Protein AF-0000000080280761 (afdb_homodimer)

Secondary structure (DSSP, 8-state):
-HHHHHHT-HHHHHHHHHHHTT--HHHHHHHHHHHHHHHHHHHHHHHHHHHHHHHHTTT-THHHHHHHHHHT--HHHHHHHHHHHHHHHHT-HHHHHHHHTTSS-HHHHHHHHHHTTTS-HHHHHHHHHHHTTT-TT--HHHHHHHHHHHHHHH-GGGHHHHHHHHHHT-EEEEEE-STTEEEEEEEEEEHHHHHHHHHHHHHHHHHHHTSSS---HHHHHHHHHHHHHHTSTTS--------EE--HHHHTTS----EEETTTEEE-HHHHHHHHTSTTPPP---EE-TTT--EEE---SS--HHHHHHHHHHHHH-B-SSTT---BGGGSEEEESS-GGGT--SSTTTEEEE-HHHHHHHTSTT-EEEE-TTS-EEEE-TTS-EEEE-PPPSSPPP---------/-HHHHHHT-HHHHHHHHHHHTT--HHHHHHHHHHHHHHHHHHHHHHHHHHHHHHHHTTT-THHHHHHHHHHT--HHHHHHHHHHHHHHHHT-HHHHHHHHTTSS-HHHHHHHHHHTTTS-HHHHHHHHHHHTTT-TT--HHHHHHHHHHHHHHH-GGGHHHHHHHHHHT-EEEEEE-STTEEEEEEEEEEHHHHHHHHHHHHHHHHHHHTSSS---HHHHHHHHHHHHHHTSTTS--------EE--HHHHTTS----EEETTTEEE-HHHHHHHHTSTTPPP---EE-TTT--EEE---SS--HHHHHHHHHHHHH-B-SSTT---BGGGSEEEESS-GGGT--SSTTTEEEE-HHHHHHHTSTT-EEEE-TTS-EEEE-TTS-EEEE-PPPSSPPP---------

pLDDT: mean 88.29, std 13.13, range [28.64, 98.75]

InterPro domains:
  IPR002711 HNH endonuclease [PF01844] (320-362)
  IPR003615 HNH nuclease [SM00507] (308-360)
  IPR003615 HNH nuclease [cd00085] (313-362)
  IPR003870 Domain of unknown function DUF222 [PF02720] (33-192)

Foldseek 3Di:
DVVVCVVVPPVVCVVVVVVQVPDDPVVNVVVVLVVLLVQLQVLLVVLQVLQVVCVVVVNDLCSLVVQCVVVVHDSVVSVLSSQLSNCCVQQQVLLSVLSNRSQDHPLLSSLLSLLCVPPDSVLSNQLNVVCNPPPGNHDNVSSNVSSNVSSCVSCVVCNVVSLVVLQVPWDWDWAADPAPDIDIDTPSHDPVVVVVLQVVLLVVLVVVVPDDDDPDSVVSSVVSVVCVVQPHPDHDPPPDDWDKFDDPCLLVVNDFDWIATQLHGTHTSVVSNVVCPDPPHDDWDFDADLQFLATDARPDPDDDPLVRLLVSQQVQQQAAQDPPGRHGLVQFDWDFLDDVVRPTDSGSQGIHTHHPVVVVSCVDPQWHWDGDSQGKIWIAHNVGDIDIGGGDRSDHRDPDPDDPPDD/DVVVCVVVPPVVCVVVVVVQVPDDPVVNVVVVLVVLLVQLQVLLVVLQVLQVVCVVVVNDLCSLVVQCVVVVHDSVVSVLSSQLSNCCVQQQVLLSVLSNRSQDHPLLSSLLSLLCVPPDSVLSNQLNVVCNPPPGNHDNVSSNVSSNVSSCVSCVVCNVVSLVVLQVPWDWDWAADPAPDIDIDTPSHDPVVVVVLQVVLLVVLVVVVPDDDDPDSVVSSVVSVVCVVQPHPDHDPPPPDWDKFDDPCLLVVNDFDWIATQLHGTHTSVVSNVVCPDPPHDDWDFDADLQFLATDARPDDDDDPLVRLLVSQQVQQQAAQPPPGRHGLVQFDWDFLDDVVRPTDSGSQGIHTHHPVVVVSCVDPQWHWDGDSQGKIWIAHNVGDIDIGGGDRSDHRDPDPDDDPDD

Structure (mmCIF, N/CA/C/O backbone):
data_AF-0000000080280761-model_v1
#
loop_
_entity.id
_entity.type
_entity.pdbx_description
1 polymer 'HNH nuclease domain-containing protein'
#
loop_
_atom_site.group_PDB
_atom_site.id
_atom_site.type_symbol
_atom_site.label_atom_id
_atom_site.label_alt_id
_atom_site.label_comp_id
_atom_site.label_asym_id
_atom_site.label_entity_id
_atom_site.label_seq_id
_atom_site.pdbx_PDB_ins_code
_atom_site.Cartn_x
_atom_site.Cartn_y
_atom_site.Cartn_z
_atom_site.occupancy
_atom_site.B_iso_or_equiv
_atom_site.auth_seq_id
_atom_site.auth_comp_id
_atom_site.auth_asym_id
_atom_site.auth_atom_id
_atom_site.pdbx_PDB_model_num
ATOM 1 N N . MET A 1 1 ? 27.875 2.197 12.203 1 70.69 1 MET A N 1
ATOM 2 C CA . MET A 1 1 ? 27.156 3.34 11.648 1 70.69 1 MET A CA 1
ATOM 3 C C . MET A 1 1 ? 27.984 4.035 10.578 1 70.69 1 MET A C 1
ATOM 5 O O . MET A 1 1 ? 27.516 4.211 9.445 1 70.69 1 MET A O 1
ATOM 9 N N . ALA A 1 2 ? 29.219 4.332 10.898 1 70.06 2 ALA A N 1
ATOM 10 C CA . ALA A 1 2 ? 30.094 5.035 9.961 1 70.06 2 ALA A CA 1
ATOM 11 C C . ALA A 1 2 ? 30.297 4.223 8.688 1 70.06 2 ALA A C 1
ATOM 13 O O . ALA A 1 2 ? 30.328 4.777 7.586 1 70.06 2 ALA A O 1
ATOM 14 N N . LEU A 1 3 ? 30.297 2.924 8.875 1 72.88 3 LEU A N 1
ATOM 15 C CA . LEU A 1 3 ? 30.516 2.064 7.719 1 72.88 3 LEU A CA 1
ATOM 16 C C . LEU A 1 3 ? 29.328 2.119 6.766 1 72.88 3 LEU A C 1
ATOM 18 O O . LEU A 1 3 ? 29.516 2.293 5.559 1 72.88 3 LEU A O 1
ATOM 22 N N . LEU A 1 4 ? 28.188 2.096 7.316 1 78.38 4 LEU A N 1
ATOM 23 C CA . LEU A 1 4 ? 26.984 2.094 6.48 1 78.38 4 LEU A CA 1
ATOM 24 C C . LEU A 1 4 ? 26.812 3.438 5.785 1 78.38 4 LEU A C 1
ATOM 26 O O . LEU A 1 4 ? 26.453 3.488 4.605 1 78.38 4 LEU A O 1
ATOM 30 N N . GLU A 1 5 ? 27.109 4.508 6.465 1 78.12 5 GLU A N 1
ATOM 31 C CA . GLU A 1 5 ? 27 5.844 5.891 1 78.12 5 GLU A CA 1
ATOM 32 C C . GLU A 1 5 ? 28.016 6.047 4.77 1 78.12 5 GLU A C 1
ATOM 34 O O . GLU A 1 5 ? 27.719 6.742 3.789 1 78.12 5 GLU A O 1
ATOM 39 N N . GLY A 1 6 ? 29.078 5.363 4.906 1 78.94 6 GLY A N 1
ATOM 40 C CA . GLY A 1 6 ? 30.125 5.465 3.896 1 78.94 6 GLY A CA 1
ATOM 41 C C . GLY A 1 6 ? 29.797 4.703 2.625 1 78.94 6 GLY A C 1
ATOM 42 O O . GLY A 1 6 ? 30.203 5.105 1.532 1 78.94 6 GLY A O 1
ATOM 43 N N . LEU A 1 7 ? 29.016 3.684 2.807 1 78.88 7 LEU A N 1
ATOM 44 C CA . LEU A 1 7 ? 28.688 2.822 1.678 1 78.88 7 LEU A CA 1
ATOM 45 C C . LEU A 1 7 ? 27.75 3.533 0.706 1 78.88 7 LEU A C 1
ATOM 47 O O . LEU A 1 7 ? 27.844 3.336 -0.508 1 78.88 7 LEU A O 1
ATOM 51 N N . THR A 1 8 ? 26.938 4.398 1.27 1 84.06 8 THR A N 1
ATOM 52 C CA . TH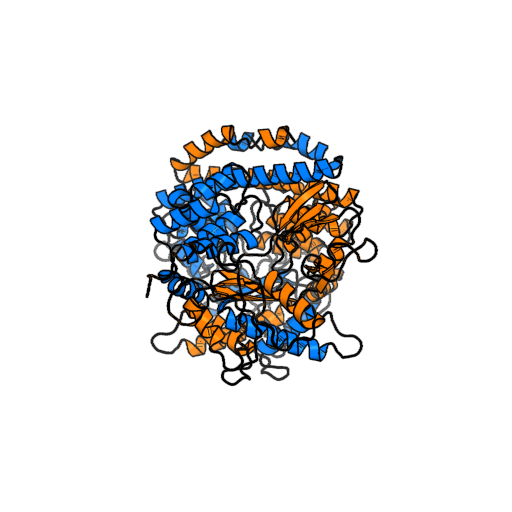R A 1 8 ? 26 5.109 0.398 1 84.06 8 THR A CA 1
ATOM 53 C C . THR A 1 8 ? 26.266 6.613 0.442 1 84.06 8 THR A C 1
ATOM 55 O O . THR A 1 8 ? 25.328 7.41 0.405 1 84.06 8 THR A O 1
ATOM 58 N N . ASP A 1 9 ? 27.484 6.898 0.502 1 85.44 9 ASP A N 1
ATOM 59 C CA . ASP A 1 9 ? 27.906 8.297 0.508 1 85.44 9 ASP A CA 1
ATOM 60 C C . ASP A 1 9 ? 27.453 9.008 -0.767 1 85.44 9 ASP A C 1
ATOM 62 O O . ASP A 1 9 ? 27.703 8.531 -1.873 1 85.44 9 ASP A O 1
ATOM 66 N N . PRO A 1 10 ? 26.812 10.156 -0.6 1 87.12 10 PRO A N 1
ATOM 67 C CA . PRO A 1 10 ? 26.328 10.891 -1.768 1 87.12 10 PRO A CA 1
ATOM 68 C C . PRO A 1 10 ? 27.438 11.227 -2.76 1 87.12 10 PRO A C 1
ATOM 70 O O . PRO A 1 10 ? 27.203 11.258 -3.969 1 87.12 10 PRO A O 1
ATOM 73 N N . GLU A 1 11 ? 28.609 11.414 -2.305 1 86.25 11 GLU A N 1
ATOM 74 C CA . GLU A 1 11 ? 29.719 11.734 -3.195 1 86.25 11 GLU A CA 1
ATOM 75 C C . GLU A 1 11 ? 30.094 10.547 -4.074 1 86.25 11 GLU A C 1
ATOM 77 O O . GLU A 1 11 ? 30.422 10.711 -5.25 1 86.25 11 GLU A O 1
ATOM 82 N N . VAL A 1 12 ? 30 9.398 -3.48 1 85.19 12 VAL A N 1
ATOM 83 C CA . VAL A 1 12 ? 30.312 8.188 -4.23 1 85.19 12 VAL A CA 1
ATOM 84 C C . VAL A 1 12 ? 29.203 7.91 -5.246 1 85.19 12 VAL A C 1
ATOM 86 O O . VAL A 1 12 ? 29.469 7.555 -6.395 1 85.19 12 VAL A O 1
ATOM 89 N N . LEU A 1 13 ? 27.984 8.195 -4.855 1 92.12 13 LEU A N 1
ATOM 90 C CA . LEU A 1 13 ? 26.844 7.887 -5.707 1 92.12 13 LEU A CA 1
ATOM 91 C C . LEU A 1 13 ? 26.672 8.938 -6.805 1 92.12 13 LEU A C 1
ATOM 93 O O . LEU A 1 13 ? 25.969 8.711 -7.789 1 92.12 13 LEU A O 1
ATOM 97 N N . ALA A 1 14 ? 27.359 10.039 -6.613 1 91.5 14 ALA A N 1
ATOM 98 C CA . ALA A 1 14 ? 27.281 11.102 -7.617 1 91.5 14 ALA A CA 1
ATOM 99 C C . ALA A 1 14 ? 27.766 10.602 -8.977 1 91.5 14 ALA A C 1
ATOM 101 O O . ALA A 1 14 ? 27.172 10.945 -10.008 1 91.5 14 ALA A O 1
ATOM 102 N N . ALA A 1 15 ? 28.797 9.789 -8.977 1 90.44 15 ALA A N 1
ATOM 103 C CA . ALA A 1 15 ? 29.328 9.234 -10.219 1 90.44 15 ALA A CA 1
ATOM 104 C C . ALA A 1 15 ? 28.328 8.297 -10.875 1 90.44 15 ALA A C 1
ATOM 106 O O . ALA A 1 15 ? 28.188 8.289 -12.102 1 90.44 15 ALA A O 1
ATOM 107 N N . VAL A 1 16 ? 27.672 7.555 -10.102 1 92.38 16 VAL A N 1
ATOM 108 C CA . VAL A 1 16 ? 26.641 6.641 -10.594 1 92.38 16 VAL A CA 1
ATOM 109 C C . VAL A 1 16 ? 25.469 7.441 -11.172 1 92.38 16 VAL A C 1
ATOM 111 O O . VAL A 1 16 ? 24.969 7.121 -12.25 1 92.38 16 VAL A O 1
ATOM 114 N N . ASN A 1 17 ? 25.094 8.484 -10.461 1 93.88 17 ASN A N 1
ATOM 115 C CA . ASN A 1 17 ? 24 9.352 -10.906 1 93.88 17 ASN A CA 1
ATOM 116 C C . ASN A 1 17 ? 24.297 9.977 -12.266 1 93.88 17 ASN A C 1
ATOM 118 O O . ASN A 1 17 ? 23.422 10.031 -13.133 1 93.88 17 ASN A O 1
ATOM 122 N N . ASP A 1 18 ? 25.516 10.375 -12.453 1 92.81 18 ASP A N 1
ATOM 123 C CA . ASP A 1 18 ? 25.938 10.992 -13.711 1 92.81 18 ASP A CA 1
ATOM 124 C C . ASP A 1 18 ? 25.922 9.977 -14.852 1 92.81 18 ASP A C 1
ATOM 126 O O . ASP A 1 18 ? 25.562 10.305 -15.984 1 92.81 18 ASP A O 1
ATOM 130 N N . ALA A 1 19 ? 26.266 8.797 -14.594 1 92.12 19 ALA A N 1
ATOM 131 C CA . ALA A 1 19 ? 26.328 7.742 -15.609 1 92.12 19 ALA A CA 1
ATOM 132 C C . ALA A 1 19 ? 24.938 7.25 -15.977 1 92.12 19 ALA A C 1
ATOM 134 O O . ALA A 1 19 ? 24.703 6.828 -17.109 1 92.12 19 ALA A O 1
ATOM 135 N N . ALA A 1 20 ? 24.047 7.34 -15.039 1 92.81 20 ALA A N 1
ATOM 136 C CA . ALA A 1 20 ? 22.719 6.766 -15.18 1 92.81 20 ALA A CA 1
ATOM 137 C C . ALA A 1 20 ? 21.953 7.414 -16.344 1 92.81 20 ALA A C 1
ATOM 139 O O . ALA A 1 20 ? 21.156 6.758 -17.016 1 92.81 20 ALA A O 1
ATOM 140 N N . ILE A 1 21 ? 22.25 8.594 -16.672 1 89.94 21 ILE A N 1
ATOM 141 C CA . ILE A 1 21 ? 21.406 9.352 -17.578 1 89.94 21 ILE A CA 1
ATOM 142 C C . ILE A 1 21 ? 21.875 9.156 -19.031 1 89.94 21 ILE A C 1
ATOM 144 O O . ILE A 1 21 ? 21.281 9.695 -19.953 1 89.94 21 ILE A O 1
ATOM 148 N N . VAL A 1 22 ? 22.953 8.359 -19.266 1 93.25 22 VAL A N 1
ATOM 149 C CA . VAL A 1 22 ? 23.422 8.18 -20.641 1 93.25 22 VAL A CA 1
ATOM 150 C C . VAL A 1 22 ? 23.484 6.688 -20.969 1 93.25 22 VAL A C 1
ATOM 152 O O . VAL A 1 22 ? 24.094 6.293 -21.969 1 93.25 22 VAL A O 1
ATOM 155 N N . LEU A 1 23 ? 22.891 5.875 -20.188 1 95.19 23 LEU A N 1
ATOM 156 C CA . LEU A 1 23 ? 22.969 4.43 -20.375 1 95.19 23 LEU A CA 1
ATOM 157 C C . LEU A 1 23 ? 22.016 3.973 -21.484 1 95.19 23 LEU A C 1
ATOM 159 O O . LEU A 1 23 ? 21 4.613 -21.734 1 95.19 23 LEU A O 1
ATOM 163 N N . ASP A 1 24 ? 22.422 2.912 -22.125 1 96.62 24 ASP A N 1
ATOM 164 C CA . ASP A 1 24 ? 21.484 2.268 -23.047 1 96.62 24 ASP A CA 1
ATOM 165 C C . ASP A 1 24 ? 20.469 1.416 -22.297 1 96.62 24 ASP A C 1
ATOM 167 O O . ASP A 1 24 ? 20.484 1.37 -21.062 1 96.62 24 ASP A O 1
ATOM 171 N N . ASP A 1 25 ? 19.578 0.811 -23 1 97 25 ASP A N 1
ATOM 172 C CA . ASP A 1 25 ? 18.453 0.118 -22.359 1 97 25 ASP A CA 1
ATOM 173 C C . ASP A 1 25 ? 18.938 -1.041 -21.5 1 97 25 ASP A C 1
ATOM 175 O O . ASP A 1 25 ? 18.516 -1.183 -20.344 1 97 25 ASP A O 1
ATOM 179 N N . LYS A 1 26 ? 19.828 -1.896 -22.016 1 96.38 26 LYS A N 1
ATOM 180 C CA . LYS A 1 26 ? 20.328 -3.07 -21.312 1 96.38 26 LYS A CA 1
ATOM 181 C C . LYS A 1 26 ? 21.031 -2.67 -20.016 1 96.38 26 LYS A C 1
ATOM 183 O O . LYS A 1 26 ? 20.781 -3.248 -18.953 1 96.38 26 LYS A O 1
ATOM 188 N N . ASP A 1 27 ? 21.859 -1.631 -20.141 1 96.25 27 ASP A N 1
ATOM 189 C CA . ASP A 1 27 ? 22.609 -1.166 -18.969 1 96.25 27 ASP A CA 1
ATOM 190 C C . ASP A 1 27 ? 21.688 -0.471 -17.969 1 96.25 27 ASP A C 1
ATOM 192 O O . ASP A 1 27 ? 21.906 -0.537 -16.766 1 96.25 27 ASP A O 1
ATOM 196 N N . SER A 1 28 ? 20.656 0.176 -18.438 1 97 28 SER A N 1
ATOM 197 C CA . SER A 1 28 ? 19.672 0.803 -17.562 1 97 28 SER A CA 1
ATOM 198 C C . SER A 1 28 ? 18.938 -0.236 -16.719 1 97 28 SER A C 1
ATOM 200 O O . SER A 1 28 ? 18.812 -0.075 -15.5 1 97 28 SER A O 1
ATOM 202 N N . VAL A 1 29 ? 18.531 -1.315 -17.344 1 97 29 VAL A N 1
ATOM 203 C CA . VAL A 1 29 ? 17.828 -2.377 -16.641 1 97 29 VAL A CA 1
ATOM 204 C C . VAL A 1 29 ? 18.766 -3.029 -15.625 1 97 29 VAL A C 1
ATOM 206 O O . VAL A 1 29 ? 18.375 -3.268 -14.477 1 97 29 VAL A O 1
ATOM 209 N N . ALA A 1 30 ? 20 -3.252 -15.992 1 96.06 30 ALA A N 1
ATOM 210 C CA . ALA A 1 30 ? 20.984 -3.877 -15.109 1 96.06 30 ALA A CA 1
ATOM 211 C C . ALA A 1 30 ? 21.25 -3.006 -13.883 1 96.06 30 ALA A C 1
ATOM 213 O O . ALA A 1 30 ? 21.344 -3.512 -12.766 1 96.06 30 ALA A O 1
ATOM 214 N N . LEU A 1 31 ? 21.375 -1.698 -14.102 1 96.31 31 LEU A N 1
ATOM 215 C CA . LEU A 1 31 ? 21.641 -0.79 -12.992 1 96.31 31 LEU A CA 1
ATOM 216 C C . LEU A 1 31 ? 20.438 -0.703 -12.062 1 96.31 31 LEU A C 1
ATOM 218 O O . LEU A 1 31 ? 20.594 -0.618 -10.844 1 96.31 31 LEU A O 1
ATOM 222 N N . ALA A 1 32 ? 19.219 -0.712 -12.625 1 97.25 32 ALA A N 1
ATOM 223 C CA . ALA A 1 32 ? 18.016 -0.726 -11.805 1 97.25 32 ALA A CA 1
ATOM 224 C C . ALA A 1 32 ? 17.969 -1.965 -10.914 1 97.25 32 ALA A C 1
ATOM 226 O O . ALA A 1 32 ? 17.625 -1.876 -9.734 1 97.25 32 ALA A O 1
ATOM 227 N N . GLN A 1 33 ? 18.344 -3.096 -11.445 1 96.69 33 GLN A N 1
ATOM 228 C CA . GLN A 1 33 ? 18.375 -4.344 -10.688 1 96.69 33 GLN A CA 1
ATOM 229 C C . GLN A 1 33 ? 19.438 -4.297 -9.594 1 96.69 33 GLN A C 1
ATOM 231 O O . GLN A 1 33 ? 19.203 -4.762 -8.477 1 96.69 33 GLN A O 1
ATOM 236 N N . ALA A 1 34 ? 20.578 -3.725 -9.945 1 95.81 34 ALA A N 1
ATOM 237 C CA . ALA A 1 34 ? 21.641 -3.596 -8.961 1 95.81 34 ALA A CA 1
ATOM 238 C C . ALA A 1 34 ? 21.219 -2.699 -7.805 1 95.81 34 ALA A C 1
ATOM 240 O O . ALA A 1 34 ? 21.5 -3.006 -6.641 1 95.81 34 ALA A O 1
ATOM 241 N N . ALA A 1 35 ? 20.594 -1.6 -8.133 1 96.44 35 ALA A N 1
ATOM 242 C CA . ALA A 1 35 ? 20.062 -0.712 -7.098 1 96.44 35 ALA A CA 1
ATOM 243 C C . ALA A 1 35 ? 19.062 -1.435 -6.215 1 96.44 35 ALA A C 1
ATOM 245 O O . ALA A 1 35 ? 19.094 -1.311 -4.988 1 96.44 35 ALA A O 1
ATOM 246 N N . SER A 1 36 ? 18.172 -2.236 -6.824 1 97.31 36 SER A N 1
ATOM 247 C CA . SER A 1 36 ? 17.172 -2.982 -6.074 1 97.31 36 SER A CA 1
ATOM 248 C C . SER A 1 36 ? 17.812 -4.012 -5.152 1 97.31 36 SER A C 1
ATOM 250 O O . SER A 1 36 ? 17.359 -4.215 -4.027 1 97.31 36 SER A O 1
ATOM 252 N N . ALA A 1 37 ? 18.828 -4.641 -5.641 1 96.56 37 ALA A N 1
ATOM 253 C CA . ALA A 1 37 ? 19.547 -5.598 -4.805 1 96.56 37 ALA A CA 1
ATOM 254 C C . ALA A 1 37 ? 20.188 -4.906 -3.602 1 96.56 37 ALA A C 1
ATOM 256 O O . ALA A 1 37 ? 20.141 -5.426 -2.482 1 96.56 37 ALA A O 1
ATOM 257 N N . GLY A 1 38 ? 20.797 -3.738 -3.84 1 95.69 38 GLY A N 1
ATOM 258 C CA . GLY A 1 38 ? 21.359 -2.961 -2.744 1 95.69 38 GLY A CA 1
ATOM 259 C C . GLY A 1 38 ? 20.328 -2.527 -1.729 1 95.69 38 GLY A C 1
ATOM 260 O O . GLY A 1 38 ? 20.578 -2.574 -0.522 1 95.69 38 GLY A O 1
ATOM 261 N N . ILE A 1 39 ? 19.156 -2.146 -2.211 1 97.38 39 ILE A N 1
ATOM 262 C CA . ILE A 1 39 ? 18.047 -1.754 -1.344 1 97.38 39 ILE A CA 1
ATOM 263 C C . ILE A 1 39 ? 17.641 -2.934 -0.467 1 97.38 39 ILE A C 1
ATOM 265 O O . ILE A 1 39 ? 17.453 -2.783 0.744 1 97.38 39 ILE A O 1
ATOM 269 N N . ALA A 1 40 ? 17.531 -4.094 -1.076 1 97.81 40 ALA A N 1
ATOM 270 C CA . ALA A 1 40 ? 17.156 -5.289 -0.33 1 97.81 40 ALA A CA 1
ATOM 271 C C . ALA A 1 40 ? 18.156 -5.582 0.782 1 97.81 40 ALA A C 1
ATOM 273 O O . ALA A 1 40 ? 17.766 -5.93 1.9 1 97.81 40 ALA A O 1
ATOM 274 N N . ARG A 1 41 ? 19.422 -5.457 0.516 1 97.19 41 ARG A N 1
ATOM 275 C CA . ARG A 1 41 ? 20.469 -5.715 1.5 1 97.19 41 ARG A CA 1
ATOM 276 C C . ARG A 1 41 ? 20.391 -4.727 2.66 1 97.19 41 ARG A C 1
ATOM 278 O O . ARG A 1 41 ? 20.531 -5.109 3.82 1 97.19 41 ARG A O 1
ATOM 285 N N . LEU A 1 42 ? 20.156 -3.469 2.34 1 96.88 42 LEU A N 1
ATOM 286 C CA . LEU A 1 42 ? 20.031 -2.459 3.387 1 96.88 42 LEU A CA 1
ATOM 287 C C . LEU A 1 42 ? 18.766 -2.65 4.195 1 96.88 42 LEU A C 1
ATOM 289 O O . LEU A 1 42 ? 18.734 -2.385 5.398 1 96.88 42 LEU A O 1
ATOM 293 N N . GLU A 1 43 ? 17.703 -3.117 3.523 1 98.25 43 GLU A N 1
ATOM 294 C CA . GLU A 1 43 ? 16.484 -3.461 4.254 1 98.25 43 GLU A CA 1
ATOM 295 C C . GLU A 1 43 ? 16.734 -4.594 5.246 1 98.25 43 GLU A C 1
ATOM 297 O O . GLU A 1 43 ? 16.188 -4.598 6.344 1 98.25 43 GLU A O 1
ATOM 302 N N . ALA A 1 44 ? 17.547 -5.547 4.836 1 98.06 44 ALA A N 1
ATOM 303 C CA . ALA A 1 44 ? 17.906 -6.633 5.746 1 98.06 44 ALA A CA 1
ATOM 304 C C . ALA A 1 44 ? 18.594 -6.098 6.988 1 98.06 44 ALA A C 1
ATOM 306 O O . ALA A 1 44 ? 18.297 -6.52 8.109 1 98.06 44 ALA A O 1
ATOM 307 N N . VAL A 1 45 ? 19.516 -5.148 6.824 1 97 45 VAL A N 1
ATOM 308 C CA . VAL A 1 45 ? 20.188 -4.496 7.949 1 97 45 VAL A CA 1
ATOM 309 C C . VAL A 1 45 ? 19.141 -3.834 8.852 1 97 45 VAL A C 1
ATOM 311 O O . VAL A 1 45 ? 19.172 -4.004 10.07 1 97 45 VAL A O 1
ATOM 314 N N . ARG A 1 46 ? 18.266 -3.137 8.234 1 97.81 46 ARG A N 1
ATOM 315 C CA . ARG A 1 46 ? 17.234 -2.414 8.977 1 97.81 46 ARG A CA 1
ATOM 316 C C . ARG A 1 46 ? 16.359 -3.375 9.773 1 97.81 46 ARG A C 1
ATOM 318 O O . ARG A 1 46 ? 16.047 -3.117 10.938 1 97.81 46 ARG A O 1
ATOM 325 N N . PHE A 1 47 ? 15.977 -4.527 9.172 1 98.56 47 PHE A N 1
ATOM 326 C CA . PHE A 1 47 ? 15.172 -5.508 9.891 1 98.56 47 PHE A CA 1
ATOM 327 C C . PHE A 1 47 ? 15.938 -6.062 11.086 1 98.56 47 PHE A C 1
ATOM 329 O O . PHE A 1 47 ? 15.367 -6.238 12.164 1 98.56 47 PHE A O 1
ATOM 336 N N . ARG A 1 48 ? 17.25 -6.355 10.992 1 98.31 48 ARG A N 1
ATOM 337 C CA . ARG A 1 48 ? 18.047 -6.887 12.086 1 98.31 48 ARG A CA 1
ATOM 338 C C . ARG A 1 48 ? 18.094 -5.906 13.258 1 98.31 48 ARG A C 1
ATOM 340 O O . ARG A 1 48 ? 17.922 -6.305 14.414 1 98.31 48 ARG A O 1
ATOM 347 N N . VAL A 1 49 ? 18.266 -4.68 12.906 1 97.81 49 VAL A N 1
ATOM 348 C CA . VAL A 1 49 ? 18.438 -3.697 13.977 1 97.81 49 VAL A CA 1
ATOM 349 C C . VAL A 1 49 ? 17.078 -3.426 14.633 1 97.81 49 VAL A C 1
ATOM 351 O O . VAL A 1 49 ? 17.016 -3.195 15.844 1 97.81 49 VAL A O 1
ATOM 354 N N . LEU A 1 50 ? 15.992 -3.432 13.891 1 98.38 50 LEU A N 1
ATOM 355 C CA . LEU A 1 50 ? 14.664 -3.281 14.469 1 98.38 50 LEU A CA 1
ATOM 356 C C . LEU A 1 50 ? 14.344 -4.441 15.406 1 98.38 50 LEU A C 1
ATOM 358 O O . LEU A 1 50 ? 13.742 -4.246 16.469 1 98.38 50 LEU A O 1
ATOM 362 N N . ALA A 1 51 ? 14.703 -5.648 14.969 1 98.44 51 ALA A N 1
ATOM 363 C CA . ALA A 1 51 ? 14.523 -6.809 15.828 1 98.44 51 ALA A CA 1
ATOM 364 C C . ALA A 1 51 ? 15.305 -6.652 17.125 1 98.44 51 ALA A C 1
ATOM 366 O O . ALA A 1 51 ? 14.797 -6.977 18.203 1 98.44 51 ALA A O 1
ATOM 367 N N . GLN A 1 52 ? 16.516 -6.168 17.062 1 98.12 52 GLN A N 1
ATOM 368 C CA . GLN A 1 52 ? 17.344 -5.934 18.234 1 98.12 52 GLN A CA 1
ATOM 369 C C . GLN A 1 52 ? 16.703 -4.914 19.172 1 98.12 52 GLN A C 1
ATOM 371 O O . GLN A 1 52 ? 16.641 -5.125 20.375 1 98.12 52 GLN A O 1
ATOM 376 N N . LEU A 1 53 ? 16.203 -3.83 18.594 1 98.06 53 LEU A N 1
ATOM 377 C CA . LEU A 1 53 ? 15.531 -2.805 19.375 1 98.06 53 LEU A CA 1
ATOM 378 C C . LEU A 1 53 ? 14.32 -3.387 20.109 1 98.06 53 LEU A C 1
ATOM 380 O O . LEU A 1 53 ? 14.133 -3.152 21.297 1 98.06 53 LEU A O 1
ATOM 384 N N . ASN A 1 54 ? 13.523 -4.141 19.359 1 98 54 ASN A N 1
ATOM 385 C CA . ASN A 1 54 ? 12.312 -4.73 19.922 1 98 54 ASN A CA 1
ATOM 386 C C . ASN A 1 54 ? 12.633 -5.73 21.031 1 98 54 ASN A C 1
ATOM 388 O O . ASN A 1 54 ? 11.969 -5.758 22.062 1 98 54 ASN A O 1
ATOM 392 N N . ARG A 1 55 ? 13.641 -6.551 20.844 1 96.69 55 ARG A N 1
ATOM 393 C CA . ARG A 1 55 ? 14.055 -7.531 21.844 1 96.69 55 ARG A CA 1
ATOM 394 C C . ARG A 1 55 ? 14.555 -6.848 23.109 1 96.69 55 ARG A C 1
ATOM 396 O O . ARG A 1 55 ? 14.164 -7.23 24.219 1 96.69 55 ARG A O 1
ATOM 403 N N . HIS A 1 56 ? 15.367 -5.898 22.938 1 96.31 56 HIS A N 1
ATOM 404 C CA . HIS A 1 56 ? 15.922 -5.176 24.078 1 96.31 56 HIS A CA 1
ATOM 405 C C . HIS A 1 56 ? 14.82 -4.5 24.891 1 96.31 56 HIS A C 1
ATOM 407 O O . HIS A 1 56 ? 14.938 -4.371 26.109 1 96.31 56 HIS A O 1
ATOM 413 N N . ARG A 1 57 ? 13.773 -4.121 24.234 1 96.44 57 ARG A N 1
ATOM 414 C CA . ARG A 1 57 ? 12.656 -3.436 24.875 1 96.44 57 ARG A CA 1
ATOM 415 C C . ARG A 1 57 ? 11.57 -4.426 25.281 1 96.44 57 ARG A C 1
ATOM 417 O O . ARG A 1 57 ? 10.445 -4.027 25.578 1 96.44 57 ARG A O 1
ATOM 424 N N . GLU A 1 58 ? 11.836 -5.668 25.203 1 94.94 58 GLU A N 1
ATOM 425 C CA . GLU A 1 58 ? 10.969 -6.762 25.641 1 94.94 58 GLU A CA 1
ATOM 426 C C . GLU A 1 58 ? 9.617 -6.715 24.938 1 94.94 58 GLU A C 1
ATOM 428 O O . GLU A 1 58 ? 8.586 -7.02 25.531 1 94.94 58 GLU A O 1
ATOM 433 N N . GLY A 1 59 ? 9.617 -6.156 23.766 1 93.25 59 GLY A N 1
ATOM 434 C CA . GLY A 1 59 ? 8.445 -6.223 22.906 1 93.25 59 GLY A CA 1
ATOM 435 C C . GLY A 1 59 ? 7.355 -5.238 23.297 1 93.25 59 GLY A C 1
ATOM 436 O O . GLY A 1 59 ? 6.18 -5.453 22.984 1 93.25 59 GLY A O 1
ATOM 437 N N . VAL A 1 60 ? 7.75 -4.223 23.969 1 92.62 60 VAL A N 1
ATOM 438 C CA . VAL A 1 60 ? 6.758 -3.227 24.359 1 92.62 60 VAL A CA 1
ATOM 439 C C . VAL A 1 60 ? 6.16 -2.574 23.109 1 92.62 60 VAL A C 1
ATOM 441 O O . VAL A 1 60 ? 6.863 -2.348 22.125 1 92.62 60 VAL A O 1
ATOM 444 N N . ARG A 1 61 ? 4.902 -2.172 23.125 1 91.25 61 ARG A N 1
ATOM 445 C CA . ARG A 1 61 ? 4.145 -1.691 21.969 1 91.25 61 ARG A CA 1
ATOM 446 C C . ARG A 1 61 ? 4.672 -0.345 21.484 1 91.25 61 ARG A C 1
ATOM 448 O O . ARG A 1 61 ? 4.629 -0.048 20.297 1 91.25 61 ARG A O 1
ATOM 455 N N . SER A 1 62 ? 5.211 0.46 22.359 1 95.75 62 SER A N 1
ATOM 456 C CA . SER A 1 62 ? 5.613 1.822 22.031 1 95.75 62 SER A CA 1
ATOM 457 C C . SER A 1 62 ? 6.828 1.829 21.109 1 95.75 62 SER A C 1
ATOM 459 O O . SER A 1 62 ? 7.164 2.861 20.516 1 95.75 62 SER A O 1
ATOM 461 N N . VAL A 1 63 ? 7.5 0.633 20.906 1 97.56 63 VAL A N 1
ATOM 462 C CA . VAL A 1 63 ? 8.609 0.513 19.969 1 97.56 63 VAL A CA 1
ATOM 463 C C . VAL A 1 63 ? 8.141 0.858 18.562 1 97.56 63 VAL A C 1
ATOM 465 O O . VAL A 1 63 ? 8.852 1.526 17.812 1 97.56 63 VAL A O 1
ATOM 468 N N . VAL A 1 64 ? 6.91 0.476 18.25 1 97.5 64 VAL A N 1
ATOM 469 C CA . VAL A 1 64 ? 6.328 0.706 16.938 1 97.5 64 VAL A CA 1
ATOM 470 C C . VAL A 1 64 ? 6.246 2.205 16.656 1 97.5 64 VAL A C 1
ATOM 472 O O . VAL A 1 64 ? 6.625 2.668 15.586 1 97.5 64 VAL A O 1
ATOM 475 N N . GLN A 1 65 ? 5.789 2.965 17.625 1 97.06 65 GLN A N 1
ATOM 476 C CA . GLN A 1 65 ? 5.656 4.41 17.453 1 97.06 65 GLN A CA 1
ATOM 477 C C . GLN A 1 65 ? 7.023 5.074 17.344 1 97.06 65 GLN A C 1
ATOM 479 O O . GLN A 1 65 ? 7.191 6.031 16.578 1 97.06 65 GLN A O 1
ATOM 484 N N . GLU A 1 66 ? 7.969 4.602 18.109 1 97.81 66 GLU A N 1
ATOM 485 C CA . GLU A 1 66 ? 9.312 5.164 18.016 1 97.81 66 GLU A CA 1
ATOM 486 C C . GLU A 1 66 ? 9.945 4.875 16.656 1 97.81 66 GLU A C 1
ATOM 488 O O . GLU A 1 66 ? 10.602 5.742 16.078 1 97.81 66 GLU A O 1
ATOM 493 N N . VAL A 1 67 ? 9.734 3.658 16.141 1 98.19 67 VAL A N 1
ATOM 494 C CA . VAL A 1 67 ? 10.219 3.285 14.812 1 98.19 67 VAL A CA 1
ATOM 495 C C . VAL A 1 67 ? 9.531 4.141 13.75 1 98.19 67 VAL A C 1
ATOM 497 O O . VAL A 1 67 ? 10.172 4.598 12.805 1 98.19 67 VAL A O 1
ATOM 500 N N . ALA A 1 68 ? 8.227 4.383 13.898 1 97.81 68 ALA A N 1
ATOM 501 C CA . ALA A 1 68 ? 7.488 5.23 12.969 1 97.81 68 ALA A CA 1
ATOM 502 C C . ALA A 1 68 ? 8.102 6.621 12.883 1 97.81 68 ALA A C 1
ATOM 504 O O . ALA A 1 68 ? 8.305 7.152 11.789 1 97.81 68 ALA A O 1
ATOM 505 N N . PHE A 1 69 ? 8.461 7.18 14.016 1 97.06 69 PHE A N 1
ATOM 506 C CA . PHE A 1 69 ? 9.125 8.477 14.07 1 97.06 69 PHE A CA 1
ATOM 507 C C . PHE A 1 69 ? 10.492 8.422 13.391 1 97.06 69 PHE A C 1
ATOM 509 O O . PHE A 1 69 ? 10.773 9.203 12.484 1 97.06 69 PHE A O 1
ATOM 516 N N . ALA A 1 70 ? 11.25 7.418 13.742 1 97.62 70 ALA A N 1
ATOM 517 C CA . ALA A 1 70 ? 12.656 7.34 13.336 1 97.62 70 ALA A CA 1
ATOM 518 C C . ALA A 1 70 ? 12.773 7.156 11.82 1 97.62 70 ALA A C 1
ATOM 520 O O . ALA A 1 70 ? 13.688 7.695 11.195 1 97.62 70 ALA A O 1
ATOM 521 N N . LEU A 1 71 ? 11.828 6.422 11.281 1 98 71 LEU A N 1
ATOM 522 C CA . LEU A 1 71 ? 11.945 6.078 9.867 1 98 71 LEU A CA 1
ATOM 523 C C . LEU A 1 71 ? 10.977 6.902 9.023 1 98 71 LEU A C 1
ATOM 525 O O . LEU A 1 71 ? 10.891 6.723 7.809 1 98 71 LEU A O 1
ATOM 529 N N . SER A 1 72 ? 10.234 7.809 9.586 1 97.19 72 SER A N 1
ATOM 530 C CA . SER A 1 72 ? 9.258 8.648 8.891 1 97.19 72 SER A CA 1
ATOM 531 C C . SER A 1 72 ? 8.273 7.809 8.086 1 97.19 72 SER A C 1
ATOM 533 O O . SER A 1 72 ? 8.055 8.062 6.902 1 97.19 72 SER A O 1
ATOM 535 N N . VAL A 1 73 ? 7.707 6.82 8.773 1 97.12 73 VAL A N 1
ATOM 536 C CA . VAL A 1 73 ? 6.676 5.98 8.18 1 97.12 73 VAL A CA 1
ATOM 537 C C . VAL A 1 73 ? 5.43 5.992 9.062 1 97.12 73 VAL A C 1
ATOM 539 O O . VAL A 1 73 ? 5.441 6.551 10.164 1 97.12 73 VAL A O 1
ATOM 542 N N . THR A 1 74 ? 4.344 5.484 8.57 1 94.88 74 THR A N 1
ATOM 543 C CA . THR A 1 74 ? 3.113 5.41 9.352 1 94.88 74 THR A CA 1
ATOM 544 C C . THR A 1 74 ? 3.225 4.344 10.438 1 94.88 74 THR A C 1
ATOM 546 O O . THR A 1 74 ? 4.031 3.42 10.32 1 94.88 74 THR A O 1
ATOM 549 N N . ASP A 1 75 ? 2.4 4.418 11.453 1 95.06 75 ASP A N 1
ATOM 550 C CA . ASP A 1 75 ? 2.395 3.455 12.555 1 95.06 75 ASP A CA 1
ATOM 551 C C . ASP A 1 75 ? 2.102 2.045 12.047 1 95.06 75 ASP A C 1
ATOM 553 O O . ASP A 1 75 ? 2.723 1.078 12.5 1 95.06 75 ASP A O 1
ATOM 557 N N . ASN A 1 76 ? 1.168 1.992 11.133 1 92.88 76 ASN A N 1
ATOM 558 C CA . ASN A 1 76 ? 0.805 0.688 10.586 1 92.88 76 ASN A CA 1
ATOM 559 C C . ASN A 1 76 ? 1.987 0.026 9.883 1 92.88 76 ASN A C 1
ATOM 561 O O . ASN A 1 76 ? 2.248 -1.162 10.086 1 92.88 76 ASN A O 1
ATOM 565 N N . HIS A 1 77 ? 2.68 0.785 9.117 1 96.38 77 HIS A N 1
ATOM 566 C CA . HIS A 1 77 ? 3.834 0.24 8.406 1 96.38 77 HIS A CA 1
ATOM 567 C C . HIS A 1 77 ? 4.957 -0.117 9.375 1 96.38 77 HIS A C 1
ATOM 569 O O . HIS A 1 77 ? 5.59 -1.164 9.242 1 96.38 77 HIS A O 1
ATOM 575 N N . ALA A 1 78 ? 5.199 0.728 10.375 1 97.88 78 ALA A N 1
ATOM 576 C CA . ALA A 1 78 ? 6.207 0.45 11.391 1 97.88 78 ALA A CA 1
ATOM 577 C C . ALA A 1 78 ? 5.891 -0.84 12.141 1 97.88 78 ALA A C 1
ATOM 579 O O . ALA A 1 78 ? 6.781 -1.651 12.398 1 97.88 78 ALA A O 1
ATOM 580 N N . GLY A 1 79 ? 4.621 -0.978 12.484 1 97.5 79 GLY A N 1
ATOM 581 C CA . GLY A 1 79 ? 4.211 -2.201 13.148 1 97.5 79 GLY A CA 1
ATOM 582 C C . GLY A 1 79 ? 4.484 -3.449 12.336 1 97.5 79 GLY A C 1
ATOM 583 O O . GLY A 1 79 ? 4.996 -4.441 12.859 1 97.5 79 GLY A O 1
ATOM 584 N N . ALA A 1 80 ? 4.188 -3.379 11.07 1 97 80 ALA A N 1
ATOM 585 C CA . ALA A 1 80 ? 4.449 -4.5 10.172 1 97 80 ALA A CA 1
ATOM 586 C C . ALA A 1 80 ? 5.945 -4.777 10.055 1 97 80 ALA A C 1
ATOM 588 O O . ALA A 1 80 ? 6.367 -5.938 10.023 1 97 80 ALA A O 1
ATOM 589 N N . MET A 1 81 ? 6.746 -3.744 10.031 1 98.44 81 MET A N 1
ATOM 590 C CA . MET A 1 81 ? 8.195 -3.887 9.93 1 98.44 81 MET A CA 1
ATOM 591 C C . MET A 1 81 ? 8.766 -4.559 11.172 1 98.44 81 MET A C 1
ATOM 593 O O . MET A 1 81 ? 9.602 -5.461 11.07 1 98.44 81 MET A O 1
ATOM 597 N N . VAL A 1 82 ? 8.281 -4.137 12.328 1 98.56 82 VAL A N 1
ATOM 598 C CA . VAL A 1 82 ? 8.789 -4.688 13.578 1 98.56 82 VAL A CA 1
ATOM 599 C C . VAL A 1 82 ? 8.414 -6.164 13.688 1 98.56 82 VAL A C 1
ATOM 601 O O . VAL A 1 82 ? 9.242 -7 14.047 1 98.56 82 VAL A O 1
ATOM 604 N N . ALA A 1 83 ? 7.172 -6.469 13.312 1 97.81 83 ALA A N 1
ATOM 605 C CA . ALA A 1 83 ? 6.727 -7.859 13.344 1 97.81 83 ALA A CA 1
ATOM 606 C C . ALA A 1 83 ? 7.539 -8.719 12.375 1 97.81 83 ALA A C 1
ATOM 608 O O . ALA A 1 83 ? 7.969 -9.82 12.727 1 97.81 83 ALA A O 1
ATOM 609 N N . ALA A 1 84 ? 7.785 -8.227 11.227 1 98.44 84 ALA A N 1
ATOM 610 C CA . ALA A 1 84 ? 8.57 -8.945 10.227 1 98.44 84 ALA A CA 1
ATOM 611 C C . ALA A 1 84 ? 10.016 -9.109 10.688 1 98.44 84 ALA A C 1
ATOM 613 O O . ALA A 1 84 ? 10.617 -10.172 10.5 1 98.44 84 ALA A O 1
ATOM 614 N N . ALA A 1 85 ? 10.531 -8.031 11.25 1 98.62 85 ALA A N 1
ATOM 615 C CA . ALA A 1 85 ? 11.898 -8.07 11.766 1 98.62 85 ALA A CA 1
ATOM 616 C C . ALA A 1 85 ? 12.086 -9.219 12.758 1 98.62 85 ALA A C 1
ATOM 618 O O . ALA A 1 85 ? 13.047 -9.977 12.656 1 98.62 85 ALA A O 1
ATOM 619 N N . ASP A 1 86 ? 11.164 -9.352 13.641 1 97.88 86 ASP A N 1
ATOM 620 C CA . ASP A 1 86 ? 11.219 -10.406 14.641 1 97.88 86 ASP A CA 1
ATOM 621 C C . ASP A 1 86 ? 11.156 -11.789 13.992 1 97.88 86 ASP A C 1
ATOM 623 O O . ASP A 1 86 ? 11.977 -12.656 14.297 1 97.88 86 ASP A O 1
ATOM 627 N N . ALA A 1 87 ? 10.234 -11.961 13.07 1 98.31 87 ALA A N 1
ATOM 628 C CA . ALA A 1 87 ? 10.07 -13.242 12.391 1 98.31 87 ALA A CA 1
ATOM 629 C C . ALA A 1 87 ? 11.312 -13.602 11.578 1 98.31 87 ALA A C 1
ATOM 631 O O . ALA A 1 87 ? 11.805 -14.727 11.641 1 98.31 87 ALA A O 1
ATOM 632 N N . LEU A 1 88 ? 11.891 -12.664 10.859 1 98.56 88 LEU A N 1
ATOM 633 C CA . LEU A 1 88 ? 13.023 -12.875 9.961 1 98.56 88 LEU A CA 1
ATOM 634 C C . LEU A 1 88 ? 14.273 -13.273 10.742 1 98.56 88 LEU A C 1
ATOM 636 O O . LEU A 1 88 ? 15.062 -14.094 10.281 1 98.56 88 LEU A O 1
ATOM 640 N N . THR A 1 89 ? 14.414 -12.75 11.945 1 97.75 89 THR A N 1
ATOM 641 C CA . THR A 1 89 ? 15.656 -12.961 12.68 1 97.75 89 THR A CA 1
ATOM 642 C C . THR A 1 89 ? 15.531 -14.164 13.609 1 97.75 89 THR A C 1
ATOM 644 O O . THR A 1 89 ? 16.516 -14.609 14.195 1 97.75 89 THR A O 1
ATOM 647 N N . THR A 1 90 ? 14.352 -14.75 13.719 1 96.75 90 THR A N 1
ATOM 648 C CA . THR A 1 90 ? 14.188 -15.875 14.633 1 96.75 90 THR A CA 1
ATOM 649 C C . THR A 1 90 ? 13.812 -17.141 13.859 1 96.75 90 THR A C 1
ATOM 651 O O . THR A 1 90 ? 14.523 -18.156 13.938 1 96.75 90 THR A O 1
ATOM 654 N N . CYS A 1 91 ? 12.797 -17.016 12.953 1 97.62 91 CYS A N 1
ATOM 655 C CA . CYS A 1 91 ? 12.227 -18.25 12.398 1 97.62 91 CYS A CA 1
ATOM 656 C C . CYS A 1 91 ? 12.438 -18.312 10.891 1 97.62 91 CYS A C 1
ATOM 658 O O . CYS A 1 91 ? 12.234 -19.359 10.273 1 97.62 91 CYS A O 1
ATOM 660 N N . LEU A 1 92 ? 12.898 -17.203 10.312 1 98.69 92 LEU A N 1
ATOM 661 C CA . LEU A 1 92 ? 12.945 -17.172 8.852 1 98.69 92 LEU A CA 1
ATOM 662 C C . LEU A 1 92 ? 14.336 -16.766 8.367 1 98.69 92 LEU A C 1
ATOM 664 O O . LEU A 1 92 ? 14.461 -15.859 7.535 1 98.69 92 LEU A O 1
ATOM 668 N N . PRO A 1 93 ? 15.422 -17.438 8.797 1 98.25 93 PRO A N 1
ATOM 669 C CA . PRO A 1 93 ? 16.781 -17.016 8.438 1 98.25 93 PRO A CA 1
ATOM 670 C C . PRO A 1 93 ? 17.078 -17.172 6.949 1 98.25 93 PRO A C 1
ATOM 672 O O . PRO A 1 93 ? 17.859 -16.406 6.387 1 98.25 93 PRO A O 1
ATOM 675 N N . ARG A 1 94 ? 16.5 -18.109 6.305 1 98.69 94 ARG A N 1
ATOM 676 C CA . ARG A 1 94 ? 16.766 -18.328 4.887 1 98.69 94 ARG A CA 1
ATOM 677 C C . ARG A 1 94 ? 16.141 -17.219 4.043 1 98.69 94 ARG A C 1
ATOM 679 O O . ARG A 1 94 ? 16.719 -16.781 3.045 1 98.69 94 ARG A O 1
ATOM 686 N N . THR A 1 95 ? 14.922 -16.797 4.461 1 98.75 95 THR A N 1
ATOM 687 C CA . THR A 1 95 ? 14.312 -15.633 3.824 1 98.75 95 THR A CA 1
ATOM 688 C C . THR A 1 95 ? 15.195 -14.398 4 1 98.75 95 THR A C 1
ATOM 690 O O . THR A 1 95 ? 15.43 -13.656 3.047 1 98.75 95 THR A O 1
ATOM 693 N N . LEU A 1 96 ? 15.688 -14.195 5.195 1 98.5 96 LEU A N 1
ATOM 694 C CA . LEU A 1 96 ? 16.562 -13.07 5.488 1 98.5 96 LEU A CA 1
ATOM 695 C C . LEU A 1 96 ? 17.844 -13.156 4.664 1 98.5 96 LEU A C 1
ATOM 697 O O . LEU A 1 96 ? 18.344 -12.141 4.164 1 98.5 96 LEU A O 1
ATOM 701 N N . ASN A 1 97 ? 18.375 -14.359 4.465 1 97.88 97 ASN A N 1
ATOM 702 C CA . ASN A 1 97 ? 19.562 -14.578 3.656 1 97.88 97 ASN A CA 1
ATOM 703 C C . ASN A 1 97 ? 19.328 -14.203 2.195 1 97.88 97 ASN A C 1
ATOM 705 O O . ASN A 1 97 ? 20.234 -13.68 1.531 1 97.88 97 ASN A O 1
ATOM 709 N N . LEU A 1 98 ? 18.156 -14.516 1.7 1 98.31 98 LEU A N 1
ATOM 710 C CA . LEU A 1 98 ? 17.812 -14.109 0.34 1 98.31 98 LEU A CA 1
ATOM 711 C C . LEU A 1 98 ? 17.875 -12.594 0.195 1 98.31 98 LEU A C 1
ATOM 713 O O . LEU A 1 98 ? 18.281 -12.086 -0.855 1 98.31 98 LEU A O 1
ATOM 717 N N . MET A 1 99 ? 17.5 -11.836 1.248 1 98.06 99 MET A N 1
ATOM 718 C CA . MET A 1 99 ? 17.609 -10.383 1.234 1 98.06 99 MET A CA 1
ATOM 719 C C . MET A 1 99 ? 19.078 -9.945 1.245 1 98.06 99 MET A C 1
ATOM 721 O O . MET A 1 99 ? 19.469 -9.039 0.507 1 98.06 99 MET A O 1
ATOM 725 N N . ASP A 1 100 ? 19.859 -10.656 2.045 1 97.06 100 ASP A N 1
ATOM 726 C CA . ASP A 1 100 ? 21.297 -10.367 2.098 1 97.06 100 ASP A CA 1
ATOM 727 C C . ASP A 1 100 ? 21.938 -10.539 0.727 1 97.06 100 ASP A C 1
ATOM 729 O O . ASP A 1 100 ? 22.891 -9.828 0.391 1 97.06 100 ASP A O 1
ATOM 733 N N . GLU A 1 101 ? 21.391 -11.438 -0.019 1 96.06 101 GLU A N 1
ATOM 734 C CA . GLU A 1 101 ? 21.922 -11.719 -1.35 1 96.06 101 GLU A CA 1
ATOM 735 C C . GLU A 1 101 ? 21.328 -10.773 -2.393 1 96.06 101 GLU A C 1
ATOM 737 O O . GLU A 1 101 ? 21.719 -10.805 -3.561 1 96.06 101 GLU A O 1
ATOM 742 N N . GLY A 1 102 ? 20.406 -9.945 -1.97 1 96.38 102 GLY A N 1
ATOM 743 C CA . GLY A 1 102 ? 19.781 -8.992 -2.869 1 96.38 102 GLY A CA 1
ATOM 744 C C . GLY A 1 102 ? 18.734 -9.625 -3.771 1 96.38 102 GLY A C 1
ATOM 745 O O . GLY A 1 102 ? 18.391 -9.062 -4.816 1 96.38 102 GLY A O 1
ATOM 746 N N . LYS A 1 103 ? 18.219 -10.781 -3.416 1 97.44 103 LYS A N 1
ATOM 747 C CA . LYS A 1 103 ? 17.359 -11.555 -4.305 1 97.44 103 LYS A CA 1
ATOM 748 C C . LYS A 1 103 ? 15.891 -11.438 -3.889 1 97.44 103 LYS A C 1
ATOM 750 O O . LYS A 1 103 ? 15 -11.938 -4.582 1 97.44 103 LYS A O 1
ATOM 755 N N . LEU A 1 104 ? 15.641 -10.781 -2.699 1 98.31 104 LEU A N 1
ATOM 756 C CA . LEU A 1 104 ? 14.281 -10.633 -2.18 1 98.31 104 LEU A CA 1
ATOM 757 C C . LEU A 1 104 ? 14.117 -9.289 -1.478 1 98.31 104 LEU A C 1
ATOM 759 O O . LEU A 1 104 ? 14.891 -8.953 -0.571 1 98.31 104 LEU A O 1
ATOM 763 N N . ALA A 1 105 ? 13.133 -8.539 -1.896 1 98.12 105 ALA A N 1
ATOM 764 C CA . ALA A 1 105 ? 12.867 -7.223 -1.317 1 98.12 105 ALA A CA 1
ATOM 765 C C . ALA A 1 105 ? 12.172 -7.352 0.038 1 98.12 105 ALA A C 1
ATOM 767 O O . ALA A 1 105 ? 11.562 -8.383 0.336 1 98.12 105 ALA A O 1
ATOM 768 N N . GLY A 1 106 ? 12.32 -6.277 0.839 1 98.19 106 GLY A N 1
ATOM 769 C CA . GLY A 1 106 ? 11.742 -6.258 2.176 1 98.19 106 GLY A CA 1
ATOM 770 C C . GLY A 1 106 ? 10.242 -6.469 2.186 1 98.19 106 GLY A C 1
ATOM 771 O O . GLY A 1 106 ? 9.711 -7.176 3.045 1 98.19 106 GLY A O 1
ATOM 772 N N . PHE A 1 107 ? 9.562 -5.844 1.224 1 97.94 107 PHE A N 1
ATOM 773 C CA . PHE A 1 107 ? 8.117 -5.965 1.166 1 97.94 107 PHE A CA 1
ATOM 774 C C . PHE A 1 107 ? 7.699 -7.41 0.929 1 97.94 107 PHE A C 1
ATOM 776 O O . PHE A 1 107 ? 6.73 -7.891 1.521 1 97.94 107 PHE A O 1
ATOM 783 N N . SER A 1 108 ? 8.391 -8.141 0.076 1 98.38 108 SER A N 1
ATOM 784 C CA . SER A 1 108 ? 8.141 -9.555 -0.169 1 98.38 108 SER A CA 1
ATOM 785 C C . SER A 1 108 ? 8.469 -10.398 1.06 1 98.38 108 SER A C 1
ATOM 787 O O . SER A 1 108 ? 7.738 -11.336 1.388 1 98.38 108 SER A O 1
ATOM 789 N N . ALA A 1 109 ? 9.562 -10.062 1.757 1 98.75 109 ALA A N 1
ATOM 790 C CA . ALA A 1 109 ? 9.922 -10.766 2.986 1 98.75 109 ALA A CA 1
ATOM 791 C C . ALA A 1 109 ? 8.828 -10.617 4.043 1 98.75 109 ALA A C 1
ATOM 793 O O . ALA A 1 109 ? 8.562 -11.555 4.797 1 98.75 109 ALA A O 1
ATOM 794 N N . MET A 1 110 ? 8.195 -9.484 4.078 1 98.5 1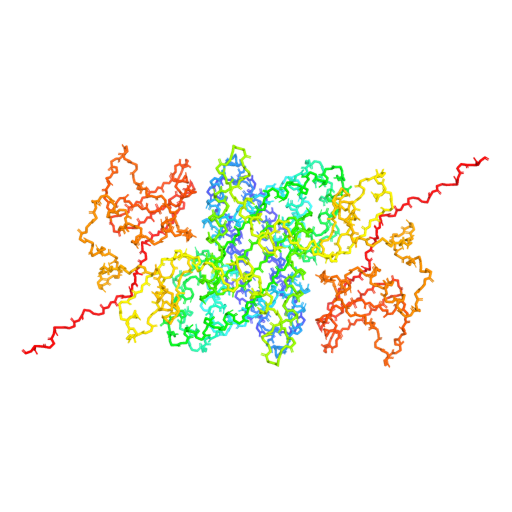10 MET A N 1
ATOM 795 C CA . MET A 1 110 ? 7.102 -9.242 5.016 1 98.5 110 MET A CA 1
ATOM 796 C C . MET A 1 110 ? 5.918 -10.164 4.715 1 98.5 110 MET A C 1
ATOM 798 O O . MET A 1 110 ? 5.199 -10.57 5.629 1 98.5 110 MET A O 1
ATOM 802 N N . LYS A 1 111 ? 5.73 -10.508 3.418 1 97.81 111 LYS A N 1
ATOM 803 C CA . LYS A 1 111 ? 4.672 -11.453 3.07 1 97.81 111 LYS A CA 1
ATOM 804 C C . LYS A 1 111 ? 4.953 -12.828 3.652 1 97.81 111 LYS A C 1
ATOM 806 O O . LYS A 1 111 ? 4.035 -13.516 4.113 1 97.81 111 LYS A O 1
ATOM 811 N N . VAL A 1 112 ? 6.203 -13.234 3.643 1 98.56 112 VAL A N 1
ATOM 812 C CA . VAL A 1 112 ? 6.578 -14.523 4.223 1 98.56 112 VAL A CA 1
ATOM 813 C C . VAL A 1 112 ? 6.32 -14.508 5.727 1 98.56 112 VAL A C 1
ATOM 815 O O . VAL A 1 112 ? 5.758 -15.461 6.277 1 98.56 112 VAL A O 1
ATOM 818 N N . ALA A 1 113 ? 6.707 -13.398 6.348 1 98.5 113 ALA A N 1
ATOM 819 C CA . ALA A 1 113 ? 6.496 -13.25 7.785 1 98.5 113 ALA A CA 1
ATOM 820 C C . ALA A 1 113 ? 5.016 -13.344 8.133 1 98.5 113 ALA A C 1
ATOM 822 O O . ALA A 1 113 ? 4.641 -14.023 9.094 1 98.5 113 ALA A O 1
ATOM 823 N N . THR A 1 114 ? 4.172 -12.727 7.387 1 96.56 114 THR A N 1
ATOM 824 C CA . THR A 1 114 ? 2.738 -12.727 7.645 1 96.56 114 THR A CA 1
ATOM 825 C C . THR A 1 114 ? 2.15 -14.125 7.457 1 96.56 114 THR A C 1
ATOM 827 O O . THR A 1 114 ? 1.358 -14.586 8.281 1 96.56 114 THR A O 1
ATOM 830 N N . ALA A 1 115 ? 2.586 -14.859 6.449 1 96.38 115 ALA A N 1
ATOM 831 C CA . ALA A 1 115 ? 2.059 -16.188 6.133 1 96.38 115 ALA A CA 1
ATOM 832 C C . ALA A 1 115 ? 2.432 -17.188 7.215 1 96.38 115 ALA A C 1
ATOM 834 O O . ALA A 1 115 ? 1.745 -18.203 7.395 1 96.38 115 ALA A O 1
ATOM 835 N N . THR A 1 116 ? 3.504 -16.906 7.977 1 97.12 116 THR A N 1
ATOM 836 C CA . THR A 1 116 ? 4.004 -17.875 8.945 1 97.12 116 THR A CA 1
ATOM 837 C C . THR A 1 116 ? 3.682 -17.438 10.367 1 97.12 116 THR A C 1
ATOM 839 O O . THR A 1 116 ? 4.086 -18.094 11.336 1 97.12 116 THR A O 1
ATOM 842 N N . ALA A 1 117 ? 3.025 -16.312 10.555 1 94.31 117 ALA A N 1
ATOM 843 C CA . ALA A 1 117 ? 2.846 -15.648 11.844 1 94.31 117 ALA A CA 1
ATOM 844 C C . ALA A 1 117 ? 2.129 -16.562 12.836 1 94.31 117 ALA A C 1
ATOM 846 O O . ALA A 1 117 ? 2.338 -16.453 14.047 1 94.31 117 ALA A O 1
ATOM 847 N N . TRP A 1 118 ? 1.368 -17.531 12.422 1 92.62 118 TRP A N 1
ATOM 848 C CA . TRP A 1 118 ? 0.555 -18.328 13.336 1 92.62 118 TRP A CA 1
ATOM 849 C C . TRP A 1 118 ? 1.011 -19.781 13.344 1 92.62 118 TRP A C 1
ATOM 851 O O . TRP A 1 118 ? 0.293 -20.672 13.82 1 92.62 118 TRP A O 1
ATOM 861 N N . LEU A 1 119 ? 2.188 -20 12.812 1 96.56 119 LEU A N 1
ATOM 862 C CA . LEU A 1 119 ? 2.785 -21.344 12.836 1 96.56 119 LEU A CA 1
ATOM 863 C C . LEU A 1 119 ? 3.674 -21.516 14.07 1 96.56 119 LEU A C 1
ATOM 865 O O . LEU A 1 119 ? 4.121 -20.531 14.656 1 96.56 119 LEU A O 1
ATOM 869 N N . SER A 1 120 ? 3.82 -22.812 14.484 1 96.69 120 SER A N 1
ATOM 870 C CA . SER A 1 120 ? 4.883 -23.078 15.453 1 96.69 120 SER A CA 1
ATOM 871 C C . SER A 1 120 ? 6.246 -22.688 14.898 1 96.69 120 SER A C 1
ATOM 873 O O . SER A 1 120 ? 6.426 -22.594 13.68 1 96.69 120 SER A O 1
ATOM 875 N N . ASP A 1 121 ? 7.227 -22.438 15.758 1 97 121 ASP A N 1
ATOM 876 C CA . ASP A 1 121 ? 8.57 -22.078 15.32 1 97 121 ASP A CA 1
ATOM 877 C C . ASP A 1 121 ? 9.141 -23.141 14.383 1 97 121 ASP A C 1
ATOM 879 O O . ASP A 1 121 ? 9.766 -22.828 13.367 1 97 121 ASP A O 1
ATOM 883 N N . GLY A 1 122 ? 8.898 -24.344 14.766 1 97.69 122 GLY A N 1
ATOM 884 C CA . GLY A 1 122 ? 9.367 -25.438 13.938 1 97.69 122 GLY A CA 1
ATOM 885 C C . GLY A 1 122 ? 8.742 -25.453 12.555 1 97.69 122 GLY A C 1
ATOM 886 O O . GLY A 1 122 ? 9.438 -25.625 11.555 1 97.69 122 GLY A O 1
ATOM 887 N N . ASP A 1 123 ? 7.422 -25.25 12.477 1 97.88 123 ASP A N 1
ATOM 888 C CA . ASP A 1 123 ? 6.719 -25.219 11.203 1 97.88 123 ASP A CA 1
ATOM 889 C C . ASP A 1 123 ? 7.152 -24.016 10.367 1 97.88 123 ASP A C 1
ATOM 891 O O . ASP A 1 123 ? 7.277 -24.109 9.141 1 97.88 123 ASP A O 1
ATOM 895 N N . ALA A 1 124 ? 7.383 -22.906 11.023 1 98.38 124 ALA A N 1
ATOM 896 C CA . ALA A 1 124 ? 7.848 -21.719 10.312 1 98.38 124 ALA A CA 1
ATOM 897 C C . ALA A 1 124 ? 9.219 -21.953 9.68 1 98.38 124 ALA A C 1
ATOM 899 O O . ALA A 1 124 ? 9.461 -21.562 8.539 1 98.38 124 ALA A O 1
ATOM 900 N N . ARG A 1 125 ? 10.078 -22.625 10.383 1 98.31 125 ARG A N 1
ATOM 901 C CA . ARG A 1 125 ? 11.398 -22.953 9.852 1 98.31 125 ARG A CA 1
ATOM 902 C C . ARG A 1 125 ? 11.289 -23.922 8.672 1 98.31 125 ARG A C 1
ATOM 904 O O . ARG A 1 125 ? 12.07 -23.828 7.723 1 98.31 125 ARG A O 1
ATOM 911 N N . ALA A 1 126 ? 10.328 -24.797 8.773 1 98.31 126 ALA A N 1
ATOM 912 C CA . ALA A 1 126 ? 10.102 -25.719 7.672 1 98.31 126 ALA A CA 1
ATOM 913 C C . ALA A 1 126 ? 9.617 -24.984 6.426 1 98.31 126 ALA A C 1
ATOM 915 O O . ALA A 1 126 ? 10.078 -25.266 5.312 1 98.31 126 ALA A O 1
ATOM 916 N N . VAL A 1 127 ? 8.727 -24.062 6.621 1 98.25 127 VAL A N 1
ATOM 917 C CA . VAL A 1 127 ? 8.25 -23.234 5.516 1 98.25 127 VAL A CA 1
ATOM 918 C C . VAL A 1 127 ? 9.414 -22.438 4.93 1 98.25 127 VAL A C 1
ATOM 920 O O . VAL A 1 127 ? 9.57 -22.359 3.707 1 98.25 127 VAL A O 1
ATOM 923 N N . ASP A 1 128 ? 10.219 -21.828 5.809 1 98.69 128 ASP A N 1
ATOM 924 C CA . ASP A 1 128 ? 11.391 -21.062 5.406 1 98.69 128 ASP A CA 1
ATOM 925 C C . ASP A 1 128 ? 12.305 -21.875 4.496 1 98.69 128 ASP A C 1
ATOM 927 O O . ASP A 1 128 ? 12.758 -21.391 3.461 1 98.69 128 ASP A O 1
ATOM 931 N N . ALA A 1 129 ? 12.508 -23.094 4.82 1 98.25 129 ALA A N 1
ATOM 932 C CA . ALA A 1 129 ? 13.367 -24 4.059 1 98.25 129 ALA A CA 1
ATOM 933 C C . ALA A 1 129 ? 12.773 -24.297 2.689 1 98.25 129 ALA A C 1
ATOM 935 O O . ALA A 1 129 ? 13.477 -24.297 1.68 1 98.25 129 ALA A O 1
ATOM 936 N N . LEU A 1 130 ? 11.5 -24.469 2.658 1 96.69 130 LEU A N 1
ATOM 937 C CA . LEU A 1 130 ? 10.82 -24.797 1.409 1 96.69 130 LEU A CA 1
ATOM 938 C C . LEU A 1 130 ? 10.867 -23.609 0.447 1 96.69 130 LEU A C 1
ATOM 940 O O . LEU A 1 130 ? 10.969 -23.797 -0.768 1 96.69 130 LEU A O 1
ATOM 944 N N . LEU A 1 131 ? 10.82 -22.406 0.954 1 98 131 LEU A N 1
ATOM 945 C CA . LEU A 1 131 ? 10.68 -21.188 0.147 1 98 131 LEU A CA 1
ATOM 946 C C . LEU A 1 131 ? 12.031 -20.75 -0.404 1 98 131 LEU A C 1
ATOM 948 O O . LEU A 1 131 ? 12.086 -19.953 -1.347 1 98 131 LEU A O 1
ATOM 952 N N . GLU A 1 132 ? 13.086 -21.203 0.177 1 97.12 132 GLU A N 1
ATOM 953 C CA . GLU A 1 132 ? 14.43 -20.703 -0.126 1 97.12 132 GLU A CA 1
ATOM 954 C C . GLU A 1 132 ? 14.703 -20.75 -1.627 1 97.12 132 GLU A C 1
ATOM 956 O O . GLU A 1 132 ? 15.258 -19.797 -2.186 1 97.12 132 GLU A O 1
ATOM 961 N N . GLU A 1 133 ? 14.219 -21.766 -2.309 1 94.62 133 GLU A N 1
ATOM 962 C CA . GLU A 1 133 ? 14.516 -21.922 -3.73 1 94.62 133 GLU A CA 1
ATOM 963 C C . GLU A 1 133 ? 13.32 -21.516 -4.59 1 94.62 133 GLU A C 1
ATOM 965 O O . GLU A 1 133 ? 13.328 -21.703 -5.809 1 94.62 133 GLU A O 1
ATOM 970 N N . ARG A 1 134 ? 12.359 -20.922 -3.943 1 94.88 134 ARG A N 1
ATOM 971 C CA . ARG A 1 134 ? 11.117 -20.75 -4.684 1 94.88 134 ARG A CA 1
ATOM 972 C C . ARG A 1 134 ? 10.75 -19.281 -4.824 1 94.88 134 ARG A C 1
ATOM 974 O O . ARG A 1 134 ? 9.938 -18.906 -5.672 1 94.88 134 ARG A O 1
ATOM 981 N N . ILE A 1 135 ? 11.398 -18.422 -4.027 1 96.75 135 ILE A N 1
ATOM 982 C CA . ILE A 1 135 ? 10.789 -17.109 -3.977 1 96.75 135 ILE A CA 1
ATOM 983 C C . ILE A 1 135 ? 11.797 -16.047 -4.418 1 96.75 135 ILE A C 1
ATOM 985 O O . ILE A 1 135 ? 11.469 -14.867 -4.492 1 96.75 135 ILE A O 1
ATOM 989 N N . ALA A 1 136 ? 13.016 -16.484 -4.836 1 95 136 ALA A N 1
ATOM 990 C CA . ALA A 1 136 ? 13.977 -15.523 -5.363 1 95 136 ALA A CA 1
ATOM 991 C C . ALA A 1 136 ? 13.453 -14.852 -6.629 1 95 136 ALA A C 1
ATOM 993 O O . ALA A 1 136 ? 12.914 -15.523 -7.516 1 95 136 ALA A O 1
ATOM 994 N N . GLU A 1 137 ? 13.492 -13.523 -6.707 1 90.81 137 GLU A N 1
ATOM 995 C CA . GLU A 1 137 ? 13.156 -12.711 -7.875 1 90.81 137 GLU A CA 1
ATOM 996 C C . GLU A 1 137 ? 11.672 -12.82 -8.219 1 90.81 137 GLU A C 1
ATOM 998 O O . GLU A 1 137 ? 11.297 -12.734 -9.391 1 90.81 137 GLU A O 1
ATOM 1003 N N . LYS A 1 138 ? 10.883 -13.18 -7.25 1 95.25 138 LYS A N 1
ATOM 1004 C CA . LYS A 1 138 ? 9.43 -13.18 -7.414 1 95.25 138 LYS A CA 1
ATOM 1005 C C . LYS A 1 138 ? 8.812 -11.906 -6.855 1 95.25 138 LYS A C 1
ATOM 1007 O O . LYS A 1 138 ? 9.367 -11.281 -5.945 1 95.25 138 LYS A O 1
ATOM 1012 N N . ASN A 1 139 ? 7.742 -11.461 -7.48 1 95.06 139 ASN A N 1
ATOM 1013 C CA . ASN A 1 139 ? 7.051 -10.281 -6.961 1 95.06 139 ASN A CA 1
ATOM 1014 C C . ASN A 1 139 ? 6.254 -10.609 -5.703 1 95.06 139 ASN A C 1
ATOM 1016 O O . ASN A 1 139 ? 6.09 -11.781 -5.355 1 95.06 139 ASN A O 1
ATOM 1020 N N . PRO A 1 140 ? 5.754 -9.625 -4.996 1 96.44 140 PRO A N 1
ATOM 1021 C CA . PRO A 1 140 ? 5.133 -9.844 -3.688 1 96.44 140 PRO A CA 1
ATOM 1022 C C . PRO A 1 140 ? 3.908 -10.758 -3.76 1 96.44 140 PRO A C 1
ATOM 1024 O O . PRO A 1 140 ? 3.666 -11.547 -2.844 1 96.44 140 PRO A O 1
ATOM 1027 N N . ASP A 1 141 ? 3.145 -10.688 -4.793 1 94.75 141 ASP A N 1
ATOM 1028 C CA . ASP A 1 141 ? 1.96 -11.531 -4.922 1 94.75 141 ASP A CA 1
ATOM 1029 C C . ASP A 1 141 ? 2.348 -12.992 -5.098 1 94.75 141 ASP A C 1
ATOM 1031 O O . ASP A 1 141 ? 1.73 -13.883 -4.504 1 94.75 141 ASP A O 1
ATOM 1035 N N . GLN A 1 142 ? 3.369 -13.25 -5.914 1 95.56 142 GLN A N 1
ATOM 1036 C CA . GLN A 1 142 ? 3.891 -14.602 -6.094 1 95.56 142 GLN A CA 1
ATOM 1037 C C . GLN A 1 142 ? 4.449 -15.156 -4.785 1 95.56 142 GLN A C 1
ATOM 1039 O O . GLN A 1 142 ? 4.238 -16.328 -4.457 1 95.56 142 GLN A O 1
ATOM 1044 N N . VAL A 1 143 ? 5.148 -14.273 -4.078 1 97.75 143 VAL A N 1
ATOM 1045 C CA . VAL A 1 143 ? 5.734 -14.68 -2.803 1 97.75 143 VAL A CA 1
ATOM 1046 C C . VAL A 1 143 ? 4.629 -15.016 -1.807 1 97.75 143 VAL A C 1
ATOM 1048 O O . VAL A 1 143 ? 4.699 -16.031 -1.11 1 97.75 143 VAL A O 1
ATOM 1051 N N . ARG A 1 144 ? 3.621 -14.188 -1.709 1 96.88 144 ARG A N 1
ATOM 1052 C CA . ARG A 1 144 ? 2.482 -14.438 -0.829 1 96.88 144 ARG A CA 1
ATOM 1053 C C . ARG A 1 144 ? 1.845 -15.789 -1.128 1 96.88 144 ARG A C 1
ATOM 1055 O O . ARG A 1 144 ? 1.588 -16.578 -0.215 1 96.88 144 ARG A O 1
ATOM 1062 N N . LYS A 1 145 ? 1.598 -16.078 -2.402 1 95.38 145 LYS A N 1
ATOM 1063 C CA . LYS A 1 145 ? 0.973 -17.344 -2.803 1 95.38 145 LYS A CA 1
ATOM 1064 C C . LYS A 1 145 ? 1.845 -18.531 -2.424 1 95.38 145 LYS A C 1
ATOM 1066 O O . LYS A 1 145 ? 1.353 -19.516 -1.869 1 95.38 145 LYS A O 1
ATOM 1071 N N . ALA A 1 146 ? 3.129 -18.422 -2.727 1 96 146 ALA A N 1
ATOM 1072 C CA . ALA A 1 146 ? 4.062 -19.5 -2.412 1 96 146 ALA A CA 1
ATOM 1073 C C . ALA A 1 146 ? 4.137 -19.734 -0.906 1 96 146 ALA A C 1
ATOM 1075 O O . ALA A 1 146 ? 4.137 -20.891 -0.453 1 96 146 ALA A O 1
ATOM 1076 N N . ALA A 1 147 ? 4.199 -18.641 -0.16 1 97.94 147 ALA A N 1
ATOM 1077 C CA . ALA A 1 147 ? 4.301 -18.75 1.293 1 97.94 147 ALA A CA 1
ATOM 1078 C C . ALA A 1 147 ? 3.039 -19.359 1.89 1 97.94 147 ALA A C 1
ATOM 1080 O O . ALA A 1 147 ? 3.117 -20.234 2.764 1 97.94 147 ALA A O 1
ATOM 1081 N N . ASN A 1 148 ? 1.891 -18.953 1.452 1 96.19 148 ASN A N 1
ATOM 1082 C CA . ASN A 1 148 ? 0.634 -19.516 1.931 1 96.19 148 ASN A CA 1
ATOM 1083 C C . ASN A 1 148 ? 0.509 -20.984 1.562 1 96.19 148 ASN A C 1
ATOM 1085 O O . ASN A 1 148 ? 0.041 -21.797 2.365 1 96.19 148 ASN A O 1
ATOM 1089 N N . HIS A 1 149 ? 0.922 -21.312 0.332 1 94.19 149 HIS A N 1
ATOM 1090 C CA . HIS A 1 149 ? 0.915 -22.703 -0.086 1 94.19 149 HIS A CA 1
ATOM 1091 C C . HIS A 1 149 ? 1.801 -23.562 0.818 1 94.19 149 HIS A C 1
ATOM 1093 O O . HIS A 1 149 ? 1.379 -24.625 1.29 1 94.19 149 HIS A O 1
ATOM 1099 N N . ALA A 1 150 ? 2.992 -23.094 1.053 1 96.12 150 ALA A N 1
ATOM 1100 C CA . ALA A 1 150 ? 3.93 -23.812 1.913 1 96.12 150 ALA A CA 1
ATOM 1101 C C . ALA A 1 150 ? 3.371 -23.969 3.324 1 96.12 150 ALA A C 1
ATOM 1103 O O . ALA A 1 150 ? 3.439 -25.047 3.91 1 96.12 150 ALA A O 1
ATOM 1104 N N . ALA A 1 151 ? 2.811 -22.906 3.875 1 96.56 151 ALA A N 1
ATOM 1105 C CA . ALA A 1 151 ? 2.244 -22.938 5.219 1 96.56 151 ALA A CA 1
ATOM 1106 C C . ALA A 1 151 ? 1.111 -23.953 5.312 1 96.56 151 ALA A C 1
ATOM 1108 O O . ALA A 1 151 ? 1.042 -24.734 6.266 1 96.56 151 ALA A O 1
ATOM 1109 N N . ASN A 1 152 ? 0.28 -24.016 4.328 1 92.25 152 ASN A N 1
ATOM 1110 C CA . ASN A 1 152 ? -0.852 -24.922 4.32 1 92.25 152 ASN A CA 1
ATOM 1111 C C . ASN A 1 152 ? -0.398 -26.375 4.125 1 92.25 152 ASN A C 1
ATOM 1113 O 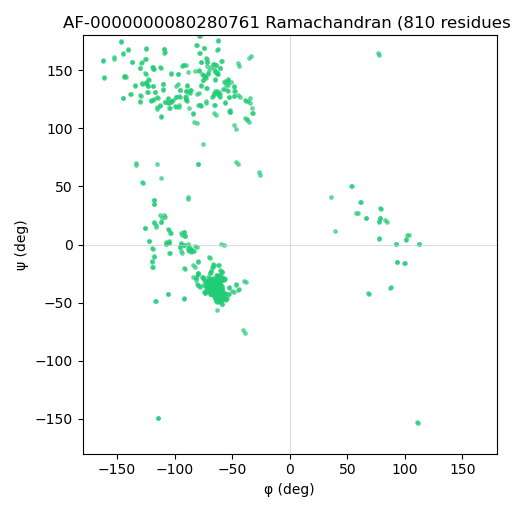O . ASN A 1 152 ? -1.018 -27.297 4.652 1 92.25 152 ASN A O 1
ATOM 1117 N N . THR A 1 153 ? 0.652 -26.531 3.365 1 89.88 153 THR A N 1
ATOM 1118 C CA . THR A 1 153 ? 1.19 -27.875 3.102 1 89.88 153 THR A CA 1
ATOM 1119 C C . THR A 1 153 ? 1.874 -28.438 4.344 1 89.88 153 THR A C 1
ATOM 1121 O O . THR A 1 153 ? 1.748 -29.625 4.645 1 89.88 153 THR A O 1
ATOM 1124 N N . ILE A 1 154 ? 2.527 -27.609 5.094 1 94.62 154 ILE A N 1
ATOM 1125 C CA . ILE A 1 154 ? 3.291 -28.031 6.266 1 94.62 154 ILE A CA 1
ATOM 1126 C C . ILE A 1 154 ? 2.344 -28.281 7.438 1 94.62 154 ILE A C 1
ATOM 1128 O O . ILE A 1 154 ? 2.57 -29.188 8.242 1 94.62 154 ILE A O 1
ATOM 1132 N N . ASP A 1 155 ? 1.326 -27.484 7.512 1 94.69 155 ASP A N 1
ATOM 1133 C CA . ASP A 1 155 ? 0.372 -27.594 8.609 1 94.69 155 ASP A CA 1
ATOM 1134 C C . ASP A 1 155 ? -1.065 -27.547 8.094 1 94.69 155 ASP A C 1
ATOM 1136 O O . ASP A 1 155 ? -1.81 -26.625 8.406 1 94.69 155 ASP A O 1
ATOM 1140 N N . PRO A 1 156 ? -1.455 -28.609 7.406 1 90.88 156 PRO A N 1
ATOM 1141 C CA . PRO A 1 156 ? -2.807 -28.625 6.84 1 90.88 156 PRO A CA 1
ATOM 1142 C C . PRO A 1 156 ? -3.895 -28.594 7.914 1 90.88 156 PRO A C 1
ATOM 1144 O O . PRO A 1 156 ? -4.961 -28.016 7.699 1 90.88 156 PRO A O 1
ATOM 1147 N N . ASP A 1 157 ? -3.621 -29.125 9.055 1 90 157 ASP A N 1
ATOM 1148 C CA . ASP A 1 157 ? -4.621 -29.203 10.117 1 90 157 ASP A CA 1
ATOM 1149 C C . ASP A 1 157 ? -4.852 -27.828 10.75 1 90 157 ASP A C 1
ATOM 1151 O O . ASP A 1 157 ? -5.957 -27.531 11.219 1 90 157 ASP A O 1
ATOM 1155 N N . GLY A 1 158 ? -3.766 -27.047 10.75 1 93.5 158 GLY A N 1
ATOM 1156 C CA . GLY A 1 158 ? -3.881 -25.703 11.328 1 93.5 158 GLY A CA 1
ATOM 1157 C C . GLY A 1 158 ? -4.344 -24.672 10.328 1 93.5 158 GLY A C 1
ATOM 1158 O O . GLY A 1 158 ? -4.574 -23.516 10.688 1 93.5 158 GLY A O 1
ATOM 1159 N N . ALA A 1 159 ? -4.566 -25.078 9.094 1 93.12 159 ALA A N 1
ATOM 1160 C CA . ALA A 1 159 ? -4.859 -24.125 8.016 1 93.12 159 ALA A CA 1
ATOM 1161 C C . ALA A 1 159 ? -6.191 -23.422 8.242 1 93.12 159 ALA A C 1
ATOM 1163 O O . ALA A 1 159 ? -6.316 -22.219 8 1 93.12 159 ALA A O 1
ATOM 1164 N N . GLY A 1 160 ? -7.109 -24.141 8.68 1 92.31 160 GLY A N 1
ATOM 1165 C CA . GLY A 1 160 ? -8.406 -23.547 8.977 1 92.31 160 GLY A CA 1
ATOM 1166 C C . GLY A 1 160 ? -8.352 -22.5 10.062 1 92.31 160 GLY A C 1
ATOM 1167 O O . GLY A 1 160 ? -8.93 -21.422 9.914 1 92.31 160 GLY A O 1
ATOM 1168 N N . LYS A 1 161 ? -7.652 -22.828 11.117 1 93.5 161 LYS A N 1
ATOM 1169 C CA . LYS A 1 161 ? -7.504 -21.891 12.219 1 93.5 161 LYS A CA 1
ATOM 1170 C C . LYS A 1 161 ? -6.758 -20.625 11.781 1 93.5 161 LYS A C 1
ATOM 1172 O O . LYS A 1 161 ? -7.094 -19.516 12.195 1 93.5 161 LYS A O 1
ATOM 1177 N N . ARG A 1 162 ? -5.797 -20.812 10.969 1 93.69 162 ARG A N 1
ATOM 1178 C CA . ARG A 1 162 ? -5.047 -19.672 10.453 1 93.69 162 ARG A CA 1
ATOM 1179 C C . ARG A 1 162 ? -5.941 -18.766 9.602 1 93.69 162 ARG A C 1
ATOM 1181 O O . ARG A 1 162 ? -5.871 -17.547 9.711 1 93.69 162 ARG A O 1
ATOM 1188 N N . ALA A 1 163 ? -6.762 -19.359 8.766 1 93.44 163 ALA A N 1
ATOM 1189 C CA . ALA A 1 163 ? -7.711 -18.578 7.969 1 93.44 163 ALA A CA 1
ATOM 1190 C C . ALA A 1 163 ? -8.664 -17.797 8.859 1 93.44 163 ALA A C 1
ATOM 1192 O O . ALA A 1 163 ? -8.953 -16.625 8.586 1 93.44 163 ALA A O 1
ATOM 1193 N N . GLU A 1 164 ? -9.109 -18.422 9.922 1 93.62 164 GLU A N 1
ATOM 1194 C CA . GLU A 1 164 ? -10.008 -17.75 10.867 1 93.62 164 GLU A CA 1
ATOM 1195 C C . GLU A 1 164 ? -9.305 -16.578 11.555 1 93.62 164 GLU A C 1
ATOM 1197 O O . GLU A 1 164 ? -9.914 -15.531 11.773 1 93.62 164 GLU A O 1
ATOM 1202 N N . ARG A 1 165 ? -8.102 -16.797 11.914 1 93.25 165 ARG A N 1
ATOM 1203 C CA . ARG A 1 165 ? -7.328 -15.734 12.547 1 93.25 165 ARG A CA 1
ATOM 1204 C C . ARG A 1 165 ? -7.195 -14.531 11.617 1 93.25 165 ARG A C 1
ATOM 1206 O O . ARG A 1 165 ? -7.309 -13.391 12.055 1 93.25 165 ARG A O 1
ATOM 1213 N N . HIS A 1 166 ? -6.93 -14.789 10.344 1 93.31 166 HIS A N 1
ATOM 1214 C CA . HIS A 1 166 ? -6.848 -13.703 9.383 1 93.31 166 HIS A CA 1
ATOM 1215 C C . HIS A 1 166 ? -8.18 -12.977 9.25 1 93.31 166 HIS A C 1
ATOM 1217 O O . HIS A 1 166 ? -8.219 -11.75 9.156 1 93.31 166 HIS A O 1
ATOM 1223 N N . ARG A 1 167 ? -9.25 -13.695 9.359 1 93.31 167 ARG A N 1
ATOM 1224 C CA . ARG A 1 167 ? -10.586 -13.125 9.25 1 93.31 167 ARG A CA 1
ATOM 1225 C C . ARG A 1 167 ? -10.914 -12.266 10.461 1 93.31 167 ARG A C 1
ATOM 1227 O O . ARG A 1 167 ? -11.703 -11.32 10.367 1 93.31 167 ARG A O 1
ATOM 1234 N N . GLU A 1 168 ? -10.32 -12.609 11.539 1 94.06 168 GLU A N 1
ATOM 1235 C CA . GLU A 1 168 ? -10.539 -11.836 12.758 1 94.06 168 GLU A CA 1
ATOM 1236 C C . GLU A 1 168 ? -9.953 -10.438 12.633 1 94.06 168 GLU A C 1
ATOM 1238 O O . GLU A 1 168 ? -10.336 -9.531 13.375 1 94.06 168 GLU A O 1
ATOM 1243 N N . GLY A 1 169 ? -9.062 -10.281 11.719 1 93.31 169 GLY A N 1
ATOM 1244 C CA . GLY A 1 169 ? -8.422 -8.984 11.523 1 93.31 169 GLY A CA 1
ATOM 1245 C C . GLY A 1 169 ? -9.148 -8.109 10.523 1 93.31 169 GLY A C 1
ATOM 1246 O O . GLY A 1 169 ? -8.672 -7.023 10.18 1 93.31 169 GLY A O 1
ATOM 1247 N N . ARG A 1 170 ? -10.344 -8.547 10.07 1 96.75 170 ARG A N 1
ATOM 1248 C CA . ARG A 1 170 ? -11.055 -7.758 9.07 1 96.75 170 ARG A CA 1
ATOM 1249 C C . ARG A 1 170 ? -11.438 -6.391 9.633 1 96.75 170 ARG A C 1
ATOM 1251 O O . ARG A 1 170 ? -11.789 -6.27 10.812 1 96.75 170 ARG A O 1
ATOM 1258 N N . ARG A 1 171 ? -11.445 -5.363 8.797 1 97.25 171 ARG A N 1
ATOM 1259 C CA . ARG A 1 171 ? -11.734 -4 9.242 1 97.25 171 ARG A CA 1
ATOM 1260 C C . ARG A 1 171 ? -12.109 -3.113 8.055 1 97.25 171 ARG A C 1
ATOM 1262 O O . ARG A 1 171 ? -11.867 -3.473 6.902 1 97.25 171 ARG A O 1
ATOM 1269 N N . LEU A 1 172 ? -12.789 -2.043 8.359 1 97.38 172 LEU A N 1
ATOM 1270 C CA . LEU A 1 172 ? -13.07 -0.975 7.406 1 97.38 172 LEU A CA 1
ATOM 1271 C C . LEU A 1 172 ? -12.055 0.154 7.539 1 97.38 172 LEU A C 1
ATOM 1273 O O . LEU A 1 172 ? -11.805 0.641 8.641 1 97.38 172 LEU A O 1
ATOM 1277 N N . THR A 1 173 ? -11.469 0.502 6.438 1 96.56 173 THR A N 1
ATOM 1278 C CA . THR A 1 173 ? -10.477 1.569 6.496 1 96.56 173 THR A CA 1
ATOM 1279 C C . THR A 1 173 ? -10.828 2.691 5.523 1 96.56 173 THR A C 1
ATOM 1281 O O . THR A 1 173 ? -11.305 2.434 4.418 1 96.56 173 THR A O 1
ATOM 1284 N N . LEU A 1 174 ? -10.656 3.904 5.988 1 94.94 174 LEU A N 1
ATOM 1285 C CA . LEU A 1 174 ? -10.734 5.113 5.172 1 94.94 174 LEU A CA 1
ATOM 1286 C C . LEU A 1 174 ? -9.352 5.73 4.98 1 94.94 174 LEU A C 1
ATOM 1288 O O . LEU A 1 174 ? -8.641 5.984 5.953 1 94.94 174 LEU A O 1
ATOM 1292 N N . ARG A 1 175 ? -8.922 5.898 3.752 1 95.81 175 ARG A N 1
ATOM 1293 C CA . ARG A 1 175 ? -7.633 6.512 3.441 1 95.81 175 ARG A CA 1
ATOM 1294 C C . ARG A 1 175 ? -7.812 7.754 2.574 1 95.81 175 ARG A C 1
ATOM 1296 O O . ARG A 1 175 ? -8.367 7.676 1.476 1 95.81 175 ARG A O 1
ATOM 1303 N N . HIS A 1 176 ? -7.293 8.82 3.1 1 94.38 176 HIS A N 1
ATOM 1304 C CA . HIS A 1 176 ? -7.336 10.047 2.312 1 94.38 176 HIS A CA 1
ATOM 1305 C C . HIS A 1 176 ? -6.281 10.039 1.212 1 94.38 176 HIS A C 1
ATOM 1307 O O . HIS A 1 176 ? -5.16 9.562 1.427 1 94.38 176 HIS A O 1
ATOM 1313 N N . GLY A 1 177 ? -6.676 10.477 0.024 1 94.38 177 GLY A N 1
ATOM 1314 C CA . GLY A 1 177 ? -5.793 10.531 -1.131 1 94.38 177 GLY A CA 1
ATOM 1315 C C . GLY A 1 177 ? -5.512 11.945 -1.602 1 94.38 177 GLY A C 1
ATOM 1316 O O . GLY A 1 177 ? -5.391 12.859 -0.787 1 94.38 177 GLY A O 1
ATOM 1317 N N . GLU A 1 178 ? -5.301 12.07 -2.883 1 94.12 178 GLU A N 1
ATOM 1318 C CA . GLU A 1 178 ? -5.035 13.375 -3.48 1 94.12 178 GLU A CA 1
ATOM 1319 C C . GLU A 1 178 ? -6.219 14.32 -3.289 1 94.12 178 GLU A C 1
ATOM 1321 O O . GLU A 1 178 ? -7.242 13.93 -2.715 1 94.12 178 GLU A O 1
ATOM 1326 N N . THR A 1 179 ? -6.055 15.531 -3.705 1 91.31 179 THR A N 1
ATOM 1327 C CA . THR A 1 179 ? -7.039 16.578 -3.479 1 91.31 179 THR A CA 1
ATOM 1328 C C . THR A 1 179 ? -8.422 16.141 -3.938 1 91.31 179 THR A C 1
ATOM 1330 O O . THR A 1 179 ? -8.625 15.836 -5.117 1 91.31 179 THR A O 1
ATOM 1333 N N . GLY A 1 180 ? -9.266 16.016 -2.969 1 92.75 180 GLY A N 1
ATOM 1334 C CA . GLY A 1 180 ? -10.672 15.844 -3.27 1 92.75 180 GLY A CA 1
ATOM 1335 C C . GLY A 1 180 ? -11.094 14.383 -3.371 1 92.75 180 GLY A C 1
ATOM 1336 O O . GLY A 1 180 ? -12.258 14.086 -3.648 1 92.75 180 GLY A O 1
ATOM 1337 N N . VAL A 1 181 ? -10.109 13.477 -3.156 1 96.31 181 VAL A N 1
ATOM 1338 C CA . VAL A 1 181 ? -10.5 12.078 -3.295 1 96.31 181 VAL A CA 1
ATOM 1339 C C . VAL A 1 181 ? -10.039 11.289 -2.072 1 96.31 181 VAL A C 1
ATOM 1341 O O . VAL A 1 181 ? -9.102 11.695 -1.378 1 96.31 181 VAL A O 1
ATOM 1344 N N . ALA A 1 182 ? -10.711 10.273 -1.75 1 96.62 182 ALA A N 1
ATOM 1345 C CA . ALA A 1 182 ? -10.391 9.328 -0.682 1 96.62 182 ALA A CA 1
ATOM 1346 C C . ALA A 1 182 ? -10.805 7.91 -1.062 1 96.62 182 ALA A C 1
ATOM 1348 O O . ALA A 1 182 ? -11.5 7.703 -2.055 1 96.62 182 ALA A O 1
ATOM 1349 N N . SER A 1 183 ? -10.32 6.926 -0.377 1 98.19 183 SER A N 1
ATOM 1350 C CA . SER A 1 183 ? -10.594 5.516 -0.636 1 98.19 183 SER A CA 1
ATOM 1351 C C . SER A 1 183 ? -11.195 4.832 0.589 1 98.19 183 SER A C 1
ATOM 1353 O O . SER A 1 183 ? -10.836 5.156 1.724 1 98.19 183 SER A O 1
ATOM 1355 N N . ILE A 1 184 ? -12.133 3.943 0.391 1 97.81 184 ILE A N 1
ATOM 1356 C CA . ILE A 1 184 ? -12.75 3.145 1.446 1 97.81 184 ILE A CA 1
ATOM 1357 C C . ILE A 1 184 ? -12.578 1.659 1.13 1 97.81 184 ILE A C 1
ATOM 1359 O O . ILE A 1 184 ? -12.773 1.235 -0.012 1 97.81 184 ILE A O 1
ATOM 1363 N N . GLU A 1 185 ? -12.125 0.884 2.113 1 98.44 185 GLU A N 1
ATOM 1364 C CA . GLU A 1 185 ? -11.727 -0.499 1.863 1 98.44 185 GLU A CA 1
ATOM 1365 C C . GLU A 1 185 ? -12.211 -1.42 2.98 1 98.44 185 GLU A C 1
ATOM 1367 O O . GLU A 1 185 ? -12.055 -1.108 4.16 1 98.44 185 GLU A O 1
ATOM 1372 N N . VAL A 1 186 ? -12.875 -2.521 2.635 1 98.25 186 VAL A N 1
ATOM 1373 C CA . VAL A 1 186 ? -12.992 -3.66 3.539 1 98.25 186 VAL A CA 1
ATOM 1374 C C . VAL A 1 186 ? -11.75 -4.543 3.422 1 98.25 186 VAL A C 1
ATOM 1376 O O . VAL A 1 186 ? -11.523 -5.176 2.389 1 98.25 186 VAL A O 1
ATOM 1379 N N . GLU A 1 187 ? -11 -4.551 4.504 1 97.94 187 GLU A N 1
ATOM 1380 C CA . GLU A 1 187 ? -9.758 -5.32 4.523 1 97.94 187 GLU A CA 1
ATOM 1381 C C . GLU A 1 187 ? -9.977 -6.703 5.137 1 97.94 187 GLU A C 1
ATOM 1383 O O . GLU A 1 187 ? -10.672 -6.836 6.145 1 97.94 187 GLU A O 1
ATOM 1388 N N . ASP A 1 188 ? -9.445 -7.707 4.445 1 97.38 188 ASP A N 1
ATOM 1389 C CA . ASP A 1 188 ? -9.32 -9.078 4.934 1 97.38 188 ASP A CA 1
ATOM 1390 C C . ASP A 1 188 ? -10.695 -9.68 5.23 1 97.38 188 ASP A C 1
ATOM 1392 O O . ASP A 1 188 ? -10.875 -10.367 6.238 1 97.38 188 ASP A O 1
ATOM 1396 N N . GLY A 1 189 ? -11.656 -9.328 4.398 1 96.38 189 GLY A N 1
ATOM 1397 C CA . GLY A 1 189 ? -12.945 -10 4.484 1 96.38 189 GLY A CA 1
ATOM 1398 C C . GLY A 1 189 ? -12.906 -11.43 3.975 1 96.38 189 GLY A C 1
ATOM 1399 O O . GLY A 1 189 ? -11.961 -11.82 3.291 1 96.38 189 GLY A O 1
ATOM 1400 N N . PRO A 1 190 ? -13.883 -12.219 4.473 1 93.88 190 PRO A N 1
ATOM 1401 C CA . PRO A 1 190 ? -13.953 -13.57 3.9 1 93.88 190 PRO A CA 1
ATOM 1402 C C . PRO A 1 190 ? -13.922 -13.562 2.375 1 93.88 190 PRO A C 1
ATOM 1404 O O . PRO A 1 190 ? -14.703 -12.852 1.738 1 93.88 190 PRO A O 1
ATOM 1407 N N . VAL A 1 191 ? -13.008 -14.344 1.787 1 93.06 191 VAL A N 1
ATOM 1408 C CA . VAL A 1 191 ? -12.695 -14.266 0.364 1 93.06 191 VAL A CA 1
ATOM 1409 C C . VAL A 1 191 ? -13.953 -14.539 -0.456 1 93.06 191 VAL A C 1
ATOM 1411 O O . VAL A 1 191 ? -14.156 -13.93 -1.507 1 93.06 191 VAL A O 1
ATOM 1414 N N . GLU A 1 192 ? -14.812 -15.445 -0.037 1 88.06 192 GLU A N 1
ATOM 1415 C CA . GLU A 1 192 ? -16.031 -15.797 -0.771 1 88.06 192 GLU A CA 1
ATOM 1416 C C . GLU A 1 192 ? -17.016 -14.633 -0.783 1 88.06 192 GLU A C 1
ATOM 1418 O O . GLU A 1 192 ? -17.703 -14.414 -1.777 1 88.06 192 GLU A O 1
ATOM 1423 N N . LYS A 1 193 ? -17.094 -13.875 0.324 1 90.69 193 LYS A N 1
ATOM 1424 C CA . LYS A 1 193 ? -17.984 -12.734 0.401 1 90.69 193 LYS A CA 1
ATOM 1425 C C . LYS A 1 193 ? -17.453 -11.562 -0.416 1 90.69 193 LYS A C 1
ATOM 1427 O O . LYS A 1 193 ? -18.219 -10.867 -1.092 1 90.69 193 LYS A O 1
ATOM 1432 N N . VAL A 1 194 ? -16.172 -11.367 -0.311 1 94.19 194 VAL A N 1
ATOM 1433 C CA . VAL A 1 194 ? -15.539 -10.281 -1.057 1 94.19 194 VAL A CA 1
ATOM 1434 C C . VAL A 1 194 ? -15.672 -10.539 -2.555 1 94.19 194 VAL A C 1
ATOM 1436 O O . VAL A 1 194 ? -16.016 -9.633 -3.316 1 94.19 194 VAL A O 1
ATOM 1439 N N . ALA A 1 195 ? -15.422 -11.766 -2.98 1 89.81 195 ALA A N 1
ATOM 1440 C CA . ALA A 1 195 ? -15.578 -12.133 -4.383 1 89.81 195 ALA A CA 1
ATOM 1441 C C . ALA A 1 195 ? -17.016 -11.938 -4.848 1 89.81 195 ALA A C 1
ATOM 1443 O O . ALA A 1 195 ? -17.266 -11.422 -5.941 1 89.81 195 ALA A O 1
ATOM 1444 N N . ALA A 1 196 ? -17.953 -12.336 -4.027 1 88.94 196 ALA A N 1
ATOM 1445 C CA . ALA A 1 196 ? -19.375 -12.18 -4.352 1 88.94 196 ALA A CA 1
ATOM 1446 C C . ALA A 1 196 ? -19.734 -10.703 -4.5 1 88.94 196 ALA A C 1
ATOM 1448 O O . ALA A 1 196 ? -20.469 -10.336 -5.418 1 88.94 196 ALA A O 1
ATOM 1449 N N . ALA A 1 197 ? -19.266 -9.906 -3.592 1 92.88 197 ALA A N 1
ATOM 1450 C CA . ALA A 1 197 ? -19.531 -8.469 -3.654 1 92.88 197 ALA A CA 1
ATOM 1451 C C . ALA A 1 197 ? -18.984 -7.867 -4.945 1 92.88 197 ALA A C 1
ATOM 1453 O O . ALA A 1 197 ? -19.672 -7.094 -5.621 1 92.88 197 ALA A O 1
ATOM 1454 N N . TYR A 1 198 ? -17.781 -8.25 -5.289 1 93.25 198 TYR A N 1
ATOM 1455 C CA . TYR A 1 198 ? -17.172 -7.742 -6.516 1 93.25 198 TYR A CA 1
ATOM 1456 C C . TYR A 1 198 ? -17.984 -8.141 -7.734 1 93.25 198 TYR A C 1
ATOM 1458 O O . TYR A 1 198 ? -18.234 -7.324 -8.625 1 93.25 198 TYR A O 1
ATOM 1466 N N . GLN A 1 199 ? -18.391 -9.32 -7.789 1 89.12 199 GLN A N 1
ATOM 1467 C CA . GLN A 1 199 ? -19.141 -9.828 -8.938 1 89.12 199 GLN A CA 1
ATOM 1468 C C . GLN A 1 199 ? -20.484 -9.109 -9.07 1 89.12 199 GLN A C 1
ATOM 1470 O O . GLN A 1 199 ? -20.906 -8.781 -10.18 1 89.12 199 GLN A O 1
ATOM 1475 N N . ARG A 1 200 ? -21.109 -8.914 -7.984 1 90.31 200 ARG A N 1
ATOM 1476 C CA . ARG A 1 200 ? -22.375 -8.18 -8 1 90.31 200 ARG A CA 1
ATOM 1477 C C . ARG A 1 200 ? -22.172 -6.781 -8.578 1 90.31 200 ARG A C 1
ATOM 1479 O O . ARG A 1 200 ? -22.938 -6.355 -9.461 1 90.31 200 ARG A O 1
ATOM 1486 N N . ILE A 1 201 ? -21.219 -6.129 -8.047 1 93.88 201 ILE A N 1
ATOM 1487 C CA . ILE A 1 201 ? -20.938 -4.758 -8.461 1 93.88 201 ILE A CA 1
ATOM 1488 C C . ILE A 1 201 ? -20.578 -4.734 -9.945 1 93.88 201 ILE A C 1
ATOM 1490 O O . ILE A 1 201 ? -21.031 -3.871 -10.688 1 93.88 201 ILE A O 1
ATOM 1494 N N . ASP A 1 202 ? -19.734 -5.695 -10.328 1 91.38 202 ASP A N 1
ATOM 1495 C CA . ASP A 1 202 ? -19.312 -5.777 -11.727 1 91.38 202 ASP A CA 1
ATOM 1496 C C . ASP A 1 202 ? -20.516 -6.004 -12.641 1 91.38 202 ASP A C 1
ATOM 1498 O O . ASP A 1 202 ? -20.625 -5.359 -13.688 1 91.38 202 ASP A O 1
ATOM 1502 N N . ARG A 1 203 ? -21.406 -6.875 -12.312 1 89.62 203 ARG A N 1
ATOM 1503 C CA . ARG A 1 203 ? -22.594 -7.152 -13.094 1 89.62 203 ARG A CA 1
ATOM 1504 C C . ARG A 1 203 ? -23.469 -5.91 -13.227 1 89.62 203 ARG A C 1
ATOM 1506 O O . ARG A 1 203 ? -23.922 -5.578 -14.32 1 89.62 203 ARG A O 1
ATOM 1513 N N . GLU A 1 204 ? -23.672 -5.262 -12.156 1 90.5 204 GLU A N 1
ATOM 1514 C CA . GLU A 1 204 ? -24.5 -4.055 -12.172 1 90.5 204 GLU A CA 1
ATOM 1515 C C . GLU A 1 204 ? -23.859 -2.953 -13 1 90.5 204 GLU A C 1
ATOM 1517 O O . GLU A 1 204 ? -24.547 -2.229 -13.727 1 90.5 204 GLU A O 1
ATOM 1522 N N . ALA A 1 205 ? -22.562 -2.824 -12.844 1 93.69 205 ALA A N 1
ATOM 1523 C CA . ALA A 1 205 ? -21.844 -1.817 -13.617 1 93.69 205 ALA A CA 1
ATOM 1524 C C . ALA A 1 205 ? -21.938 -2.102 -15.109 1 93.69 205 ALA A C 1
ATOM 1526 O O . ALA A 1 205 ? -22.156 -1.188 -15.914 1 93.69 205 ALA A O 1
ATOM 1527 N N . ARG A 1 206 ? -21.781 -3.363 -15.539 1 90.81 206 ARG A N 1
ATOM 1528 C CA . ARG A 1 206 ? -21.859 -3.746 -16.938 1 90.81 206 ARG A CA 1
ATOM 1529 C C . ARG A 1 206 ? -23.25 -3.498 -17.5 1 90.81 206 ARG A C 1
ATOM 1531 O O . ARG A 1 206 ? -23.406 -3.127 -18.672 1 90.81 206 ARG A O 1
ATOM 1538 N N . ALA A 1 207 ? -24.219 -3.664 -16.75 1 89.12 207 ALA A N 1
ATOM 1539 C CA . ALA A 1 207 ? -25.594 -3.408 -17.156 1 89.12 207 ALA A CA 1
ATOM 1540 C C . ALA A 1 207 ? -25.812 -1.923 -17.422 1 89.12 207 ALA A C 1
ATOM 1542 O O . ALA A 1 207 ? -26.625 -1.555 -18.281 1 89.12 207 ALA A O 1
ATOM 1543 N N . LEU A 1 208 ? -25.125 -1.074 -16.75 1 87.75 208 LEU A N 1
ATOM 1544 C CA . LEU A 1 208 ? -25.25 0.372 -16.891 1 87.75 208 LEU A CA 1
ATOM 1545 C C . LEU A 1 208 ? -24.453 0.869 -18.094 1 87.75 208 LEU A C 1
ATOM 1547 O O . LEU A 1 208 ? -24.688 1.968 -18.594 1 87.75 208 LEU A O 1
ATOM 1551 N N . LYS A 1 209 ? -23.328 0.214 -18.469 1 83.5 209 LYS A N 1
ATOM 1552 C CA . LYS A 1 209 ? -22.453 0.625 -19.578 1 83.5 209 LYS A CA 1
ATOM 1553 C C . LYS A 1 209 ? -23.188 0.574 -20.906 1 83.5 209 LYS A C 1
ATOM 1555 O O . LYS A 1 209 ? -22.891 1.351 -21.812 1 83.5 209 LYS A O 1
ATOM 1560 N N . THR A 1 210 ? -24.125 -0.233 -21.266 1 65.81 210 THR A N 1
ATOM 1561 C CA . THR A 1 210 ? -24.828 -0.41 -22.531 1 65.81 210 THR A CA 1
ATOM 1562 C C . THR A 1 210 ? -25.547 0.872 -22.938 1 65.81 210 THR A C 1
ATOM 1564 O O . THR A 1 210 ? -26.016 0.995 -24.078 1 65.81 210 THR A O 1
ATOM 1567 N N . LYS A 1 211 ? -25.406 1.832 -22.156 1 59.69 211 LYS A N 1
ATOM 1568 C CA . LYS A 1 211 ? -26.047 3.078 -22.562 1 59.69 211 LYS A CA 1
ATOM 1569 C C . LYS A 1 211 ? -25.109 3.93 -23.406 1 59.69 211 LYS A C 1
ATOM 1571 O O . LYS A 1 211 ? -23.906 3.684 -23.438 1 59.69 211 LYS A O 1
ATOM 1576 N N . GLU A 1 212 ? -25.422 4.836 -24.297 1 59.28 212 GLU A N 1
ATOM 1577 C CA . GLU A 1 212 ? -24.75 5.551 -25.375 1 59.28 212 GLU A CA 1
ATOM 1578 C C . GLU A 1 212 ? -23.344 5.965 -24.969 1 59.28 212 GLU A C 1
ATOM 1580 O O . GLU A 1 212 ? -22.391 5.766 -25.734 1 59.28 212 GLU A O 1
ATOM 1585 N N . GLU A 1 213 ? -22.938 6.98 -24.078 1 59.22 213 GLU A N 1
ATOM 1586 C CA . GLU A 1 213 ? -21.594 7.5 -23.797 1 59.22 213 GLU A CA 1
ATOM 1587 C C . GLU A 1 213 ? -21.188 7.207 -22.359 1 59.22 213 GLU A C 1
ATOM 1589 O O . GLU A 1 213 ? -21.141 8.117 -21.531 1 59.22 213 GLU A O 1
ATOM 1594 N N . PRO A 1 214 ? -20.922 5.867 -21.984 1 63.38 214 PRO A N 1
ATOM 1595 C CA . PRO A 1 214 ? -20.781 5.656 -20.547 1 63.38 214 PRO A CA 1
ATOM 1596 C C . PRO A 1 214 ? -19.344 5.848 -20.062 1 63.38 214 PRO A C 1
ATOM 1598 O O . PRO A 1 214 ? -18.406 5.754 -20.859 1 63.38 214 PRO A O 1
ATOM 1601 N N . PRO A 1 215 ? -19.156 6.332 -18.781 1 75.81 215 PRO A N 1
ATOM 1602 C CA . PRO A 1 215 ? -17.859 6.281 -18.109 1 75.81 215 PRO A CA 1
ATOM 1603 C C . PRO A 1 215 ? -17.172 4.93 -18.281 1 75.81 215 PRO A C 1
ATOM 1605 O O . PRO A 1 215 ? -17.797 3.955 -18.688 1 75.81 215 PRO A O 1
ATOM 1608 N N . ALA A 1 216 ? -15.875 4.969 -18.141 1 88.81 216 ALA A N 1
ATOM 1609 C CA . ALA A 1 216 ? -15.102 3.729 -18.156 1 88.81 216 ALA A CA 1
ATOM 1610 C C . ALA A 1 216 ? -15.648 2.732 -17.141 1 88.81 216 ALA A C 1
ATOM 1612 O O . ALA A 1 216 ? -16.219 3.127 -16.125 1 88.81 216 ALA A O 1
ATOM 1613 N N . LEU A 1 217 ? -15.734 1.462 -17.422 1 92.12 217 LEU A N 1
ATOM 1614 C CA . LEU A 1 217 ? -16.266 0.395 -16.578 1 92.12 217 LEU A CA 1
ATOM 1615 C C . LEU A 1 217 ? -15.727 0.49 -15.164 1 92.12 217 LEU A C 1
ATOM 1617 O O . LEU A 1 217 ? -16.453 0.262 -14.195 1 92.12 217 LEU A O 1
ATOM 1621 N N . ASP A 1 218 ? -14.523 0.908 -15.023 1 91.69 218 ASP A N 1
ATOM 1622 C CA . ASP A 1 218 ? -13.906 1.055 -13.711 1 91.69 218 ASP A CA 1
ATOM 1623 C C . ASP A 1 218 ? -14.609 2.127 -12.883 1 91.69 218 ASP A C 1
ATOM 1625 O O . ASP A 1 218 ? -14.859 1.938 -11.695 1 91.69 218 ASP A O 1
ATOM 1629 N N . GLN A 1 219 ? -14.938 3.201 -13.562 1 95.75 219 GLN A N 1
ATOM 1630 C CA . GLN A 1 219 ? -15.648 4.277 -12.891 1 95.75 219 GLN A CA 1
ATOM 1631 C C . GLN A 1 219 ? -17.047 3.838 -12.484 1 95.75 219 GLN A C 1
ATOM 1633 O O . GLN A 1 219 ? -17.5 4.129 -11.375 1 95.75 219 GLN A O 1
ATOM 1638 N N . LEU A 1 220 ? -17.656 3.094 -13.375 1 95.5 220 LEU A N 1
ATOM 1639 C CA . LEU A 1 220 ? -19 2.619 -13.094 1 95.5 220 LEU A CA 1
ATOM 1640 C C . LEU A 1 220 ? -19.016 1.663 -11.906 1 95.5 220 LEU A C 1
ATOM 1642 O O . LEU A 1 220 ? -19.906 1.722 -11.062 1 95.5 220 LEU A O 1
ATOM 1646 N N . ARG A 1 221 ? -18.062 0.8 -11.812 1 96.75 221 ARG A N 1
ATOM 1647 C CA . ARG A 1 221 ? -17.984 -0.118 -10.68 1 96.75 221 ARG A CA 1
ATOM 1648 C C . ARG A 1 221 ? -17.828 0.642 -9.367 1 96.75 221 ARG A C 1
ATOM 1650 O O . ARG A 1 221 ? -18.453 0.304 -8.367 1 96.75 221 ARG A O 1
ATOM 1657 N N . ALA A 1 222 ? -16.969 1.665 -9.398 1 97.56 222 ALA A N 1
ATOM 1658 C CA . ALA A 1 222 ? -16.766 2.486 -8.203 1 97.56 222 ALA A CA 1
ATOM 1659 C C . ALA A 1 222 ? -18.062 3.18 -7.797 1 97.56 222 ALA A C 1
ATOM 1661 O O . ALA A 1 222 ? -18.422 3.213 -6.617 1 97.56 222 ALA A O 1
ATOM 1662 N N . ASP A 1 223 ? -18.781 3.703 -8.773 1 95 223 ASP A N 1
ATOM 1663 C CA . ASP A 1 223 ? -20.031 4.414 -8.516 1 95 223 ASP A CA 1
ATOM 1664 C C . ASP A 1 223 ? -21.094 3.475 -7.941 1 95 223 ASP A C 1
ATOM 1666 O O . ASP A 1 223 ? -21.781 3.82 -6.98 1 95 223 ASP A O 1
ATOM 1670 N N . VAL A 1 224 ? -21.156 2.291 -8.539 1 95 224 VAL A N 1
ATOM 1671 C CA . VAL A 1 224 ? -22.125 1.304 -8.062 1 95 224 VAL A CA 1
ATOM 1672 C C . VAL A 1 224 ? -21.812 0.917 -6.625 1 95 224 VAL A C 1
ATOM 1674 O O . VAL A 1 224 ? -22.703 0.86 -5.773 1 95 224 VAL A O 1
ATOM 1677 N N . ALA A 1 225 ? -20.578 0.661 -6.324 1 96.75 225 ALA A N 1
ATOM 1678 C CA . ALA A 1 225 ? -20.172 0.283 -4.977 1 96.75 225 ALA A CA 1
ATOM 1679 C C . ALA A 1 225 ? -20.516 1.375 -3.971 1 96.75 225 ALA A C 1
ATOM 1681 O O . ALA A 1 225 ? -21.078 1.092 -2.904 1 96.75 225 ALA A O 1
ATOM 1682 N N . LEU A 1 226 ? -20.188 2.619 -4.289 1 95.06 226 LEU A N 1
ATOM 1683 C CA . LEU A 1 226 ? -20.469 3.73 -3.385 1 95.06 226 LEU A CA 1
ATOM 1684 C C . LEU A 1 226 ? -21.969 3.896 -3.178 1 95.06 226 LEU A C 1
ATOM 1686 O O . LEU A 1 226 ? -22.422 4.18 -2.066 1 95.06 226 LEU A O 1
ATOM 1690 N N . ASP A 1 227 ? -22.688 3.699 -4.242 1 92.62 227 ASP A N 1
ATOM 1691 C CA . ASP A 1 227 ? -24.141 3.797 -4.137 1 92.62 227 ASP A CA 1
ATOM 1692 C C . ASP A 1 227 ? -24.688 2.738 -3.188 1 92.62 227 ASP A C 1
ATOM 1694 O O . ASP A 1 227 ? -25.578 3.023 -2.385 1 92.62 227 ASP A O 1
ATOM 1698 N N . LEU A 1 228 ? -24.203 1.566 -3.307 1 92.38 228 LEU A N 1
ATOM 1699 C CA . LEU A 1 228 ? -24.641 0.489 -2.422 1 92.38 228 LEU A CA 1
ATOM 1700 C C . LEU A 1 228 ? -24.297 0.808 -0.97 1 92.38 228 LEU A C 1
ATOM 1702 O O . LEU A 1 228 ? -25.109 0.579 -0.072 1 92.38 228 LEU A O 1
ATOM 1706 N N . LEU A 1 229 ? -23.141 1.348 -0.726 1 93.25 229 LEU A N 1
ATOM 1707 C CA . LEU A 1 229 ? -22.703 1.671 0.629 1 93.25 229 LEU A CA 1
ATOM 1708 C C . LEU A 1 229 ? -23.547 2.807 1.211 1 93.25 229 LEU A C 1
ATOM 1710 O O . LEU A 1 229 ? -23.75 2.869 2.424 1 93.25 229 LEU A O 1
ATOM 1714 N N . LEU A 1 230 ? -23.984 3.676 0.389 1 89.25 230 LEU A N 1
ATOM 1715 C CA . LEU A 1 230 ? -24.719 4.855 0.83 1 89.25 230 LEU A CA 1
ATOM 1716 C C . LEU A 1 230 ? -26.219 4.582 0.846 1 89.25 230 LEU A C 1
ATOM 1718 O O . LEU A 1 230 ? -27 5.379 1.38 1 89.25 230 LEU A O 1
ATOM 1722 N N . GLY A 1 231 ? -26.828 3.277 0.701 1 74.25 231 GLY A N 1
ATOM 1723 C CA . GLY A 1 231 ? -28.234 2.906 0.778 1 74.25 231 GLY A CA 1
ATOM 1724 C C . GLY A 1 231 ? -29 3.223 -0.489 1 74.25 231 GLY A C 1
ATOM 1725 O O . GLY A 1 231 ? -30.234 3.328 -0.464 1 74.25 231 GLY A O 1
ATOM 1726 N N . GLY A 1 232 ? -28.5 3.232 -1.69 1 57.53 232 GLY A N 1
ATOM 1727 C CA . GLY A 1 232 ? -29.188 3.404 -2.959 1 57.53 232 GLY A CA 1
ATOM 1728 C C . GLY A 1 232 ? -29.562 4.848 -3.248 1 57.53 232 GLY A C 1
ATOM 1729 O O . GLY A 1 232 ? -29.281 5.734 -2.436 1 57.53 232 GLY A O 1
ATOM 1730 N N . GLN A 1 233 ? -29.922 5.359 -4.484 1 49.28 233 GLN A N 1
ATOM 1731 C CA . GLN A 1 233 ? -30.234 6.691 -4.988 1 49.28 233 GLN A CA 1
ATOM 1732 C C . GLN A 1 233 ? -31.062 7.488 -3.975 1 49.28 233 GLN A C 1
ATOM 1734 O O . GLN A 1 233 ? -30.922 8.711 -3.887 1 49.28 233 GLN A O 1
ATOM 1739 N N . GLY A 1 234 ? -31.891 6.859 -3.172 1 42.47 234 GLY A N 1
ATOM 1740 C CA . GLY A 1 234 ? -32.875 7.477 -2.281 1 42.47 234 GLY A CA 1
ATOM 1741 C C . GLY A 1 234 ? -32.469 7.387 -0.818 1 42.47 234 GLY A C 1
ATOM 1742 O O . GLY A 1 234 ? -33.312 7.52 0.067 1 42.47 234 GLY A O 1
ATOM 1743 N N . GLY A 1 235 ? -31.484 6.922 -0.537 1 43.66 235 GLY A N 1
ATOM 1744 C CA . GLY A 1 235 ? -31.25 6.738 0.886 1 43.66 235 GLY A CA 1
ATOM 1745 C C . GLY A 1 235 ? -30.984 8.039 1.62 1 43.66 235 GLY A C 1
ATOM 1746 O O . GLY A 1 235 ? -30.891 9.102 0.998 1 43.66 235 GLY A O 1
ATOM 1747 N N . THR A 1 236 ? -31.281 8.078 2.918 1 42.47 236 THR A N 1
ATOM 1748 C CA . THR A 1 236 ? -31.219 9.25 3.785 1 42.47 236 THR A CA 1
ATOM 1749 C C . THR A 1 236 ? -29.891 9.977 3.6 1 42.47 236 THR A C 1
ATOM 1751 O O . THR A 1 236 ? -28.844 9.352 3.426 1 42.47 236 THR A O 1
ATOM 1754 N N . SER A 1 237 ? -29.922 11.031 2.895 1 46.72 237 SER A N 1
ATOM 1755 C CA . SER A 1 237 ? -28.812 11.984 2.879 1 46.72 237 SER A CA 1
ATOM 1756 C C . SER A 1 237 ? -28.031 11.938 4.184 1 46.72 237 SER A C 1
ATOM 1758 O O . SER A 1 237 ? -28.531 12.344 5.234 1 46.72 237 SER A O 1
ATOM 1760 N N . GLU A 1 238 ? -27.453 10.812 4.461 1 49.34 238 GLU A N 1
ATOM 1761 C CA . GLU A 1 238 ? -26.812 10.609 5.754 1 49.34 238 GLU A CA 1
ATOM 1762 C C . GLU A 1 238 ? -25.812 11.727 6.059 1 49.34 238 GLU A C 1
ATOM 1764 O O . GLU A 1 238 ? -25.078 12.172 5.172 1 49.34 238 GLU A O 1
ATOM 1769 N N . ARG A 1 239 ? -26.109 12.516 7.102 1 51.91 239 ARG A N 1
ATOM 1770 C CA . ARG A 1 239 ? -25.438 13.641 7.738 1 51.91 239 ARG A CA 1
ATOM 1771 C C . ARG A 1 239 ? -23.969 13.336 7.961 1 51.91 239 ARG A C 1
ATOM 1773 O O . ARG A 1 239 ? -23.609 12.5 8.797 1 51.91 239 ARG A O 1
ATOM 1780 N N . SER A 1 240 ? -23.188 13.297 6.895 1 62.22 240 SER A N 1
ATOM 1781 C CA . SER A 1 240 ? -21.75 13.195 7.117 1 62.22 240 SER A CA 1
ATOM 1782 C C . SER A 1 240 ? -21.203 14.453 7.789 1 62.22 240 SER A C 1
ATOM 1784 O O . SER A 1 240 ? -21.5 15.57 7.363 1 62.22 240 SER A O 1
ATOM 1786 N N . GLU A 1 241 ? -20.781 14.219 9.008 1 76.38 241 GLU A N 1
ATOM 1787 C CA . GLU A 1 241 ? -20.172 15.367 9.664 1 76.38 241 GLU A CA 1
ATOM 1788 C C . GLU A 1 241 ? -18.703 15.516 9.25 1 76.38 241 GLU A C 1
ATOM 1790 O O . GLU A 1 241 ? -17.906 14.594 9.414 1 76.38 241 GLU A O 1
ATOM 1795 N N . VAL A 1 242 ? -18.5 16.484 8.422 1 82.38 242 VAL A N 1
ATOM 1796 C CA . VAL A 1 242 ? -17.125 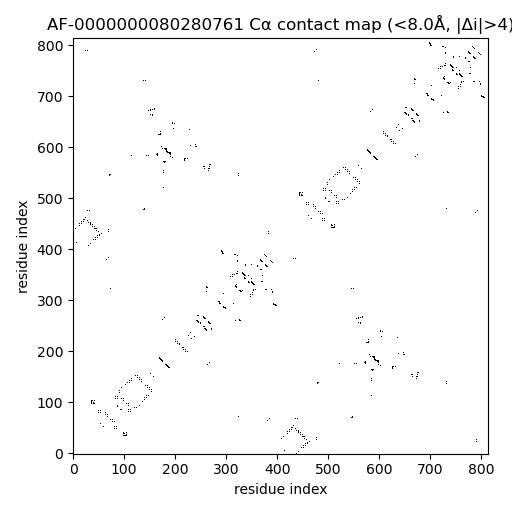16.844 8.078 1 82.38 242 VAL A CA 1
ATOM 1797 C C . VAL A 1 242 ? -16.797 18.219 8.633 1 82.38 242 VAL A C 1
ATOM 1799 O O . VAL A 1 242 ? -17.703 19.016 8.906 1 82.38 242 VAL A O 1
ATOM 1802 N N . PHE A 1 243 ? -15.531 18.438 8.906 1 84.81 243 PHE A N 1
ATOM 1803 C CA . PHE A 1 243 ? -15.062 19.719 9.445 1 84.81 243 PHE A CA 1
ATOM 1804 C C . PHE A 1 243 ? -14.211 20.453 8.422 1 84.81 243 PHE A C 1
ATOM 1806 O O . PHE A 1 243 ? -13.109 20 8.086 1 84.81 243 PHE A O 1
ATOM 1813 N N . LEU A 1 244 ? -14.773 21.5 7.969 1 89.12 244 LEU A N 1
ATOM 1814 C CA . LEU A 1 244 ? -14.18 22.297 6.902 1 89.12 244 LEU A CA 1
ATOM 1815 C C . LEU A 1 244 ? -13.695 23.641 7.434 1 89.12 244 LEU A C 1
ATOM 1817 O O . LEU A 1 244 ? -14.391 24.297 8.219 1 89.12 244 LEU A O 1
ATOM 1821 N N . TYR A 1 245 ? -12.445 24.078 7.074 1 88.75 245 TYR A N 1
ATOM 1822 C CA . TYR A 1 245 ? -11.867 25.375 7.391 1 88.75 245 TYR A CA 1
ATOM 1823 C C . TYR A 1 245 ? -11.625 26.188 6.121 1 88.75 245 TYR A C 1
ATOM 1825 O O . TYR A 1 245 ? -10.875 25.75 5.238 1 88.75 245 TYR A O 1
ATOM 1833 N N . MET A 1 246 ? -12.289 27.297 5.992 1 88.12 246 MET A N 1
ATOM 1834 C CA . MET A 1 246 ? -12.156 28.109 4.777 1 88.12 246 MET A CA 1
ATOM 1835 C C . MET A 1 246 ? -12.195 29.594 5.105 1 88.12 246 MET A C 1
ATOM 1837 O O . MET A 1 246 ? -12.898 30.016 6.016 1 88.12 246 MET A O 1
ATOM 1841 N N . ASP A 1 247 ? -11.406 30.359 4.34 1 85.25 247 ASP A N 1
ATOM 1842 C CA . ASP A 1 247 ? -11.445 31.812 4.453 1 85.25 247 ASP A CA 1
ATOM 1843 C C . ASP A 1 247 ? -12.805 32.344 4.02 1 85.25 247 ASP A C 1
ATOM 1845 O O . ASP A 1 247 ? -13.445 31.797 3.125 1 85.25 247 ASP A O 1
ATOM 1849 N N . LEU A 1 248 ? -13.188 33.5 4.684 1 85.25 248 LEU A N 1
ATOM 1850 C CA . LEU A 1 248 ? -14.484 34.094 4.414 1 85.25 248 LEU A CA 1
ATOM 1851 C C . LEU A 1 248 ? -14.602 34.5 2.943 1 85.25 248 LEU A C 1
ATOM 1853 O O . LEU A 1 248 ? -15.648 34.281 2.324 1 85.25 248 LEU A O 1
ATOM 1857 N N . TYR A 1 249 ? -13.555 35.031 2.375 1 86.81 249 TYR A N 1
ATOM 1858 C CA . TYR A 1 249 ? -13.602 35.438 0.98 1 86.81 249 TYR A CA 1
ATOM 1859 C C . TYR A 1 249 ? -13.773 34.25 0.05 1 86.81 249 TYR A C 1
ATOM 1861 O O . TYR A 1 249 ? -14.484 34.344 -0.954 1 86.81 249 TYR A O 1
ATOM 1869 N N . THR A 1 250 ? -13.086 33.188 0.419 1 87.69 250 THR A N 1
ATOM 1870 C CA . THR A 1 250 ? -13.258 31.953 -0.349 1 87.69 250 THR A CA 1
ATOM 1871 C C . THR A 1 250 ? -14.695 31.453 -0.244 1 87.69 250 THR A C 1
ATOM 1873 O O . THR A 1 250 ? -15.297 31.078 -1.248 1 87.69 250 THR A O 1
ATOM 1876 N N . TYR A 1 251 ? -15.266 31.516 0.956 1 89.19 251 TYR A N 1
ATOM 1877 C CA . TYR A 1 251 ? -16.641 31.078 1.192 1 89.19 251 TYR A CA 1
ATOM 1878 C C . TYR A 1 251 ? -17.625 31.891 0.358 1 89.19 251 TYR A C 1
ATOM 1880 O O . TYR A 1 251 ? -18.578 31.328 -0.194 1 89.19 251 TYR A O 1
ATOM 1888 N N . LEU A 1 252 ? -17.312 33.156 0.194 1 90.44 252 LEU A N 1
ATOM 1889 C CA . LEU A 1 252 ? -18.219 34.062 -0.485 1 90.44 252 LEU A CA 1
ATOM 1890 C C . LEU A 1 252 ? -17.984 34.062 -1.992 1 90.44 252 LEU A C 1
ATOM 1892 O O . LEU A 1 252 ? -18.688 34.75 -2.742 1 90.44 252 LEU A O 1
ATOM 1896 N N . GLY A 1 253 ? -17.016 33.344 -2.445 1 90.75 253 GLY A N 1
ATOM 1897 C CA . GLY A 1 253 ? -16.766 33.219 -3.869 1 90.75 253 GLY A CA 1
ATOM 1898 C C . GLY A 1 253 ? -15.93 34.344 -4.43 1 90.75 253 GLY A C 1
ATOM 1899 O O . GLY A 1 253 ? -15.93 34.594 -5.641 1 90.75 253 GLY A O 1
ATOM 1900 N N . LEU A 1 254 ? -15.219 35.031 -3.516 1 91.06 254 LEU A N 1
ATOM 1901 C CA . LEU A 1 254 ? -14.469 36.219 -3.93 1 91.06 254 LEU A CA 1
ATOM 1902 C C . LEU A 1 254 ? -13.039 35.844 -4.316 1 91.06 254 LEU A C 1
ATOM 1904 O O . LEU A 1 254 ? -12.344 36.625 -4.977 1 91.06 254 LEU A O 1
ATOM 1908 N N . ASN A 1 255 ? -12.586 34.75 -3.889 1 87.62 255 ASN A N 1
ATOM 1909 C CA . ASN A 1 255 ? -11.305 34.188 -4.316 1 87.62 255 ASN A CA 1
ATOM 1910 C C . ASN A 1 255 ? -11.344 32.656 -4.359 1 87.62 255 ASN A C 1
ATOM 1912 O O . ASN A 1 255 ? -12.383 32.062 -4.105 1 87.62 255 ASN A O 1
ATOM 1916 N N . ASN A 1 256 ? -10.25 32.062 -4.836 1 90.69 256 ASN A N 1
ATOM 1917 C CA . ASN A 1 256 ? -10.18 30.625 -4.934 1 90.69 256 ASN A CA 1
ATOM 1918 C C . ASN A 1 256 ? -9.062 30.047 -4.07 1 90.69 256 ASN A C 1
ATOM 1920 O O . ASN A 1 256 ? -8.422 29.062 -4.445 1 90.69 256 ASN A O 1
ATOM 1924 N N . ASP A 1 257 ? -8.875 30.734 -2.91 1 87.56 257 ASP A N 1
ATOM 1925 C CA . ASP A 1 257 ? -7.91 30.188 -1.965 1 87.56 257 ASP A CA 1
ATOM 1926 C C . ASP A 1 257 ? -8.375 28.828 -1.433 1 87.56 257 ASP A C 1
ATOM 1928 O O . ASP A 1 257 ? -9.57 28.625 -1.195 1 87.56 257 ASP A O 1
ATOM 1932 N N . PRO A 1 258 ? -7.422 27.984 -1.277 1 89.75 258 PRO A N 1
ATOM 1933 C CA . PRO A 1 258 ? -7.797 26.625 -0.863 1 89.75 258 PRO A CA 1
ATOM 1934 C C . PRO A 1 258 ? -8.383 26.594 0.545 1 89.75 258 PRO A C 1
ATOM 1936 O O . PRO A 1 258 ? -8.195 27.531 1.326 1 89.75 258 PRO A O 1
ATOM 1939 N N . ALA A 1 259 ? -9.203 25.547 0.769 1 91.62 259 ALA A N 1
ATOM 1940 C CA . ALA A 1 259 ? -9.75 25.234 2.09 1 91.62 259 ALA A CA 1
ATOM 1941 C C . ALA A 1 259 ? -9.117 23.969 2.662 1 91.62 259 ALA A C 1
ATOM 1943 O O . ALA A 1 259 ? -8.352 23.297 1.982 1 91.62 259 ALA A O 1
ATOM 1944 N N . GLU A 1 260 ? -9.383 23.781 3.932 1 92 260 GLU A N 1
ATOM 1945 C CA . GLU A 1 260 ? -8.852 22.594 4.594 1 92 260 GLU A CA 1
ATOM 1946 C C . GLU A 1 260 ? -9.977 21.703 5.109 1 92 260 GLU A C 1
ATOM 1948 O O . GLU A 1 260 ? -10.914 22.188 5.75 1 92 260 GLU A O 1
ATOM 1953 N N . LEU A 1 261 ? -9.914 20.484 4.688 1 91 261 LEU A N 1
ATOM 1954 C CA . LEU A 1 261 ? -10.789 19.438 5.234 1 91 261 LEU A CA 1
ATOM 1955 C C . LEU A 1 261 ? -10.047 18.609 6.273 1 91 261 LEU A C 1
ATOM 1957 O O . LEU A 1 261 ? -9.047 17.953 5.957 1 91 261 LEU A O 1
ATOM 1961 N N . ALA A 1 262 ? -10.586 18.641 7.543 1 89.06 262 ALA A N 1
ATOM 1962 C CA . ALA A 1 262 ? -9.914 17.938 8.625 1 89.06 262 ALA A CA 1
ATOM 1963 C C . ALA A 1 262 ? -9.672 16.469 8.266 1 89.06 262 ALA A C 1
ATOM 1965 O O . ALA A 1 262 ? -10.57 15.805 7.754 1 89.06 262 ALA A O 1
ATOM 1966 N N . GLY A 1 263 ? -8.422 16.016 8.5 1 89.38 263 GLY A N 1
ATOM 1967 C CA . GLY A 1 263 ? -8.062 14.633 8.195 1 89.38 263 GLY A CA 1
ATOM 1968 C C . GLY A 1 263 ? -7.582 14.445 6.766 1 89.38 263 GLY A C 1
ATOM 1969 O O . GLY A 1 263 ? -6.664 13.664 6.512 1 89.38 263 GLY A O 1
ATOM 1970 N N . HIS A 1 264 ? -8.172 15.156 5.832 1 92.62 264 HIS A N 1
ATOM 1971 C CA . HIS A 1 264 ? -7.879 15.016 4.41 1 92.62 264 HIS A CA 1
ATOM 1972 C C . HIS A 1 264 ? -6.785 15.984 3.973 1 92.62 264 HIS A C 1
ATOM 1974 O O . HIS A 1 264 ? -5.82 15.578 3.318 1 92.62 264 HIS A O 1
ATOM 1980 N N . GLY A 1 265 ? -6.875 17.188 4.359 1 92.75 265 GLY A N 1
ATOM 1981 C CA . GLY A 1 265 ? -5.969 18.219 3.902 1 92.75 265 GLY A CA 1
ATOM 1982 C C . GLY A 1 265 ? -6.637 19.234 2.992 1 92.75 265 GLY A C 1
ATOM 1983 O O . GLY A 1 265 ? -7.836 19.5 3.117 1 92.75 265 GLY A O 1
ATOM 1984 N N . THR A 1 266 ? -5.887 19.828 2.137 1 92.62 266 THR A N 1
ATOM 1985 C CA . THR A 1 266 ? -6.316 20.953 1.3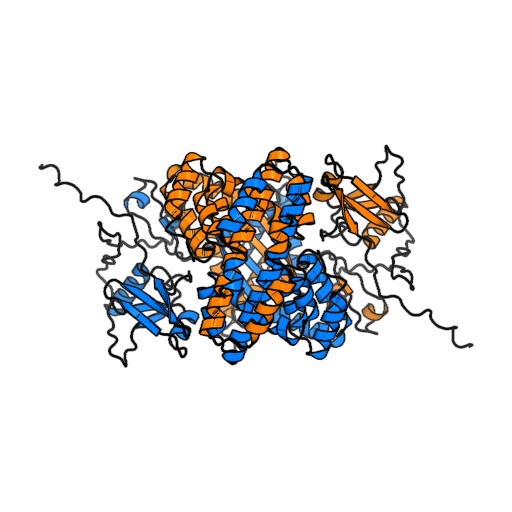11 1 92.62 266 THR A CA 1
ATOM 1986 C C . THR A 1 266 ? -7.277 20.484 0.222 1 92.62 266 THR A C 1
ATOM 1988 O O . THR A 1 266 ? -7.062 19.438 -0.396 1 92.62 266 THR A O 1
ATOM 1991 N N . ILE A 1 267 ? -8.344 21.219 0.056 1 93.06 267 ILE A N 1
ATOM 1992 C CA . ILE A 1 267 ? -9.289 20.953 -1.021 1 93.06 267 ILE A CA 1
ATOM 1993 C C . ILE A 1 267 ? -9.547 22.25 -1.804 1 93.06 267 ILE A C 1
ATOM 1995 O O . ILE A 1 267 ? -9.344 23.344 -1.287 1 93.06 267 ILE A O 1
ATOM 1999 N N . PRO A 1 268 ? -9.977 22.094 -3.043 1 93.88 268 PRO A N 1
ATOM 2000 C CA . PRO A 1 268 ? -10.289 23.266 -3.85 1 93.88 268 PRO A CA 1
ATOM 2001 C C . PRO A 1 268 ? -11.453 24.078 -3.283 1 93.88 268 PRO A C 1
ATOM 2003 O O . PRO A 1 268 ? -12.375 23.516 -2.691 1 93.88 268 PRO A O 1
ATOM 2006 N N . ALA A 1 269 ? -11.406 25.375 -3.643 1 92.81 269 ALA A N 1
ATOM 2007 C CA . ALA A 1 269 ? -12.43 26.297 -3.174 1 92.81 269 ALA A CA 1
ATOM 2008 C C . ALA A 1 269 ? -13.82 25.859 -3.613 1 92.81 269 ALA A C 1
ATOM 2010 O O . ALA A 1 269 ? -14.758 25.859 -2.816 1 92.81 269 ALA A O 1
ATOM 2011 N N . ALA A 1 270 ? -13.898 25.406 -4.844 1 91.94 270 ALA A N 1
ATOM 2012 C CA . ALA A 1 270 ? -15.195 25.016 -5.387 1 91.94 270 ALA A CA 1
ATOM 2013 C C . ALA A 1 270 ? -15.773 23.828 -4.629 1 91.94 270 ALA A C 1
ATOM 2015 O O . ALA A 1 270 ? -16.969 23.812 -4.301 1 91.94 270 ALA A O 1
ATOM 2016 N N . LEU A 1 271 ? -14.938 22.891 -4.371 1 91.38 271 LEU A N 1
ATOM 2017 C CA . LEU A 1 271 ? -15.367 21.719 -3.617 1 91.38 271 LEU A CA 1
ATOM 2018 C C . LEU A 1 271 ? -15.75 22.094 -2.193 1 91.38 271 LEU A C 1
ATOM 2020 O O . LEU A 1 271 ? -16.75 21.609 -1.662 1 91.38 271 LEU A O 1
ATOM 2024 N N . ALA A 1 272 ? -15 22.922 -1.579 1 92.44 272 ALA A N 1
ATOM 2025 C CA . ALA A 1 272 ? -15.297 23.406 -0.23 1 92.44 272 ALA A CA 1
ATOM 2026 C C . ALA A 1 272 ? -16.656 24.078 -0.175 1 92.44 272 ALA A C 1
ATOM 2028 O O . ALA A 1 272 ? -17.469 23.812 0.724 1 92.44 272 ALA A O 1
ATOM 2029 N N . ARG A 1 273 ? -16.938 24.922 -1.142 1 92.56 273 ARG A N 1
ATOM 2030 C CA . ARG A 1 273 ? -18.219 25.594 -1.208 1 92.56 273 ARG A CA 1
ATOM 2031 C C . ARG A 1 273 ? -19.359 24.594 -1.419 1 92.56 273 ARG A C 1
ATOM 2033 O O . ARG A 1 273 ? -20.438 24.734 -0.834 1 92.56 273 ARG A O 1
ATOM 2040 N N . HIS A 1 274 ? -19.078 23.609 -2.207 1 89.25 274 HIS A N 1
ATOM 2041 C CA . HIS A 1 274 ? -20.062 22.562 -2.447 1 89.25 274 HIS A CA 1
ATOM 2042 C C . HIS A 1 274 ? -20.422 21.828 -1.16 1 89.25 274 HIS A C 1
ATOM 2044 O O . HIS A 1 274 ? -21.594 21.625 -0.848 1 89.25 274 HIS A O 1
ATOM 2050 N N . ILE A 1 275 ? -19.406 21.469 -0.428 1 87.31 275 ILE A N 1
ATOM 2051 C CA . ILE A 1 275 ? -19.609 20.75 0.826 1 87.31 275 ILE A CA 1
ATOM 2052 C C . ILE A 1 275 ? -20.328 21.641 1.827 1 87.31 275 ILE A C 1
ATOM 2054 O O . ILE A 1 275 ? -21.266 21.203 2.506 1 87.31 275 ILE A O 1
ATOM 2058 N N . ALA A 1 276 ? -19.969 22.891 1.881 1 88.19 276 ALA A N 1
ATOM 2059 C CA . ALA A 1 276 ? -20.516 23.859 2.832 1 88.19 276 ALA A CA 1
ATOM 2060 C C . ALA A 1 276 ? -21.984 24.172 2.514 1 88.19 276 ALA A C 1
ATOM 2062 O O . ALA A 1 276 ? -22.734 24.594 3.393 1 88.19 276 ALA A O 1
ATOM 2063 N N . ALA A 1 277 ? -22.359 23.969 1.25 1 85.44 277 ALA A N 1
ATOM 2064 C CA . ALA A 1 277 ? -23.719 24.297 0.806 1 85.44 277 ALA A CA 1
ATOM 2065 C C . ALA A 1 277 ? -24.688 23.172 1.163 1 85.44 277 ALA A C 1
ATOM 2067 O O . ALA A 1 277 ? -25.891 23.297 0.932 1 85.44 277 ALA A O 1
ATOM 2068 N N . GLY A 1 278 ? -24.219 22.172 1.729 1 81.19 278 GLY A N 1
ATOM 2069 C CA . GLY A 1 278 ? -25.094 21.094 2.109 1 81.19 278 GLY A CA 1
ATOM 2070 C C . GLY A 1 278 ? -26.172 21.5 3.098 1 81.19 278 GLY A C 1
ATOM 2071 O O . GLY A 1 278 ? -25.984 22.453 3.865 1 81.19 278 GLY A O 1
ATOM 2072 N N . GLU A 1 279 ? -27.312 20.844 3.105 1 76.75 279 GLU A N 1
ATOM 2073 C CA . GLU A 1 279 ? -28.5 21.234 3.867 1 76.75 279 GLU A CA 1
ATOM 2074 C C . GLU A 1 279 ? -28.219 21.188 5.367 1 76.75 279 GLU A C 1
ATOM 2076 O O . GLU A 1 279 ? -28.797 21.984 6.125 1 76.75 279 GLU A O 1
ATOM 2081 N N . ASN A 1 280 ? -27.344 20.406 5.828 1 76.75 280 ASN A N 1
ATOM 2082 C CA . ASN A 1 280 ? -27.125 20.266 7.262 1 76.75 280 ASN A CA 1
ATOM 2083 C C . ASN A 1 280 ? -25.797 20.891 7.688 1 76.75 280 ASN A C 1
ATOM 2085 O O . ASN A 1 280 ? -25.266 20.562 8.742 1 76.75 280 ASN A O 1
ATOM 2089 N N . SER A 1 281 ? -25.391 21.812 6.906 1 82.25 281 SER A N 1
ATOM 2090 C CA . SER A 1 281 ? -24.109 22.469 7.219 1 82.25 281 SER A CA 1
ATOM 2091 C C . SER A 1 281 ? -24.281 23.531 8.305 1 82.25 281 SER A C 1
ATOM 2093 O O . SER A 1 281 ? -25.281 24.266 8.305 1 82.25 281 SER A O 1
ATOM 2095 N N . VAL A 1 282 ? -23.422 23.438 9.312 1 78.56 282 VAL A N 1
ATOM 2096 C CA . VAL A 1 282 ? -23.359 24.469 10.344 1 78.56 282 VAL A CA 1
ATOM 2097 C C . VAL A 1 282 ? -22.156 25.359 10.125 1 78.56 282 VAL A C 1
ATOM 2099 O O . VAL A 1 282 ? -21.016 24.891 10.047 1 78.56 282 VAL A O 1
ATOM 2102 N N . LEU A 1 283 ? -22.453 26.609 10.008 1 79.5 283 LEU A N 1
ATOM 2103 C CA . LEU A 1 283 ? -21.375 27.578 9.781 1 79.5 283 LEU A CA 1
ATOM 2104 C C . LEU A 1 283 ? -20.984 28.266 11.086 1 79.5 283 LEU A C 1
ATOM 2106 O O . LEU A 1 283 ? -21.859 28.672 11.859 1 79.5 283 LEU A O 1
ATOM 2110 N N . ARG A 1 284 ? -19.688 28.172 11.312 1 77.56 284 ARG A N 1
ATOM 2111 C CA . ARG A 1 284 ? -19.156 28.875 12.469 1 77.56 284 ARG A CA 1
ATOM 2112 C C . ARG A 1 284 ? -18.047 29.844 12.055 1 77.56 284 ARG A C 1
ATOM 2114 O O . ARG A 1 284 ? -17.188 29.484 11.25 1 77.56 284 ARG A O 1
ATOM 2121 N N . ARG A 1 285 ? -18.172 31.031 12.672 1 78.69 285 ARG A N 1
ATOM 2122 C CA . ARG A 1 285 ? -17.141 32 12.383 1 78.69 285 ARG A CA 1
ATOM 2123 C C . ARG A 1 285 ? -15.945 31.844 13.32 1 78.69 285 ARG A C 1
ATOM 2125 O O . ARG A 1 285 ? -16.109 31.625 14.523 1 78.69 285 ARG A O 1
ATOM 2132 N N . ILE A 1 286 ? -14.789 31.812 12.688 1 81.12 286 ILE A N 1
ATOM 2133 C CA . ILE A 1 286 ? -13.531 31.719 13.422 1 81.12 286 ILE A CA 1
ATOM 2134 C C . ILE A 1 286 ? -12.711 33 13.203 1 81.12 286 ILE A C 1
ATOM 2136 O O . ILE A 1 286 ? -12.57 33.469 12.07 1 81.12 286 ILE A O 1
ATOM 2140 N N . VAL A 1 287 ? -12.305 33.594 14.305 1 75.12 287 VAL A N 1
ATOM 2141 C CA . VAL A 1 287 ? -11.438 34.75 14.219 1 75.12 287 VAL A CA 1
ATOM 2142 C C . VAL A 1 287 ? -9.969 34.312 14.258 1 75.12 287 VAL A C 1
ATOM 2144 O O . VAL A 1 287 ? -9.578 33.531 15.109 1 75.12 287 VAL A O 1
ATOM 2147 N N . THR A 1 288 ? -9.211 34.781 13.227 1 79.62 288 THR A N 1
ATOM 2148 C CA . THR A 1 288 ? -7.805 34.406 13.133 1 79.62 288 THR A CA 1
ATOM 2149 C C . THR A 1 288 ? -6.91 35.625 13.227 1 79.62 288 THR A C 1
ATOM 2151 O O . THR A 1 288 ? -7.359 36.75 12.992 1 79.62 288 THR A O 1
ATOM 2154 N N . ASP A 1 289 ? -5.738 35.469 13.719 1 76.12 289 ASP A N 1
ATOM 2155 C CA . ASP A 1 289 ? -4.699 36.5 13.641 1 76.12 289 ASP A CA 1
ATOM 2156 C C . ASP A 1 289 ? -4.273 36.75 12.195 1 76.12 289 ASP A C 1
ATOM 2158 O O . ASP A 1 289 ? -3.824 35.812 11.508 1 76.12 289 ASP A O 1
ATOM 2162 N N . PRO A 1 290 ? -4.441 37.969 11.742 1 76 290 PRO A N 1
ATOM 2163 C CA . PRO A 1 290 ? -4.133 38.219 10.328 1 76 290 PRO A CA 1
ATOM 2164 C C . PRO A 1 290 ? -2.668 37.969 9.992 1 76 290 PRO A C 1
ATOM 2166 O O . PRO A 1 290 ? -2.344 37.656 8.852 1 76 290 PRO A O 1
ATOM 2169 N N . LEU A 1 291 ? -1.743 38.156 11 1 75.69 291 LEU A N 1
ATOM 2170 C CA . LEU A 1 291 ? -0.314 38.031 10.734 1 75.69 291 LEU A CA 1
ATOM 2171 C C . LEU A 1 291 ? 0.132 36.594 10.734 1 75.69 291 LEU A C 1
ATOM 2173 O O . LEU A 1 291 ? 1.05 36.219 10.008 1 75.69 291 LEU A O 1
ATOM 2177 N N . SER A 1 292 ? -0.613 35.781 11.508 1 78.81 292 SER A N 1
ATOM 2178 C CA . SER A 1 292 ? -0.118 34.438 11.664 1 78.81 292 SER A CA 1
ATOM 2179 C C . SER A 1 292 ? -1.119 33.406 11.133 1 78.81 292 SER A C 1
ATOM 2181 O O . SER A 1 292 ? -0.77 32.25 10.898 1 78.81 292 SER A O 1
ATOM 2183 N N . GLY A 1 293 ? -2.293 33.812 11.016 1 78.56 293 GLY A N 1
ATOM 2184 C CA . GLY A 1 293 ? -3.342 32.906 10.609 1 78.56 293 GLY A CA 1
ATOM 2185 C C . GLY A 1 293 ? -3.807 32 11.727 1 78.56 293 GLY A C 1
ATOM 2186 O O . GLY A 1 293 ? -4.652 31.125 11.516 1 78.56 293 GLY A O 1
ATOM 2187 N N . GLN A 1 294 ? -3.32 32.188 12.953 1 81.88 294 GLN A N 1
ATOM 2188 C CA . GLN A 1 294 ? -3.682 31.359 14.094 1 81.88 294 GLN A CA 1
ATOM 2189 C C . GLN A 1 294 ? -5.074 31.703 14.609 1 81.88 294 GLN A C 1
ATOM 2191 O O . GLN A 1 294 ? -5.488 32.875 14.562 1 81.88 294 GLN A O 1
ATOM 2196 N N . VAL A 1 295 ? -5.727 30.703 15.078 1 80.31 295 VAL A N 1
ATOM 2197 C CA . VAL A 1 295 ? -7.062 30.891 15.633 1 80.31 295 VAL A CA 1
ATOM 2198 C C . VAL A 1 295 ? -6.984 31.719 16.922 1 80.31 295 VAL A C 1
ATOM 2200 O O . VAL A 1 295 ? -6.203 31.391 17.812 1 80.31 295 VAL A O 1
ATOM 2203 N N . LEU A 1 296 ? -7.789 32.781 16.938 1 77.62 296 LEU A N 1
ATOM 2204 C CA . LEU A 1 296 ? -7.809 33.656 18.109 1 77.62 296 LEU A CA 1
ATOM 2205 C C . LEU A 1 296 ? -9.078 33.438 18.922 1 77.62 296 LEU A C 1
ATOM 2207 O O . LEU A 1 296 ? -9.031 33.438 20.156 1 77.62 296 LEU A O 1
ATOM 2211 N N . ASP A 1 297 ? -10.172 33.312 18.25 1 75.69 297 ASP A N 1
ATOM 2212 C CA . ASP A 1 297 ? -11.453 33.219 18.938 1 75.69 297 ASP A CA 1
ATOM 2213 C C . ASP A 1 297 ? -12.523 32.625 18.047 1 75.69 297 ASP A C 1
ATOM 2215 O O . ASP A 1 297 ? -12.453 32.719 16.828 1 75.69 297 ASP A O 1
ATOM 2219 N N . LEU A 1 298 ? -13.484 31.766 18.719 1 77.38 298 LEU A N 1
ATOM 2220 C CA . LEU A 1 298 ? -14.586 31.172 17.984 1 77.38 298 LEU A CA 1
ATOM 2221 C C . LEU A 1 298 ? -15.797 32.094 17.969 1 77.38 298 LEU A C 1
ATOM 2223 O O . LEU A 1 298 ? -16.844 31.766 17.422 1 77.38 298 LEU A O 1
ATOM 2227 N N . GLY A 1 299 ? -15.727 33.312 17.844 1 59.53 299 GLY A N 1
ATOM 2228 C CA . GLY A 1 299 ? -16.797 34.281 17.781 1 59.53 299 GLY A CA 1
ATOM 2229 C C . GLY A 1 299 ? -17.938 33.969 18.734 1 59.53 299 GLY A C 1
ATOM 2230 O O . GLY A 1 299 ? -19.062 34.469 18.531 1 59.53 299 GLY A O 1
ATOM 2231 N N . ARG A 1 300 ? -17.906 33 19.781 1 55.44 300 ARG A N 1
ATOM 2232 C CA . ARG A 1 300 ? -19.125 32.469 20.391 1 55.44 300 ARG A CA 1
ATOM 2233 C C . ARG A 1 300 ? -19.562 33.375 21.562 1 55.44 300 ARG A C 1
ATOM 2235 O O . ARG A 1 300 ? -18.75 33.781 22.375 1 55.44 300 ARG A O 1
ATOM 2242 N N . ASP A 1 301 ? -20.688 33.875 21.344 1 51.25 301 ASP A N 1
ATOM 2243 C CA . ASP A 1 301 ? -21.453 34.438 22.453 1 51.25 301 ASP A CA 1
ATOM 2244 C C . ASP A 1 301 ? -21.781 33.375 23.5 1 51.25 301 ASP A C 1
ATOM 2246 O O . ASP A 1 301 ? -22 33.719 24.656 1 51.25 301 ASP A O 1
ATOM 2250 N N . ARG A 1 302 ? -22.297 32.188 23.188 1 49.69 302 ARG A N 1
ATOM 2251 C CA . ARG A 1 302 ? -23.172 31.469 24.125 1 49.69 302 ARG A CA 1
ATOM 2252 C C . ARG A 1 302 ? -22.484 30.219 24.672 1 49.69 302 ARG A C 1
ATOM 2254 O O . ARG A 1 302 ? -23.156 29.297 25.141 1 49.69 302 ARG A O 1
ATOM 2261 N N . TYR A 1 303 ? -21.203 30.016 24.734 1 51.62 303 TYR A N 1
ATOM 2262 C CA . TYR A 1 303 ? -20.828 28.688 25.203 1 51.62 303 TYR A CA 1
ATOM 2263 C C . TYR A 1 303 ? -20.516 28.719 26.703 1 51.62 303 TYR A C 1
ATOM 2265 O O . TYR A 1 303 ? -20.094 29.734 27.234 1 51.62 303 TYR A O 1
ATOM 2273 N N . ARG A 1 304 ? -21.016 27.656 27.422 1 57.91 304 ARG A N 1
ATOM 2274 C CA . ARG A 1 304 ? -20.391 27.406 28.719 1 57.91 304 ARG A CA 1
ATOM 2275 C C . ARG A 1 304 ? -18.859 27.391 28.594 1 57.91 304 ARG A C 1
ATOM 2277 O O . ARG A 1 304 ? -18.328 26.891 27.609 1 57.91 304 ARG A O 1
ATOM 2284 N N . PRO A 1 305 ? -18.219 28.078 29.453 1 52.28 305 PRO A N 1
ATOM 2285 C CA . PRO A 1 305 ? -16.781 28.297 29.359 1 52.28 305 PRO A CA 1
ATOM 2286 C C . PRO A 1 305 ? -16 27.031 29 1 52.28 305 PRO A C 1
ATOM 2288 O O . PRO A 1 305 ? -15.125 27.062 28.141 1 52.28 305 PRO A O 1
ATOM 2291 N N . SER A 1 306 ? -16.484 25.938 29.594 1 66.94 306 SER A N 1
ATOM 2292 C CA . SER A 1 306 ? -15.734 24.719 29.359 1 66.94 306 SER A CA 1
ATOM 2293 C C . SER A 1 306 ? -15.961 24.188 27.953 1 66.94 306 SER A C 1
ATOM 2295 O O . SER A 1 306 ? -15.023 23.734 27.297 1 66.94 306 SER A O 1
ATOM 2297 N N . ALA A 1 307 ? -17.125 24.25 27.516 1 76.75 307 ALA A N 1
ATOM 2298 C CA . ALA A 1 307 ? -17.453 23.766 26.172 1 76.75 307 ALA A CA 1
ATOM 2299 C C . ALA A 1 307 ? -16.812 24.641 25.109 1 76.75 307 ALA A C 1
ATOM 2301 O O . ALA A 1 307 ? -16.344 24.141 24.078 1 76.75 307 ALA A O 1
ATOM 2302 N N . GLY A 1 308 ? -16.75 25.875 25.5 1 77.94 308 GLY A N 1
ATOM 2303 C CA . GLY A 1 308 ? -16.125 26.812 24.578 1 77.94 308 GLY A CA 1
ATOM 2304 C C . GLY A 1 308 ? -14.633 26.594 24.453 1 77.94 308 GLY A C 1
ATOM 2305 O O . GLY A 1 308 ? -14.086 26.641 23.344 1 77.94 308 GLY A O 1
ATOM 2306 N N . LEU A 1 309 ? -14.055 26.328 25.578 1 84 309 LEU A N 1
ATOM 2307 C CA . LEU A 1 309 ? -12.617 26.094 25.578 1 84 309 LEU A CA 1
ATOM 2308 C C . LEU A 1 309 ? -12.281 24.828 24.781 1 84 309 LEU A C 1
ATOM 2310 O O . LEU A 1 309 ? -11.352 24.828 23.984 1 84 309 LEU A O 1
ATOM 2314 N N . ALA A 1 310 ? -13.047 23.781 24.953 1 87.19 310 ALA A N 1
ATOM 2315 C CA . ALA A 1 310 ? -12.844 22.531 24.219 1 87.19 310 ALA A CA 1
ATOM 2316 C C . ALA A 1 310 ? -12.984 22.734 22.719 1 87.19 310 ALA A C 1
ATOM 2318 O O . ALA A 1 310 ? -12.164 22.25 21.938 1 87.19 310 ALA A O 1
ATOM 2319 N N . GLU A 1 311 ? -13.953 23.406 22.406 1 86.19 311 GLU A N 1
ATOM 2320 C CA . GLU A 1 311 ? -14.188 23.672 21 1 86.19 311 GLU A CA 1
ATOM 2321 C C . GLU A 1 311 ? -13.062 24.516 20.406 1 86.19 311 GLU A C 1
ATOM 2323 O O . GLU A 1 311 ? -12.625 24.281 19.266 1 86.19 311 GLU A O 1
ATOM 2328 N N . PHE A 1 312 ? -12.641 25.5 21.188 1 86.88 312 PHE A N 1
ATOM 2329 C CA . PHE A 1 312 ? -11.539 26.344 20.75 1 86.88 312 PHE A CA 1
ATOM 2330 C C . PHE A 1 312 ? -10.297 25.5 20.453 1 86.88 312 PHE A C 1
ATOM 2332 O O . PHE A 1 312 ? -9.688 25.641 19.391 1 86.88 312 PHE A O 1
ATOM 2339 N N . VAL A 1 313 ? -9.977 24.609 21.312 1 90.12 313 VAL A N 1
ATOM 2340 C CA . VAL A 1 313 ? -8.781 23.797 21.188 1 90.12 313 VAL A CA 1
ATOM 2341 C C . VAL A 1 313 ? -8.914 22.859 19.984 1 90.12 313 VAL A C 1
ATOM 2343 O O . VAL A 1 313 ? -7.965 22.672 19.234 1 90.12 313 VAL A O 1
ATOM 2346 N N . ARG A 1 314 ? -10.047 22.328 19.734 1 91.5 314 ARG A N 1
ATOM 2347 C CA . ARG A 1 314 ? -10.281 21.438 18.625 1 91.5 314 ARG A CA 1
ATOM 2348 C C . ARG A 1 314 ? -10.141 22.172 17.297 1 91.5 314 ARG A C 1
ATOM 2350 O O . ARG A 1 314 ? -9.57 21.641 16.344 1 91.5 314 ARG A O 1
ATOM 2357 N N . VAL A 1 315 ? -10.656 23.359 17.281 1 88.56 315 VAL A N 1
ATOM 2358 C CA . VAL A 1 315 ? -10.555 24.172 16.078 1 88.56 315 VAL A CA 1
ATOM 2359 C C . VAL A 1 315 ? -9.102 24.578 15.844 1 88.56 315 VAL A C 1
ATOM 2361 O O . VAL A 1 315 ? -8.617 24.547 14.711 1 88.56 315 VAL A O 1
ATOM 2364 N N . ARG A 1 316 ? -8.445 24.953 16.938 1 89.31 316 ARG A N 1
ATOM 2365 C CA . ARG A 1 316 ? -7.043 25.359 16.875 1 89.31 316 ARG A CA 1
ATOM 2366 C C . ARG A 1 316 ? -6.172 24.219 16.359 1 89.31 316 ARG A C 1
ATOM 2368 O O . ARG A 1 316 ? -5.355 24.406 15.461 1 89.31 316 ARG A O 1
ATOM 2375 N N . ASP A 1 317 ? -6.344 23.016 16.953 1 92.88 317 ASP A N 1
ATOM 2376 C CA . ASP A 1 317 ? -5.457 21.906 16.656 1 92.88 317 ASP A CA 1
ATOM 2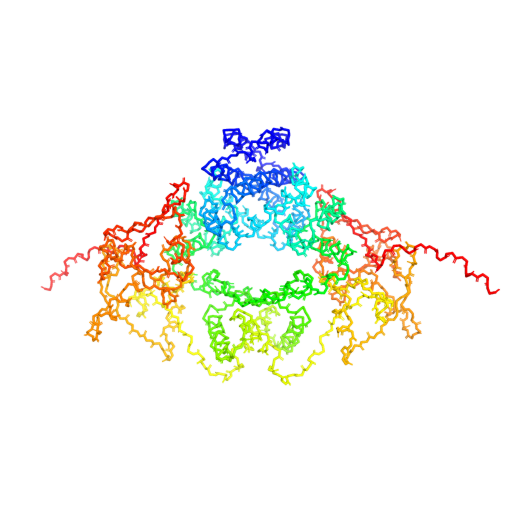377 C C . ASP A 1 317 ? -5.844 21.234 15.344 1 92.88 317 ASP A C 1
ATOM 2379 O O . ASP A 1 317 ? -4.992 20.641 14.664 1 92.88 317 ASP A O 1
ATOM 2383 N N . ARG A 1 318 ? -7.137 21.172 15 1 91.69 318 ARG A N 1
ATOM 2384 C CA . ARG A 1 318 ? -7.719 20.609 13.797 1 91.69 318 ARG A CA 1
ATOM 2385 C C . ARG A 1 318 ? -7.566 19.078 13.781 1 91.69 318 ARG A C 1
ATOM 2387 O O . ARG A 1 318 ? -8.477 18.375 13.367 1 91.69 318 ARG A O 1
ATOM 2394 N N . GLU A 1 319 ? -6.406 18.578 14.172 1 94.19 319 GLU A N 1
ATOM 2395 C CA . GLU A 1 319 ? -6.078 17.156 14.188 1 94.19 319 GLU A CA 1
ATOM 2396 C C . GLU A 1 319 ? -5.262 16.781 15.43 1 94.19 319 GLU A C 1
ATOM 2398 O O . GLU A 1 319 ? -4.84 17.672 16.172 1 94.19 319 GLU A O 1
ATOM 2403 N N . CYS A 1 320 ? -5.137 15.484 15.641 1 96.06 320 CYS A N 1
ATOM 2404 C CA . CYS A 1 320 ? -4.246 14.992 16.688 1 96.06 320 CYS A CA 1
ATOM 2405 C C . CYS A 1 320 ? -2.877 15.656 16.594 1 96.06 320 CYS A C 1
ATOM 2407 O O . CYS A 1 320 ? -2.314 15.781 15.5 1 96.06 320 CYS A O 1
ATOM 2409 N N . ARG A 1 321 ? -2.32 16.078 17.766 1 95.5 321 ARG A N 1
ATOM 2410 C CA . ARG A 1 321 ? -1.121 16.906 17.781 1 95.5 321 ARG A CA 1
ATOM 2411 C C . ARG A 1 321 ? 0.139 16.047 17.781 1 95.5 321 ARG A C 1
ATOM 2413 O O . ARG A 1 321 ? 1.251 16.578 17.672 1 95.5 321 ARG A O 1
ATOM 2420 N N . ARG A 1 322 ? 0.034 14.766 17.859 1 95.75 322 ARG A N 1
ATOM 2421 C CA . ARG A 1 322 ? 1.229 13.969 17.609 1 95.75 322 ARG A CA 1
ATOM 2422 C C . ARG A 1 322 ? 1.681 14.102 16.156 1 95.75 322 ARG A C 1
ATOM 2424 O O . ARG A 1 322 ? 0.9 13.859 15.234 1 95.75 322 ARG A O 1
ATOM 2431 N N . PRO A 1 323 ? 2.945 14.383 15.969 1 94.06 323 PRO A N 1
ATOM 2432 C CA . PRO A 1 323 ? 3.416 14.555 14.594 1 94.06 323 PRO A CA 1
ATOM 2433 C C . PRO A 1 323 ? 3.125 13.344 13.711 1 94.06 323 PRO A C 1
ATOM 2435 O O . PRO A 1 323 ? 3.498 12.219 14.062 1 94.06 323 PRO A O 1
ATOM 2438 N N . GLY A 1 324 ? 2.387 13.594 12.633 1 91.5 324 GLY A N 1
ATOM 2439 C CA . GLY A 1 324 ? 2.131 12.539 11.664 1 91.5 324 GLY A CA 1
ATOM 2440 C C . GLY A 1 324 ? 0.763 11.906 11.82 1 91.5 324 GLY A C 1
ATOM 2441 O O . GLY A 1 324 ? 0.322 11.148 10.953 1 91.5 324 GLY A O 1
ATOM 2442 N N . CYS A 1 325 ? 0.089 12.078 12.875 1 94.31 325 CYS A N 1
ATOM 2443 C CA . CYS A 1 325 ? -1.265 11.57 13.062 1 94.31 325 CYS A CA 1
ATOM 2444 C C . CYS A 1 325 ? -2.297 12.547 12.508 1 94.31 325 CYS A C 1
ATOM 2446 O O . CYS A 1 325 ? -2.219 13.75 12.773 1 94.31 325 CYS A O 1
ATOM 2448 N N . HIS A 1 326 ? -3.266 12.062 11.742 1 91.31 326 HIS A N 1
ATOM 2449 C CA . HIS A 1 326 ? -4.176 12.984 11.062 1 91.31 326 HIS A CA 1
ATOM 2450 C C . HIS A 1 326 ? -5.613 12.773 11.531 1 91.31 326 HIS A C 1
ATOM 2452 O O . HIS A 1 326 ? -6.555 13.156 10.836 1 91.31 326 HIS A O 1
ATOM 2458 N N . ARG A 1 327 ? -5.73 12.148 12.633 1 92.38 327 ARG A N 1
ATOM 2459 C CA . ARG A 1 327 ? -7.07 12 13.188 1 92.38 327 ARG A CA 1
ATOM 2460 C C . ARG A 1 327 ? -7.703 13.352 13.477 1 92.38 327 ARG A C 1
ATOM 2462 O O . ARG A 1 327 ? -7.094 14.195 14.141 1 92.38 327 ARG A O 1
ATOM 2469 N N . PRO A 1 328 ? -8.906 13.57 12.961 1 92.12 328 PRO A N 1
ATOM 2470 C CA . PRO A 1 328 ? -9.555 14.852 13.25 1 92.12 328 PRO A CA 1
ATOM 2471 C C . PRO A 1 328 ? -9.695 15.117 14.75 1 92.12 328 PRO A C 1
ATOM 2473 O O . PRO A 1 328 ? -9.977 14.195 15.516 1 92.12 328 PRO A O 1
ATOM 2476 N N . ALA A 1 329 ? -9.484 16.344 15.156 1 93 329 ALA A N 1
ATOM 2477 C CA . ALA A 1 329 ? -9.477 16.719 16.562 1 93 329 ALA A CA 1
ATOM 2478 C C . ALA A 1 329 ? -10.797 16.344 17.234 1 93 329 ALA A C 1
ATOM 2480 O O . ALA A 1 329 ? -10.828 15.992 18.422 1 93 329 ALA A O 1
ATOM 2481 N N . GLN A 1 330 ? -11.898 16.344 16.469 1 87.38 330 GLN A N 1
ATOM 2482 C CA . GLN A 1 330 ? -13.227 16.047 16.984 1 87.38 330 GLN A CA 1
ATOM 2483 C C . GLN A 1 330 ? -13.32 14.586 17.422 1 87.38 330 GLN A C 1
ATOM 2485 O O . GLN A 1 330 ? -14.227 14.227 18.188 1 87.38 330 GLN A O 1
ATOM 2490 N N . ALA A 1 331 ? -12.398 13.797 16.969 1 87.94 331 ALA A N 1
ATOM 2491 C CA . ALA A 1 331 ? -12.367 12.383 17.359 1 87.94 331 ALA A CA 1
ATOM 2492 C C . ALA A 1 331 ? -11.258 12.117 18.375 1 87.94 331 ALA A C 1
ATOM 2494 O O . ALA A 1 331 ? -10.891 10.961 18.609 1 87.94 331 ALA A O 1
ATOM 2495 N N . CYS A 1 332 ? -10.711 13.188 18.906 1 93.19 332 CYS A N 1
ATOM 2496 C CA . CYS A 1 332 ? -9.586 13.07 19.828 1 93.19 332 CYS A CA 1
ATOM 2497 C C . CYS A 1 332 ? -10.016 13.406 21.266 1 93.19 332 CYS A C 1
ATOM 2499 O O . CYS A 1 332 ? -11.133 13.883 21.484 1 93.19 332 CYS A O 1
ATOM 2501 N N . ASP A 1 333 ? -9.18 13.055 22.203 1 90.94 333 ASP A N 1
ATOM 2502 C CA . ASP A 1 333 ? -9.312 13.453 23.609 1 90.94 333 ASP A CA 1
ATOM 2503 C C . ASP A 1 333 ? -8.594 14.773 23.875 1 90.94 333 ASP A C 1
ATOM 2505 O O . ASP A 1 333 ? -7.523 15.031 23.312 1 90.94 333 ASP A O 1
ATOM 2509 N N . LEU A 1 334 ? -9.344 15.594 24.641 1 89.19 334 LEU A N 1
ATOM 2510 C CA . LEU A 1 334 ? -8.656 16.781 25.141 1 89.19 334 LEU A CA 1
ATOM 2511 C C . LEU A 1 334 ? -7.738 16.438 26.312 1 89.19 334 LEU A C 1
ATOM 2513 O O . LEU A 1 334 ? -8.188 15.883 27.312 1 89.19 334 LEU A O 1
ATOM 2517 N N . ASP A 1 335 ? -6.512 16.672 26.141 1 84.56 335 ASP A N 1
ATOM 2518 C CA . ASP A 1 335 ? -5.539 16.234 27.125 1 84.56 335 ASP A CA 1
ATOM 2519 C C . ASP A 1 335 ? -4.688 17.391 27.625 1 84.56 335 ASP A C 1
ATOM 2521 O O . ASP A 1 335 ? -4.367 18.312 26.859 1 84.56 335 ASP A O 1
ATOM 2525 N N . HIS A 1 336 ? -4.465 17.344 28.938 1 81.62 336 HIS A N 1
ATOM 2526 C CA . HIS A 1 336 ? -3.467 18.25 29.484 1 81.62 336 HIS A CA 1
ATOM 2527 C C . HIS A 1 336 ? -2.055 17.812 29.109 1 81.62 336 HIS A C 1
ATOM 2529 O O . HIS A 1 336 ? -1.683 16.656 29.312 1 81.62 336 HIS A O 1
ATOM 2535 N N . ALA A 1 337 ? -1.344 18.719 28.469 1 72.75 337 ALA A N 1
ATOM 2536 C CA . ALA A 1 337 ? 0.03 18.375 28.094 1 72.75 337 ALA A CA 1
ATOM 2537 C C . ALA A 1 337 ? 0.865 18.078 29.344 1 72.75 337 ALA A C 1
ATOM 2539 O O . ALA A 1 337 ? 1.748 17.219 29.312 1 72.75 337 ALA A O 1
ATOM 2540 N N . VAL A 1 338 ? 0.613 18.875 30.344 1 66.5 338 VAL A N 1
ATOM 2541 C CA . VAL A 1 338 ? 1.174 18.625 31.656 1 66.5 338 VAL A CA 1
ATOM 2542 C C . VAL A 1 338 ? 0.088 18.078 32.594 1 66.5 338 VAL A C 1
ATOM 2544 O O . VAL A 1 338 ? -0.977 18.672 32.719 1 66.5 338 VAL A O 1
ATOM 2547 N N . PRO A 1 339 ? 0.427 16.844 33.094 1 66.31 339 PRO A N 1
ATOM 2548 C CA . PRO A 1 339 ? -0.587 16.297 34 1 66.31 339 PRO A CA 1
ATOM 2549 C C . PRO A 1 339 ? -0.945 17.25 35.125 1 66.31 339 PRO A C 1
ATOM 2551 O O . PRO A 1 339 ? -0.088 18.016 35.594 1 66.31 339 PRO A O 1
ATOM 2554 N N . TRP A 1 340 ? -2.223 17.234 35.438 1 62.97 340 TRP A N 1
ATOM 2555 C CA . TRP A 1 340 ? -2.742 18.094 36.469 1 62.97 340 TRP A CA 1
ATOM 2556 C C . TRP A 1 340 ? -1.897 17.984 37.75 1 62.97 340 TRP A C 1
ATOM 2558 O O . TRP A 1 340 ? -1.589 18.984 38.406 1 62.97 340 TRP A O 1
ATOM 2568 N N . GLN A 1 341 ? -1.554 16.734 37.969 1 63 341 GLN A N 1
ATOM 2569 C CA . GLN A 1 341 ? -0.807 16.453 39.219 1 63 341 GLN A CA 1
ATOM 2570 C C . GLN A 1 341 ? 0.532 17.188 39.219 1 63 341 GLN A C 1
ATOM 2572 O O . GLN A 1 341 ? 1.125 17.406 40.281 1 63 341 GLN A O 1
ATOM 2577 N N . HIS A 1 342 ? 0.89 17.578 38.031 1 64.19 342 HIS A N 1
ATOM 2578 C CA . HIS A 1 342 ? 2.18 18.25 37.938 1 64.19 342 HIS A CA 1
ATOM 2579 C C . HIS A 1 342 ? 2.008 19.719 37.594 1 64.19 342 HIS A C 1
ATOM 2581 O O . HIS A 1 342 ? 2.889 20.328 37 1 64.19 342 HIS A O 1
ATOM 2587 N N . GLY A 1 343 ? 0.694 20.297 37.844 1 59.84 343 GLY A N 1
ATOM 2588 C CA . GLY A 1 343 ? 0.493 21.734 37.719 1 59.84 343 GLY A CA 1
ATOM 2589 C C . GLY A 1 343 ? -0.218 22.109 36.438 1 59.84 343 GLY A C 1
ATOM 2590 O O . GLY A 1 343 ? -0.259 23.281 36.062 1 59.84 343 GLY A O 1
ATOM 2591 N N . GLY A 1 344 ? -0.708 21.109 35.688 1 62.81 344 GLY A N 1
ATOM 2592 C CA . GLY A 1 344 ? -1.436 21.438 34.469 1 62.81 344 GLY A CA 1
ATOM 2593 C C . GLY A 1 344 ? -2.717 22.219 34.75 1 62.81 344 GLY A C 1
ATOM 2594 O O . GLY A 1 344 ? -3.348 22.031 35.781 1 62.81 344 GLY A O 1
ATOM 2595 N N . HIS A 1 345 ? -2.988 23.391 34 1 70 345 HIS A N 1
ATOM 2596 C CA . HIS A 1 345 ? -4.199 24.203 34.094 1 70 345 HIS A CA 1
ATOM 2597 C C . HIS A 1 345 ? -5.133 23.953 32.938 1 70 345 HIS A C 1
ATOM 2599 O O . HIS A 1 345 ? -4.691 23.547 31.844 1 70 345 HIS A O 1
ATOM 2605 N N . THR A 1 346 ? -6.352 24.031 33.156 1 71.06 346 THR A N 1
ATOM 2606 C CA . THR A 1 346 ? -7.355 23.906 32.094 1 71.06 346 THR A CA 1
ATOM 2607 C C . THR A 1 346 ? -7.48 25.219 31.312 1 71.06 346 THR A C 1
ATOM 2609 O O . THR A 1 346 ? -8.398 26 31.562 1 71.06 346 THR A O 1
ATOM 2612 N N . THR A 1 347 ? -6.492 25.5 30.609 1 77.75 347 THR A N 1
ATOM 2613 C CA . THR A 1 347 ? -6.445 26.641 29.719 1 77.75 347 THR A CA 1
ATOM 2614 C C . THR A 1 347 ? -6.086 26.219 28.297 1 77.75 347 THR A C 1
ATOM 2616 O O . THR A 1 347 ? -5.629 25.094 28.078 1 77.75 347 THR A O 1
ATOM 2619 N N . ASP A 1 348 ? -6.418 27.078 27.344 1 79.69 348 ASP A N 1
ATOM 2620 C CA . ASP A 1 348 ? -6.156 26.766 25.953 1 79.69 348 ASP A CA 1
ATOM 2621 C C . ASP A 1 348 ? -4.664 26.547 25.703 1 79.69 348 ASP A C 1
ATOM 2623 O O . ASP A 1 348 ? -4.277 25.812 24.797 1 79.69 348 ASP A O 1
ATOM 2627 N N . THR A 1 349 ? -3.816 27.094 26.547 1 79.81 349 THR A N 1
ATOM 2628 C CA . THR A 1 349 ? -2.371 27 26.359 1 79.81 349 THR A CA 1
ATOM 2629 C C . THR A 1 349 ? -1.832 25.703 26.953 1 79.81 349 THR A C 1
ATOM 2631 O O . THR A 1 349 ? -0.687 25.312 26.688 1 79.81 349 THR A O 1
ATOM 2634 N N . ASP A 1 350 ? -2.715 24.953 27.609 1 85.31 350 ASP A N 1
ATOM 2635 C CA . ASP A 1 350 ? -2.246 23.719 28.266 1 85.31 350 ASP A CA 1
ATOM 2636 C C . ASP A 1 350 ? -2.953 22.5 27.703 1 85.31 350 ASP A C 1
ATOM 2638 O O . ASP A 1 350 ? -2.641 21.359 28.078 1 85.31 350 ASP A O 1
ATOM 2642 N N . LEU A 1 351 ? -3.826 22.797 26.844 1 89.5 351 LEU A N 1
ATOM 2643 C CA . LEU A 1 351 ? -4.617 21.688 26.328 1 89.5 351 LEU A CA 1
ATOM 2644 C C . LEU A 1 351 ? -4.262 21.406 24.875 1 89.5 351 LEU A C 1
ATOM 2646 O O . LEU A 1 351 ? -4.043 22.344 24.094 1 89.5 351 LEU A O 1
ATOM 2650 N N . ILE A 1 352 ? -4.164 20.141 24.547 1 92.75 352 ILE A N 1
ATOM 2651 C CA . ILE A 1 352 ? -3.969 19.703 23.172 1 92.75 352 ILE A CA 1
ATOM 2652 C C . ILE A 1 352 ? -4.867 18.5 22.875 1 92.75 352 ILE A C 1
ATOM 2654 O O . ILE A 1 352 ? -5.328 17.828 23.797 1 92.75 352 ILE A O 1
ATOM 2658 N N . ASP A 1 353 ? -5.133 18.312 21.594 1 94.06 353 ASP A N 1
ATOM 2659 C CA . ASP A 1 353 ? -5.91 17.156 21.156 1 94.06 353 ASP A CA 1
ATOM 2660 C C . ASP A 1 353 ? -5 15.969 20.859 1 94.06 353 ASP A C 1
ATOM 2662 O O . ASP A 1 353 ? -4.074 16.078 20.047 1 94.06 353 ASP A O 1
ATOM 2666 N N . LEU A 1 354 ? -5.242 14.836 21.5 1 95.5 354 LEU A N 1
ATOM 2667 C CA . LEU A 1 354 ? -4.582 13.57 21.203 1 95.5 354 LEU A CA 1
ATOM 2668 C C . LEU A 1 354 ? -5.602 12.453 21.031 1 95.5 354 LEU A C 1
ATOM 2670 O O . LEU A 1 354 ? -6.523 12.305 21.844 1 95.5 354 LEU A O 1
ATOM 2674 N N . CYS A 1 355 ? -5.473 11.734 19.906 1 94.25 355 CYS A N 1
ATOM 2675 C CA . CYS A 1 355 ? -6.348 10.578 19.781 1 94.25 355 CYS A CA 1
ATOM 2676 C C . CYS A 1 355 ? -6.062 9.562 20.875 1 94.25 355 CYS A C 1
ATOM 2678 O O . CYS A 1 355 ? -5.039 9.648 21.562 1 94.25 355 CYS A O 1
ATOM 2680 N N . ARG A 1 356 ? -6.973 8.586 21.016 1 91.25 356 ARG A N 1
ATOM 2681 C CA . ARG A 1 356 ? -6.879 7.652 22.141 1 91.25 356 ARG A CA 1
ATOM 2682 C C . ARG A 1 356 ? -5.539 6.926 22.141 1 91.25 356 ARG A C 1
ATOM 2684 O O . ARG A 1 356 ? -4.918 6.758 23.188 1 91.25 356 ARG A O 1
ATOM 2691 N N . ARG A 1 357 ? -5.094 6.516 21.031 1 91.62 357 ARG A N 1
ATOM 2692 C CA . ARG A 1 357 ? -3.822 5.812 20.906 1 91.62 357 ARG A CA 1
ATOM 2693 C C . ARG A 1 357 ? -2.66 6.715 21.312 1 91.62 357 ARG A C 1
ATOM 2695 O O . ARG A 1 357 ? -1.768 6.289 22.047 1 91.62 357 ARG A O 1
ATOM 2702 N N . ASP A 1 358 ? -2.648 7.945 20.906 1 94.56 358 ASP A N 1
ATOM 2703 C CA . ASP A 1 358 ? -1.532 8.852 21.156 1 94.56 358 ASP A CA 1
ATOM 2704 C C . ASP A 1 358 ? -1.585 9.414 22.578 1 94.56 358 ASP A C 1
ATOM 2706 O O . ASP A 1 358 ? -0.55 9.758 23.156 1 94.56 358 ASP A O 1
ATOM 2710 N N . HIS A 1 359 ? -2.787 9.43 23.078 1 93.25 359 HIS A N 1
ATOM 2711 C CA . HIS A 1 359 ? -2.939 9.766 24.484 1 93.25 359 HIS A CA 1
ATOM 2712 C C . HIS A 1 359 ? -2.248 8.734 25.375 1 93.25 359 HIS A C 1
ATOM 2714 O O . HIS A 1 359 ? -1.561 9.094 26.344 1 93.25 359 HIS A O 1
ATOM 2720 N N . ARG A 1 360 ? -2.453 7.52 25.047 1 92.81 360 ARG A N 1
ATOM 2721 C CA . ARG A 1 360 ? -1.838 6.438 25.812 1 92.81 360 ARG A CA 1
ATOM 2722 C C . ARG A 1 360 ? -0.32 6.461 25.656 1 92.81 360 ARG A C 1
ATOM 2724 O O . ARG A 1 360 ? 0.404 6.121 26.594 1 92.81 360 ARG A O 1
ATOM 2731 N N . LEU A 1 361 ? 0.115 6.812 24.531 1 94.5 361 LEU A N 1
ATOM 2732 C CA . LEU A 1 361 ? 1.548 6.871 24.266 1 94.5 361 LEU A CA 1
ATOM 2733 C C . LEU A 1 361 ? 2.234 7.863 25.203 1 94.5 361 LEU A C 1
ATOM 2735 O O . LEU A 1 361 ? 3.348 7.613 25.672 1 94.5 361 LEU A O 1
ATOM 2739 N N . LYS A 1 362 ? 1.589 8.93 25.484 1 92.12 362 LYS A N 1
ATOM 2740 C CA . LYS A 1 362 ? 2.109 9.977 26.375 1 92.12 362 LYS A CA 1
ATOM 2741 C C . LYS A 1 362 ? 2.447 9.414 27.75 1 92.12 362 LYS A C 1
ATOM 2743 O O . LYS A 1 362 ? 3.369 9.891 28.406 1 92.12 362 LYS A O 1
ATOM 2748 N N . ASP A 1 363 ? 1.76 8.383 28.141 1 89.88 363 ASP A N 1
ATOM 2749 C CA . ASP A 1 363 ? 1.907 7.82 29.484 1 89.88 363 ASP A CA 1
ATOM 2750 C C . ASP A 1 363 ? 2.895 6.656 29.484 1 89.88 363 ASP A C 1
ATOM 2752 O O . ASP A 1 363 ? 3.184 6.082 30.531 1 89.88 363 ASP A O 1
ATOM 2756 N N . GLU A 1 364 ? 3.4 6.32 28.344 1 93.5 364 GLU A N 1
ATOM 2757 C CA . GLU A 1 364 ? 4.367 5.23 28.266 1 93.5 364 GLU A CA 1
ATOM 2758 C C . GLU A 1 364 ? 5.719 5.652 28.828 1 93.5 364 GLU A C 1
ATOM 2760 O O . GLU A 1 364 ? 6.152 6.793 28.656 1 93.5 364 GLU A O 1
ATOM 2765 N N . PRO A 1 365 ? 6.43 4.73 29.5 1 92.88 365 PRO A N 1
ATOM 2766 C CA . PRO A 1 365 ? 7.742 5.047 30.062 1 92.88 365 PRO A CA 1
ATOM 2767 C C . PRO A 1 365 ? 8.734 5.527 29 1 92.88 365 PRO A C 1
ATOM 2769 O O . PRO A 1 365 ? 8.797 4.965 27.906 1 92.88 365 PRO A O 1
ATOM 2772 N N . GLY A 1 366 ? 9.422 6.629 29.375 1 94.12 366 GLY A N 1
ATOM 2773 C CA . GLY A 1 366 ? 10.484 7.125 28.516 1 94.12 366 GLY A CA 1
ATOM 2774 C C . GLY A 1 366 ? 10.023 8.18 27.531 1 94.12 366 GLY A C 1
ATOM 2775 O O . GLY A 1 366 ? 10.836 8.867 26.922 1 94.12 366 GLY A O 1
ATOM 2776 N N . TRP A 1 367 ? 8.734 8.266 27.375 1 95.62 367 TRP A N 1
ATOM 2777 C CA . TRP A 1 367 ? 8.18 9.289 26.5 1 95.62 367 TRP A CA 1
ATOM 2778 C C . TRP A 1 367 ? 7.898 10.578 27.266 1 95.62 367 TRP A C 1
ATOM 2780 O O . TRP A 1 367 ? 7.312 10.547 28.344 1 95.62 367 TRP A O 1
ATOM 2790 N N . THR A 1 368 ? 8.328 11.695 26.734 1 94.5 368 THR A N 1
ATOM 2791 C CA . THR A 1 368 ? 8.07 12.969 27.391 1 94.5 368 THR A CA 1
ATOM 2792 C C . THR A 1 368 ? 7.449 13.961 26.406 1 94.5 368 THR A C 1
ATOM 2794 O O . THR A 1 368 ? 7.867 14.039 25.25 1 94.5 368 THR A O 1
ATOM 2797 N N . TYR A 1 369 ? 6.48 14.664 26.922 1 93.12 369 TYR A N 1
ATOM 2798 C CA . TYR A 1 369 ? 5.766 15.688 26.172 1 93.12 369 TYR A CA 1
ATOM 2799 C C . TYR A 1 369 ? 5.965 17.062 26.781 1 93.12 369 TYR A C 1
ATOM 2801 O O . TYR A 1 369 ? 5.867 17.234 28 1 93.12 369 TYR A O 1
ATOM 2809 N N . HIS A 1 370 ? 6.301 18.031 25.938 1 92.81 370 HIS A N 1
ATOM 2810 C CA . HIS A 1 370 ? 6.43 19.422 26.375 1 92.81 370 HIS A CA 1
ATOM 2811 C C . HIS A 1 370 ? 5.652 20.344 25.453 1 92.81 370 HIS A C 1
ATOM 2813 O O . HIS A 1 370 ? 5.867 20.359 24.234 1 92.81 370 HIS A O 1
ATOM 2819 N N . LEU A 1 371 ? 4.746 21.094 26.016 1 92.44 371 LEU A N 1
ATOM 2820 C CA . LEU A 1 371 ? 3.98 22.109 25.281 1 92.44 371 LEU A CA 1
ATOM 2821 C C . LEU A 1 371 ? 4.48 23.516 25.594 1 92.44 371 LEU A C 1
ATOM 2823 O O . LEU A 1 371 ? 4.379 23.969 26.734 1 92.44 371 LEU A O 1
ATOM 2827 N N . ALA A 1 372 ? 4.965 24.172 24.594 1 90.88 372 ALA A N 1
ATOM 2828 C CA . ALA A 1 372 ? 5.43 25.547 24.766 1 90.88 372 ALA A CA 1
ATOM 2829 C C . ALA A 1 372 ? 4.258 26.516 24.797 1 90.88 372 ALA A C 1
ATOM 2831 O O . ALA A 1 372 ? 3.146 26.188 24.391 1 90.88 372 ALA A O 1
ATOM 2832 N N . THR A 1 373 ? 4.527 27.703 25.25 1 83.38 373 THR A N 1
ATOM 2833 C CA . THR A 1 373 ? 3.49 28.719 25.422 1 83.38 373 THR A CA 1
ATOM 2834 C C . THR A 1 373 ? 2.908 29.141 24.078 1 83.38 373 THR A C 1
ATOM 2836 O O . THR A 1 373 ? 1.725 29.469 23.984 1 83.38 373 THR A O 1
ATOM 2839 N N . GLU A 1 374 ? 3.738 29.078 23.109 1 83.69 374 GLU A N 1
ATOM 2840 C CA . GLU A 1 374 ? 3.277 29.516 21.781 1 83.69 374 GLU A CA 1
ATOM 2841 C C . GLU A 1 374 ? 2.537 28.391 21.062 1 83.69 374 GLU A C 1
ATOM 2843 O O . GLU A 1 374 ? 2.031 28.578 19.969 1 83.69 374 GLU A O 1
ATOM 2848 N N . GLY A 1 375 ? 2.529 27.203 21.672 1 88.81 375 GLY A N 1
ATOM 2849 C CA . GLY A 1 375 ? 1.67 26.156 21.141 1 88.81 375 GLY A CA 1
ATOM 2850 C C . GLY A 1 375 ? 2.441 25 20.531 1 88.81 375 GLY A C 1
ATOM 2851 O O . GLY A 1 375 ? 1.853 24 20.125 1 88.81 375 GLY A O 1
ATOM 2852 N N . THR A 1 376 ? 3.799 25 20.516 1 93.5 376 THR A N 1
ATOM 2853 C CA . THR A 1 376 ? 4.609 23.938 19.953 1 93.5 376 THR A CA 1
ATOM 2854 C C . THR A 1 376 ? 4.688 22.75 20.906 1 93.5 376 THR A C 1
ATOM 2856 O O . THR A 1 376 ? 5.102 22.891 22.062 1 93.5 376 THR A O 1
ATOM 2859 N N . LEU A 1 377 ? 4.227 21.641 20.438 1 94.81 377 LEU A N 1
ATOM 2860 C CA . LEU A 1 377 ? 4.395 20.391 21.172 1 94.81 377 LEU A CA 1
ATOM 2861 C C . LEU A 1 377 ? 5.688 19.688 20.766 1 94.81 377 LEU A C 1
ATOM 2863 O O . LEU A 1 377 ? 5.934 19.469 19.578 1 94.81 377 LEU A O 1
ATOM 2867 N N . THR A 1 378 ? 6.539 19.375 21.719 1 96.38 378 THR A N 1
ATOM 2868 C CA . THR A 1 378 ? 7.746 18.578 21.484 1 96.38 378 THR A CA 1
ATOM 2869 C C . THR A 1 378 ? 7.641 17.219 22.172 1 96.38 378 THR A C 1
ATOM 2871 O O . THR A 1 378 ? 7.445 17.141 23.375 1 96.38 378 THR A O 1
ATOM 2874 N N . ILE A 1 379 ? 7.711 16.188 21.406 1 96.31 379 ILE A N 1
ATOM 2875 C CA . ILE A 1 379 ? 7.727 14.82 21.906 1 96.31 379 ILE A CA 1
ATOM 2876 C C . ILE A 1 379 ? 9.148 14.273 21.875 1 96.31 379 ILE A C 1
ATOM 2878 O O . ILE A 1 379 ? 9.82 14.344 20.844 1 96.31 379 ILE A O 1
ATOM 2882 N N . THR A 1 380 ? 9.664 13.828 22.969 1 97.12 380 THR A N 1
ATOM 2883 C CA . THR A 1 380 ? 10.961 13.172 23.062 1 97.12 380 THR A CA 1
ATOM 2884 C C . THR A 1 380 ? 10.789 11.664 23.266 1 97.12 380 THR A C 1
ATOM 2886 O O . THR A 1 380 ? 10.078 11.234 24.172 1 97.12 380 THR A O 1
ATOM 2889 N N . THR A 1 381 ? 11.422 10.914 22.406 1 97.56 381 THR A N 1
ATOM 2890 C CA . THR A 1 381 ? 11.297 9.461 22.453 1 97.56 381 THR A CA 1
ATOM 2891 C C . THR A 1 381 ? 12.219 8.875 23.516 1 97.56 381 THR A C 1
ATOM 2893 O O . THR A 1 381 ? 13.094 9.57 24.047 1 97.56 381 THR A O 1
ATOM 2896 N N . PRO A 1 382 ? 12.062 7.555 23.781 1 96.31 382 PRO A N 1
ATOM 2897 C CA . PRO A 1 382 ? 12.906 6.902 24.797 1 96.31 382 PRO A CA 1
ATOM 2898 C C . PRO A 1 382 ? 14.391 6.965 24.453 1 96.31 382 PRO A C 1
ATOM 2900 O O . PRO A 1 382 ? 15.234 6.961 25.344 1 96.31 382 PRO A O 1
ATOM 2903 N N . THR A 1 383 ? 14.703 7.055 23.172 1 96.88 383 THR A N 1
ATOM 2904 C CA . THR A 1 383 ? 16.109 7.105 22.781 1 96.88 383 THR A CA 1
ATOM 2905 C C . THR A 1 383 ? 16.578 8.547 22.625 1 96.88 383 THR A C 1
ATOM 2907 O O . THR A 1 383 ? 17.688 8.797 22.156 1 96.88 383 THR A O 1
ATOM 2910 N N . GLY A 1 384 ? 15.711 9.531 22.859 1 96.38 384 GLY A N 1
ATOM 2911 C CA . GLY A 1 384 ? 16.125 10.922 22.953 1 96.38 384 GLY A CA 1
ATOM 2912 C C . GLY A 1 384 ? 15.844 11.703 21.672 1 96.38 384 GLY A C 1
ATOM 2913 O O . GLY A 1 384 ? 16.203 12.883 21.578 1 96.38 384 GLY A O 1
ATOM 2914 N N . GLN A 1 385 ? 15.219 11.109 20.75 1 96.12 385 GLN A N 1
ATOM 2915 C CA . GLN A 1 385 ? 14.859 11.844 19.547 1 96.12 385 GLN A CA 1
ATOM 2916 C C . GLN A 1 385 ? 13.695 12.797 19.812 1 96.12 385 GLN A C 1
ATOM 2918 O O . GLN A 1 385 ? 12.797 12.484 20.594 1 96.12 385 GLN A O 1
ATOM 2923 N N . ARG A 1 386 ? 13.719 13.93 19.156 1 96.88 386 ARG A N 1
ATOM 2924 C CA . ARG A 1 386 ? 12.719 14.961 19.391 1 96.88 386 ARG A CA 1
ATOM 2925 C C . ARG A 1 386 ? 11.922 15.242 18.109 1 96.88 386 ARG A C 1
ATOM 2927 O O . ARG A 1 386 ? 12.492 15.312 17.031 1 96.88 386 ARG A O 1
ATOM 2934 N N . TYR A 1 387 ? 10.641 15.359 18.234 1 96.62 387 TYR A N 1
ATOM 2935 C CA . TYR A 1 387 ? 9.727 15.664 17.156 1 96.62 387 TYR A CA 1
ATOM 2936 C C . TYR A 1 387 ? 8.719 16.734 17.562 1 96.62 387 TYR A C 1
ATOM 2938 O O . TYR A 1 387 ? 8.164 16.672 18.656 1 96.62 387 TYR A O 1
ATOM 2946 N N . ASP A 1 388 ? 8.5 17.672 16.656 1 95.44 388 ASP A N 1
ATOM 2947 C CA . ASP A 1 388 ? 7.68 18.828 17.016 1 95.44 388 ASP A CA 1
ATOM 2948 C C . ASP A 1 388 ? 6.43 18.906 16.141 1 95.44 388 ASP A C 1
ATOM 2950 O O . ASP A 1 388 ? 6.406 18.375 15.031 1 95.44 388 ASP A O 1
ATOM 2954 N N . SER A 1 389 ? 5.398 19.5 16.688 1 94.06 389 SER A N 1
ATOM 2955 C CA . SER A 1 389 ? 4.215 19.891 15.938 1 94.06 389 SER A CA 1
ATOM 2956 C C . SER A 1 389 ? 3.652 21.219 16.422 1 94.06 389 SER A C 1
ATOM 2958 O O . SER A 1 389 ? 3.764 21.547 17.609 1 94.06 389 SER A O 1
ATOM 2960 N N . THR A 1 390 ? 3.15 22 15.562 1 91.94 390 THR A N 1
ATOM 2961 C CA . THR A 1 390 ? 2.475 23.266 15.859 1 91.94 390 THR A CA 1
ATOM 2962 C C . THR A 1 390 ? 1.074 23.281 15.25 1 91.94 390 THR A C 1
ATOM 2964 O O . THR A 1 390 ? 0.811 22.594 14.266 1 91.94 390 THR A O 1
ATOM 2967 N N . PRO A 1 391 ? 0.164 23.953 15.945 1 89 391 PRO A N 1
ATOM 2968 C CA . PRO A 1 391 ? -1.134 24.125 15.281 1 89 391 PRO A CA 1
ATOM 2969 C C . PRO A 1 391 ? -1.017 24.75 13.898 1 89 391 PRO A C 1
ATOM 2971 O O . PRO A 1 391 ? -0.223 25.672 13.703 1 89 391 PRO A O 1
ATOM 2974 N N . PRO A 1 392 ? -1.721 24.25 12.977 1 87.19 392 PRO A N 1
ATOM 2975 C CA . PRO A 1 392 ? -1.617 24.797 11.625 1 87.19 392 PRO A CA 1
ATOM 2976 C C . PRO A 1 392 ? -2.242 26.188 11.508 1 87.19 392 PRO A C 1
ATOM 2978 O O . PRO A 1 392 ? -3.234 26.484 12.18 1 87.19 392 PRO A O 1
ATOM 2981 N N . SER A 1 393 ? -1.652 27 10.648 1 84.62 393 SER A N 1
ATOM 2982 C CA . SER A 1 393 ? -2.26 28.281 10.32 1 84.62 393 SER A CA 1
ATOM 2983 C C . SER A 1 393 ? -3.451 28.109 9.383 1 84.62 393 SER A C 1
ATOM 2985 O O . SER A 1 393 ? -3.453 27.219 8.531 1 84.62 393 SER A O 1
ATOM 2987 N N . LEU A 1 394 ? -4.406 28.859 9.609 1 79.5 394 LEU A N 1
ATOM 2988 C CA . LEU A 1 394 ? -5.59 28.766 8.766 1 79.5 394 LEU A CA 1
ATOM 2989 C C . LEU A 1 394 ? -5.375 29.5 7.445 1 79.5 394 LEU A C 1
ATOM 2991 O O . LEU A 1 394 ? -6.086 29.25 6.469 1 79.5 394 LEU A O 1
ATOM 2995 N N . HIS A 1 395 ? -4.484 30.453 7.441 1 75.06 395 HIS A N 1
ATOM 2996 C CA . HIS A 1 395 ? -4.168 31.188 6.215 1 75.06 395 HIS A CA 1
ATOM 2997 C C . HIS A 1 395 ? -2.74 31.719 6.25 1 75.06 395 HIS A C 1
ATOM 2999 O O . HIS A 1 395 ? -2.113 31.766 7.309 1 75.06 395 HIS A O 1
ATOM 3005 N N . GLU A 1 396 ? -2.254 32.031 5.102 1 74.12 396 GLU A N 1
ATOM 3006 C CA . GLU A 1 396 ? -0.956 32.688 5.023 1 74.12 396 GLU A CA 1
ATOM 3007 C C . GLU A 1 396 ? -1.028 34.094 5.578 1 74.12 396 GLU A C 1
ATOM 3009 O O . GLU A 1 396 ? -2.098 34.719 5.59 1 74.12 396 GLU A O 1
ATOM 3014 N N . PRO A 1 397 ? 0.081 34.562 6.074 1 74.31 397 PRO A N 1
ATOM 3015 C CA . PRO A 1 397 ? 0.086 35.938 6.586 1 74.31 397 PRO A CA 1
ATOM 3016 C C . PRO A 1 397 ? -0.437 36.938 5.57 1 74.31 397 PRO A C 1
ATOM 3018 O O . PRO A 1 397 ? -0.096 36.875 4.387 1 74.31 397 PRO A O 1
ATOM 3021 N N . ARG A 1 398 ? -1.395 37.75 5.906 1 70.81 398 ARG A N 1
ATOM 3022 C CA . ARG A 1 398 ? -1.963 38.812 5.086 1 70.81 398 ARG A CA 1
ATOM 3023 C C . ARG A 1 398 ? -1.318 40.156 5.41 1 70.81 398 ARG A C 1
ATOM 3025 O O . ARG A 1 398 ? -1.071 40.469 6.578 1 70.81 398 ARG A O 1
ATOM 3032 N N . PRO A 1 399 ? -0.62 40.844 4.309 1 61.38 399 PRO A N 1
ATOM 3033 C CA . PRO A 1 399 ? -0.054 42.156 4.582 1 61.38 399 PRO A CA 1
ATOM 3034 C C . PRO A 1 399 ? -1.009 43.062 5.367 1 61.38 399 PRO A C 1
ATOM 3036 O O . PRO A 1 399 ? -2.227 42.969 5.199 1 61.38 399 PRO A O 1
ATOM 3039 N N . ALA A 1 400 ? -0.616 43.688 6.484 1 54.25 400 ALA A N 1
ATOM 3040 C CA . ALA A 1 400 ? -1.37 44.688 7.238 1 54.25 400 ALA A CA 1
ATOM 3041 C C . ALA A 1 400 ? -2.123 45.625 6.301 1 54.25 400 ALA A C 1
ATOM 3043 O O . ALA A 1 400 ? -1.572 46.062 5.297 1 54.25 400 ALA A O 1
ATOM 3044 N N . ALA A 1 401 ? -3.426 45.562 6.207 1 50.84 401 ALA A N 1
ATOM 3045 C CA . ALA A 1 401 ? -4.148 46.594 5.465 1 50.84 401 ALA A CA 1
ATOM 3046 C C . ALA A 1 401 ? -3.512 47.969 5.664 1 50.84 401 ALA A C 1
ATOM 3048 O O . ALA A 1 401 ? -3.227 48.344 6.797 1 50.84 401 ALA A O 1
ATOM 3049 N N . ASP A 1 402 ? -2.822 48.531 4.68 1 44.81 402 ASP A N 1
ATOM 3050 C CA . ASP A 1 402 ? -2.688 49.969 4.836 1 44.81 402 ASP A CA 1
ATOM 3051 C C . ASP A 1 402 ? -3.943 50.562 5.461 1 44.81 402 ASP A C 1
ATOM 3053 O O . ASP A 1 402 ? -5.02 49.969 5.41 1 44.81 402 ASP A O 1
ATOM 3057 N N . GLU A 1 403 ? -3.883 51.938 6.137 1 42.81 403 GLU A N 1
ATOM 3058 C CA . GLU A 1 403 ? -4.914 52.844 6.641 1 42.81 403 GLU A CA 1
ATOM 3059 C C . GLU A 1 403 ? -6.141 52.844 5.73 1 42.81 403 GLU A C 1
ATOM 3061 O O . GLU A 1 403 ? -6.012 52.781 4.504 1 42.81 403 GLU A O 1
ATOM 3066 N N . PRO A 1 404 ? -7.344 52.562 6.172 1 42.59 404 PRO A N 1
ATOM 3067 C CA . PRO A 1 404 ? -8.453 52.906 5.27 1 42.59 404 PRO A CA 1
ATOM 3068 C C . PRO A 1 404 ? -8.18 54.125 4.406 1 42.59 404 PRO A C 1
ATOM 3070 O O . PRO A 1 404 ? -7.43 55 4.812 1 42.59 404 PRO A O 1
ATOM 3073 N N . PRO A 1 405 ? -8.031 54.094 3.078 1 40 405 PRO A N 1
ATOM 3074 C CA . PRO A 1 405 ? -7.957 55.5 2.625 1 40 405 PRO A CA 1
ATOM 3075 C C . PRO A 1 405 ? -8.867 56.406 3.422 1 40 405 PRO A C 1
ATOM 3077 O O . PRO A 1 405 ? -9.867 55.969 3.998 1 40 405 PRO A O 1
ATOM 3080 N N . PRO A 1 406 ? -8.273 57.5 4.062 1 37.66 406 PRO A N 1
ATOM 3081 C CA . PRO A 1 406 ? -9.188 58.469 4.664 1 37.66 406 PRO A CA 1
ATOM 3082 C C . PRO A 1 406 ? -10.492 58.594 3.881 1 37.66 406 PRO A C 1
ATOM 3084 O O . PRO A 1 406 ? -10.484 58.531 2.648 1 37.66 406 PRO A O 1
ATOM 3087 N N . PHE A 1 407 ? -11.695 58.25 4.473 1 28.64 407 PHE A N 1
ATOM 3088 C CA . PHE A 1 407 ? -12.797 59.031 3.896 1 28.64 407 PHE A CA 1
ATOM 3089 C C . PHE A 1 407 ? -12.57 60.5 4.066 1 28.64 407 PHE A C 1
ATOM 3091 O O . PHE A 1 407 ? -12.039 60.969 5.09 1 28.64 407 PHE A O 1
ATOM 3098 N N . MET B 1 1 ? 27.938 0.106 -12.766 1 70.19 1 MET B N 1
ATOM 3099 C CA . MET B 1 1 ? 27.328 -1.102 -12.211 1 70.19 1 MET B CA 1
ATOM 3100 C C . MET B 1 1 ? 28.219 -1.713 -11.133 1 70.19 1 MET B C 1
ATOM 3102 O O . MET B 1 1 ? 27.781 -1.936 -10.008 1 70.19 1 MET B O 1
ATOM 3106 N N . ALA B 1 2 ? 29.469 -1.871 -11.469 1 70.12 2 ALA B N 1
ATOM 3107 C CA . ALA B 1 2 ? 30.406 -2.486 -10.531 1 70.12 2 ALA B CA 1
ATOM 3108 C C . ALA B 1 2 ? 30.531 -1.654 -9.258 1 70.12 2 ALA B C 1
ATOM 3110 O O . ALA B 1 2 ? 30.625 -2.203 -8.156 1 70.12 2 ALA B O 1
ATOM 3111 N N . LEU B 1 3 ? 30.406 -0.366 -9.453 1 72.31 3 LEU B N 1
ATOM 3112 C CA . LEU B 1 3 ? 30.547 0.512 -8.297 1 72.31 3 LEU B CA 1
ATOM 3113 C C . LEU B 1 3 ? 29.375 0.336 -7.332 1 72.31 3 LEU B C 1
ATOM 3115 O O . LEU B 1 3 ? 29.578 0.187 -6.125 1 72.31 3 LEU B O 1
ATOM 3119 N N . LEU B 1 4 ? 28.219 0.241 -7.867 1 78.25 4 LEU B N 1
ATOM 3120 C CA . LEU B 1 4 ? 27.047 0.123 -7.023 1 78.25 4 LEU B CA 1
ATOM 3121 C C . LEU B 1 4 ? 27 -1.233 -6.328 1 78.25 4 LEU B C 1
ATOM 3123 O O . LEU B 1 4 ? 26.656 -1.32 -5.145 1 78.25 4 LEU B O 1
ATOM 3127 N N . GLU B 1 5 ? 27.406 -2.27 -7.016 1 77.69 5 GLU B N 1
ATOM 3128 C CA . GLU B 1 5 ? 27.438 -3.611 -6.438 1 77.69 5 GLU B CA 1
ATOM 3129 C C . GLU B 1 5 ? 28.469 -3.711 -5.324 1 77.69 5 GLU B C 1
ATOM 3131 O O . GLU B 1 5 ? 28.266 -4.426 -4.34 1 77.69 5 GLU B O 1
ATOM 3136 N N . GLY B 1 6 ? 29.469 -2.924 -5.477 1 78.81 6 GLY B N 1
ATOM 3137 C CA . GLY B 1 6 ? 30.516 -2.916 -4.473 1 78.81 6 GLY B CA 1
ATOM 3138 C C . GLY B 1 6 ? 30.125 -2.193 -3.199 1 78.81 6 GLY B C 1
ATOM 3139 O O . GLY B 1 6 ? 30.578 -2.557 -2.111 1 78.81 6 GLY B O 1
ATOM 3140 N N . LEU B 1 7 ? 29.25 -1.25 -3.371 1 78.44 7 LEU B N 1
ATOM 3141 C CA . LEU B 1 7 ? 28.844 -0.427 -2.238 1 78.44 7 LEU B CA 1
ATOM 3142 C C . LEU B 1 7 ? 27.984 -1.226 -1.266 1 78.44 7 LEU B C 1
ATOM 3144 O O . LEU B 1 7 ? 28.062 -1.029 -0.051 1 78.44 7 LEU B O 1
ATOM 3148 N N . THR B 1 8 ? 27.25 -2.168 -1.829 1 83.94 8 THR B N 1
ATOM 3149 C CA . THR B 1 8 ? 26.391 -2.965 -0.954 1 83.94 8 THR B CA 1
ATOM 3150 C C . THR B 1 8 ? 26.797 -4.438 -1 1 83.94 8 THR B C 1
ATOM 3152 O O . THR B 1 8 ? 25.953 -5.324 -0.963 1 83.94 8 THR B O 1
ATOM 3155 N N . ASP B 1 9 ? 28.047 -4.594 -1.057 1 85.06 9 ASP B N 1
ATOM 3156 C CA . ASP B 1 9 ? 28.594 -5.945 -1.066 1 85.06 9 ASP B CA 1
ATOM 3157 C C . ASP B 1 9 ? 28.234 -6.699 0.211 1 85.06 9 ASP B C 1
ATOM 3159 O O . ASP B 1 9 ? 28.438 -6.188 1.316 1 85.06 9 ASP B O 1
ATOM 3163 N N . PRO B 1 10 ? 27.734 -7.914 0.057 1 86.81 10 PRO B N 1
ATOM 3164 C CA . PRO B 1 10 ? 27.328 -8.695 1.228 1 86.81 10 PRO B CA 1
ATOM 3165 C C . PRO B 1 10 ? 28.469 -8.914 2.213 1 86.81 10 PRO B C 1
ATOM 3167 O O . PRO B 1 10 ? 28.25 -8.969 3.426 1 86.81 10 PRO B O 1
ATOM 3170 N N . GLU B 1 11 ? 29.641 -8.969 1.76 1 86.12 11 GLU B N 1
ATOM 3171 C CA . GLU B 1 11 ? 30.797 -9.18 2.646 1 86.12 11 GLU B CA 1
ATOM 3172 C C . GLU B 1 11 ? 31.031 -7.957 3.525 1 86.12 11 GLU B C 1
ATOM 3174 O O . GLU B 1 11 ? 31.391 -8.094 4.699 1 86.12 11 GLU B O 1
ATOM 3179 N N . VAL B 1 12 ? 30.828 -6.832 2.928 1 85.19 12 VAL B N 1
ATOM 3180 C CA . VAL B 1 12 ? 31.016 -5.594 3.68 1 85.19 12 VAL B CA 1
ATOM 3181 C C . VAL B 1 12 ? 29.891 -5.434 4.699 1 85.19 12 VAL B C 1
ATOM 3183 O O . VAL B 1 12 ? 30.125 -5.055 5.848 1 85.19 12 VAL B O 1
ATOM 3186 N N . LEU B 1 13 ? 28.703 -5.84 4.316 1 92.12 13 LEU B N 1
ATOM 3187 C CA . LEU B 1 13 ? 27.547 -5.648 5.176 1 92.12 13 LEU B CA 1
ATOM 3188 C C . LEU B 1 13 ? 27.5 -6.711 6.27 1 92.12 13 LEU B C 1
ATOM 3190 O O . LEU B 1 13 ? 26.781 -6.559 7.258 1 92.12 13 LEU B O 1
ATOM 3194 N N . ALA B 1 14 ? 28.281 -7.75 6.062 1 91.44 14 ALA B N 1
ATOM 3195 C CA . ALA B 1 14 ? 28.312 -8.812 7.066 1 91.44 14 ALA B CA 1
ATOM 3196 C C . ALA B 1 14 ? 28.75 -8.266 8.422 1 91.44 14 ALA B C 1
ATOM 3198 O O . ALA B 1 14 ? 28.203 -8.664 9.461 1 91.44 14 ALA B O 1
ATOM 3199 N N . ALA B 1 15 ? 29.719 -7.359 8.414 1 90.44 15 ALA B N 1
ATOM 3200 C CA . ALA B 1 15 ? 30.203 -6.758 9.648 1 90.44 15 ALA B CA 1
ATOM 3201 C C . ALA B 1 15 ? 29.109 -5.922 10.312 1 90.44 15 ALA B C 1
ATOM 3203 O O . ALA B 1 15 ? 28.984 -5.926 11.539 1 90.44 15 ALA B O 1
ATOM 3204 N N . VAL B 1 16 ? 28.375 -5.246 9.547 1 92.44 16 VAL B N 1
ATOM 3205 C CA . VAL B 1 16 ? 27.266 -4.438 10.047 1 92.44 16 VAL B CA 1
ATOM 3206 C C . VAL B 1 16 ? 26.188 -5.344 10.633 1 92.44 16 VAL B C 1
ATOM 3208 O O . VAL B 1 16 ? 25.656 -5.07 11.711 1 92.44 16 VAL B O 1
ATOM 3211 N N . ASN B 1 17 ? 25.906 -6.414 9.93 1 93.94 17 ASN B N 1
ATOM 3212 C CA . ASN B 1 17 ? 24.906 -7.379 10.383 1 93.94 17 ASN B CA 1
ATOM 3213 C C . ASN B 1 17 ? 25.281 -7.977 11.734 1 93.94 17 ASN B C 1
ATOM 3215 O O . ASN B 1 17 ? 24.422 -8.109 12.617 1 93.94 17 ASN B O 1
ATOM 3219 N N . ASP B 1 18 ? 26.531 -8.25 11.914 1 92.75 18 ASP B N 1
ATOM 3220 C CA . ASP B 1 18 ? 27.016 -8.828 13.172 1 92.75 18 ASP B CA 1
ATOM 3221 C C . ASP B 1 18 ? 26.906 -7.816 14.312 1 92.75 18 ASP B C 1
ATOM 3223 O O . ASP B 1 18 ? 26.594 -8.18 15.445 1 92.75 18 ASP B O 1
ATOM 3227 N N . ALA B 1 19 ? 27.141 -6.609 14.055 1 92.25 19 ALA B N 1
ATOM 3228 C CA . ALA B 1 19 ? 27.109 -5.555 15.07 1 92.25 19 ALA B CA 1
ATOM 3229 C C . ALA B 1 19 ? 25.672 -5.203 15.445 1 92.25 19 ALA B C 1
ATOM 3231 O O . ALA B 1 19 ? 25.406 -4.805 16.578 1 92.25 19 ALA B O 1
ATOM 3232 N N . ALA B 1 20 ? 24.797 -5.391 14.516 1 92.88 20 ALA B N 1
ATOM 3233 C CA . ALA B 1 20 ? 23.406 -4.949 14.672 1 92.88 20 ALA B CA 1
ATOM 3234 C C . ALA B 1 20 ? 22.734 -5.668 15.828 1 92.88 20 ALA B C 1
ATOM 3236 O O . ALA B 1 20 ? 21.875 -5.102 16.5 1 92.88 20 ALA B O 1
ATOM 3237 N N . ILE B 1 21 ? 23.141 -6.816 16.172 1 89.94 21 ILE B N 1
ATOM 3238 C CA . ILE B 1 21 ? 22.375 -7.656 17.078 1 89.94 21 ILE B CA 1
ATOM 3239 C C . ILE B 1 21 ? 22.828 -7.406 18.516 1 89.94 21 ILE B C 1
ATOM 3241 O O . ILE B 1 21 ? 22.297 -8 19.453 1 89.94 21 ILE B O 1
ATOM 3245 N N . VAL B 1 22 ? 23.812 -6.508 18.766 1 93.31 22 VAL B N 1
ATOM 3246 C CA . VAL B 1 22 ? 24.281 -6.277 20.125 1 93.31 22 VAL B CA 1
ATOM 3247 C C . VAL B 1 22 ? 24.203 -4.789 20.453 1 93.31 22 VAL B C 1
ATOM 3249 O O . VAL B 1 22 ? 24.766 -4.34 21.453 1 93.31 22 VAL B O 1
ATOM 3252 N N . LEU B 1 23 ? 23.531 -4.039 19.688 1 95.31 23 LEU B N 1
ATOM 3253 C CA . LEU B 1 23 ? 23.453 -2.594 19.875 1 95.31 23 LEU B CA 1
ATOM 3254 C C . LEU B 1 23 ? 22.484 -2.234 20.984 1 95.31 23 LEU B C 1
ATOM 3256 O O . LEU B 1 23 ? 21.531 -2.975 21.234 1 95.31 23 LEU B O 1
ATOM 3260 N N . ASP B 1 24 ? 22.781 -1.143 21.625 1 96.69 24 ASP B N 1
ATOM 3261 C CA . ASP B 1 24 ? 21.797 -0.596 22.547 1 96.69 24 ASP B CA 1
ATOM 3262 C C . ASP B 1 24 ? 20.688 0.152 21.797 1 96.69 24 ASP B C 1
ATOM 3264 O O . ASP B 1 24 ? 20.703 0.204 20.562 1 96.69 24 ASP B O 1
ATOM 3268 N N . ASP B 1 25 ? 19.75 0.664 22.5 1 97.06 25 ASP B N 1
ATOM 3269 C CA . ASP B 1 25 ? 18.547 1.243 21.891 1 97.06 25 ASP B CA 1
ATOM 3270 C C . ASP B 1 25 ? 18.922 2.445 21.016 1 97.06 25 ASP B C 1
ATOM 3272 O O . ASP B 1 25 ? 18.469 2.545 19.875 1 97.06 25 ASP B O 1
ATOM 3276 N N . LYS B 1 26 ? 19.719 3.393 21.531 1 96.44 26 LYS B N 1
ATOM 3277 C CA . LYS B 1 26 ? 20.094 4.609 20.828 1 96.44 26 LYS B CA 1
ATOM 3278 C C . LYS B 1 26 ? 20.828 4.281 19.531 1 96.44 26 LYS B C 1
ATOM 3280 O O . LYS B 1 26 ? 20.5 4.832 18.469 1 96.44 26 LYS B O 1
ATOM 3285 N N . ASP B 1 27 ? 21.766 3.326 19.641 1 96.31 27 ASP B N 1
ATOM 3286 C CA . ASP B 1 27 ? 22.531 2.938 18.469 1 96.31 27 ASP B CA 1
ATOM 3287 C C . ASP B 1 27 ? 21.672 2.154 17.469 1 96.31 27 ASP B C 1
ATOM 3289 O O . ASP B 1 27 ? 21.891 2.24 16.266 1 96.31 27 ASP B O 1
ATOM 3293 N N . SER B 1 28 ? 20.719 1.412 17.953 1 97.06 28 SER B N 1
ATOM 3294 C CA . SER B 1 28 ? 19.797 0.691 17.078 1 97.06 28 SER B CA 1
ATOM 3295 C C . SER B 1 28 ? 18.953 1.653 16.234 1 97.06 28 SER B C 1
ATOM 3297 O O . SER B 1 28 ? 18.828 1.479 15.031 1 97.06 28 SER B O 1
ATOM 3299 N N . VAL B 1 29 ? 18.453 2.689 16.875 1 97 29 VAL B N 1
ATOM 3300 C CA . VAL B 1 29 ? 17.641 3.678 16.172 1 97 29 VAL B CA 1
ATOM 3301 C C . VAL B 1 29 ? 18.5 4.418 15.148 1 97 29 VAL B C 1
ATOM 3303 O O . VAL B 1 29 ? 18.078 4.617 14.008 1 97 29 VAL B O 1
ATOM 3306 N N . ALA B 1 30 ? 19.703 4.762 15.508 1 96.12 30 ALA B N 1
ATOM 3307 C CA . ALA B 1 30 ? 20.625 5.484 14.617 1 96.12 30 ALA B CA 1
ATOM 3308 C C . ALA B 1 30 ? 20.969 4.645 13.391 1 96.12 30 ALA B C 1
ATOM 3310 O O . ALA B 1 30 ? 21 5.156 12.273 1 96.12 30 ALA B O 1
ATOM 3311 N N . LEU B 1 31 ? 21.219 3.355 13.609 1 96.38 31 LEU B N 1
ATOM 3312 C CA . LEU B 1 31 ? 21.562 2.48 12.492 1 96.38 31 LEU B CA 1
ATOM 3313 C C . LEU B 1 31 ? 20.375 2.271 11.57 1 96.38 31 LEU B C 1
ATOM 3315 O O . LEU B 1 31 ? 20.531 2.199 10.352 1 96.38 31 LEU B O 1
ATOM 3319 N N . ALA B 1 32 ? 19.172 2.164 12.148 1 97.31 32 ALA B N 1
ATOM 3320 C CA . ALA B 1 32 ? 17.953 2.061 11.336 1 97.31 32 ALA B CA 1
ATOM 3321 C C . ALA B 1 32 ? 17.781 3.289 10.445 1 97.31 32 ALA B C 1
ATOM 3323 O O . ALA B 1 32 ? 17.453 3.168 9.266 1 97.31 32 ALA B O 1
ATOM 3324 N N . GLN B 1 33 ? 18.047 4.453 10.977 1 96.75 33 GLN B N 1
ATOM 3325 C CA . GLN B 1 33 ? 17.953 5.695 10.219 1 96.75 33 GLN B CA 1
ATOM 3326 C C . GLN B 1 33 ? 19.016 5.754 9.117 1 96.75 33 GLN B C 1
ATOM 3328 O O . GLN B 1 33 ? 18.719 6.195 8.008 1 96.75 33 GLN B O 1
ATOM 3333 N N . ALA B 1 34 ? 20.203 5.289 9.461 1 95.88 34 ALA B N 1
ATOM 3334 C CA . ALA B 1 34 ? 21.266 5.266 8.469 1 95.88 34 ALA B CA 1
ATOM 3335 C C . ALA B 1 34 ? 20.922 4.332 7.309 1 95.88 34 ALA B C 1
ATOM 3337 O O . ALA B 1 34 ? 21.156 4.664 6.145 1 95.88 34 ALA B O 1
ATOM 3338 N N . ALA B 1 35 ? 20.406 3.176 7.641 1 96.44 35 ALA B N 1
ATOM 3339 C CA . ALA B 1 35 ? 19.969 2.242 6.605 1 96.44 35 ALA B CA 1
ATOM 3340 C C . ALA B 1 35 ? 18.891 2.859 5.73 1 96.44 35 ALA B C 1
ATOM 3342 O O . ALA B 1 35 ? 18.922 2.738 4.504 1 96.44 35 ALA B O 1
ATOM 3343 N N . SER B 1 36 ? 17.938 3.576 6.355 1 97.31 36 SER B N 1
ATOM 3344 C CA . SER B 1 36 ? 16.859 4.219 5.617 1 97.31 36 SER B CA 1
ATOM 3345 C C . SER B 1 36 ? 17.391 5.305 4.688 1 97.31 36 SER B C 1
ATOM 3347 O O . SER B 1 36 ? 16.906 5.461 3.564 1 97.31 36 SER B O 1
ATOM 3349 N N . ALA B 1 37 ? 18.344 6.031 5.16 1 96.56 37 ALA B N 1
ATOM 3350 C CA . ALA B 1 37 ? 18.969 7.055 4.324 1 96.56 37 ALA B CA 1
ATOM 3351 C C . ALA B 1 37 ? 19.656 6.43 3.113 1 96.56 37 ALA B C 1
ATOM 3353 O O . ALA B 1 37 ? 19.547 6.938 1.996 1 96.56 37 ALA B O 1
ATOM 3354 N N . GLY B 1 38 ? 20.391 5.324 3.35 1 95.69 38 GLY B N 1
ATOM 3355 C CA . GLY B 1 38 ? 21.016 4.605 2.248 1 95.69 38 GLY B CA 1
ATOM 3356 C C . GLY B 1 38 ? 20.016 4.074 1.24 1 95.69 38 GLY B C 1
ATOM 3357 O O . GLY B 1 38 ? 20.25 4.145 0.031 1 95.69 38 GLY B O 1
ATOM 3358 N N . ILE B 1 39 ? 18.891 3.58 1.725 1 97.38 39 ILE B N 1
ATOM 3359 C CA . ILE B 1 39 ? 17.812 3.082 0.868 1 97.38 39 ILE B CA 1
ATOM 3360 C C . ILE B 1 39 ? 17.281 4.215 -0.004 1 97.38 39 ILE B C 1
ATOM 3362 O O . ILE B 1 39 ? 17.109 4.051 -1.215 1 97.38 39 ILE B O 1
ATOM 3366 N N . ALA B 1 40 ? 17.062 5.359 0.605 1 97.81 40 ALA B N 1
ATOM 3367 C CA . ALA B 1 40 ? 16.562 6.512 -0.136 1 97.81 40 ALA B CA 1
ATOM 3368 C C . ALA B 1 40 ? 17.531 6.902 -1.254 1 97.81 40 ALA B C 1
ATOM 3370 O O . ALA B 1 40 ? 17.109 7.211 -2.369 1 97.81 40 ALA B O 1
ATOM 3371 N N . ARG B 1 41 ? 18.797 6.902 -1.003 1 97.19 41 ARG B N 1
ATOM 3372 C CA . ARG B 1 41 ? 19.812 7.262 -1.993 1 97.19 41 ARG B CA 1
ATOM 3373 C C . ARG B 1 41 ? 19.812 6.273 -3.154 1 97.19 41 ARG B C 1
ATOM 3375 O O . ARG B 1 41 ? 19.922 6.672 -4.316 1 97.19 41 ARG B O 1
ATOM 3382 N N . LEU B 1 42 ? 19.703 4.996 -2.836 1 96.94 42 LEU B N 1
ATOM 3383 C CA . LEU B 1 42 ? 19.688 3.98 -3.885 1 96.94 42 LEU B CA 1
ATOM 3384 C C . LEU B 1 42 ? 18.391 4.047 -4.684 1 96.94 42 LEU B C 1
ATOM 3386 O O . LEU B 1 42 ? 18.391 3.781 -5.887 1 96.94 42 LEU B O 1
ATOM 3390 N N . GLU B 1 43 ? 17.297 4.41 -4.004 1 98.25 43 GLU B N 1
ATOM 3391 C CA . GLU B 1 43 ? 16.047 4.629 -4.723 1 98.25 43 GLU B CA 1
ATOM 3392 C C . GLU B 1 43 ? 16.188 5.781 -5.715 1 98.25 43 GLU B C 1
ATOM 3394 O O . GLU B 1 43 ? 15.617 5.73 -6.809 1 98.25 43 GLU B O 1
ATOM 3399 N N . ALA B 1 44 ? 16.891 6.809 -5.312 1 98.06 44 ALA B N 1
ATOM 3400 C CA . ALA B 1 44 ? 17.141 7.922 -6.227 1 98.06 44 ALA B CA 1
ATOM 3401 C C . ALA B 1 44 ? 17.875 7.457 -7.477 1 98.06 44 ALA B C 1
ATOM 3403 O O . ALA B 1 44 ? 17.531 7.848 -8.594 1 98.06 44 ALA B O 1
ATOM 3404 N N . VAL B 1 45 ? 18.891 6.602 -7.316 1 97.06 45 VAL B N 1
ATOM 3405 C CA . VAL B 1 45 ? 19.609 6.016 -8.445 1 97.06 45 VAL B CA 1
ATOM 3406 C C . VAL B 1 45 ? 18.625 5.254 -9.336 1 97.06 45 VAL B C 1
ATOM 3408 O O . VAL B 1 45 ? 18.641 5.426 -10.562 1 97.06 45 VAL B O 1
ATOM 3411 N N . ARG B 1 46 ? 17.828 4.477 -8.719 1 97.81 46 ARG B N 1
ATOM 3412 C CA . ARG B 1 46 ? 16.875 3.656 -9.453 1 97.81 46 ARG B CA 1
ATOM 3413 C C . ARG B 1 46 ? 15.898 4.523 -10.242 1 97.81 46 ARG B C 1
ATOM 3415 O O . ARG B 1 46 ? 15.609 4.234 -11.406 1 97.81 46 ARG B O 1
ATOM 3422 N N . PHE B 1 47 ? 15.398 5.633 -9.625 1 98.56 47 PHE B N 1
ATOM 3423 C CA . PHE B 1 47 ? 14.5 6.531 -10.336 1 98.56 47 PHE B CA 1
ATOM 3424 C C . PHE B 1 47 ? 15.195 7.156 -11.539 1 98.56 47 PHE B C 1
ATOM 3426 O O . PHE B 1 47 ? 14.602 7.277 -12.617 1 98.56 47 PHE B O 1
ATOM 3433 N N . ARG B 1 48 ? 16.469 7.578 -11.461 1 98.31 48 ARG B N 1
ATOM 3434 C CA . ARG B 1 48 ? 17.203 8.188 -12.57 1 98.31 48 ARG B CA 1
ATOM 3435 C C . ARG B 1 48 ? 17.328 7.215 -13.742 1 98.31 48 ARG B C 1
ATOM 3437 O O . ARG B 1 48 ? 17.109 7.59 -14.891 1 98.31 48 ARG B O 1
ATOM 3444 N N . VAL B 1 49 ? 17.641 6.004 -13.383 1 97.81 49 VAL B N 1
ATOM 3445 C CA . VAL B 1 49 ? 17.891 5.043 -14.453 1 97.81 49 VAL B CA 1
ATOM 3446 C C . VAL B 1 49 ? 16.578 4.637 -15.102 1 97.81 49 VAL B C 1
ATOM 3448 O O . VAL B 1 49 ? 16.516 4.398 -16.312 1 97.81 49 VAL B O 1
ATOM 3451 N N . LEU B 1 50 ? 15.492 4.539 -14.359 1 98.38 50 LEU B N 1
ATOM 3452 C CA . LEU B 1 50 ? 14.18 4.254 -14.93 1 98.38 50 LEU B CA 1
ATOM 3453 C C . LEU B 1 50 ? 13.742 5.379 -15.859 1 98.38 50 LEU B C 1
ATOM 3455 O O . LEU B 1 50 ? 13.148 5.121 -16.922 1 98.38 50 LEU B O 1
ATOM 3459 N N . ALA B 1 51 ? 13.984 6.617 -15.414 1 98.44 51 ALA B N 1
ATOM 3460 C CA . ALA B 1 51 ? 13.68 7.758 -16.281 1 98.44 51 ALA B CA 1
ATOM 3461 C C . ALA B 1 51 ? 14.469 7.68 -17.594 1 98.44 51 ALA B C 1
ATOM 3463 O O . ALA B 1 51 ? 13.922 7.949 -18.656 1 98.44 51 ALA B O 1
ATOM 3464 N N . GLN B 1 52 ? 15.727 7.309 -17.531 1 98.12 52 GLN B N 1
ATOM 3465 C CA . GLN B 1 52 ? 16.562 7.156 -18.703 1 98.12 52 GLN B CA 1
ATOM 3466 C C . GLN B 1 52 ? 16.016 6.074 -19.641 1 98.12 52 GLN B C 1
ATOM 3468 O O . GLN B 1 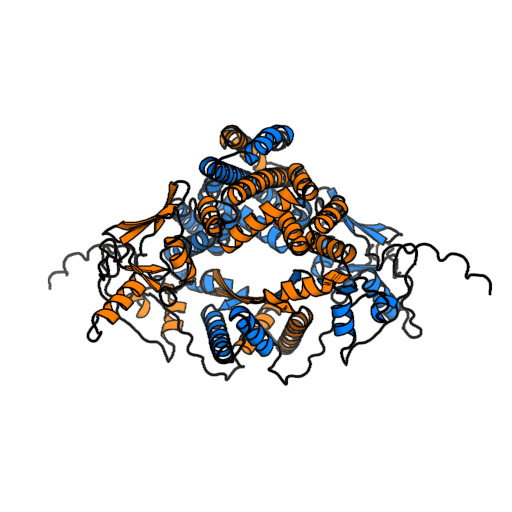52 ? 15.93 6.277 -20.844 1 98.12 52 GLN B O 1
ATOM 3473 N N . LEU B 1 53 ? 15.633 4.945 -19.062 1 98.06 53 LEU B N 1
ATOM 3474 C CA . LEU B 1 53 ? 15.055 3.855 -19.844 1 98.06 53 LEU B CA 1
ATOM 3475 C C . LEU B 1 53 ? 13.789 4.312 -20.562 1 98.06 53 LEU B C 1
ATOM 3477 O O . LEU B 1 53 ? 13.617 4.059 -21.75 1 98.06 53 LEU B O 1
ATOM 3481 N N . ASN B 1 54 ? 12.93 4.988 -19.812 1 98 54 ASN B N 1
ATOM 3482 C CA . ASN B 1 54 ? 11.664 5.453 -20.359 1 98 54 ASN B CA 1
ATOM 3483 C C . ASN B 1 54 ? 11.875 6.48 -21.469 1 98 54 ASN B C 1
ATOM 3485 O O . ASN B 1 54 ? 11.195 6.441 -22.5 1 98 54 ASN B O 1
ATOM 3489 N N . ARG B 1 55 ? 12.789 7.391 -21.297 1 96.62 55 ARG B N 1
ATOM 3490 C CA . ARG B 1 55 ? 13.102 8.406 -22.297 1 96.62 55 ARG B CA 1
ATOM 3491 C C . ARG B 1 55 ? 13.648 7.777 -23.562 1 96.62 55 ARG B C 1
ATOM 3493 O O . ARG B 1 55 ? 13.219 8.117 -24.672 1 96.62 55 ARG B O 1
ATOM 3500 N N . HIS B 1 56 ? 14.562 6.918 -23.406 1 96.31 56 HIS B N 1
ATOM 3501 C CA . HIS B 1 56 ? 15.172 6.254 -24.547 1 96.31 56 HIS B CA 1
ATOM 3502 C C . HIS B 1 56 ? 14.141 5.469 -25.359 1 96.31 56 HIS B C 1
ATOM 3504 O O . HIS B 1 56 ? 14.258 5.348 -26.578 1 96.31 56 HIS B O 1
ATOM 3510 N N . ARG B 1 57 ? 13.141 4.984 -24.672 1 96.44 57 ARG B N 1
ATOM 3511 C CA . ARG B 1 57 ? 12.094 4.191 -25.312 1 96.44 57 ARG B CA 1
ATOM 3512 C C . ARG B 1 57 ? 10.914 5.066 -25.734 1 96.44 57 ARG B C 1
ATOM 3514 O O . ARG B 1 57 ? 9.828 4.559 -26.016 1 96.44 57 ARG B O 1
ATOM 3521 N N . GLU B 1 58 ? 11.055 6.328 -25.641 1 94.88 58 GLU B N 1
ATOM 3522 C CA . GLU B 1 58 ? 10.086 7.328 -26.078 1 94.88 58 GLU B CA 1
ATOM 3523 C C . GLU B 1 58 ? 8.75 7.152 -25.359 1 94.88 58 GLU B C 1
ATOM 3525 O O . GLU B 1 58 ? 7.688 7.352 -25.953 1 94.88 58 GLU B O 1
ATOM 3530 N N . GLY B 1 59 ? 8.812 6.598 -24.188 1 93.31 59 GLY B N 1
ATOM 3531 C CA . GLY B 1 59 ? 7.648 6.551 -23.328 1 93.31 59 GLY B CA 1
ATOM 3532 C C . GLY B 1 59 ? 6.66 5.465 -23.703 1 93.31 59 GLY B C 1
ATOM 3533 O O . GLY B 1 59 ? 5.469 5.562 -23.391 1 93.31 59 GLY B O 1
ATOM 3534 N N . VAL B 1 60 ? 7.141 4.492 -24.375 1 92.81 60 VAL B N 1
ATOM 3535 C CA . VAL B 1 60 ? 6.246 3.404 -24.75 1 92.81 60 VAL B CA 1
ATOM 3536 C C . VAL B 1 60 ? 5.723 2.699 -23.5 1 92.81 60 VAL B C 1
ATOM 3538 O O . VAL B 1 60 ? 6.449 2.551 -22.516 1 92.81 60 VAL B O 1
ATOM 3541 N N . ARG B 1 61 ? 4.512 2.168 -23.5 1 91.38 61 ARG B N 1
ATOM 3542 C CA . ARG B 1 61 ? 3.812 1.615 -22.359 1 91.38 61 ARG B CA 1
ATOM 3543 C C . ARG B 1 61 ? 4.477 0.329 -21.875 1 91.38 61 ARG B C 1
ATOM 3545 O O . ARG B 1 61 ? 4.473 0.031 -20.672 1 91.38 61 ARG B O 1
ATOM 3552 N N . SER B 1 62 ? 5.082 -0.422 -22.75 1 95.75 62 SER B N 1
ATOM 3553 C CA . SER B 1 62 ? 5.621 -1.737 -22.422 1 95.75 62 SER B CA 1
ATOM 3554 C C . SER B 1 62 ? 6.836 -1.623 -21.5 1 95.75 62 SER B C 1
ATOM 3556 O O . SER B 1 62 ? 7.273 -2.615 -20.922 1 95.75 62 SER B O 1
ATOM 3558 N N . VAL B 1 63 ? 7.383 -0.369 -21.312 1 97.5 63 VAL B N 1
ATOM 3559 C CA . VAL B 1 63 ? 8.484 -0.138 -20.391 1 97.5 63 VAL B CA 1
ATOM 3560 C C . VAL B 1 63 ? 8.062 -0.525 -18.969 1 97.5 63 VAL B C 1
ATOM 3562 O O . VAL B 1 63 ? 8.844 -1.117 -18.219 1 97.5 63 VAL B O 1
ATOM 3565 N N . VAL B 1 64 ? 6.816 -0.271 -18.656 1 97.5 64 VAL B N 1
ATOM 3566 C CA . VAL B 1 64 ? 6.273 -0.552 -17.328 1 97.5 64 VAL B CA 1
ATOM 3567 C C . VAL B 1 64 ? 6.34 -2.053 -17.047 1 97.5 64 VAL B C 1
ATOM 3569 O O . VAL B 1 64 ? 6.777 -2.471 -15.977 1 97.5 64 VAL B O 1
ATOM 3572 N N . GLN B 1 65 ? 5.945 -2.855 -18.016 1 97.06 65 GLN B N 1
ATOM 3573 C CA . GLN B 1 65 ? 5.961 -4.305 -17.844 1 97.06 65 GLN B CA 1
ATOM 3574 C C . GLN B 1 65 ? 7.387 -4.832 -17.734 1 97.06 65 GLN B C 1
ATOM 3576 O O . GLN B 1 65 ? 7.656 -5.766 -16.969 1 97.06 65 GLN B O 1
ATOM 3581 N N . GLU B 1 66 ? 8.273 -4.266 -18.516 1 97.81 66 GLU B N 1
ATOM 3582 C CA . GLU B 1 66 ? 9.664 -4.688 -18.438 1 97.81 66 GLU B CA 1
ATOM 3583 C C . GLU B 1 66 ? 10.281 -4.336 -17.078 1 97.81 66 GLU B C 1
ATOM 3585 O O . GLU B 1 66 ? 11.023 -5.133 -16.5 1 97.81 66 GLU B O 1
ATOM 3590 N N . VAL B 1 67 ? 9.945 -3.146 -16.562 1 98.19 67 VAL B N 1
ATOM 3591 C CA . VAL B 1 67 ? 10.406 -2.723 -15.242 1 98.19 67 VAL B CA 1
ATOM 3592 C C . VAL B 1 67 ? 9.812 -3.641 -14.172 1 98.19 67 VAL B C 1
ATOM 3594 O O . VAL B 1 67 ? 10.508 -4.027 -13.227 1 98.19 67 VAL B O 1
ATOM 3597 N N . ALA B 1 68 ? 8.547 -4.012 -14.305 1 97.88 68 ALA B N 1
ATOM 3598 C CA . ALA B 1 68 ? 7.898 -4.922 -13.359 1 97.88 68 ALA B CA 1
ATOM 3599 C C . ALA B 1 68 ? 8.648 -6.25 -13.281 1 97.88 68 ALA B C 1
ATOM 3601 O O . ALA B 1 68 ? 8.914 -6.758 -12.188 1 97.88 68 ALA B O 1
ATOM 3602 N N . PHE B 1 69 ? 9.055 -6.77 -14.422 1 97.12 69 PHE B N 1
ATOM 3603 C CA . PHE B 1 69 ? 9.844 -7.996 -14.477 1 97.12 69 PHE B CA 1
ATOM 3604 C C . PHE B 1 69 ? 11.203 -7.801 -13.812 1 97.12 69 PHE B C 1
ATOM 3606 O O . PHE B 1 69 ? 11.562 -8.547 -12.906 1 97.12 69 PHE B O 1
ATOM 3613 N N . ALA B 1 70 ? 11.859 -6.73 -14.172 1 97.69 70 ALA B N 1
ATOM 3614 C CA . ALA B 1 70 ? 13.242 -6.512 -13.773 1 97.69 70 ALA B CA 1
ATOM 3615 C C . ALA B 1 70 ? 13.359 -6.316 -12.266 1 97.69 70 ALA B C 1
ATOM 3617 O O . ALA B 1 70 ? 14.328 -6.758 -11.648 1 97.69 70 ALA B O 1
ATOM 3618 N N . LEU B 1 71 ? 12.352 -5.676 -11.711 1 98.06 71 LEU B N 1
ATOM 3619 C CA . LEU B 1 71 ? 12.438 -5.324 -10.297 1 98.06 71 LEU B CA 1
ATOM 3620 C C . LEU B 1 71 ? 11.562 -6.242 -9.453 1 98.06 71 LEU B C 1
ATOM 3622 O O . LEU B 1 71 ? 11.469 -6.066 -8.234 1 98.06 71 LEU B O 1
ATOM 3626 N N . SER B 1 72 ? 10.906 -7.215 -10.008 1 97.31 72 SER B N 1
ATOM 3627 C CA . SER B 1 72 ? 10.031 -8.148 -9.312 1 97.31 72 SER B CA 1
ATOM 3628 C C . SER B 1 72 ? 8.969 -7.41 -8.5 1 97.31 72 SER B C 1
ATOM 3630 O O . SER B 1 72 ? 8.781 -7.688 -7.316 1 97.31 72 SER B O 1
ATOM 3632 N N . VAL B 1 73 ? 8.297 -6.477 -9.18 1 97.19 73 VAL B N 1
ATOM 3633 C CA . VAL B 1 73 ? 7.188 -5.746 -8.578 1 97.19 73 VAL B CA 1
ATOM 3634 C C . VAL B 1 73 ? 5.945 -5.887 -9.445 1 97.19 73 VAL B C 1
ATOM 3636 O O . VAL B 1 73 ? 6.004 -6.453 -10.539 1 97.19 73 VAL B O 1
ATOM 3639 N N . THR B 1 74 ? 4.812 -5.484 -8.945 1 95 74 THR B N 1
ATOM 3640 C CA . THR B 1 74 ? 3.578 -5.539 -9.727 1 95 74 THR B CA 1
ATOM 3641 C C . THR B 1 74 ? 3.576 -4.469 -10.812 1 95 74 THR B C 1
ATOM 3643 O O . THR B 1 74 ? 4.293 -3.471 -10.711 1 95 74 THR B O 1
ATOM 3646 N N . ASP B 1 75 ? 2.756 -4.617 -11.82 1 95.12 75 ASP B N 1
ATOM 3647 C CA . ASP B 1 75 ? 2.646 -3.66 -12.922 1 95.12 75 ASP B CA 1
ATOM 3648 C C . ASP B 1 75 ? 2.223 -2.285 -12.414 1 95.12 75 ASP B C 1
ATOM 3650 O O . ASP B 1 75 ? 2.74 -1.263 -12.867 1 95.12 75 ASP B O 1
ATOM 3654 N N . ASN B 1 76 ? 1.299 -2.32 -11.484 1 92.94 76 ASN B N 1
ATOM 3655 C CA . ASN B 1 76 ? 0.813 -1.059 -10.938 1 92.94 76 ASN B CA 1
ATOM 3656 C C . ASN B 1 76 ? 1.928 -0.281 -10.242 1 92.94 76 ASN B C 1
ATOM 3658 O O . ASN B 1 76 ? 2.068 0.927 -10.445 1 92.94 76 ASN B O 1
ATOM 3662 N N . HIS B 1 77 ? 2.705 -0.97 -9.484 1 96.44 77 HIS B N 1
ATOM 3663 C CA . HIS B 1 77 ? 3.805 -0.314 -8.781 1 96.44 77 HIS B CA 1
ATOM 3664 C C . HIS B 1 77 ? 4.879 0.151 -9.758 1 96.44 77 HIS B C 1
ATOM 3666 O O . HIS B 1 77 ? 5.41 1.256 -9.625 1 96.44 77 HIS B O 1
ATOM 3672 N N . ALA B 1 78 ? 5.195 -0.663 -10.75 1 97.88 78 ALA B N 1
ATOM 3673 C CA . ALA B 1 78 ? 6.16 -0.29 -11.781 1 97.88 78 ALA B CA 1
ATOM 3674 C C . ALA B 1 78 ? 5.711 0.961 -12.531 1 97.88 78 ALA B C 1
ATOM 3676 O O . ALA B 1 78 ? 6.516 1.856 -12.797 1 97.88 78 ALA B O 1
ATOM 3677 N N . GLY B 1 79 ? 4.434 0.969 -12.859 1 97.5 79 GLY B N 1
ATOM 3678 C CA . GLY B 1 79 ? 3.896 2.143 -13.523 1 97.5 79 GLY B CA 1
ATOM 3679 C C . GLY B 1 79 ? 4.051 3.414 -12.711 1 97.5 79 GLY B C 1
ATOM 3680 O O . GLY B 1 79 ? 4.457 4.449 -13.242 1 97.5 79 GLY B O 1
ATOM 3681 N N . ALA B 1 80 ? 3.773 3.311 -11.445 1 97 80 ALA B N 1
ATOM 3682 C CA . ALA B 1 80 ? 3.926 4.453 -10.547 1 97 80 ALA B CA 1
ATOM 3683 C C . ALA B 1 80 ? 5.387 4.879 -10.445 1 97 80 ALA B C 1
ATOM 3685 O O . ALA B 1 80 ? 5.691 6.07 -10.414 1 97 80 ALA B O 1
ATOM 3686 N N . MET B 1 81 ? 6.289 3.938 -10.422 1 98.44 81 MET B N 1
ATOM 3687 C CA . MET B 1 81 ? 7.715 4.227 -10.336 1 98.44 81 MET B CA 1
ATOM 3688 C C . MET B 1 81 ? 8.211 4.949 -11.586 1 98.44 81 MET B C 1
ATOM 3690 O O . MET B 1 81 ? 8.945 5.93 -11.484 1 98.44 81 MET B O 1
ATOM 3694 N N . VAL B 1 82 ? 7.766 4.477 -12.734 1 98.56 82 VAL B N 1
ATOM 3695 C CA . VAL B 1 82 ? 8.203 5.074 -13.992 1 98.56 82 VAL B CA 1
ATOM 3696 C C . VAL B 1 82 ? 7.68 6.504 -14.094 1 98.56 82 VAL B C 1
ATOM 3698 O O . VAL B 1 82 ? 8.422 7.418 -14.461 1 98.56 82 VAL B O 1
ATOM 3701 N N . ALA B 1 83 ? 6.418 6.684 -13.711 1 97.75 83 ALA B N 1
ATOM 3702 C CA . ALA B 1 83 ? 5.836 8.023 -13.734 1 97.75 83 ALA B CA 1
ATOM 3703 C C . ALA B 1 83 ? 6.566 8.961 -12.781 1 97.75 83 ALA B C 1
ATOM 3705 O O . ALA B 1 83 ? 6.879 10.102 -13.133 1 97.75 83 ALA B O 1
ATOM 3706 N N . ALA B 1 84 ? 6.871 8.492 -11.633 1 98.44 84 ALA B N 1
ATOM 3707 C CA . ALA B 1 84 ? 7.59 9.289 -10.641 1 98.44 84 ALA B CA 1
ATOM 3708 C C . ALA B 1 84 ? 9.008 9.594 -11.109 1 98.44 84 ALA B C 1
ATOM 3710 O O . ALA B 1 84 ? 9.5 10.711 -10.93 1 98.44 84 ALA B O 1
ATOM 3711 N N . ALA B 1 85 ? 9.617 8.586 -11.68 1 98.62 85 ALA B N 1
ATOM 3712 C CA . ALA B 1 85 ? 10.969 8.758 -12.195 1 98.62 85 ALA B CA 1
ATOM 3713 C C . ALA B 1 85 ? 11.031 9.914 -13.188 1 98.62 85 ALA B C 1
ATOM 3715 O O . ALA B 1 85 ? 11.914 10.773 -13.102 1 98.62 85 ALA B O 1
ATOM 3716 N N . ASP B 1 86 ? 10.102 9.945 -14.07 1 97.88 86 ASP B N 1
ATOM 3717 C CA . ASP B 1 86 ? 10.047 11.008 -15.07 1 97.88 86 ASP B CA 1
ATOM 3718 C C . ASP B 1 86 ? 9.852 12.375 -14.422 1 97.88 86 ASP B C 1
ATOM 3720 O O . ASP B 1 86 ? 10.57 13.32 -14.734 1 97.88 86 ASP B O 1
ATOM 3724 N N . ALA B 1 87 ? 8.922 12.461 -13.492 1 98.31 87 ALA B N 1
ATOM 3725 C CA . ALA B 1 87 ? 8.641 13.727 -12.812 1 98.31 87 ALA B CA 1
ATOM 3726 C C . ALA B 1 87 ? 9.844 14.195 -12.008 1 98.31 87 ALA B C 1
ATOM 3728 O O . ALA B 1 87 ? 10.219 15.375 -12.07 1 98.31 87 ALA B O 1
ATOM 3729 N N . LEU B 1 88 ? 10.516 13.32 -11.305 1 98.56 88 LEU B N 1
ATOM 3730 C CA . LEU B 1 88 ? 11.625 13.641 -10.414 1 98.56 88 LEU B CA 1
ATOM 3731 C C . LEU B 1 88 ? 12.82 14.164 -11.203 1 98.56 88 LEU B C 1
ATOM 3733 O O . LEU B 1 88 ? 13.531 15.062 -10.75 1 98.56 88 LEU B O 1
ATOM 3737 N N . THR B 1 89 ? 13.016 13.664 -12.391 1 97.75 89 THR B N 1
ATOM 3738 C CA . THR B 1 89 ? 14.219 14 -13.141 1 97.75 89 THR B CA 1
ATOM 3739 C C . THR B 1 89 ? 13.969 15.188 -14.062 1 97.75 89 THR B C 1
ATOM 3741 O O . THR B 1 89 ? 14.914 15.734 -14.648 1 97.75 89 THR B O 1
ATOM 3744 N N . THR B 1 90 ? 12.742 15.641 -14.18 1 96.81 90 THR B N 1
ATOM 3745 C CA . THR B 1 90 ? 12.461 16.75 -15.086 1 96.81 90 THR B CA 1
ATOM 3746 C C . THR B 1 90 ? 11.969 17.969 -14.312 1 96.81 90 THR B C 1
ATOM 3748 O O . THR B 1 90 ? 12.555 19.047 -14.414 1 96.81 90 THR B O 1
ATOM 3751 N N . CYS B 1 91 ? 10.977 17.75 -13.391 1 97.62 91 CYS B N 1
ATOM 3752 C CA . CYS B 1 91 ? 10.297 18.906 -12.828 1 97.62 91 CYS B CA 1
ATOM 3753 C C . CYS B 1 91 ? 10.508 19 -11.328 1 97.62 91 CYS B C 1
ATOM 3755 O O . CYS B 1 91 ? 10.211 20.016 -10.711 1 97.62 91 CYS B O 1
ATOM 3757 N N . LEU B 1 92 ? 11.078 17.922 -10.75 1 98.69 92 LEU B N 1
ATOM 3758 C CA . LEU B 1 92 ? 11.141 17.906 -9.297 1 98.69 92 LEU B CA 1
ATOM 3759 C C . LEU B 1 92 ? 12.562 17.641 -8.812 1 98.69 92 LEU B C 1
ATOM 3761 O O . LEU B 1 92 ? 12.789 16.75 -7.988 1 98.69 92 LEU B O 1
ATOM 3765 N N . PRO B 1 93 ? 13.578 18.406 -9.258 1 98.25 93 PRO B N 1
ATOM 3766 C CA . PRO B 1 93 ? 14.969 18.125 -8.906 1 98.25 93 PRO B CA 1
ATOM 3767 C C . PRO B 1 93 ? 15.258 18.312 -7.422 1 98.25 93 PRO B C 1
ATOM 3769 O O . PRO B 1 93 ? 16.125 17.625 -6.863 1 98.25 93 PRO B O 1
ATOM 3772 N N . ARG B 1 94 ? 14.602 19.203 -6.773 1 98.69 94 ARG B N 1
ATOM 3773 C CA . ARG B 1 94 ? 14.852 19.438 -5.355 1 98.69 94 ARG B CA 1
ATOM 3774 C C . ARG B 1 94 ? 14.344 18.266 -4.508 1 98.69 94 ARG B C 1
ATOM 3776 O O . ARG B 1 94 ? 14.969 17.906 -3.514 1 98.69 94 ARG B O 1
ATOM 3783 N N . THR B 1 95 ? 13.164 17.734 -4.918 1 98.75 95 THR B N 1
ATOM 3784 C CA . THR B 1 95 ? 12.68 16.516 -4.277 1 98.75 95 THR B CA 1
ATOM 3785 C C . THR B 1 95 ? 13.68 15.375 -4.461 1 98.75 95 THR B C 1
ATOM 3787 O O . THR B 1 95 ? 13.992 14.656 -3.508 1 98.75 95 THR B O 1
ATOM 3790 N N . LEU B 1 96 ? 14.18 15.219 -5.656 1 98.5 96 LEU B N 1
ATOM 3791 C CA . LEU B 1 96 ? 15.172 14.188 -5.953 1 98.5 96 LEU B CA 1
ATOM 3792 C C . LEU B 1 96 ? 16.438 14.398 -5.137 1 98.5 96 LEU B C 1
ATOM 3794 O O . LEU B 1 96 ? 17.031 13.438 -4.645 1 98.5 96 LEU B O 1
ATOM 3798 N N . ASN B 1 97 ? 16.844 15.656 -4.945 1 97.88 97 ASN B N 1
ATOM 3799 C CA . ASN B 1 97 ? 18.016 15.984 -4.145 1 97.88 97 ASN B CA 1
ATOM 3800 C C . ASN B 1 97 ? 17.828 15.594 -2.682 1 97.88 97 ASN B C 1
ATOM 3802 O O . ASN B 1 97 ? 18.781 15.156 -2.023 1 97.88 97 ASN B O 1
ATOM 3806 N N . LEU B 1 98 ? 16.625 15.789 -2.174 1 98.31 98 LEU B N 1
ATOM 3807 C CA . LEU B 1 98 ? 16.344 15.352 -0.811 1 98.31 98 LEU B CA 1
ATOM 3808 C C . LEU B 1 98 ? 16.562 13.844 -0.667 1 98.31 98 LEU B C 1
ATOM 3810 O O . LEU B 1 98 ? 17 13.375 0.382 1 98.31 98 LEU B O 1
ATOM 3814 N N . MET B 1 99 ? 16.25 13.055 -1.724 1 98.06 99 MET B N 1
ATOM 3815 C CA . MET B 1 99 ? 16.516 11.617 -1.712 1 98.06 99 MET B CA 1
ATOM 3816 C C . MET B 1 99 ? 18.016 11.328 -1.733 1 98.06 99 MET B C 1
ATOM 3818 O O . MET B 1 99 ? 18.484 10.469 -0.998 1 98.06 99 MET B O 1
ATOM 3822 N N . ASP B 1 100 ? 18.719 12.117 -2.541 1 97.06 100 ASP B N 1
ATOM 3823 C CA . ASP B 1 100 ? 20.172 11.969 -2.605 1 97.06 100 ASP B CA 1
ATOM 3824 C C . ASP B 1 100 ? 20.812 12.203 -1.238 1 97.06 100 ASP B C 1
ATOM 3826 O O . ASP B 1 100 ? 21.828 11.594 -0.909 1 97.06 100 ASP B O 1
ATOM 3830 N N . GLU B 1 101 ? 20.188 13.047 -0.49 1 96.12 101 GLU B N 1
ATOM 3831 C CA . GLU B 1 101 ? 20.688 13.375 0.836 1 96.12 101 GLU B CA 1
ATOM 3832 C C . GLU B 1 101 ? 20.203 12.383 1.883 1 96.12 101 GLU B C 1
ATOM 3834 O O . GLU B 1 101 ? 20.609 12.453 3.047 1 96.12 101 GLU B O 1
ATOM 3839 N N . GLY B 1 102 ? 19.359 11.469 1.472 1 96.44 102 GLY B N 1
ATOM 3840 C CA . GLY B 1 102 ? 18.844 10.461 2.377 1 96.44 102 GLY B CA 1
ATOM 3841 C C . GLY B 1 102 ? 17.75 10.984 3.289 1 96.44 102 GLY B C 1
ATOM 3842 O O . GLY B 1 102 ? 17.484 10.406 4.34 1 96.44 102 GLY B O 1
ATOM 3843 N N . LYS B 1 103 ? 17.109 12.078 2.934 1 97.44 103 LYS B N 1
ATOM 3844 C CA . LYS B 1 103 ? 16.188 12.766 3.828 1 97.44 103 LYS B CA 1
ATOM 3845 C C . LYS B 1 103 ? 14.734 12.508 3.422 1 97.44 103 LYS B C 1
ATOM 3847 O O . LYS B 1 103 ? 13.805 12.922 4.121 1 97.44 103 LYS B O 1
ATOM 3852 N N . LEU B 1 104 ? 14.539 11.82 2.234 1 98.31 104 LEU B N 1
ATOM 3853 C CA . LEU B 1 104 ? 13.203 11.539 1.726 1 98.31 104 LEU B CA 1
ATOM 3854 C C . LEU B 1 104 ? 13.164 10.18 1.026 1 98.31 104 LEU B C 1
ATOM 3856 O O . LEU B 1 104 ? 13.961 9.922 0.117 1 98.31 104 LEU B O 1
ATOM 3860 N N . ALA B 1 105 ? 12.258 9.352 1.452 1 98.06 105 ALA B N 1
ATOM 3861 C CA . ALA B 1 105 ? 12.117 8.016 0.876 1 98.06 105 ALA B CA 1
ATOM 3862 C C . ALA B 1 105 ? 11.406 8.07 -0.473 1 98.06 105 ALA B C 1
ATOM 3864 O O . ALA B 1 105 ? 10.688 9.031 -0.766 1 98.06 105 ALA B O 1
ATOM 3865 N N . GLY B 1 106 ? 11.648 7.012 -1.278 1 98.19 106 GLY B N 1
ATOM 3866 C CA . GLY B 1 106 ? 11.07 6.938 -2.611 1 98.19 106 GLY B CA 1
ATOM 3867 C C . GLY B 1 106 ? 9.555 6.996 -2.609 1 98.19 106 GLY B C 1
ATOM 3868 O O . GLY B 1 106 ? 8.953 7.648 -3.465 1 98.19 106 GLY B O 1
ATOM 3869 N N . PHE B 1 107 ? 8.953 6.316 -1.636 1 97.88 107 PHE B N 1
ATOM 3870 C CA . PHE B 1 107 ? 7.496 6.293 -1.567 1 97.88 107 PHE B CA 1
ATOM 3871 C C . PHE B 1 107 ? 6.941 7.691 -1.33 1 97.88 107 PHE B C 1
ATOM 3873 O O . PHE B 1 107 ? 5.926 8.07 -1.917 1 97.88 107 PHE B O 1
ATOM 3880 N N . SER B 1 108 ? 7.559 8.484 -0.484 1 98.31 108 SER B N 1
ATOM 3881 C CA . SER B 1 108 ? 7.168 9.867 -0.239 1 98.31 108 SER B CA 1
ATOM 3882 C C . SER B 1 108 ? 7.406 10.734 -1.471 1 98.31 108 SER B C 1
ATOM 3884 O O . SER B 1 108 ? 6.59 11.602 -1.795 1 98.31 108 SER B O 1
ATOM 3886 N N . ALA B 1 109 ? 8.523 10.508 -2.18 1 98.75 109 ALA B N 1
ATOM 3887 C CA . ALA B 1 109 ? 8.805 11.234 -3.412 1 98.75 109 ALA B CA 1
ATOM 3888 C C . ALA B 1 109 ? 7.727 10.984 -4.461 1 98.75 109 ALA B C 1
ATOM 3890 O O . ALA B 1 109 ? 7.359 11.883 -5.219 1 98.75 109 ALA B O 1
ATOM 3891 N N . MET B 1 110 ? 7.207 9.797 -4.492 1 98.5 110 MET B N 1
ATOM 3892 C CA . MET B 1 110 ? 6.137 9.445 -5.422 1 98.5 110 MET B CA 1
ATOM 3893 C C . MET B 1 110 ? 4.867 10.234 -5.113 1 98.5 110 MET B C 1
ATOM 3895 O O . MET B 1 110 ? 4.105 10.57 -6.023 1 98.5 110 MET B O 1
ATOM 3899 N N . LYS B 1 111 ? 4.66 10.562 -3.811 1 97.81 111 LYS B N 1
ATOM 3900 C CA . LYS B 1 111 ? 3.514 11.398 -3.457 1 97.81 111 LYS B CA 1
ATOM 3901 C C . LYS B 1 111 ? 3.654 12.797 -4.043 1 97.81 111 LYS B C 1
ATOM 3903 O O . LYS B 1 111 ? 2.672 13.391 -4.504 1 97.81 111 LYS B O 1
ATOM 3908 N N . VAL B 1 112 ? 4.848 13.328 -4.039 1 98.56 112 VAL B N 1
ATOM 3909 C CA . VAL B 1 112 ? 5.09 14.648 -4.621 1 98.56 112 VAL B CA 1
ATOM 3910 C C . VAL B 1 112 ? 4.828 14.602 -6.125 1 98.56 112 VAL B C 1
ATOM 3912 O O . VAL B 1 112 ? 4.172 15.492 -6.672 1 98.56 112 VAL B O 1
ATOM 3915 N N . ALA B 1 113 ? 5.324 13.531 -6.746 1 98.5 113 ALA B N 1
ATOM 3916 C CA . ALA B 1 113 ? 5.121 13.367 -8.188 1 98.5 113 ALA B CA 1
ATOM 3917 C C . ALA B 1 113 ? 3.635 13.312 -8.523 1 98.5 113 ALA B C 1
ATOM 3919 O O . ALA B 1 113 ? 3.188 13.945 -9.484 1 98.5 113 ALA B O 1
ATOM 3920 N N . THR B 1 114 ? 2.867 12.617 -7.77 1 96.56 114 THR B N 1
ATOM 3921 C CA . THR B 1 114 ? 1.437 12.469 -8.016 1 96.56 114 THR B CA 1
ATOM 3922 C C . THR B 1 114 ? 0.715 13.805 -7.824 1 96.56 114 THR B C 1
ATOM 3924 O O . THR B 1 114 ? -0.126 14.18 -8.641 1 96.56 114 THR B O 1
ATOM 3927 N N . ALA B 1 115 ? 1.079 14.578 -6.816 1 96.44 115 ALA B N 1
ATOM 3928 C CA . ALA B 1 115 ? 0.425 15.844 -6.5 1 96.44 115 ALA B CA 1
ATOM 3929 C C . ALA B 1 115 ? 0.688 16.891 -7.582 1 96.44 115 ALA B C 1
ATOM 3931 O O . ALA B 1 115 ? -0.097 17.828 -7.754 1 96.44 115 ALA B O 1
ATOM 3932 N N . THR B 1 116 ? 1.779 16.703 -8.352 1 97.19 116 THR B N 1
ATOM 3933 C CA . THR B 1 116 ? 2.172 17.719 -9.328 1 97.19 116 THR B CA 1
ATOM 3934 C C . THR B 1 116 ? 1.883 17.25 -10.75 1 97.19 116 THR B C 1
ATOM 3936 O O . THR B 1 116 ? 2.209 17.938 -11.719 1 97.19 116 THR B O 1
ATOM 3939 N N . ALA B 1 117 ? 1.34 16.062 -10.922 1 94.5 117 ALA B N 1
ATOM 3940 C CA . ALA B 1 117 ? 1.213 15.383 -12.211 1 94.5 117 ALA B CA 1
ATOM 3941 C C . ALA B 1 117 ? 0.396 16.219 -13.195 1 94.5 117 ALA B C 1
ATOM 3943 O O . ALA B 1 117 ? 0.598 16.125 -14.406 1 94.5 117 ALA B O 1
ATOM 3944 N N . TRP B 1 118 ? -0.46 17.125 -12.766 1 92.69 118 TRP B N 1
ATOM 3945 C CA . TRP B 1 118 ? -1.357 17.828 -13.672 1 92.69 118 TRP B CA 1
ATOM 3946 C C . TRP B 1 118 ? -1.05 19.328 -13.68 1 92.69 118 TRP B C 1
ATOM 3948 O O . TRP B 1 118 ? -1.857 20.125 -14.156 1 92.69 118 TRP B O 1
ATOM 3958 N N . LEU B 1 119 ? 0.115 19.656 -13.18 1 96.62 119 LEU B N 1
ATOM 3959 C CA . LEU B 1 119 ? 0.576 21.031 -13.203 1 96.62 119 LEU B CA 1
ATOM 3960 C C . LEU B 1 119 ? 1.431 21.297 -14.438 1 96.62 119 LEU B C 1
ATOM 3962 O O . LEU B 1 119 ? 1.967 20.359 -15.039 1 96.62 119 LEU B O 1
ATOM 3966 N N . SER B 1 120 ? 1.441 22.609 -14.852 1 96.75 120 SER B N 1
ATOM 3967 C CA . SER B 1 120 ? 2.463 22.984 -15.828 1 96.75 120 SER B CA 1
ATOM 3968 C C . SER B 1 120 ? 3.865 22.719 -15.281 1 96.75 120 SER B C 1
ATOM 3970 O O . SER B 1 120 ? 4.062 22.656 -14.07 1 96.75 120 SER B O 1
ATOM 3972 N N . ASP B 1 121 ? 4.855 22.578 -16.172 1 97.06 121 ASP B N 1
ATOM 3973 C CA . ASP B 1 121 ? 6.234 22.359 -15.742 1 97.06 121 ASP B CA 1
ATOM 3974 C C . ASP B 1 121 ? 6.703 23.484 -14.805 1 97.06 121 ASP B C 1
ATOM 3976 O O . ASP B 1 121 ? 7.363 23.219 -13.797 1 97.06 121 ASP B O 1
ATOM 3980 N N . GLY B 1 122 ? 6.34 24.641 -15.188 1 97.69 122 GLY B N 1
ATOM 3981 C CA . GLY B 1 122 ? 6.707 25.781 -14.359 1 97.69 122 GLY B CA 1
ATOM 3982 C C . GLY B 1 122 ? 6.094 25.734 -12.969 1 97.69 122 GLY B C 1
ATOM 3983 O O . GLY B 1 122 ? 6.777 25.984 -11.977 1 97.69 122 GLY B O 1
ATOM 3984 N N . ASP B 1 123 ? 4.797 25.391 -12.883 1 97.88 123 ASP B N 1
ATOM 3985 C CA . ASP B 1 123 ? 4.113 25.281 -11.594 1 97.88 123 ASP B CA 1
ATOM 3986 C C . ASP B 1 123 ? 4.672 24.125 -10.766 1 97.88 123 ASP B C 1
ATOM 3988 O O . ASP B 1 123 ? 4.797 24.25 -9.547 1 97.88 123 ASP B O 1
ATOM 3992 N N . ALA B 1 124 ? 5.012 23.062 -11.422 1 98.38 124 ALA B N 1
ATOM 3993 C CA . ALA B 1 124 ? 5.598 21.922 -10.719 1 98.38 124 ALA B CA 1
ATOM 3994 C C . ALA B 1 124 ? 6.941 22.297 -10.102 1 98.38 124 ALA B C 1
ATOM 3996 O O . ALA B 1 124 ? 7.23 21.922 -8.961 1 98.38 124 ALA B O 1
ATOM 3997 N N . ARG B 1 125 ? 7.727 23.047 -10.82 1 98.31 125 ARG B N 1
ATOM 3998 C CA . ARG B 1 125 ? 9.008 23.5 -10.297 1 98.31 125 ARG B CA 1
ATOM 3999 C C . ARG B 1 125 ? 8.82 24.453 -9.117 1 98.31 125 ARG B C 1
ATOM 4001 O O . ARG B 1 125 ? 9.609 24.453 -8.172 1 98.31 125 ARG B O 1
ATOM 4008 N N . ALA B 1 126 ? 7.773 25.234 -9.211 1 98.31 126 ALA B N 1
ATOM 4009 C CA . ALA B 1 126 ? 7.469 26.141 -8.102 1 98.31 126 ALA B CA 1
ATOM 4010 C C . ALA B 1 126 ? 7.074 25.359 -6.852 1 98.31 126 ALA B C 1
ATOM 4012 O O . ALA B 1 126 ? 7.508 25.672 -5.742 1 98.31 126 ALA B O 1
ATOM 4013 N N . VAL B 1 127 ? 6.281 24.344 -7.035 1 98.25 127 VAL B N 1
ATOM 4014 C CA . VAL B 1 127 ? 5.898 23.469 -5.93 1 98.25 127 VAL B CA 1
ATOM 4015 C C . VAL B 1 127 ? 7.141 22.797 -5.352 1 98.25 127 VAL B C 1
ATOM 4017 O O . VAL B 1 127 ? 7.312 22.734 -4.133 1 98.25 127 VAL B O 1
ATOM 4020 N N . ASP B 1 128 ? 7.988 22.281 -6.238 1 98.69 128 ASP B N 1
ATOM 4021 C CA . ASP B 1 128 ? 9.234 21.625 -5.844 1 98.69 128 ASP B CA 1
ATOM 4022 C C . ASP B 1 128 ? 10.062 22.531 -4.941 1 98.69 128 ASP B C 1
ATOM 4024 O O . ASP B 1 128 ? 10.57 22.094 -3.91 1 98.69 128 ASP B O 1
ATOM 4028 N N . ALA B 1 129 ? 10.141 23.766 -5.277 1 98.19 129 ALA B N 1
ATOM 4029 C CA . ALA B 1 129 ? 10.922 24.75 -4.52 1 98.19 129 ALA B CA 1
ATOM 4030 C C . ALA B 1 129 ? 10.305 25 -3.148 1 98.19 129 ALA B C 1
ATOM 4032 O O . ALA B 1 129 ? 11.016 25.078 -2.145 1 98.19 129 ALA B O 1
ATOM 4033 N N . LEU B 1 130 ? 9.023 25.047 -3.098 1 96.69 130 LEU B N 1
ATOM 4034 C CA . LEU B 1 130 ? 8.32 25.297 -1.844 1 96.69 130 LEU B CA 1
ATOM 4035 C C . LEU B 1 130 ? 8.492 24.125 -0.882 1 96.69 130 LEU B C 1
ATOM 4037 O O . LEU B 1 130 ? 8.586 24.312 0.332 1 96.69 130 LEU B O 1
ATOM 4041 N N . LEU B 1 131 ? 8.57 22.906 -1.382 1 98 131 LEU B N 1
ATOM 4042 C CA . LEU B 1 131 ? 8.555 21.703 -0.571 1 98 131 LEU B CA 1
ATOM 4043 C C . LEU B 1 131 ? 9.945 21.375 -0.032 1 98 131 LEU B C 1
ATOM 4045 O O . LEU B 1 131 ? 10.086 20.594 0.912 1 98 131 LEU B O 1
ATOM 4049 N N . GLU B 1 132 ? 10.945 21.938 -0.618 1 97.12 132 GLU B N 1
ATOM 4050 C CA . GLU B 1 132 ? 12.328 21.578 -0.323 1 97.12 132 GLU B CA 1
ATOM 4051 C C . GLU B 1 132 ? 12.609 21.641 1.176 1 97.12 132 GLU B C 1
ATOM 4053 O O . GLU B 1 132 ? 13.258 20.75 1.73 1 97.12 132 GLU B O 1
ATOM 4058 N N . GLU B 1 133 ? 12.031 22.609 1.859 1 94.56 133 GLU B N 1
ATOM 4059 C CA . GLU B 1 133 ? 12.328 22.797 3.279 1 94.56 133 GLU B CA 1
ATOM 4060 C C . GLU B 1 133 ? 11.18 22.266 4.145 1 94.56 133 GLU B C 1
ATOM 4062 O O . GLU B 1 133 ? 11.18 22.453 5.363 1 94.56 133 GLU B O 1
ATOM 4067 N N . ARG B 1 134 ? 10.281 21.578 3.504 1 94.88 134 ARG B N 1
ATOM 4068 C CA . ARG B 1 134 ? 9.062 21.281 4.254 1 94.88 134 ARG B CA 1
ATOM 4069 C C . ARG B 1 134 ? 8.844 19.781 4.395 1 94.88 134 ARG B C 1
ATOM 4071 O O . ARG B 1 134 ? 8.07 19.344 5.246 1 94.88 134 ARG B O 1
ATOM 4078 N N . ILE B 1 135 ? 9.578 19 3.598 1 96.69 135 ILE B N 1
ATOM 4079 C CA . ILE B 1 135 ? 9.094 17.625 3.549 1 96.69 135 ILE B CA 1
ATOM 4080 C C . ILE B 1 135 ? 10.203 16.672 3.984 1 96.69 135 ILE B C 1
ATOM 4082 O O . ILE B 1 135 ? 9.992 15.461 4.062 1 96.69 135 ILE B O 1
ATOM 4086 N N . ALA B 1 136 ? 11.375 17.234 4.395 1 94.94 136 ALA B N 1
ATOM 4087 C CA . ALA B 1 136 ? 12.43 16.359 4.918 1 94.94 136 ALA B CA 1
ATOM 4088 C C . ALA B 1 136 ? 11.977 15.648 6.188 1 94.94 136 ALA B C 1
ATOM 4090 O O . ALA B 1 136 ? 11.367 16.266 7.066 1 94.94 136 ALA B O 1
ATOM 4091 N N . GLU B 1 137 ? 12.148 14.344 6.273 1 90.69 137 GLU B N 1
ATOM 4092 C CA . GLU B 1 137 ? 11.906 13.508 7.445 1 90.69 137 GLU B CA 1
ATOM 4093 C C . GLU B 1 137 ? 10.414 13.469 7.793 1 90.69 137 GLU B C 1
ATOM 4095 O O . GLU B 1 137 ? 10.055 13.359 8.969 1 90.69 137 GLU B O 1
ATOM 4100 N N . LYS B 1 138 ? 9.594 13.742 6.828 1 95.06 138 LYS B N 1
ATOM 4101 C CA . LYS B 1 138 ? 8.156 13.602 7 1 95.06 138 LYS B CA 1
ATOM 4102 C C . LYS B 1 138 ? 7.66 12.266 6.449 1 95.06 138 LYS B C 1
ATOM 4104 O O . LYS B 1 138 ? 8.273 11.703 5.539 1 95.06 138 LYS B O 1
ATOM 4109 N N . ASN B 1 139 ? 6.637 11.719 7.078 1 94.94 139 ASN B N 1
ATOM 4110 C CA . ASN B 1 139 ? 6.059 10.484 6.566 1 94.94 139 ASN B CA 1
ATOM 4111 C C . ASN B 1 139 ? 5.227 10.727 5.312 1 94.94 139 ASN B C 1
ATOM 4113 O O . ASN B 1 139 ? 4.945 11.875 4.965 1 94.94 139 ASN B O 1
ATOM 4117 N N . PRO B 1 140 ? 4.816 9.695 4.609 1 96.38 140 PRO B N 1
ATOM 4118 C CA . PRO B 1 140 ? 4.172 9.852 3.305 1 96.38 140 PRO B CA 1
ATOM 4119 C C . PRO B 1 140 ? 2.861 10.633 3.385 1 96.38 140 PRO B C 1
ATOM 4121 O O . PRO B 1 140 ? 2.535 11.398 2.471 1 96.38 140 PRO B O 1
ATOM 4124 N N . ASP B 1 141 ? 2.121 10.492 4.422 1 94.56 141 ASP B N 1
ATOM 4125 C CA . ASP B 1 141 ? 0.859 11.211 4.559 1 94.56 141 ASP B CA 1
ATOM 4126 C C . ASP B 1 141 ? 1.099 12.711 4.734 1 94.56 141 ASP B C 1
ATOM 4128 O O . ASP B 1 141 ? 0.39 13.531 4.145 1 94.56 141 ASP B O 1
ATOM 4132 N N . GLN B 1 142 ? 2.104 13.07 5.535 1 95.44 142 GLN B N 1
ATOM 4133 C CA . GLN B 1 142 ? 2.49 14.469 5.711 1 95.44 142 GLN B CA 1
ATOM 4134 C C . GLN B 1 142 ? 2.982 15.07 4.398 1 95.44 142 GLN B C 1
ATOM 4136 O O . GLN B 1 142 ? 2.652 16.219 4.074 1 95.44 142 GLN B O 1
ATOM 4141 N N . VAL B 1 143 ? 3.76 14.258 3.684 1 97.69 143 VAL B N 1
ATOM 4142 C CA . VAL B 1 143 ? 4.293 14.711 2.404 1 97.69 143 VAL B CA 1
ATOM 4143 C C . VAL B 1 143 ? 3.152 14.938 1.417 1 97.69 143 VAL B C 1
ATOM 4145 O O . VAL B 1 143 ? 3.119 15.953 0.719 1 97.69 143 VAL B O 1
ATOM 4148 N N . ARG B 1 144 ? 2.229 14.023 1.338 1 96.81 144 ARG B N 1
ATOM 4149 C CA . ARG B 1 144 ? 1.066 14.156 0.467 1 96.81 144 ARG B CA 1
ATOM 4150 C C . ARG B 1 144 ? 0.3 15.438 0.77 1 96.81 144 ARG B C 1
ATOM 4152 O O . ARG B 1 144 ? -0.039 16.203 -0.142 1 96.81 144 ARG B O 1
ATOM 4159 N N . LYS B 1 145 ? 0.034 15.719 2.045 1 95.31 145 LYS B N 1
ATOM 4160 C CA . LYS B 1 145 ? -0.708 16.906 2.451 1 95.31 145 LYS B CA 1
ATOM 4161 C C . LYS B 1 145 ? 0.041 18.172 2.064 1 95.31 145 LYS B C 1
ATOM 4163 O O . LYS B 1 145 ? -0.551 19.109 1.515 1 95.31 145 LYS B O 1
ATOM 4168 N N . ALA B 1 146 ? 1.327 18.188 2.355 1 95.94 146 ALA B N 1
ATOM 4169 C CA . ALA B 1 146 ? 2.148 19.344 2.033 1 95.94 146 ALA B CA 1
ATOM 4170 C C . ALA B 1 146 ? 2.186 19.594 0.527 1 95.94 146 ALA B C 1
ATOM 4172 O O . ALA B 1 146 ? 2.076 20.734 0.075 1 95.94 146 ALA B O 1
ATOM 4173 N N . ALA B 1 147 ? 2.346 18.516 -0.221 1 97.88 147 ALA B N 1
ATOM 4174 C CA . ALA B 1 147 ? 2.426 18.625 -1.675 1 97.88 147 ALA B CA 1
ATOM 4175 C C . ALA B 1 147 ? 1.104 19.109 -2.262 1 97.88 147 ALA B C 1
ATOM 4177 O O . ALA B 1 147 ? 1.091 19.984 -3.137 1 97.88 147 ALA B O 1
ATOM 4178 N N . ASN B 1 148 ? 0.014 18.594 -1.816 1 96.12 148 ASN B N 1
ATOM 4179 C CA . ASN B 1 148 ? -1.295 19.031 -2.285 1 96.12 148 ASN B CA 1
ATOM 4180 C C . ASN B 1 148 ? -1.562 20.484 -1.915 1 96.12 148 ASN B C 1
ATOM 4182 O O . ASN B 1 148 ? -2.111 21.25 -2.717 1 96.12 148 ASN B O 1
ATOM 4186 N N . HIS B 1 149 ? -1.174 20.844 -0.69 1 94.12 149 HIS B N 1
ATOM 4187 C CA . HIS B 1 149 ? -1.313 22.234 -0.268 1 94.12 149 HIS B CA 1
ATOM 4188 C C . HIS B 1 149 ? -0.522 23.172 -1.178 1 94.12 149 HIS B C 1
ATOM 4190 O O . HIS B 1 149 ? -1.051 24.172 -1.648 1 94.12 149 HIS B O 1
ATOM 4196 N N . ALA B 1 150 ? 0.704 22.812 -1.424 1 96.12 150 ALA B N 1
ATOM 4197 C CA . ALA B 1 150 ? 1.562 23.625 -2.291 1 96.12 150 ALA B CA 1
ATOM 4198 C C . ALA B 1 150 ? 0.979 23.719 -3.697 1 96.12 150 ALA B C 1
ATOM 4200 O O . ALA B 1 150 ? 0.934 24.797 -4.281 1 96.12 150 ALA B O 1
ATOM 4201 N N . ALA B 1 151 ? 0.525 22.609 -4.242 1 96.56 151 ALA B N 1
ATOM 4202 C CA . ALA B 1 151 ? -0.053 22.594 -5.586 1 96.56 151 ALA B CA 1
ATOM 4203 C C . ALA B 1 151 ? -1.284 23.484 -5.664 1 96.56 151 ALA B C 1
ATOM 4205 O O . ALA B 1 151 ? -1.438 24.25 -6.617 1 96.56 151 ALA B O 1
ATOM 4206 N N . ASN B 1 152 ? -2.107 23.453 -4.672 1 92.25 152 ASN B N 1
ATOM 4207 C CA . ASN B 1 152 ? -3.328 24.25 -4.648 1 92.25 152 ASN B CA 1
ATOM 4208 C C . ASN B 1 152 ? -3.025 25.734 -4.453 1 92.25 152 ASN B C 1
ATOM 4210 O O . ASN B 1 152 ? -3.746 26.594 -4.965 1 92.25 152 ASN B O 1
ATOM 4214 N N . THR B 1 153 ? -1.99 26 -3.715 1 89.75 153 THR B N 1
ATOM 4215 C CA . THR B 1 153 ? -1.588 27.391 -3.455 1 89.75 153 THR B CA 1
ATOM 4216 C C . THR B 1 153 ? -0.976 28.016 -4.703 1 89.75 153 THR B C 1
ATOM 4218 O O . THR B 1 153 ? -1.226 29.188 -5 1 89.75 153 THR B O 1
ATOM 4221 N N . ILE B 1 154 ? -0.251 27.266 -5.457 1 94.56 154 ILE B N 1
ATOM 4222 C CA . ILE B 1 154 ? 0.459 27.75 -6.633 1 94.56 154 ILE B CA 1
ATOM 4223 C C . ILE B 1 154 ? -0.516 27.906 -7.797 1 94.56 154 ILE B C 1
ATOM 4225 O O . ILE B 1 154 ? -0.389 28.828 -8.609 1 94.56 154 ILE B O 1
ATOM 4229 N N . ASP B 1 155 ? -1.447 27.016 -7.867 1 94.62 155 ASP B N 1
ATOM 4230 C CA . ASP B 1 155 ? -2.416 27.031 -8.961 1 94.62 155 ASP B CA 1
ATOM 4231 C C . ASP B 1 155 ? -3.838 26.844 -8.438 1 94.62 155 ASP B C 1
ATOM 4233 O O . ASP B 1 155 ? -4.484 25.844 -8.742 1 94.62 155 ASP B O 1
ATOM 4237 N N . PRO B 1 156 ? -4.324 27.844 -7.734 1 90.69 156 PRO B N 1
ATOM 4238 C CA . PRO B 1 156 ? -5.668 27.734 -7.164 1 90.69 156 PRO B CA 1
ATOM 4239 C C . PRO B 1 156 ? -6.75 27.594 -8.227 1 90.69 156 PRO B C 1
ATOM 4241 O O . PRO B 1 156 ? -7.75 26.906 -8.008 1 90.69 156 PRO B O 1
ATOM 4244 N N . ASP B 1 157 ? -6.535 28.141 -9.383 1 89.94 157 ASP B N 1
ATOM 4245 C CA . ASP B 1 157 ? -7.543 28.109 -10.438 1 89.94 157 ASP B CA 1
ATOM 4246 C C . ASP B 1 157 ? -7.641 26.734 -11.062 1 89.94 157 ASP B C 1
ATOM 4248 O O . ASP B 1 157 ? -8.711 26.328 -11.516 1 89.94 157 ASP B O 1
ATOM 4252 N N . GLY B 1 158 ? -6.48 26.047 -11.062 1 93.44 158 GLY B N 1
ATOM 4253 C CA . GLY B 1 158 ? -6.469 24.703 -11.633 1 93.44 158 GLY B CA 1
ATOM 4254 C C . GLY B 1 158 ? -6.82 23.625 -10.625 1 93.44 158 GLY B C 1
ATOM 4255 O O . GLY B 1 158 ? -6.938 22.453 -10.984 1 93.44 158 GLY B O 1
ATOM 4256 N N . ALA B 1 159 ? -7.086 24.016 -9.398 1 93 159 ALA B N 1
ATOM 4257 C CA . ALA B 1 159 ? -7.273 23.062 -8.312 1 93 159 ALA B CA 1
ATOM 4258 C C . ALA B 1 159 ? -8.531 22.219 -8.539 1 93 159 ALA B C 1
ATOM 4260 O O . ALA B 1 159 ? -8.539 21.016 -8.297 1 93 159 ALA B O 1
ATOM 4261 N N . GLY B 1 160 ? -9.523 22.844 -8.961 1 92.25 160 GLY B N 1
ATOM 4262 C CA . GLY B 1 160 ? -10.758 22.125 -9.25 1 92.25 160 GLY B CA 1
ATOM 4263 C C . GLY B 1 160 ? -10.602 21.094 -10.336 1 92.25 160 GLY B C 1
ATOM 4264 O O . GLY B 1 160 ? -11.07 19.953 -10.195 1 92.25 160 GLY B O 1
ATOM 4265 N N . LYS B 1 161 ? -9.945 21.484 -11.391 1 93.56 161 LYS B N 1
ATOM 4266 C CA . LYS B 1 161 ? -9.711 20.562 -12.5 1 93.56 161 LYS B CA 1
ATOM 4267 C C . LYS B 1 161 ? -8.844 19.375 -12.062 1 93.56 161 LYS B C 1
ATOM 4269 O O . LYS B 1 161 ? -9.07 18.25 -12.484 1 93.56 161 LYS B O 1
ATOM 4274 N N . ARG B 1 162 ? -7.895 19.656 -11.273 1 93.69 162 ARG B N 1
ATOM 4275 C CA . ARG B 1 162 ? -7.035 18.594 -10.766 1 93.69 162 ARG B CA 1
ATOM 4276 C C . ARG B 1 162 ? -7.832 17.609 -9.906 1 93.69 162 ARG B C 1
ATOM 4278 O O . ARG B 1 162 ? -7.645 16.391 -10.016 1 93.69 162 ARG B O 1
ATOM 4285 N N . ALA B 1 163 ? -8.695 18.109 -9.07 1 93.44 163 ALA B N 1
ATOM 4286 C CA . ALA B 1 163 ? -9.562 17.25 -8.266 1 93.44 163 ALA B CA 1
ATOM 4287 C C . ALA B 1 163 ? -10.438 16.375 -9.148 1 93.44 163 ALA B C 1
ATOM 4289 O O . ALA B 1 163 ? -10.602 15.18 -8.875 1 93.44 163 ALA B O 1
ATOM 4290 N N . GLU B 1 164 ? -10.961 16.953 -10.195 1 93.75 164 GLU B N 1
ATOM 4291 C CA . GLU B 1 164 ? -11.789 16.203 -11.133 1 93.75 164 GLU B CA 1
ATOM 4292 C C . GLU B 1 164 ? -10.984 15.109 -11.836 1 93.75 164 GLU B C 1
ATOM 4294 O O . GLU B 1 164 ? -11.484 14.008 -12.055 1 93.75 164 GLU B O 1
ATOM 4299 N N . ARG B 1 165 ? -9.797 15.445 -12.203 1 93.38 165 ARG B N 1
ATOM 4300 C CA . ARG B 1 165 ? -8.93 14.461 -12.844 1 93.38 165 ARG B CA 1
ATOM 4301 C C . ARG B 1 165 ? -8.672 13.273 -11.914 1 93.38 165 ARG B C 1
ATOM 4303 O O . ARG B 1 165 ? -8.672 12.125 -12.359 1 93.38 165 ARG B O 1
ATOM 4310 N N . HIS B 1 166 ? -8.43 13.562 -10.641 1 93.5 166 HIS B N 1
ATOM 4311 C CA . HIS B 1 166 ? -8.227 12.484 -9.68 1 93.5 166 HIS B CA 1
ATOM 4312 C C . HIS B 1 166 ? -9.484 11.633 -9.539 1 93.5 166 HIS B C 1
ATOM 4314 O O . HIS B 1 166 ? -9.398 10.406 -9.445 1 93.5 166 HIS B O 1
ATOM 4320 N N . ARG B 1 167 ? -10.609 12.25 -9.633 1 93.44 167 ARG B N 1
ATOM 4321 C CA . ARG B 1 167 ? -11.883 11.547 -9.516 1 93.44 167 ARG B CA 1
ATOM 4322 C C . ARG B 1 167 ? -12.133 10.656 -10.727 1 93.44 167 ARG B C 1
ATOM 4324 O O . ARG B 1 167 ? -12.828 9.641 -10.625 1 93.44 167 ARG B O 1
ATOM 4331 N N . GLU B 1 168 ? -11.586 11.062 -11.812 1 94.19 168 GLU B N 1
ATOM 4332 C CA . GLU B 1 168 ? -11.742 10.266 -13.031 1 94.19 168 GLU B CA 1
ATOM 4333 C C . GLU B 1 168 ? -11.016 8.93 -12.906 1 94.19 168 GLU B C 1
ATOM 4335 O O . GLU B 1 168 ? -11.305 7.992 -13.656 1 94.19 168 GLU B O 1
ATOM 4340 N N . GLY B 1 169 ? -10.117 8.859 -12 1 93.44 169 GLY B N 1
ATOM 4341 C CA . GLY B 1 169 ? -9.352 7.633 -11.805 1 93.44 169 GLY B CA 1
ATOM 4342 C C . GLY B 1 169 ? -9.984 6.688 -10.797 1 93.44 169 GLY B C 1
ATOM 4343 O O . GLY B 1 169 ? -9.406 5.656 -10.461 1 93.44 169 GLY B O 1
ATOM 4344 N N . ARG B 1 170 ? -11.203 7.016 -10.336 1 96.75 170 ARG B N 1
ATOM 4345 C CA . ARG B 1 170 ? -11.836 6.156 -9.336 1 96.75 170 ARG B CA 1
ATOM 4346 C C . ARG B 1 170 ? -12.086 4.762 -9.891 1 96.75 170 ARG B C 1
ATOM 4348 O O . ARG B 1 170 ? -12.438 4.605 -11.062 1 96.75 170 ARG B O 1
ATOM 4355 N N . ARG B 1 171 ? -11.992 3.744 -9.055 1 97.31 171 ARG B N 1
ATOM 4356 C CA . ARG B 1 171 ? -12.148 2.361 -9.492 1 97.31 171 ARG B CA 1
ATOM 4357 C C . ARG B 1 171 ? -12.422 1.441 -8.305 1 97.31 171 ARG B C 1
ATOM 4359 O O . ARG B 1 171 ? -12.211 1.824 -7.152 1 97.31 171 ARG B O 1
ATOM 4366 N N . LEU B 1 172 ? -13.008 0.305 -8.602 1 97.44 172 LEU B N 1
ATOM 4367 C CA . LEU B 1 172 ? -13.172 -0.786 -7.648 1 97.44 172 LEU B CA 1
ATOM 4368 C C . LEU B 1 172 ? -12.047 -1.81 -7.793 1 97.44 172 LEU B C 1
ATOM 4370 O O . LEU B 1 172 ? -11.766 -2.27 -8.906 1 97.44 172 LEU B O 1
ATOM 4374 N N . THR B 1 173 ? -11.406 -2.1 -6.699 1 96.62 173 THR B N 1
ATOM 4375 C CA . THR B 1 173 ? -10.312 -3.064 -6.77 1 96.62 173 THR B CA 1
ATOM 4376 C C . THR B 1 173 ? -10.547 -4.215 -5.797 1 96.62 173 THR B C 1
ATOM 4378 O O . THR B 1 173 ? -11.031 -4.004 -4.68 1 96.62 173 THR B O 1
ATOM 4381 N N . LEU B 1 174 ? -10.273 -5.406 -6.254 1 95.06 174 LEU B N 1
ATOM 4382 C CA . LEU B 1 174 ? -10.227 -6.617 -5.441 1 95.06 174 LEU B CA 1
ATOM 4383 C C . LEU B 1 174 ? -8.789 -7.094 -5.266 1 95.06 174 LEU B C 1
ATOM 4385 O O . LEU B 1 174 ? -8.062 -7.277 -6.25 1 95.06 174 LEU B O 1
ATOM 4389 N N . ARG B 1 175 ? -8.32 -7.219 -4.047 1 95.88 175 ARG B N 1
ATOM 4390 C CA . ARG B 1 175 ? -6.977 -7.703 -3.752 1 95.88 175 ARG B CA 1
ATOM 4391 C C . ARG B 1 175 ? -7.023 -8.953 -2.883 1 95.88 175 ARG B C 1
ATOM 4393 O O . ARG B 1 175 ? -7.574 -8.93 -1.781 1 95.88 175 ARG B O 1
ATOM 4400 N N . HIS B 1 176 ? -6.398 -9.961 -3.398 1 94.5 176 HIS B N 1
ATOM 4401 C CA . HIS B 1 176 ? -6.309 -11.188 -2.613 1 94.5 176 HIS B CA 1
ATOM 4402 C C . HIS B 1 176 ? -5.25 -11.062 -1.525 1 94.5 176 HIS B C 1
ATOM 4404 O O . HIS B 1 176 ? -4.184 -10.484 -1.75 1 94.5 176 HIS B O 1
ATOM 4410 N N . GLY B 1 177 ? -5.586 -11.547 -0.336 1 94.5 177 GLY B N 1
ATOM 4411 C CA . GLY B 1 177 ? -4.695 -11.516 0.811 1 94.5 177 GLY B CA 1
ATOM 4412 C C . GLY B 1 177 ? -4.273 -12.898 1.277 1 94.5 177 GLY B C 1
ATOM 4413 O O . GLY B 1 177 ? -4.07 -13.797 0.461 1 94.5 177 GLY B O 1
ATOM 4414 N N . GLU B 1 178 ? -4.043 -13 2.55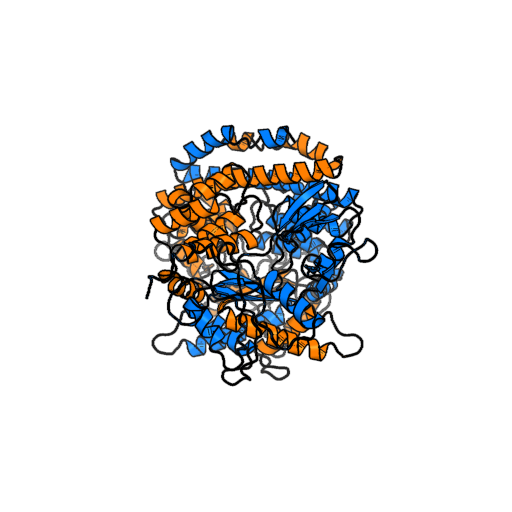9 1 94.31 178 GLU B N 1
ATOM 4415 C CA . GLU B 1 178 ? -3.646 -14.273 3.15 1 94.31 178 GLU B CA 1
ATOM 4416 C C . GLU B 1 178 ? -4.73 -15.328 2.965 1 94.31 178 GLU B C 1
ATOM 4418 O O . GLU B 1 178 ? -5.789 -15.047 2.402 1 94.31 178 GLU B O 1
ATOM 4423 N N . THR B 1 179 ? -4.438 -16.531 3.371 1 91.5 179 THR B N 1
ATOM 4424 C CA . THR B 1 179 ? -5.316 -17.672 3.15 1 91.5 179 THR B CA 1
ATOM 4425 C C . THR B 1 179 ? -6.73 -17.359 3.629 1 91.5 179 THR B C 1
ATOM 4427 O O . THR B 1 179 ? -6.949 -17.094 4.812 1 91.5 179 THR B O 1
ATOM 4430 N N . GLY B 1 180 ? -7.59 -17.312 2.668 1 92.81 180 GLY B N 1
ATOM 4431 C CA . GLY B 1 180 ? -9.008 -17.281 2.984 1 92.81 180 GLY B CA 1
ATOM 4432 C C . GLY B 1 180 ? -9.562 -15.883 3.092 1 92.81 180 GLY B C 1
ATOM 4433 O O . GLY B 1 180 ? -10.75 -15.695 3.383 1 92.81 180 GLY B O 1
ATOM 4434 N N . VAL B 1 181 ? -8.68 -14.883 2.871 1 96.25 181 VAL B N 1
ATOM 4435 C CA . VAL B 1 181 ? -9.203 -13.531 3.016 1 96.25 181 VAL B CA 1
ATOM 4436 C C . VAL B 1 181 ? -8.836 -12.695 1.791 1 96.25 181 VAL B C 1
ATOM 4438 O O . VAL B 1 181 ? -7.875 -13.008 1.086 1 96.25 181 VAL B O 1
ATOM 4441 N N . ALA B 1 182 ? -9.617 -11.742 1.479 1 96.62 182 ALA B N 1
ATOM 4442 C CA . ALA B 1 182 ? -9.398 -10.773 0.408 1 96.62 182 ALA B CA 1
ATOM 4443 C C . ALA B 1 182 ? -9.938 -9.398 0.794 1 96.62 182 ALA B C 1
ATOM 4445 O O . ALA B 1 182 ? -10.648 -9.266 1.795 1 96.62 182 ALA B O 1
ATOM 4446 N N . SER B 1 183 ? -9.57 -8.375 0.102 1 98.19 183 SER B N 1
ATOM 4447 C CA . SER B 1 183 ? -9.977 -7 0.365 1 98.19 183 SER B CA 1
ATOM 4448 C C . SER B 1 183 ? -10.648 -6.383 -0.854 1 98.19 183 SER B C 1
ATOM 4450 O O . SER B 1 183 ? -10.273 -6.672 -1.992 1 98.19 183 SER B O 1
ATOM 4452 N N . ILE B 1 184 ? -11.656 -5.582 -0.649 1 97.81 184 ILE B N 1
ATOM 4453 C CA . ILE B 1 184 ? -12.359 -4.848 -1.698 1 97.81 184 ILE B CA 1
ATOM 4454 C C . ILE B 1 184 ? -12.336 -3.352 -1.383 1 97.81 184 ILE B C 1
ATOM 4456 O O . ILE B 1 184 ? -12.562 -2.949 -0.239 1 97.81 184 ILE B O 1
ATOM 4460 N N . GLU B 1 185 ? -11.969 -2.543 -2.371 1 98.44 185 GLU B N 1
ATOM 4461 C CA . GLU B 1 185 ? -11.711 -1.127 -2.125 1 98.44 185 GLU B CA 1
ATOM 4462 C C . GLU B 1 185 ? -12.297 -0.258 -3.234 1 98.44 185 GLU B C 1
ATOM 4464 O O . GLU B 1 185 ? -12.117 -0.551 -4.418 1 98.44 185 GLU B O 1
ATOM 4469 N N . VAL B 1 186 ? -13.062 0.774 -2.879 1 98.25 186 VAL B N 1
ATOM 4470 C CA . VAL B 1 186 ? -13.305 1.896 -3.781 1 98.25 186 VAL B CA 1
ATOM 4471 C C . VAL B 1 186 ? -12.156 2.896 -3.678 1 98.25 186 VAL B C 1
ATOM 4473 O O . VAL B 1 186 ? -11.984 3.549 -2.645 1 98.25 186 VAL B O 1
ATOM 4476 N N . GLU B 1 187 ? -11.422 2.982 -4.773 1 97.94 187 GLU B N 1
ATOM 4477 C CA . GLU B 1 187 ? -10.266 3.869 -4.809 1 97.94 187 GLU B CA 1
ATOM 4478 C C . GLU B 1 187 ? -10.625 5.223 -5.418 1 97.94 187 GLU B C 1
ATOM 4480 O O . GLU B 1 187 ? -11.336 5.285 -6.422 1 97.94 187 GLU B O 1
ATOM 4485 N N . ASP B 1 188 ? -10.18 6.273 -4.727 1 97.44 188 ASP B N 1
ATOM 4486 C CA . ASP B 1 188 ? -10.203 7.652 -5.215 1 97.44 188 ASP B CA 1
ATOM 4487 C C . ASP B 1 188 ? -11.633 8.109 -5.496 1 97.44 188 ASP B C 1
ATOM 4489 O O . ASP B 1 188 ? -11.891 8.781 -6.496 1 97.44 188 ASP B O 1
ATOM 4493 N N . GLY B 1 189 ? -12.547 7.664 -4.652 1 96.44 189 GLY B N 1
ATOM 4494 C CA . GLY B 1 189 ? -13.891 8.211 -4.723 1 96.44 189 GLY B CA 1
ATOM 4495 C C . GLY B 1 189 ? -13.992 9.633 -4.215 1 96.44 189 GLY B C 1
ATOM 4496 O O . GLY B 1 189 ? -13.078 10.125 -3.541 1 96.44 189 GLY B O 1
ATOM 4497 N N . PRO B 1 190 ? -15.047 10.32 -4.703 1 93.94 190 PRO B N 1
ATOM 4498 C CA . PRO B 1 190 ? -15.242 11.656 -4.129 1 93.94 190 PRO B CA 1
ATOM 4499 C C . PRO B 1 190 ? -15.195 11.656 -2.604 1 93.94 190 PRO B C 1
ATOM 4501 O O . PRO B 1 190 ? -15.898 10.867 -1.961 1 93.94 190 PRO B O 1
ATOM 4504 N N . VAL B 1 191 ? -14.359 12.523 -2.027 1 93.19 191 VAL B N 1
ATOM 4505 C CA . VAL B 1 191 ? -14.023 12.484 -0.607 1 93.19 191 VAL B CA 1
ATOM 4506 C C . VAL B 1 191 ? -15.297 12.633 0.227 1 93.19 191 VAL B C 1
ATOM 4508 O O . VAL B 1 191 ? -15.43 12 1.28 1 93.19 191 VAL B O 1
ATOM 4511 N N . GLU B 1 192 ? -16.234 13.453 -0.184 1 88.12 192 GLU B N 1
ATOM 4512 C CA . GLU B 1 192 ? -17.469 13.68 0.563 1 88.12 192 GLU B CA 1
ATOM 4513 C C . GLU B 1 192 ? -18.344 12.422 0.588 1 88.12 192 GLU B C 1
ATOM 4515 O O . GLU B 1 192 ? -19 12.133 1.591 1 88.12 192 GLU B O 1
ATOM 4520 N N . LYS B 1 193 ? -18.359 11.664 -0.52 1 90.75 193 LYS B N 1
ATOM 4521 C CA . LYS B 1 193 ? -19.141 10.43 -0.586 1 90.75 193 LYS B CA 1
ATOM 4522 C C . LYS B 1 193 ? -18.484 9.32 0.227 1 90.75 193 LYS B C 1
ATOM 4524 O O . LYS B 1 193 ? -19.172 8.555 0.912 1 90.75 193 LYS B O 1
ATOM 4529 N N . VAL B 1 194 ? -17.188 9.25 0.111 1 94.25 194 VAL B N 1
ATOM 4530 C CA . VAL B 1 194 ? -16.438 8.234 0.853 1 94.25 194 VAL B CA 1
ATOM 4531 C C . VAL B 1 194 ? -16.594 8.477 2.354 1 94.25 194 VAL B C 1
ATOM 4533 O O . VAL B 1 194 ? -16.844 7.543 3.119 1 94.25 194 VAL B O 1
ATOM 4536 N N . ALA B 1 195 ? -16.469 9.727 2.773 1 89.94 195 ALA B N 1
ATOM 4537 C CA . ALA B 1 195 ? -16.641 10.086 4.18 1 89.94 195 ALA B CA 1
ATOM 4538 C C . ALA B 1 195 ? -18.047 9.742 4.656 1 89.94 195 ALA B C 1
ATOM 4540 O O . ALA B 1 195 ? -18.234 9.211 5.754 1 89.94 195 ALA B O 1
ATOM 4541 N N . ALA B 1 196 ? -19.031 10.039 3.844 1 89 196 ALA B N 1
ATOM 4542 C CA . ALA B 1 196 ? -20.422 9.742 4.184 1 89 196 ALA B CA 1
ATOM 4543 C C . ALA B 1 196 ? -20.641 8.242 4.336 1 89 196 ALA B C 1
ATOM 4545 O O . ALA B 1 196 ? -21.328 7.797 5.262 1 89 196 ALA B O 1
ATOM 4546 N N . ALA B 1 197 ? -20.094 7.488 3.422 1 92.94 197 ALA B N 1
ATOM 4547 C CA . ALA B 1 197 ? -20.203 6.035 3.49 1 92.94 197 ALA B CA 1
ATOM 4548 C C . ALA B 1 197 ? -19.594 5.492 4.773 1 92.94 197 ALA B C 1
ATOM 4550 O O . ALA B 1 197 ? -20.188 4.66 5.457 1 92.94 197 ALA B O 1
ATOM 4551 N N . TYR B 1 198 ? -18.438 5.992 5.105 1 93.44 198 TYR B N 1
ATOM 4552 C CA . TYR B 1 198 ? -17.766 5.547 6.324 1 93.44 198 TYR B CA 1
ATOM 4553 C C . TYR B 1 198 ? -18.609 5.867 7.555 1 93.44 198 TYR B C 1
ATOM 4555 O O . TYR B 1 198 ? -18.766 5.027 8.445 1 93.44 198 TYR B O 1
ATOM 4563 N N . GLN B 1 199 ? -19.125 7 7.609 1 89.25 199 GLN B N 1
ATOM 4564 C CA . GLN B 1 199 ? -19.906 7.426 8.766 1 89.25 199 GLN B CA 1
ATOM 4565 C C . GLN B 1 199 ? -21.172 6.586 8.914 1 89.25 199 GLN B C 1
ATOM 4567 O O . GLN B 1 199 ? -21.547 6.219 10.023 1 89.25 199 GLN B O 1
ATOM 4572 N N . ARG B 1 200 ? -21.797 6.32 7.832 1 90.44 200 ARG B N 1
ATOM 4573 C CA . ARG B 1 200 ? -22.969 5.461 7.863 1 90.44 200 ARG B CA 1
ATOM 4574 C C . ARG B 1 200 ? -22.625 4.09 8.438 1 90.44 200 ARG B C 1
ATOM 4576 O O . ARG B 1 200 ? -23.328 3.594 9.328 1 90.44 200 ARG B O 1
ATOM 4583 N N . ILE B 1 201 ? -21.625 3.535 7.891 1 93.94 201 ILE B N 1
ATOM 4584 C CA . ILE B 1 201 ? -21.203 2.197 8.305 1 93.94 201 ILE B CA 1
ATOM 4585 C C . ILE B 1 201 ? -20.828 2.211 9.781 1 93.94 201 ILE B C 1
ATOM 4587 O O . ILE B 1 201 ? -21.188 1.308 10.539 1 93.94 201 ILE B O 1
ATOM 4591 N N . ASP B 1 202 ? -20.078 3.252 10.164 1 91.38 202 ASP B N 1
ATOM 4592 C CA . ASP B 1 202 ? -19.656 3.381 11.555 1 91.38 202 ASP B CA 1
ATOM 4593 C C . ASP B 1 202 ? -20.859 3.484 12.484 1 91.38 202 ASP B C 1
ATOM 4595 O O . ASP B 1 202 ? -20.906 2.83 13.531 1 91.38 202 ASP B O 1
ATOM 4599 N N . ARG B 1 203 ? -21.828 4.266 12.164 1 89.56 203 ARG B N 1
ATOM 4600 C CA . ARG B 1 203 ? -23.047 4.426 12.961 1 89.56 203 ARG B CA 1
ATOM 4601 C C . ARG B 1 203 ? -23.781 3.1 13.102 1 89.56 203 ARG B C 1
ATOM 4603 O O . ARG B 1 203 ? -24.188 2.727 14.203 1 89.56 203 ARG B O 1
ATOM 4610 N N . GLU B 1 204 ? -23.938 2.426 12.031 1 90.56 204 GLU B N 1
ATOM 4611 C CA . GLU B 1 204 ? -24.641 1.146 12.047 1 90.56 204 GLU B CA 1
ATOM 4612 C C . GLU B 1 204 ? -23.875 0.113 12.875 1 90.56 204 GLU B C 1
ATOM 4614 O O . GLU B 1 204 ? -24.484 -0.677 13.602 1 90.56 204 GLU B O 1
ATOM 4619 N N . ALA B 1 205 ? -22.578 0.109 12.703 1 93.56 205 ALA B N 1
ATOM 4620 C CA . ALA B 1 205 ? -21.75 -0.823 13.469 1 93.56 205 ALA B CA 1
ATOM 4621 C C . ALA B 1 205 ? -21.859 -0.549 14.969 1 93.56 205 ALA B C 1
ATOM 4623 O O . ALA B 1 205 ? -21.984 -1.479 15.766 1 93.56 205 ALA B O 1
ATOM 4624 N N . ARG B 1 206 ? -21.828 0.724 15.391 1 90.62 206 ARG B N 1
ATOM 4625 C CA . ARG B 1 206 ? -21.922 1.099 16.797 1 90.62 206 ARG B CA 1
ATOM 4626 C C . ARG B 1 206 ? -23.281 0.712 17.359 1 90.62 206 ARG B C 1
ATOM 4628 O O . ARG B 1 206 ? -23.391 0.331 18.531 1 90.62 206 ARG B O 1
ATOM 4635 N N . ALA B 1 207 ? -24.266 0.779 16.625 1 88.94 207 ALA B N 1
ATOM 4636 C CA . ALA B 1 207 ? -25.609 0.392 17.062 1 88.94 207 ALA B CA 1
ATOM 4637 C C . ALA B 1 207 ? -25.688 -1.109 17.312 1 88.94 207 ALA B C 1
ATOM 4639 O O . ALA B 1 207 ? -26.453 -1.557 18.172 1 88.94 207 ALA B O 1
ATOM 4640 N N . LEU B 1 208 ? -24.922 -1.873 16.625 1 87.69 208 LEU B N 1
ATOM 4641 C CA . LEU B 1 208 ? -24.906 -3.324 16.781 1 87.69 208 LEU B CA 1
ATOM 4642 C C . LEU B 1 208 ? -24.047 -3.736 17.969 1 87.69 208 LEU B C 1
ATOM 4644 O O . LEU B 1 208 ? -24.188 -4.852 18.484 1 87.69 208 LEU B O 1
ATOM 4648 N N . LYS B 1 209 ? -22.984 -2.969 18.375 1 83.56 209 LYS B N 1
ATOM 4649 C CA . LYS B 1 209 ? -22.078 -3.291 19.469 1 83.56 209 LYS B CA 1
ATOM 4650 C C . LYS B 1 209 ? -22.797 -3.307 20.812 1 83.56 209 LYS B C 1
ATOM 4652 O O . LYS B 1 209 ? -22.422 -4.039 21.719 1 83.56 209 LYS B O 1
ATOM 4657 N N . THR B 1 210 ? -23.844 -2.611 21.203 1 64.88 210 THR B N 1
ATOM 4658 C CA . THR B 1 210 ? -24.531 -2.518 22.484 1 64.88 210 THR B CA 1
ATOM 4659 C C . THR B 1 210 ? -25 -3.893 22.953 1 64.88 210 THR B C 1
ATOM 4661 O O . THR B 1 210 ? -25.406 -4.059 24.109 1 64.88 210 THR B O 1
ATOM 4664 N N . LYS B 1 211 ? -24.75 -4.863 22.203 1 59 211 LYS B N 1
ATOM 4665 C CA . LYS B 1 211 ? -25.203 -6.172 22.688 1 59 211 LYS B CA 1
ATOM 4666 C C . LYS B 1 211 ? -24.109 -6.867 23.484 1 59 211 LYS B C 1
ATOM 4668 O O . LYS B 1 211 ? -22.938 -6.473 23.438 1 59 211 LYS B O 1
ATOM 4673 N N . GLU B 1 212 ? -24.25 -7.793 24.438 1 58.66 212 GLU B N 1
ATOM 4674 C CA . GLU B 1 212 ? -23.438 -8.422 25.469 1 58.66 212 GLU B CA 1
ATOM 4675 C C . GLU B 1 212 ? -22.016 -8.688 24.984 1 58.66 212 GLU B C 1
ATOM 4677 O O . GLU B 1 212 ? -21.047 -8.391 25.688 1 58.66 212 GLU B O 1
ATOM 4682 N N . GLU B 1 213 ? -21.578 -9.711 24.109 1 59.62 213 GLU B N 1
ATOM 4683 C CA . GLU B 1 213 ? -20.219 -10.117 23.781 1 59.62 213 GLU B CA 1
ATOM 4684 C C . GLU B 1 213 ? -19.859 -9.781 22.328 1 59.62 213 GLU B C 1
ATOM 4686 O O . GLU B 1 213 ? -19.781 -10.672 21.484 1 59.62 213 GLU B O 1
ATOM 4691 N N . PRO B 1 214 ? -19.938 -8.484 21.859 1 62.78 214 PRO B N 1
ATOM 4692 C CA . PRO B 1 214 ? -19.875 -8.266 20.422 1 62.78 214 PRO B CA 1
ATOM 4693 C C . PRO B 1 214 ? -18.438 -8.25 19.891 1 62.78 214 PRO B C 1
ATOM 4695 O O . PRO B 1 214 ? -17.5 -8.016 20.641 1 62.78 214 PRO B O 1
ATOM 4698 N N . PRO B 1 215 ? -18.203 -8.695 18.609 1 76.19 215 PRO B N 1
ATOM 4699 C CA . PRO B 1 215 ? -16.938 -8.484 17.891 1 76.19 215 PRO B CA 1
ATOM 4700 C C . PRO B 1 215 ? -16.391 -7.07 18.047 1 76.19 215 PRO B C 1
ATOM 4702 O O . PRO B 1 215 ? -17.125 -6.172 18.484 1 76.19 215 PRO B O 1
ATOM 4705 N N . ALA B 1 216 ? -15.086 -6.973 17.922 1 88.75 216 ALA B N 1
ATOM 4706 C CA . ALA B 1 216 ? -14.445 -5.66 17.922 1 88.75 216 ALA B CA 1
ATOM 4707 C C . ALA B 1 216 ? -15.102 -4.727 16.922 1 88.75 216 ALA B C 1
ATOM 4709 O O . ALA B 1 216 ? -15.648 -5.176 15.906 1 88.75 216 ALA B O 1
ATOM 4710 N N . LEU B 1 217 ? -15.312 -3.471 17.203 1 91.94 217 LEU B N 1
ATOM 4711 C CA . LEU B 1 217 ? -15.961 -2.463 16.375 1 91.94 217 LEU B CA 1
ATOM 4712 C C . LEU B 1 217 ? -15.422 -2.504 14.953 1 91.94 217 LEU B C 1
ATOM 4714 O O . LEU B 1 217 ? -16.172 -2.352 13.992 1 91.94 217 LEU B O 1
ATOM 4718 N N . ASP B 1 218 ? -14.18 -2.805 14.805 1 91.62 218 ASP B N 1
ATOM 4719 C CA . ASP B 1 218 ? -13.562 -2.889 13.484 1 91.62 218 ASP B CA 1
ATOM 4720 C C . ASP B 1 218 ? -14.164 -4.027 12.664 1 91.62 218 ASP B C 1
ATOM 4722 O O . ASP B 1 218 ? -14.445 -3.863 11.477 1 91.62 218 ASP B O 1
ATOM 4726 N N . GLN B 1 219 ? -14.383 -5.117 13.336 1 95.75 219 GLN B N 1
ATOM 4727 C CA . GLN B 1 219 ? -14.992 -6.262 12.672 1 95.75 219 GLN B CA 1
ATOM 4728 C C . GLN B 1 219 ? -16.438 -5.965 12.281 1 95.75 219 GLN B C 1
ATOM 4730 O O . GLN B 1 219 ? -16.859 -6.297 11.172 1 95.75 219 GLN B O 1
ATOM 4735 N N . LEU B 1 220 ? -17.094 -5.289 13.172 1 95.44 220 LEU B N 1
ATOM 4736 C CA . LEU B 1 220 ? -18.484 -4.953 12.906 1 95.44 220 LEU B CA 1
ATOM 4737 C C . LEU B 1 220 ? -18.609 -4.004 11.719 1 95.44 220 LEU B C 1
ATOM 4739 O O . LEU B 1 220 ? -19.5 -4.152 10.891 1 95.44 220 LEU B O 1
ATOM 4743 N N . ARG B 1 221 ? -17.766 -3.045 11.625 1 96.69 221 ARG B N 1
ATOM 4744 C CA . ARG B 1 221 ? -17.781 -2.123 10.492 1 96.69 221 ARG B CA 1
ATOM 4745 C C . ARG B 1 221 ? -17.562 -2.863 9.18 1 96.69 221 ARG B C 1
ATOM 4747 O O . ARG B 1 221 ? -18.234 -2.592 8.188 1 96.69 221 ARG B O 1
ATOM 4754 N N . ALA B 1 222 ? -16.594 -3.793 9.188 1 97.56 222 ALA B N 1
ATOM 4755 C CA . ALA B 1 222 ? -16.328 -4.59 7.996 1 97.56 222 ALA B CA 1
ATOM 4756 C C . ALA B 1 222 ? -17.562 -5.41 7.605 1 97.56 222 ALA B C 1
ATOM 4758 O O . ALA B 1 222 ? -17.922 -5.48 6.43 1 97.56 222 ALA B O 1
ATOM 4759 N N . ASP B 1 223 ? -18.203 -6.004 8.586 1 95 223 ASP B N 1
ATOM 4760 C CA . ASP B 1 223 ? -19.375 -6.836 8.336 1 95 223 ASP B CA 1
ATOM 4761 C C . ASP B 1 223 ? -20.531 -6.008 7.777 1 95 223 ASP B C 1
ATOM 4763 O O . ASP B 1 223 ? -21.203 -6.418 6.824 1 95 223 ASP B O 1
ATOM 4767 N N . VAL B 1 224 ? -20.719 -4.84 8.375 1 95 224 VAL B N 1
ATOM 4768 C CA . VAL B 1 224 ? -21.781 -3.955 7.918 1 95 224 VAL B CA 1
ATOM 4769 C C . VAL B 1 224 ? -21.516 -3.537 6.473 1 95 224 VAL B C 1
ATOM 4771 O O . VAL B 1 224 ? -22.422 -3.568 5.637 1 95 224 VAL B O 1
ATOM 4774 N N . ALA B 1 225 ? -20.328 -3.152 6.164 1 96.75 225 ALA B N 1
ATOM 4775 C CA . ALA B 1 225 ? -19.969 -2.734 4.812 1 96.75 225 ALA B CA 1
ATOM 4776 C C . ALA B 1 225 ? -20.219 -3.855 3.807 1 96.75 225 ALA B C 1
ATOM 4778 O O . ALA B 1 225 ? -20.812 -3.627 2.746 1 96.75 225 ALA B O 1
ATOM 4779 N N . LEU B 1 226 ? -19.781 -5.059 4.117 1 95.06 226 LEU B N 1
ATOM 4780 C CA . LEU B 1 226 ? -19.953 -6.191 3.217 1 95.06 226 LEU B CA 1
ATOM 4781 C C . LEU B 1 226 ? -21.438 -6.504 3.027 1 95.06 226 LEU B C 1
ATOM 4783 O O . LEU B 1 226 ? -21.875 -6.832 1.921 1 95.06 226 LEU B O 1
ATOM 4787 N N . ASP B 1 227 ? -22.141 -6.383 4.102 1 92.62 227 ASP B N 1
ATOM 4788 C CA . ASP B 1 227 ? -23.578 -6.621 4.012 1 92.62 227 ASP B CA 1
ATOM 4789 C C . ASP B 1 227 ? -24.25 -5.621 3.068 1 92.62 227 ASP B C 1
ATOM 4791 O O . ASP B 1 227 ? -25.109 -5.992 2.273 1 92.62 227 ASP B O 1
ATOM 4795 N N . LEU B 1 228 ? -23.875 -4.41 3.188 1 92.31 228 LEU B N 1
ATOM 4796 C CA . LEU B 1 228 ? -24.422 -3.381 2.307 1 92.31 228 LEU B CA 1
ATOM 4797 C C . LEU B 1 228 ? -24.062 -3.668 0.851 1 92.31 228 LEU B C 1
ATOM 4799 O O . LEU B 1 228 ? -24.906 -3.523 -0.039 1 92.31 228 LEU B O 1
ATOM 4803 N N . LEU B 1 229 ? -22.875 -4.09 0.594 1 93.25 229 LEU B N 1
ATOM 4804 C CA . LEU B 1 229 ? -22.422 -4.371 -0.764 1 93.25 229 LEU B CA 1
ATOM 4805 C C . LEU B 1 229 ? -23.141 -5.582 -1.338 1 93.25 229 LEU B C 1
ATOM 4807 O O . LEU B 1 229 ? -23.359 -5.668 -2.549 1 93.25 229 LEU B O 1
ATOM 4811 N N . LEU B 1 230 ? -23.484 -6.488 -0.506 1 89.31 230 LEU B N 1
ATOM 4812 C CA . LEU B 1 230 ? -24.109 -7.738 -0.941 1 89.31 230 LEU B CA 1
ATOM 4813 C C . LEU B 1 230 ? -25.625 -7.613 -0.943 1 89.31 230 LEU B C 1
ATOM 4815 O O . LEU B 1 230 ? -26.328 -8.484 -1.476 1 89.31 230 LEU B O 1
ATOM 4819 N N . GLY B 1 231 ? -26.375 -6.379 -0.789 1 74.06 231 GLY B N 1
ATOM 4820 C CA . GLY B 1 231 ? -27.797 -6.145 -0.857 1 74.06 231 GLY B CA 1
ATOM 4821 C C . GLY B 1 231 ? -28.531 -6.555 0.407 1 74.06 231 GLY B C 1
ATOM 4822 O O . GLY B 1 231 ? -29.75 -6.797 0.38 1 74.06 231 GLY B O 1
ATOM 4823 N N . GLY B 1 232 ? -28.031 -6.516 1.615 1 57.25 232 GLY B N 1
ATOM 4824 C CA . GLY B 1 232 ? -28.688 -6.773 2.881 1 57.25 232 GLY B CA 1
ATOM 4825 C C . GLY B 1 232 ? -28.906 -8.25 3.158 1 57.25 232 GLY B C 1
ATOM 4826 O O . GLY B 1 232 ? -28.531 -9.094 2.344 1 57.25 232 GLY B O 1
ATOM 4827 N N . GLN B 1 233 ? -29.234 -8.82 4.395 1 48.84 233 GLN B N 1
ATOM 4828 C CA . GLN B 1 233 ? -29.422 -10.18 4.887 1 48.84 233 GLN B CA 1
ATOM 4829 C C . GLN B 1 233 ? -30.125 -11.055 3.857 1 48.84 233 GLN B C 1
ATOM 4831 O O . GLN B 1 233 ? -29.875 -12.25 3.764 1 48.84 233 GLN B O 1
ATOM 4836 N N . GLY B 1 234 ? -31.016 -10.531 3.041 1 42.53 234 GLY B N 1
ATOM 4837 C CA . GLY B 1 234 ? -31.891 -11.227 2.117 1 42.53 234 GLY B CA 1
ATOM 4838 C C . GLY B 1 234 ? -31.453 -11.102 0.669 1 42.53 234 GLY B C 1
ATOM 4839 O O . GLY B 1 234 ? -32.25 -11.344 -0.245 1 42.53 234 GLY B O 1
ATOM 4840 N N . GLY B 1 235 ? -30.531 -10.539 0.423 1 43.5 235 GLY B N 1
ATOM 4841 C CA . GLY B 1 235 ? -30.25 -10.328 -0.989 1 43.5 235 GLY B CA 1
ATOM 4842 C C . GLY B 1 235 ? -29.859 -11.594 -1.722 1 43.5 235 GLY B C 1
ATOM 4843 O O . GLY B 1 235 ? -29.656 -12.641 -1.099 1 43.5 235 GLY B O 1
ATOM 4844 N N . THR B 1 236 ? -30.172 -11.656 -3.016 1 42.25 236 THR B N 1
ATOM 4845 C CA . THR B 1 236 ? -29.984 -12.812 -3.889 1 42.25 236 THR B CA 1
ATOM 4846 C C . THR B 1 236 ? -28.594 -13.406 -3.709 1 42.25 236 THR B C 1
ATOM 4848 O O . THR B 1 236 ? -27.625 -12.68 -3.555 1 42.25 236 THR B O 1
ATOM 4851 N N . SER B 1 237 ? -28.516 -14.43 -2.965 1 46.72 237 SER B N 1
ATOM 4852 C CA . SER B 1 237 ? -27.312 -15.273 -2.971 1 46.72 237 SER B CA 1
ATOM 4853 C C . SER B 1 237 ? -26.578 -15.18 -4.301 1 46.72 237 SER B C 1
ATOM 4855 O O . SER B 1 237 ? -27.062 -15.68 -5.32 1 46.72 237 SER B O 1
ATOM 4857 N N . GLU B 1 238 ? -26.172 -14.008 -4.637 1 48.91 238 GLU B N 1
ATOM 4858 C CA . GLU B 1 238 ? -25.609 -13.766 -5.957 1 48.91 238 GLU B CA 1
ATOM 4859 C C . GLU B 1 238 ? -24.5 -14.773 -6.27 1 48.91 238 GLU B C 1
ATOM 4861 O O . GLU B 1 238 ? -23.688 -15.102 -5.395 1 48.91 238 GLU B O 1
ATOM 4866 N N . ARG B 1 239 ? -24.734 -15.602 -7.281 1 51.56 239 ARG B N 1
ATOM 4867 C CA . ARG B 1 239 ? -23.953 -16.656 -7.922 1 51.56 239 ARG B CA 1
ATOM 4868 C C . ARG B 1 239 ? -22.516 -16.188 -8.156 1 51.56 239 ARG B C 1
ATOM 4870 O O . ARG B 1 239 ? -22.25 -15.352 -9.016 1 51.56 239 ARG B O 1
ATOM 4877 N N . SER B 1 240 ? -21.75 -16.031 -7.082 1 61.97 240 SER B N 1
ATOM 4878 C CA . SER B 1 240 ? -20.328 -15.781 -7.32 1 61.97 240 SER B CA 1
ATOM 4879 C C . SER B 1 240 ? -19.656 -16.969 -8 1 61.97 240 SER B C 1
ATOM 4881 O O . SER B 1 240 ? -19.812 -18.109 -7.562 1 61.97 240 SER B O 1
ATOM 4883 N N . GLU B 1 241 ? -19.312 -16.688 -9.219 1 76.38 241 GLU B N 1
ATOM 4884 C CA . GLU B 1 241 ? -18.578 -17.766 -9.883 1 76.38 241 GLU B CA 1
ATOM 4885 C C . GLU B 1 241 ? -17.109 -17.766 -9.477 1 76.38 241 GLU B C 1
ATOM 4887 O O . GLU B 1 241 ? -16.406 -16.766 -9.641 1 76.38 241 GLU B O 1
ATOM 4892 N N . VAL B 1 242 ? -16.797 -18.703 -8.648 1 82.06 242 VAL B N 1
ATOM 4893 C CA . VAL B 1 242 ? -15.398 -18.938 -8.312 1 82.06 242 VAL B CA 1
ATOM 4894 C C . VAL B 1 242 ? -14.938 -20.281 -8.867 1 82.06 242 VAL B C 1
ATOM 4896 O O . VAL B 1 242 ? -15.758 -21.156 -9.141 1 82.06 242 VAL B O 1
ATOM 4899 N N . PHE B 1 243 ? -13.664 -20.359 -9.148 1 84.75 243 PHE B N 1
ATOM 4900 C CA . PHE B 1 243 ? -13.078 -21.578 -9.695 1 84.75 243 PHE B CA 1
ATOM 4901 C C . PHE B 1 243 ? -12.141 -22.234 -8.68 1 84.75 243 PHE B C 1
ATOM 4903 O O . PHE B 1 243 ? -11.094 -21.672 -8.352 1 84.75 243 PHE B O 1
ATOM 4910 N N . LEU B 1 244 ? -12.609 -23.328 -8.219 1 89.12 244 LEU B N 1
ATOM 4911 C CA . LEU B 1 244 ? -11.938 -24.062 -7.152 1 89.12 244 LEU B CA 1
ATOM 4912 C C . LEU B 1 244 ? -11.328 -25.359 -7.684 1 89.12 244 LEU B C 1
ATOM 4914 O O . LEU B 1 244 ? -11.961 -26.078 -8.453 1 89.12 244 LEU B O 1
ATOM 4918 N N . TYR B 1 245 ? -10.031 -25.641 -7.332 1 88.75 245 TYR B N 1
ATOM 4919 C CA . TYR B 1 245 ? -9.336 -26.891 -7.648 1 88.75 245 TYR B CA 1
ATOM 4920 C C . TYR B 1 245 ? -9 -27.656 -6.379 1 88.75 245 TYR B C 1
ATOM 4922 O O . TYR B 1 245 ? -8.305 -27.156 -5.496 1 88.75 245 TYR B O 1
ATOM 4930 N N . MET B 1 246 ? -9.547 -28.859 -6.25 1 88.25 246 MET B N 1
ATOM 4931 C CA . MET B 1 246 ? -9.328 -29.641 -5.035 1 88.25 246 MET B CA 1
ATOM 4932 C C . MET B 1 246 ? -9.211 -31.125 -5.363 1 88.25 246 MET B C 1
ATOM 4934 O O . MET B 1 246 ? -9.875 -31.609 -6.273 1 88.25 246 MET B O 1
ATOM 4938 N N . ASP B 1 247 ? -8.344 -31.797 -4.602 1 85.19 247 ASP B N 1
ATOM 4939 C CA . ASP B 1 247 ? -8.234 -33.25 -4.715 1 85.19 247 ASP B CA 1
ATOM 4940 C C . ASP B 1 247 ? -9.531 -33.938 -4.27 1 85.19 247 ASP B C 1
ATOM 4942 O O . ASP B 1 247 ? -10.219 -33.438 -3.371 1 85.19 247 ASP B O 1
ATOM 4946 N N . LEU B 1 248 ? -9.797 -35.125 -4.934 1 85.12 248 LEU B N 1
ATOM 4947 C CA . LEU B 1 248 ? -11.023 -35.844 -4.656 1 85.12 248 LEU B CA 1
ATOM 4948 C C . LEU B 1 248 ? -11.094 -36.25 -3.184 1 85.12 248 LEU B C 1
ATOM 4950 O O . LEU B 1 248 ? -12.156 -36.125 -2.559 1 85.12 248 LEU B O 1
ATOM 4954 N N . TYR B 1 249 ? -10 -36.656 -2.625 1 86.69 249 TYR B N 1
ATOM 4955 C CA . TYR B 1 249 ? -10 -37.094 -1.229 1 86.69 249 TYR B CA 1
ATOM 4956 C C . TYR B 1 249 ? -10.281 -35.906 -0.299 1 86.69 249 TYR B C 1
ATOM 4958 O O . TYR B 1 249 ? -10.977 -36.062 0.708 1 86.69 249 TYR B O 1
ATOM 4966 N N . THR B 1 250 ? -9.703 -34.781 -0.667 1 87.75 250 THR B N 1
ATOM 4967 C CA . THR B 1 250 ? -10 -33.594 0.102 1 87.75 250 THR B CA 1
ATOM 4968 C C . THR B 1 250 ? -11.484 -33.219 0.006 1 87.75 250 THR B C 1
ATOM 4970 O O . THR B 1 250 ? -12.117 -32.906 1.014 1 87.75 250 THR B O 1
ATOM 4973 N N . TYR B 1 251 ? -12.047 -33.344 -1.184 1 89.06 251 TYR B N 1
ATOM 4974 C CA . TYR B 1 251 ? -13.453 -33.031 -1.414 1 89.06 251 TYR B CA 1
ATOM 4975 C C . TYR B 1 251 ? -14.352 -33.938 -0.573 1 89.06 251 TYR B C 1
ATOM 4977 O O . TYR B 1 251 ? -15.352 -33.5 -0.015 1 89.06 251 TYR B O 1
ATOM 4985 N N . LEU B 1 252 ? -13.906 -35.188 -0.42 1 90.44 252 LEU B N 1
ATOM 4986 C CA . LEU B 1 252 ? -14.719 -36.188 0.265 1 90.44 252 LEU B CA 1
ATOM 4987 C C . LEU B 1 252 ? -14.484 -36.125 1.771 1 90.44 252 LEU B C 1
ATOM 4989 O O . LEU B 1 252 ? -15.102 -36.875 2.525 1 90.44 252 LEU B O 1
ATOM 4993 N N . GLY B 1 253 ? -13.594 -35.312 2.215 1 90.75 253 GLY B N 1
ATOM 4994 C CA . GLY B 1 253 ? -13.336 -35.156 3.639 1 90.75 253 GLY B CA 1
ATOM 4995 C C . GLY B 1 253 ? -12.398 -36.219 4.195 1 90.75 253 GLY B C 1
ATOM 4996 O O . GLY B 1 253 ? -12.367 -36.438 5.406 1 90.75 253 GLY B O 1
ATOM 4997 N N . LEU B 1 254 ? -11.617 -36.844 3.283 1 90.94 254 LEU B N 1
ATOM 4998 C CA . LEU B 1 254 ? -10.75 -37.938 3.693 1 90.94 254 LEU B CA 1
ATOM 4999 C C . LEU B 1 254 ? -9.367 -37.406 4.074 1 90.94 254 LEU B C 1
ATOM 5001 O O . LEU B 1 254 ? -8.602 -38.125 4.738 1 90.94 254 LEU B O 1
ATOM 5005 N N . ASN B 1 255 ? -9.039 -36.281 3.627 1 87.62 255 ASN B N 1
ATOM 5006 C CA . ASN B 1 255 ? -7.812 -35.625 4.043 1 87.62 255 ASN B CA 1
ATOM 5007 C C . ASN B 1 255 ? -7.996 -34.094 4.078 1 87.62 255 ASN B C 1
ATOM 5009 O O . ASN B 1 255 ? -9.086 -33.594 3.824 1 87.62 255 ASN B O 1
ATOM 5013 N N . ASN B 1 256 ? -6.961 -33.406 4.559 1 90.75 256 ASN B N 1
ATOM 5014 C CA . ASN B 1 256 ? -7.035 -31.938 4.652 1 90.75 256 ASN B CA 1
ATOM 5015 C C . ASN B 1 256 ? -5.98 -31.266 3.777 1 90.75 256 ASN B C 1
ATOM 5017 O O . ASN B 1 256 ? -5.438 -30.219 4.145 1 90.75 256 ASN B O 1
ATOM 5021 N N . ASP B 1 257 ? -5.738 -31.938 2.609 1 87.56 257 ASP B N 1
ATOM 5022 C CA . ASP B 1 257 ? -4.84 -31.281 1.652 1 87.56 257 ASP B CA 1
ATOM 5023 C C . ASP B 1 257 ? -5.441 -29.984 1.13 1 87.56 257 ASP B C 1
ATOM 5025 O O . ASP B 1 257 ? -6.652 -29.906 0.906 1 87.56 257 ASP B O 1
ATOM 5029 N N . PRO B 1 258 ? -4.586 -29.047 0.975 1 89.88 258 PRO B N 1
ATOM 5030 C CA . PRO B 1 258 ? -5.102 -27.734 0.567 1 89.88 258 PRO B CA 1
ATOM 5031 C C . PRO B 1 258 ? -5.703 -27.75 -0.835 1 89.88 258 PRO B C 1
ATOM 5033 O O . PRO B 1 258 ? -5.43 -28.656 -1.621 1 89.88 258 PRO B O 1
ATOM 5036 N N . ALA B 1 259 ? -6.621 -26.797 -1.06 1 91.69 259 ALA B N 1
ATOM 5037 C CA . ALA B 1 259 ? -7.207 -26.547 -2.375 1 91.69 259 ALA B CA 1
ATOM 5038 C C . ALA B 1 259 ? -6.707 -25.219 -2.953 1 91.69 259 ALA B C 1
ATOM 5040 O O . ALA B 1 259 ? -6 -24.469 -2.277 1 91.69 259 ALA B O 1
ATOM 5041 N N . GLU B 1 260 ? -7 -25.047 -4.215 1 92.12 260 GLU B N 1
ATOM 5042 C CA . GLU B 1 260 ? -6.59 -23.828 -4.883 1 92.12 260 GLU B CA 1
ATOM 5043 C C . GLU B 1 260 ? -7.801 -23.047 -5.391 1 92.12 260 GLU B C 1
ATOM 5045 O O . GLU B 1 260 ? -8.688 -23.609 -6.031 1 92.12 260 GLU B O 1
ATOM 5050 N N . LEU B 1 261 ? -7.863 -21.828 -4.965 1 91 261 LEU B N 1
ATOM 5051 C CA . LEU B 1 261 ? -8.836 -20.875 -5.504 1 91 261 LEU B CA 1
ATOM 5052 C C . LEU B 1 261 ? -8.188 -19.969 -6.547 1 91 261 LEU B C 1
ATOM 5054 O O . LEU B 1 261 ? -7.254 -19.219 -6.238 1 91 261 LEU B O 1
ATOM 5058 N N . ALA B 1 262 ? -8.727 -20.062 -7.816 1 89.12 262 ALA B N 1
ATOM 5059 C CA . ALA B 1 262 ? -8.125 -19.297 -8.906 1 89.12 262 ALA B CA 1
ATOM 5060 C C . ALA B 1 262 ? -8.039 -17.812 -8.547 1 89.12 262 ALA B C 1
ATOM 5062 O O . ALA B 1 262 ? -8.992 -17.234 -8.031 1 89.12 262 ALA B O 1
ATOM 5063 N N . GLY B 1 263 ? -6.836 -17.219 -8.797 1 89.44 263 GLY B N 1
ATOM 5064 C CA . GLY B 1 263 ? -6.613 -15.82 -8.5 1 89.44 263 GLY B CA 1
ATOM 5065 C C . GLY B 1 263 ? -6.145 -15.586 -7.074 1 89.44 263 GLY B C 1
ATOM 5066 O O . GLY B 1 263 ? -5.309 -14.719 -6.824 1 89.44 263 GLY B O 1
ATOM 5067 N N . HIS B 1 264 ? -6.66 -16.344 -6.133 1 92.69 264 HIS B N 1
ATOM 5068 C CA . HIS B 1 264 ? -6.371 -16.172 -4.715 1 92.69 264 HIS B CA 1
ATOM 5069 C C . HIS B 1 264 ? -5.184 -17.031 -4.285 1 92.69 264 HIS B C 1
ATOM 5071 O O . HIS B 1 264 ? -4.25 -16.531 -3.65 1 92.69 264 HIS B O 1
ATOM 5077 N N . GLY B 1 265 ? -5.172 -18.234 -4.664 1 92.88 265 GLY B N 1
ATOM 5078 C CA . GLY B 1 265 ? -4.16 -19.172 -4.211 1 92.88 265 GLY B CA 1
ATOM 5079 C C . GLY B 1 265 ? -4.715 -20.25 -3.297 1 92.88 265 GLY B C 1
ATOM 5080 O O . GLY B 1 265 ? -5.883 -20.625 -3.412 1 92.88 265 GLY B O 1
ATOM 5081 N N . THR B 1 266 ? -3.896 -20.766 -2.459 1 92.75 266 THR B N 1
ATOM 5082 C CA . THR B 1 266 ? -4.203 -21.922 -1.627 1 92.75 266 THR B CA 1
ATOM 5083 C C . THR B 1 266 ? -5.199 -21.562 -0.531 1 92.75 266 THR B C 1
ATOM 5085 O O . THR B 1 266 ? -5.086 -20.5 0.085 1 92.75 266 THR B O 1
ATOM 5088 N N . ILE B 1 267 ? -6.18 -22.406 -0.353 1 93.25 267 ILE B N 1
ATOM 5089 C CA . ILE B 1 267 ? -7.141 -22.234 0.733 1 93.25 267 ILE B CA 1
ATOM 5090 C C . ILE B 1 267 ? -7.266 -23.531 1.517 1 93.25 267 ILE B C 1
ATOM 5092 O O . ILE B 1 267 ? -6.961 -24.609 0.996 1 93.25 267 ILE B O 1
ATOM 5096 N N . PRO B 1 268 ? -7.695 -23.422 2.764 1 94 268 PRO B N 1
ATOM 5097 C CA . PRO B 1 268 ? -7.875 -24.641 3.572 1 94 268 PRO B CA 1
ATOM 5098 C C . PRO B 1 268 ? -8.961 -25.562 3.018 1 94 268 PRO B C 1
ATOM 5100 O O . PRO B 1 268 ? -9.938 -25.078 2.438 1 94 268 PRO B O 1
ATOM 5103 N N . ALA B 1 269 ? -8.781 -26.844 3.373 1 92.94 269 ALA B N 1
ATOM 5104 C CA . ALA B 1 269 ? -9.711 -27.875 2.912 1 92.94 269 ALA B CA 1
ATOM 5105 C C . ALA B 1 269 ? -11.133 -27.562 3.367 1 92.94 269 ALA B C 1
ATOM 5107 O O . ALA B 1 269 ? -12.078 -27.656 2.578 1 92.94 269 ALA B O 1
ATOM 5108 N N . ALA B 1 270 ? -11.25 -27.125 4.598 1 92.12 270 ALA B N 1
ATOM 5109 C CA . ALA B 1 270 ? -12.578 -26.859 5.148 1 92.12 270 ALA B CA 1
ATOM 5110 C C . ALA B 1 270 ? -13.281 -25.734 4.395 1 92.12 270 ALA B C 1
ATOM 5112 O O . ALA B 1 270 ? -14.469 -25.828 4.078 1 92.12 270 ALA B O 1
ATOM 5113 N N . LEU B 1 271 ? -12.547 -24.703 4.141 1 91.5 271 LEU B N 1
ATOM 5114 C CA . LEU B 1 271 ? -13.094 -23.594 3.391 1 91.5 271 LEU B CA 1
ATOM 5115 C C . LEU B 1 271 ? -13.453 -24 1.968 1 91.5 271 LEU B C 1
ATOM 5117 O O . LEU B 1 271 ? -14.5 -23.625 1.444 1 91.5 271 LEU B O 1
ATOM 5121 N N . ALA B 1 272 ? -12.625 -24.766 1.353 1 92.5 272 ALA B N 1
ATOM 5122 C CA . ALA B 1 272 ? -12.883 -25.266 0.006 1 92.5 272 ALA B CA 1
ATOM 5123 C C . ALA B 1 272 ? -14.172 -26.078 -0.039 1 92.5 272 ALA B C 1
ATOM 5125 O O . ALA B 1 272 ? -15 -25.891 -0.933 1 92.5 272 ALA B O 1
ATOM 5126 N N . ARG B 1 273 ? -14.344 -26.938 0.928 1 92.62 273 ARG B N 1
ATOM 5127 C CA . ARG B 1 273 ? -15.562 -27.734 1.002 1 92.62 273 ARG B CA 1
ATOM 5128 C C . ARG B 1 273 ? -16.781 -26.844 1.221 1 92.62 273 ARG B C 1
ATOM 5130 O O . ARG B 1 273 ? -17.844 -27.094 0.643 1 92.62 273 ARG B O 1
ATOM 5137 N N . HIS B 1 274 ? -16.594 -25.844 2.01 1 89.44 274 HIS B N 1
ATOM 5138 C CA . HIS B 1 274 ? -17.688 -24.906 2.256 1 89.44 274 HIS B CA 1
ATOM 5139 C C . HIS B 1 274 ? -18.109 -24.203 0.971 1 89.44 274 HIS B C 1
ATOM 5141 O O . HIS B 1 274 ? -19.312 -24.125 0.666 1 89.44 274 HIS B O 1
ATOM 5147 N N . ILE B 1 275 ? -17.156 -23.75 0.225 1 87.31 275 ILE B N 1
ATOM 5148 C CA . ILE B 1 275 ? -17.438 -23.047 -1.028 1 87.31 275 ILE B CA 1
ATOM 5149 C C . ILE B 1 275 ? -18.078 -24.016 -2.023 1 87.31 275 ILE B C 1
ATOM 5151 O O . ILE B 1 275 ? -19.047 -23.672 -2.693 1 87.31 275 ILE B O 1
ATOM 5155 N N . ALA B 1 276 ? -17.594 -25.219 -2.072 1 88.19 276 ALA B N 1
ATOM 5156 C CA . ALA B 1 276 ? -18.062 -26.234 -3.02 1 88.19 276 ALA B CA 1
ATOM 5157 C C . ALA B 1 276 ? -19.484 -26.688 -2.689 1 88.19 276 ALA B C 1
ATOM 5159 O O . ALA B 1 276 ? -20.203 -27.188 -3.561 1 88.19 276 ALA B O 1
ATOM 5160 N N . ALA B 1 277 ? -19.859 -26.531 -1.421 1 85.44 277 ALA B N 1
ATOM 5161 C CA . ALA B 1 277 ? -21.172 -26.984 -0.966 1 85.44 277 ALA B CA 1
ATOM 5162 C C . ALA B 1 277 ? -22.266 -25.969 -1.324 1 85.44 277 ALA B C 1
ATOM 5164 O O . ALA B 1 277 ? -23.453 -26.219 -1.087 1 85.44 277 ALA B O 1
ATOM 5165 N N . GLY B 1 278 ? -21.891 -24.938 -1.892 1 81.38 278 GLY B N 1
ATOM 5166 C CA . GLY B 1 278 ? -22.891 -23.953 -2.27 1 81.38 278 GLY B CA 1
ATOM 5167 C C . GLY B 1 278 ? -23.922 -24.484 -3.25 1 81.38 278 GLY B C 1
ATOM 5168 O O . GLY B 1 278 ? -23.641 -25.406 -4.02 1 81.38 278 GLY B O 1
ATOM 5169 N N . GLU B 1 279 ? -25.125 -23.969 -3.246 1 76.94 279 GLU B N 1
ATOM 5170 C CA . GLU B 1 279 ? -26.266 -24.484 -3.996 1 76.94 279 GLU B CA 1
ATOM 5171 C C . GLU B 1 279 ? -26.016 -24.406 -5.5 1 76.94 279 GLU B C 1
ATOM 5173 O O . GLU B 1 279 ? -26.5 -25.25 -6.254 1 76.94 279 GLU B O 1
ATOM 5178 N N . ASN B 1 280 ? -25.234 -23.531 -5.961 1 76.56 280 ASN B N 1
ATOM 5179 C CA . ASN B 1 280 ? -25.047 -23.359 -7.398 1 76.56 280 ASN B CA 1
ATOM 5180 C C . ASN B 1 280 ? -23.672 -23.844 -7.84 1 76.56 280 ASN B C 1
ATOM 5182 O O . ASN B 1 280 ? -23.188 -23.453 -8.906 1 76.56 280 ASN B O 1
ATOM 5186 N N . SER B 1 281 ? -23.141 -24.719 -7.059 1 82.25 281 SER B N 1
ATOM 5187 C CA . SER B 1 281 ? -21.812 -25.234 -7.387 1 82.25 281 SER B CA 1
ATOM 5188 C C . SER B 1 281 ? -21.891 -26.297 -8.477 1 82.25 281 SER B C 1
ATOM 5190 O O . SER B 1 281 ? -22.797 -27.141 -8.469 1 82.25 281 SER B O 1
ATOM 5192 N N . VAL B 1 282 ? -21.047 -26.109 -9.492 1 78.44 282 VAL B N 1
ATOM 5193 C CA . VAL B 1 282 ? -20.891 -27.125 -10.539 1 78.44 282 VAL B CA 1
ATOM 5194 C C . VAL B 1 282 ? -19.594 -27.906 -10.32 1 78.44 282 VAL B C 1
ATOM 5196 O O . VAL B 1 282 ? -18.516 -27.312 -10.242 1 78.44 282 VAL B O 1
ATOM 5199 N N . LEU B 1 283 ? -19.766 -29.172 -10.203 1 79.56 283 LEU B N 1
ATOM 5200 C CA . LEU B 1 283 ? -18.594 -30.031 -9.992 1 79.56 283 LEU B CA 1
ATOM 5201 C C . LEU B 1 283 ? -18.141 -30.672 -11.297 1 79.56 283 LEU B C 1
ATOM 5203 O O . LEU B 1 283 ? -18.969 -31.172 -12.07 1 79.56 283 LEU B O 1
ATOM 5207 N N . ARG B 1 284 ? -16.859 -30.453 -11.531 1 77.5 284 ARG B N 1
ATOM 5208 C CA . ARG B 1 284 ? -16.25 -31.109 -12.688 1 77.5 284 ARG B CA 1
ATOM 5209 C C . ARG B 1 284 ? -15.055 -31.953 -12.273 1 77.5 284 ARG B C 1
ATOM 5211 O O . ARG B 1 284 ? -14.227 -31.516 -11.469 1 77.5 284 ARG B O 1
ATOM 5218 N N . ARG B 1 285 ? -15.07 -33.156 -12.891 1 78.88 285 ARG B N 1
ATOM 5219 C CA . ARG B 1 285 ? -13.945 -34.031 -12.602 1 78.88 285 ARG B CA 1
ATOM 5220 C C . ARG B 1 285 ? -12.773 -33.75 -13.547 1 78.88 285 ARG B C 1
ATOM 5222 O O . ARG B 1 285 ? -12.977 -33.562 -14.75 1 78.88 285 ARG B O 1
ATOM 5229 N N . ILE B 1 286 ? -11.617 -33.594 -12.922 1 81.06 286 ILE B N 1
ATOM 5230 C CA . ILE B 1 286 ? -10.375 -33.375 -13.664 1 81.06 286 ILE B CA 1
ATOM 5231 C C . ILE B 1 286 ? -9.445 -34.562 -13.453 1 81.06 286 ILE B C 1
ATOM 5233 O O . ILE B 1 286 ? -9.242 -35 -12.32 1 81.06 286 ILE B O 1
ATOM 5237 N N . VAL B 1 287 ? -9.008 -35.125 -14.562 1 75 287 VAL B N 1
ATOM 5238 C CA . VAL B 1 287 ? -8.023 -36.188 -14.484 1 75 287 VAL B CA 1
ATOM 5239 C C . VAL B 1 287 ? -6.613 -35.594 -14.531 1 75 287 VAL B C 1
ATOM 5241 O O . VAL B 1 287 ? -6.305 -34.781 -15.398 1 75 287 VAL B O 1
ATOM 5244 N N . THR B 1 288 ? -5.805 -36 -13.508 1 79.56 288 THR B N 1
ATOM 5245 C CA . THR B 1 288 ? -4.441 -35.469 -13.422 1 79.56 288 THR B CA 1
ATOM 5246 C C . THR B 1 288 ? -3.428 -36.625 -13.523 1 79.56 288 THR B C 1
ATOM 5248 O O . THR B 1 288 ? -3.764 -37.781 -13.281 1 79.56 288 THR B O 1
ATOM 5251 N N . ASP B 1 289 ? -2.281 -36.344 -14.023 1 75.94 289 ASP B N 1
ATOM 5252 C CA . ASP B 1 289 ? -1.147 -37.25 -13.953 1 75.94 289 ASP B CA 1
ATOM 5253 C C . ASP B 1 289 ? -0.691 -37.469 -12.508 1 75.94 289 ASP B C 1
ATOM 5255 O O . ASP B 1 289 ? -0.329 -36.5 -11.828 1 75.94 289 ASP B O 1
ATOM 5259 N N . PRO B 1 290 ? -0.721 -38.688 -12.055 1 75.88 290 PRO B N 1
ATOM 5260 C CA . PRO B 1 290 ? -0.383 -38.906 -10.648 1 75.88 290 PRO B CA 1
ATOM 5261 C C . PRO B 1 290 ? 1.054 -38.531 -10.312 1 75.88 290 PRO B C 1
ATOM 5263 O O . PRO B 1 290 ? 1.348 -38.156 -9.172 1 75.88 290 PRO B O 1
ATOM 5266 N N . LEU B 1 291 ? 1.98 -38.594 -11.336 1 75.31 291 LEU B N 1
ATOM 5267 C CA . LEU B 1 291 ? 3.393 -38.344 -11.07 1 75.31 291 LEU B CA 1
ATOM 5268 C C . LEU B 1 291 ? 3.688 -36.844 -11.086 1 75.31 291 LEU B C 1
ATOM 5270 O O . LEU B 1 291 ? 4.551 -36.375 -10.344 1 75.31 291 LEU B O 1
ATOM 5274 N N . SER B 1 292 ? 2.873 -36.125 -11.859 1 78.62 292 SER B N 1
ATOM 5275 C CA . SER B 1 292 ? 3.227 -34.719 -12.023 1 78.62 292 SER B CA 1
ATOM 5276 C C . SER B 1 292 ? 2.133 -33.812 -11.484 1 78.62 292 SER B C 1
ATOM 5278 O O . SER B 1 292 ? 2.365 -32.625 -11.258 1 78.62 292 SER B O 1
ATOM 5280 N N . GLY B 1 293 ? 1.006 -34.344 -11.359 1 78.5 293 GLY B N 1
ATOM 5281 C CA . GLY B 1 293 ? -0.128 -33.531 -10.945 1 78.5 293 GLY B CA 1
ATOM 5282 C C . GLY B 1 293 ? -0.69 -32.688 -12.062 1 78.5 293 GLY B C 1
ATOM 5283 O O . GLY B 1 293 ? -1.617 -31.906 -11.844 1 78.5 293 GLY B O 1
ATOM 5284 N N . GLN B 1 294 ? -0.187 -32.844 -13.281 1 81.62 294 GLN B N 1
ATOM 5285 C CA . GLN B 1 294 ? -0.64 -32.062 -14.422 1 81.62 294 GLN B CA 1
ATOM 5286 C C . GLN B 1 294 ? -1.993 -32.531 -14.93 1 81.62 294 GLN B C 1
ATOM 5288 O O . GLN B 1 294 ? -2.291 -33.719 -14.867 1 81.62 294 GLN B O 1
ATOM 5293 N N . VAL B 1 295 ? -2.748 -31.609 -15.398 1 80.06 295 VAL B N 1
ATOM 5294 C CA . VAL B 1 295 ? -4.062 -31.922 -15.938 1 80.06 295 VAL B CA 1
ATOM 5295 C C . VAL B 1 295 ? -3.91 -32.75 -17.219 1 80.06 295 VAL B C 1
ATOM 5297 O O . VAL B 1 295 ? -3.176 -32.344 -18.125 1 80.06 295 VAL B O 1
ATOM 5300 N N . LEU B 1 296 ? -4.605 -33.875 -17.25 1 77.31 296 LEU B N 1
ATOM 5301 C CA . LEU B 1 296 ? -4.547 -34.75 -18.406 1 77.31 296 LEU B CA 1
ATOM 5302 C C . LEU B 1 296 ? -5.836 -34.656 -19.219 1 77.31 296 LEU B C 1
ATOM 5304 O O . LEU B 1 296 ? -5.801 -34.656 -20.453 1 77.31 296 LEU B O 1
ATOM 5308 N N . ASP B 1 297 ? -6.93 -34.625 -18.531 1 75.31 297 ASP B N 1
ATOM 5309 C CA . ASP B 1 297 ? -8.219 -34.656 -19.219 1 75.31 297 ASP B CA 1
ATOM 5310 C C . ASP B 1 297 ? -9.344 -34.156 -18.328 1 75.31 297 ASP B C 1
ATOM 5312 O O . ASP B 1 297 ? -9.25 -34.25 -17.094 1 75.31 297 ASP B O 1
ATOM 5316 N N . LEU B 1 298 ? -10.375 -33.375 -19 1 77.25 298 LEU B N 1
ATOM 5317 C CA . LEU B 1 298 ? -11.531 -32.875 -18.25 1 77.25 298 LEU B CA 1
ATOM 5318 C C . LEU B 1 298 ? -12.648 -33.938 -18.25 1 77.25 298 LEU B C 1
ATOM 5320 O O . LEU B 1 298 ? -13.727 -33.688 -17.703 1 77.25 298 LEU B O 1
ATOM 5324 N N . GLY B 1 299 ? -12.5 -35.062 -18.125 1 60.22 299 GLY B N 1
ATOM 5325 C CA . GLY B 1 299 ? -13.508 -36.125 -18.125 1 60.22 299 GLY B CA 1
ATOM 5326 C C . GLY B 1 299 ? -14.641 -35.875 -19.094 1 60.22 299 GLY B C 1
ATOM 5327 O O . GLY B 1 299 ? -15.812 -35.906 -18.719 1 60.22 299 GLY B O 1
ATOM 5328 N N . ARG B 1 300 ? -14.516 -35.375 -20.359 1 54.5 300 ARG B N 1
ATOM 5329 C CA . ARG B 1 300 ? -15.469 -34.75 -21.281 1 54.5 300 ARG B CA 1
ATOM 5330 C C . ARG B 1 300 ? -16.391 -35.781 -21.906 1 54.5 300 ARG B C 1
ATOM 5332 O O . ARG B 1 300 ? -15.938 -36.688 -22.609 1 54.5 300 ARG B O 1
ATOM 5339 N N . ASP B 1 301 ? -17.422 -36.125 -21.344 1 50.97 301 ASP B N 1
ATOM 5340 C CA . ASP B 1 301 ? -18.266 -36.75 -22.344 1 50.97 301 ASP B CA 1
ATOM 5341 C C . ASP B 1 301 ? -18.656 -35.781 -23.438 1 50.97 301 ASP B C 1
ATOM 5343 O O . ASP B 1 301 ? -18.859 -36.156 -24.594 1 50.97 301 ASP B O 1
ATOM 5347 N N . ARG B 1 302 ? -19.297 -34.594 -23.219 1 49.69 302 ARG B N 1
ATOM 5348 C CA . ARG B 1 302 ? -20.234 -34 -24.172 1 49.69 302 ARG B CA 1
ATOM 5349 C C . ARG B 1 302 ? -19.672 -32.719 -24.766 1 49.69 302 ARG B C 1
ATOM 5351 O O . ARG B 1 302 ? -20.422 -31.859 -25.25 1 49.69 302 ARG B O 1
ATOM 5358 N N . TYR B 1 303 ? -18.344 -32.406 -24.875 1 51.25 303 TYR B N 1
ATOM 5359 C CA . TYR B 1 303 ? -18.094 -31.047 -25.375 1 51.25 303 TYR B CA 1
ATOM 5360 C C . TYR B 1 303 ? -17.781 -31.047 -26.859 1 51.25 303 TYR B C 1
ATOM 5362 O O . TYR B 1 303 ? -17.281 -32.031 -27.391 1 51.25 303 TYR B O 1
ATOM 5370 N N . ARG B 1 304 ? -18.375 -30.078 -27.625 1 57.88 304 ARG B N 1
ATOM 5371 C CA . ARG B 1 304 ? -17.781 -29.781 -28.922 1 57.88 304 ARG B CA 1
ATOM 5372 C C . ARG B 1 304 ? -16.281 -29.609 -28.812 1 57.88 304 ARG B C 1
ATOM 5374 O O . ARG B 1 304 ? -15.773 -29.078 -27.812 1 57.88 304 ARG B O 1
ATOM 5381 N N . PRO B 1 305 ? -15.562 -30.234 -29.672 1 52.38 305 PRO B N 1
ATOM 5382 C CA . PRO B 1 305 ? -14.102 -30.312 -29.578 1 52.38 305 PRO B CA 1
ATOM 5383 C C . PRO B 1 305 ? -13.453 -28.969 -29.234 1 52.38 305 PRO B C 1
ATOM 5385 O O . PRO B 1 305 ? -12.562 -28.906 -28.391 1 52.38 305 PRO B O 1
ATOM 5388 N N . SER B 1 306 ? -14.016 -27.938 -29.828 1 66.75 306 SER B N 1
ATOM 5389 C CA . SER B 1 306 ? -13.383 -26.641 -29.609 1 66.75 306 SER B CA 1
ATOM 5390 C C . SER B 1 306 ? -13.656 -26.125 -28.188 1 66.75 306 SER B C 1
ATOM 5392 O O . SER B 1 306 ? -12.758 -25.594 -27.531 1 66.75 306 SER B O 1
ATOM 5394 N N . ALA B 1 307 ? -14.805 -26.312 -27.75 1 76.75 307 ALA B N 1
ATOM 5395 C CA . ALA B 1 307 ? -15.172 -25.859 -26.422 1 76.75 307 ALA B CA 1
ATOM 5396 C C . ALA B 1 307 ? -14.445 -26.672 -25.344 1 76.75 307 ALA B C 1
ATOM 5398 O O . ALA B 1 307 ? -14.008 -26.125 -24.328 1 76.75 307 ALA B O 1
ATOM 5399 N N . GLY B 1 308 ? -14.273 -27.875 -25.75 1 77.88 308 GLY B N 1
ATOM 5400 C CA . GLY B 1 308 ? -13.547 -28.75 -24.828 1 77.88 308 GLY B CA 1
ATOM 5401 C C . GLY B 1 308 ? -12.078 -28.391 -24.703 1 77.88 308 GLY B C 1
ATOM 5402 O O . GLY B 1 308 ? -11.531 -28.391 -23.594 1 77.88 308 GLY B O 1
ATOM 5403 N N . LEU B 1 309 ? -11.539 -28.078 -25.828 1 83.69 309 LEU B N 1
ATOM 5404 C CA . LEU B 1 309 ? -10.133 -27.688 -25.844 1 83.69 309 LEU B CA 1
ATOM 5405 C C . LEU B 1 309 ? -9.914 -26.406 -25.047 1 83.69 309 LEU B C 1
ATOM 5407 O O . LEU B 1 309 ? -8.977 -26.328 -24.25 1 83.69 309 LEU B O 1
ATOM 5411 N N . ALA B 1 310 ? -10.781 -25.453 -25.203 1 87 310 ALA B N 1
ATOM 5412 C CA . ALA B 1 310 ? -10.688 -24.188 -24.484 1 87 310 ALA B CA 1
ATOM 5413 C C . ALA B 1 310 ? -10.805 -24.406 -22.984 1 87 310 ALA B C 1
ATOM 5415 O O . ALA B 1 310 ? -10.031 -23.844 -22.203 1 87 310 ALA B O 1
ATOM 5416 N N . GLU B 1 311 ? -11.695 -25.156 -22.672 1 85.94 311 GLU B N 1
ATOM 5417 C CA . GLU B 1 311 ? -11.898 -25.438 -21.25 1 85.94 311 GLU B CA 1
ATOM 5418 C C . GLU B 1 311 ? -10.695 -26.172 -20.656 1 85.94 311 GLU B C 1
ATOM 5420 O O . GLU B 1 311 ? -10.281 -25.891 -19.531 1 85.94 311 GLU B O 1
ATOM 5425 N N . PHE B 1 312 ? -10.188 -27.109 -21.453 1 86.81 312 PHE B N 1
ATOM 5426 C CA . PHE B 1 312 ? -9.008 -27.828 -21.016 1 86.81 312 PHE B CA 1
ATOM 5427 C C . PHE B 1 312 ? -7.855 -26.875 -20.734 1 86.81 312 PHE B C 1
ATOM 5429 O O . PHE B 1 312 ? -7.223 -26.953 -19.672 1 86.81 312 PHE B O 1
ATOM 5436 N N . VAL B 1 313 ? -7.629 -25.969 -21.594 1 90.06 313 VAL B N 1
ATOM 5437 C CA . VAL B 1 313 ? -6.512 -25.031 -21.469 1 90.06 313 VAL B CA 1
ATOM 5438 C C . VAL B 1 313 ? -6.73 -24.125 -20.266 1 90.06 313 VAL B C 1
ATOM 5440 O O . VAL B 1 313 ? -5.797 -23.844 -19.516 1 90.06 313 VAL B O 1
ATOM 5443 N N . ARG B 1 314 ? -7.898 -23.703 -20.031 1 91.56 314 ARG B N 1
ATOM 5444 C CA . ARG B 1 314 ? -8.219 -22.828 -18.891 1 91.56 314 ARG B CA 1
ATOM 5445 C C . ARG B 1 314 ? -7.996 -23.547 -17.562 1 91.56 314 ARG B C 1
ATOM 5447 O O . ARG B 1 314 ? -7.465 -22.953 -16.625 1 91.56 314 ARG B O 1
ATOM 5454 N N . VAL B 1 315 ? -8.391 -24.781 -17.562 1 88.62 315 VAL B N 1
ATOM 5455 C CA . VAL B 1 315 ? -8.203 -25.578 -16.344 1 88.62 315 VAL B CA 1
ATOM 5456 C C . VAL B 1 315 ? -6.715 -25.828 -16.125 1 88.62 315 VAL B C 1
ATOM 5458 O O . VAL B 1 315 ? -6.227 -25.75 -15 1 88.62 315 VAL B O 1
ATOM 5461 N N . ARG B 1 316 ? -6.035 -26.141 -17.219 1 89.25 316 ARG B N 1
ATOM 5462 C CA . ARG B 1 316 ? -4.602 -26.406 -17.172 1 89.25 316 ARG B CA 1
ATOM 5463 C C . ARG B 1 316 ? -3.842 -25.188 -16.656 1 89.25 316 ARG B C 1
ATOM 5465 O O . ARG B 1 316 ? -3.004 -25.297 -15.758 1 89.25 316 ARG B O 1
ATOM 5472 N N . ASP B 1 317 ? -4.141 -24.016 -17.25 1 92.88 317 ASP B N 1
ATOM 5473 C CA . ASP B 1 317 ? -3.365 -22.812 -16.969 1 92.88 317 ASP B CA 1
ATOM 5474 C C . ASP B 1 317 ? -3.805 -22.188 -15.641 1 92.88 317 ASP B C 1
ATOM 5476 O O . ASP B 1 317 ? -3.012 -21.516 -14.969 1 92.88 317 ASP B O 1
ATOM 5480 N N . ARG B 1 318 ? -5.094 -22.266 -15.297 1 91.75 318 ARG B N 1
ATOM 5481 C CA . ARG B 1 318 ? -5.723 -21.75 -14.086 1 91.75 318 ARG B CA 1
ATOM 5482 C C . ARG B 1 318 ? -5.715 -20.219 -14.07 1 91.75 318 ARG B C 1
ATOM 5484 O O . ARG B 1 318 ? -6.691 -19.594 -13.648 1 91.75 318 ARG B O 1
ATOM 5491 N N . GLU B 1 319 ? -4.621 -19.594 -14.469 1 94.25 319 GLU B N 1
ATOM 5492 C CA . GLU B 1 319 ? -4.434 -18.156 -14.484 1 94.25 319 GLU B CA 1
ATOM 5493 C C . GLU B 1 319 ? -3.668 -17.719 -15.734 1 94.25 319 GLU B C 1
ATOM 5495 O O . GLU B 1 319 ? -3.164 -18.547 -16.484 1 94.25 319 GLU B O 1
ATOM 5500 N N . CYS B 1 320 ? -3.682 -16.391 -15.953 1 96.12 320 CYS B N 1
ATOM 5501 C CA . CYS B 1 320 ? -2.848 -15.82 -17 1 96.12 320 CYS B CA 1
ATOM 5502 C C . CYS B 1 320 ? -1.422 -16.344 -16.922 1 96.12 320 CYS B C 1
ATOM 5504 O O . CYS B 1 320 ? -0.843 -16.406 -15.828 1 96.12 320 CYS B O 1
ATOM 5506 N N . ARG B 1 321 ? -0.828 -16.719 -18.094 1 95.56 321 ARG B N 1
ATOM 5507 C CA . ARG B 1 321 ? 0.448 -17.422 -18.125 1 95.56 321 ARG B CA 1
ATOM 5508 C C . ARG B 1 321 ? 1.616 -16.438 -18.125 1 95.56 321 ARG B C 1
ATOM 5510 O O . ARG B 1 321 ? 2.775 -16.844 -18.016 1 95.56 321 ARG B O 1
ATOM 5517 N N . ARG B 1 322 ? 1.387 -15.172 -18.203 1 95.81 322 ARG B N 1
ATOM 5518 C CA . ARG B 1 322 ? 2.496 -14.25 -17.953 1 95.81 322 ARG B CA 1
ATOM 5519 C C . ARG B 1 322 ? 2.969 -14.336 -16.516 1 95.81 322 ARG B C 1
ATOM 5521 O O . ARG B 1 322 ? 2.172 -14.18 -15.578 1 95.81 322 ARG B O 1
ATOM 5528 N N . PRO B 1 323 ? 4.258 -14.492 -16.328 1 94.19 323 PRO B N 1
ATOM 5529 C CA . PRO B 1 323 ? 4.75 -14.617 -14.953 1 94.19 323 PRO B CA 1
ATOM 5530 C C . PRO B 1 323 ? 4.344 -13.438 -14.078 1 94.19 323 PRO B C 1
ATOM 5532 O O . PRO B 1 323 ? 4.598 -12.281 -14.43 1 94.19 323 PRO B O 1
ATOM 5535 N N . GLY B 1 324 ? 3.641 -13.758 -12.984 1 91.62 324 GLY B N 1
ATOM 5536 C CA . GLY B 1 324 ? 3.287 -12.727 -12.016 1 91.62 324 GLY B CA 1
ATOM 5537 C C . GLY B 1 324 ? 1.863 -12.227 -12.172 1 91.62 324 GLY B C 1
ATOM 5538 O O . GLY B 1 324 ? 1.356 -11.508 -11.305 1 91.62 324 GLY B O 1
ATOM 5539 N N . CYS B 1 325 ? 1.208 -12.469 -13.227 1 94.31 325 CYS B N 1
ATOM 5540 C CA . CYS B 1 325 ? -0.191 -12.094 -13.398 1 94.31 325 CYS B CA 1
ATOM 5541 C C . CYS B 1 325 ? -1.118 -13.172 -12.844 1 94.31 325 CYS B C 1
ATOM 5543 O O . CYS B 1 325 ? -0.923 -14.359 -13.102 1 94.31 325 CYS B O 1
ATOM 5545 N N . HIS B 1 326 ? -2.127 -12.781 -12.062 1 91.44 326 HIS B N 1
ATOM 5546 C CA . HIS B 1 326 ? -2.936 -13.781 -11.383 1 91.44 326 HIS B CA 1
ATOM 5547 C C . HIS B 1 326 ? -4.391 -13.719 -11.836 1 91.44 326 HIS B C 1
ATOM 5549 O O . HIS B 1 326 ? -5.285 -14.195 -11.133 1 91.44 326 HIS B O 1
ATOM 5555 N N . ARG B 1 327 ? -4.578 -13.125 -12.945 1 92.5 327 ARG B N 1
ATOM 5556 C CA . ARG B 1 327 ? -5.93 -13.109 -13.492 1 92.5 327 ARG B CA 1
ATOM 5557 C C . ARG B 1 327 ? -6.426 -14.523 -13.773 1 92.5 327 ARG B C 1
ATOM 5559 O O . ARG B 1 327 ? -5.738 -15.305 -14.438 1 92.5 327 ARG B O 1
ATOM 5566 N N . PRO B 1 328 ? -7.598 -14.859 -13.25 1 92.12 328 PRO B N 1
ATOM 5567 C CA . PRO B 1 328 ? -8.117 -16.203 -13.531 1 92.12 328 PRO B CA 1
ATOM 5568 C C . PRO B 1 328 ? -8.242 -16.469 -15.031 1 92.12 328 PRO B C 1
ATOM 5570 O O . PRO B 1 328 ? -8.625 -15.586 -15.797 1 92.12 328 PRO B O 1
ATOM 5573 N N . ALA B 1 329 ? -7.898 -17.672 -15.445 1 92.94 329 ALA B N 1
ATOM 5574 C CA . ALA B 1 329 ? -7.871 -18.047 -16.859 1 92.94 329 ALA B CA 1
ATOM 5575 C C . ALA B 1 329 ? -9.227 -17.812 -17.516 1 92.94 329 ALA B C 1
ATOM 5577 O O . ALA B 1 329 ? -9.297 -17.469 -18.688 1 92.94 329 ALA B O 1
ATOM 5578 N N . GLN B 1 330 ? -10.305 -17.922 -16.734 1 87.38 330 GLN B N 1
ATOM 5579 C CA . GLN B 1 330 ? -11.664 -17.75 -17.234 1 87.38 330 GLN B CA 1
ATOM 5580 C C . GLN B 1 330 ? -11.914 -16.312 -17.688 1 87.38 330 GLN B C 1
ATOM 5582 O O . GLN B 1 330 ? -12.859 -16.047 -18.438 1 87.38 330 GLN B O 1
ATOM 5587 N N . ALA B 1 331 ? -11.062 -15.438 -17.234 1 88 331 ALA B N 1
ATOM 5588 C CA . ALA B 1 331 ? -11.18 -14.031 -17.625 1 88 331 ALA B CA 1
ATOM 5589 C C . ALA B 1 331 ? -10.109 -13.656 -18.641 1 88 331 ALA B C 1
ATOM 5591 O O . ALA B 1 331 ? -9.859 -12.469 -18.875 1 88 331 ALA B O 1
ATOM 5592 N N . CYS B 1 332 ? -9.461 -14.672 -19.188 1 93.19 332 CYS B N 1
ATOM 5593 C CA . CYS B 1 332 ? -8.359 -14.445 -20.109 1 93.19 332 CYS B CA 1
ATOM 5594 C C . CYS B 1 332 ? -8.766 -14.82 -21.531 1 93.19 332 CYS B C 1
ATOM 5596 O O . CYS B 1 332 ? -9.82 -15.422 -21.75 1 93.19 332 CYS B O 1
ATOM 5598 N N . ASP B 1 333 ? -7.98 -14.383 -22.484 1 90.88 333 ASP B N 1
ATOM 5599 C CA . ASP B 1 333 ? -8.078 -14.797 -23.891 1 90.88 333 ASP B CA 1
ATOM 5600 C C . ASP B 1 333 ? -7.23 -16.047 -24.156 1 90.88 333 ASP B C 1
ATOM 5602 O O . ASP B 1 333 ? -6.141 -16.188 -23.594 1 90.88 333 ASP B O 1
ATOM 5606 N N . LEU B 1 334 ? -7.887 -16.938 -24.938 1 89.19 334 LEU B N 1
ATOM 5607 C CA . LEU B 1 334 ? -7.086 -18.047 -25.422 1 89.19 334 LEU B CA 1
ATOM 5608 C C . LEU B 1 334 ? -6.219 -17.609 -26.594 1 89.19 334 LEU B C 1
ATOM 5610 O O . LEU B 1 334 ? -6.727 -17.094 -27.594 1 89.19 334 LEU B O 1
ATOM 5614 N N . ASP B 1 335 ? -4.977 -17.719 -26.438 1 84.56 335 ASP B N 1
ATOM 5615 C CA . ASP B 1 335 ? -4.059 -17.188 -27.438 1 84.56 335 ASP B CA 1
ATOM 5616 C C . ASP B 1 335 ? -3.094 -18.266 -27.938 1 84.56 335 ASP B C 1
ATOM 5618 O O . ASP B 1 335 ? -2.689 -19.141 -27.172 1 84.56 335 ASP B O 1
ATOM 5622 N N . HIS B 1 336 ? -2.895 -18.188 -29.234 1 81.31 336 HIS B N 1
ATOM 5623 C CA . HIS B 1 336 ? -1.812 -18.984 -29.781 1 81.31 336 HIS B CA 1
ATOM 5624 C C . HIS B 1 336 ? -0.45 -18.422 -29.422 1 81.31 336 HIS B C 1
ATOM 5626 O O . HIS B 1 336 ? -0.195 -17.234 -29.625 1 81.31 336 HIS B O 1
ATOM 5632 N N . ALA B 1 337 ? 0.349 -19.25 -28.766 1 72.25 337 ALA B N 1
ATOM 5633 C CA . ALA B 1 337 ? 1.681 -18.766 -28.406 1 72.25 337 ALA B CA 1
ATOM 5634 C C . ALA B 1 337 ? 2.486 -18.391 -29.641 1 72.25 337 ALA B C 1
ATOM 5636 O O . ALA B 1 337 ? 3.289 -17.453 -29.609 1 72.25 337 ALA B O 1
ATOM 5637 N N . VAL B 1 338 ? 2.303 -19.203 -30.656 1 66.06 338 VAL B N 1
ATOM 5638 C CA . VAL B 1 338 ? 2.84 -18.891 -31.969 1 66.06 338 VAL B CA 1
ATOM 5639 C C . VAL B 1 338 ? 1.709 -18.453 -32.906 1 66.06 338 VAL B C 1
ATOM 5641 O O . VAL B 1 338 ? 0.708 -19.156 -33.031 1 66.06 338 VAL B O 1
ATOM 5644 N N . PRO B 1 339 ? 1.933 -17.203 -33.406 1 65.81 339 PRO B N 1
ATOM 5645 C CA . PRO B 1 339 ? 0.872 -16.766 -34.312 1 65.81 339 PRO B CA 1
ATOM 5646 C C . PRO B 1 339 ? 0.608 -17.75 -35.438 1 65.81 339 PRO B C 1
ATOM 5648 O O . PRO B 1 339 ? 1.531 -18.438 -35.906 1 65.81 339 PRO B O 1
ATOM 5651 N N . TRP B 1 340 ? -0.67 -17.844 -35.719 1 62.31 340 TRP B N 1
ATOM 5652 C CA . TRP B 1 340 ? -1.104 -18.75 -36.781 1 62.31 340 TRP B CA 1
ATOM 5653 C C . TRP B 1 340 ? -0.271 -18.562 -38.062 1 62.31 340 TRP B C 1
ATOM 5655 O O . TRP B 1 340 ? 0.129 -19.531 -38.688 1 62.31 340 TRP B O 1
ATOM 5665 N N . GLN B 1 341 ? -0.046 -17.281 -38.281 1 62.41 341 GLN B N 1
ATOM 5666 C CA . GLN B 1 341 ? 0.677 -16.938 -39.5 1 62.41 341 GLN B CA 1
ATOM 5667 C C . GLN B 1 341 ? 2.078 -17.547 -39.5 1 62.41 341 GLN B C 1
ATOM 5669 O O . GLN B 1 341 ? 2.691 -17.703 -40.562 1 62.41 341 GLN B O 1
ATOM 5674 N N . HIS B 1 342 ? 2.461 -17.906 -38.344 1 63.44 342 HIS B N 1
ATOM 5675 C CA . HIS B 1 342 ? 3.809 -18.453 -38.219 1 63.44 342 HIS B CA 1
ATOM 5676 C C . HIS B 1 342 ? 3.771 -19.938 -37.875 1 63.44 342 HIS B C 1
ATOM 5678 O O . HIS B 1 342 ? 4.703 -20.453 -37.281 1 63.44 342 HIS B O 1
ATOM 5684 N N . GLY B 1 343 ? 2.521 -20.625 -38.156 1 59.03 343 GLY B N 1
ATOM 5685 C CA . GLY B 1 343 ? 2.455 -22.078 -38 1 59.03 343 GLY B CA 1
ATOM 5686 C C . GLY B 1 343 ? 1.777 -22.516 -36.719 1 59.03 343 GLY B C 1
ATOM 5687 O O . GLY B 1 343 ? 1.85 -23.703 -36.344 1 59.03 343 GLY B O 1
ATOM 5688 N N . GLY B 1 344 ? 1.191 -21.562 -36 1 62.12 344 GLY B N 1
ATOM 5689 C CA . GLY B 1 344 ? 0.494 -21.969 -34.781 1 62.12 344 GLY B CA 1
ATOM 5690 C C . GLY B 1 344 ? -0.703 -22.859 -35.062 1 62.12 344 GLY B C 1
ATOM 5691 O O . GLY B 1 344 ? -1.35 -22.734 -36.125 1 62.12 344 GLY B O 1
ATOM 5692 N N . HIS B 1 345 ? -0.854 -24.062 -34.312 1 69.31 345 HIS B N 1
ATOM 5693 C CA . HIS B 1 345 ? -1.98 -24.984 -34.406 1 69.31 345 HIS B CA 1
ATOM 5694 C C . HIS B 1 345 ? -2.93 -24.828 -33.25 1 69.31 345 HIS B C 1
ATOM 5696 O O . HIS B 1 345 ? -2.525 -24.375 -32.156 1 69.31 345 HIS B O 1
ATOM 5702 N N . THR B 1 346 ? -4.129 -25.031 -33.438 1 70.75 346 THR B N 1
ATOM 5703 C CA . THR B 1 346 ? -5.133 -25.016 -32.375 1 70.75 346 THR B CA 1
ATOM 5704 C C . THR B 1 346 ? -5.125 -26.328 -31.609 1 70.75 346 THR B C 1
ATOM 5706 O O . THR B 1 346 ? -5.969 -27.188 -31.828 1 70.75 346 THR B O 1
ATOM 5709 N N . THR B 1 347 ? -4.105 -26.516 -30.906 1 77.62 347 THR B N 1
ATOM 5710 C CA . THR B 1 347 ? -3.941 -27.641 -30.016 1 77.62 347 THR B CA 1
ATOM 5711 C C . THR B 1 347 ? -3.621 -27.188 -28.594 1 77.62 347 THR B C 1
ATOM 5713 O O . THR B 1 347 ? -3.275 -26.016 -28.391 1 77.62 347 THR B O 1
ATOM 5716 N N . ASP B 1 348 ? -3.867 -28.078 -27.641 1 79.44 348 ASP B N 1
ATOM 5717 C CA . ASP B 1 348 ? -3.633 -27.734 -26.25 1 79.44 348 ASP B CA 1
ATOM 5718 C C . ASP B 1 348 ? -2.17 -27.375 -26 1 79.44 348 ASP B C 1
ATOM 5720 O O . ASP B 1 348 ? -1.855 -26.609 -25.094 1 79.44 348 ASP B O 1
ATOM 5724 N N . THR B 1 349 ? -1.276 -27.812 -26.844 1 79.62 349 THR B N 1
ATOM 5725 C CA . THR B 1 349 ? 0.153 -27.578 -26.672 1 79.62 349 THR B CA 1
ATOM 5726 C C . THR B 1 349 ? 0.56 -26.234 -27.266 1 79.62 349 THR B C 1
ATOM 5728 O O . THR B 1 349 ? 1.662 -25.75 -27 1 79.62 349 THR B O 1
ATOM 5731 N N . ASP B 1 350 ? -0.401 -25.578 -27.938 1 85.06 350 ASP B N 1
ATOM 5732 C CA . ASP B 1 350 ? -0.057 -24.328 -28.594 1 85.06 350 ASP B CA 1
ATOM 5733 C C . ASP B 1 350 ? -0.878 -23.172 -28.016 1 85.06 350 ASP B C 1
ATOM 5735 O O . ASP B 1 350 ? -0.683 -22.016 -28.406 1 85.06 350 ASP B O 1
ATOM 5739 N N . LEU B 1 351 ? -1.714 -23.562 -27.156 1 89.44 351 LEU B N 1
ATOM 5740 C CA . LEU B 1 351 ? -2.607 -22.531 -26.625 1 89.44 351 LEU B CA 1
ATOM 5741 C C . LEU B 1 351 ? -2.271 -22.219 -25.172 1 89.44 351 LEU B C 1
ATOM 5743 O O . LEU B 1 351 ? -1.962 -23.125 -24.391 1 89.44 351 LEU B O 1
ATOM 5747 N N . ILE B 1 352 ? -2.293 -20.938 -24.844 1 92.81 352 ILE B N 1
ATOM 5748 C CA . ILE B 1 352 ? -2.135 -20.484 -23.469 1 92.81 352 ILE B CA 1
ATOM 5749 C C . ILE B 1 352 ? -3.145 -19.375 -23.172 1 92.81 352 ILE B C 1
ATOM 5751 O O . ILE B 1 352 ? -3.676 -18.75 -24.094 1 92.81 352 ILE B O 1
ATOM 5755 N N . ASP B 1 353 ? -3.428 -19.219 -21.906 1 94.12 353 ASP B N 1
ATOM 5756 C CA . ASP B 1 353 ? -4.312 -18.141 -21.453 1 94.12 353 ASP B CA 1
ATOM 5757 C C . ASP B 1 353 ? -3.523 -16.875 -21.156 1 94.12 353 ASP B C 1
ATOM 5759 O O . ASP B 1 353 ? -2.59 -16.891 -20.344 1 94.12 353 ASP B O 1
ATOM 5763 N N . LEU B 1 354 ? -3.871 -15.773 -21.797 1 95.5 354 LEU B N 1
ATOM 5764 C CA . LEU B 1 354 ? -3.338 -14.445 -21.516 1 95.5 354 LEU B CA 1
ATOM 5765 C C . LEU B 1 354 ? -4.465 -13.438 -21.328 1 95.5 354 LEU B C 1
ATOM 5767 O O . LEU B 1 354 ? -5.398 -13.391 -22.141 1 95.5 354 LEU B O 1
ATOM 5771 N N . CYS B 1 355 ? -4.406 -12.703 -20.203 1 94.25 355 CYS B N 1
ATOM 5772 C CA . CYS B 1 355 ? -5.395 -11.641 -20.078 1 94.25 355 CYS B CA 1
ATOM 5773 C C . CYS B 1 355 ? -5.219 -10.602 -21.188 1 94.25 355 CYS B C 1
ATOM 5775 O O . CYS B 1 355 ? -4.195 -10.586 -21.875 1 94.25 355 CYS B O 1
ATOM 5777 N N . ARG B 1 356 ? -6.215 -9.719 -21.312 1 91.25 356 ARG B N 1
ATOM 5778 C CA . ARG B 1 356 ? -6.227 -8.781 -22.438 1 91.25 356 ARG B CA 1
ATOM 5779 C C . ARG B 1 356 ? -4.965 -7.926 -22.438 1 91.25 356 ARG B C 1
ATOM 5781 O O . ARG B 1 356 ? -4.367 -7.695 -23.5 1 91.25 356 ARG B O 1
ATOM 5788 N N . ARG B 1 357 ? -4.555 -7.469 -21.344 1 91.62 357 ARG B N 1
ATOM 5789 C CA . ARG B 1 357 ? -3.355 -6.648 -21.234 1 91.62 357 ARG B CA 1
ATOM 5790 C C . ARG B 1 357 ? -2.111 -7.43 -21.641 1 91.62 357 ARG B C 1
ATOM 5792 O O . ARG B 1 357 ? -1.27 -6.918 -22.375 1 91.62 357 ARG B O 1
ATOM 5799 N N . ASP B 1 358 ? -1.976 -8.648 -21.234 1 94.5 358 ASP B N 1
ATOM 5800 C CA . ASP B 1 358 ? -0.776 -9.445 -21.484 1 94.5 358 ASP B CA 1
ATOM 5801 C C . ASP B 1 358 ? -0.78 -10.008 -22.906 1 94.5 358 ASP B C 1
ATOM 5803 O O . ASP B 1 358 ? 0.28 -10.242 -23.484 1 94.5 358 ASP B O 1
ATOM 5807 N N . HIS B 1 359 ? -1.977 -10.141 -23.406 1 93.19 359 HIS B N 1
ATOM 5808 C CA . HIS B 1 359 ? -2.102 -10.492 -24.812 1 93.19 359 HIS B CA 1
ATOM 5809 C C . HIS B 1 359 ? -1.524 -9.398 -25.703 1 93.19 359 HIS B C 1
ATOM 5811 O O . HIS B 1 359 ? -0.81 -9.688 -26.672 1 93.19 359 HIS B O 1
ATOM 5817 N N . ARG B 1 360 ? -1.853 -8.211 -25.359 1 92.81 360 ARG B N 1
ATOM 5818 C CA . ARG B 1 360 ? -1.351 -7.074 -26.125 1 92.81 360 ARG B CA 1
ATOM 5819 C C . ARG B 1 360 ? 0.163 -6.949 -26 1 92.81 360 ARG B C 1
ATOM 5821 O O . ARG B 1 360 ? 0.843 -6.539 -26.938 1 92.81 360 ARG B O 1
ATOM 5828 N N . LEU B 1 361 ? 0.635 -7.266 -24.859 1 94.5 361 LEU B N 1
ATOM 5829 C CA . LEU B 1 361 ? 2.068 -7.18 -24.609 1 94.5 361 LEU B CA 1
ATOM 5830 C C . LEU B 1 361 ? 2.844 -8.102 -25.547 1 94.5 361 LEU B C 1
ATOM 5832 O O . LEU B 1 361 ? 3.924 -7.738 -26.016 1 94.5 361 LEU B O 1
ATOM 5836 N N . LYS B 1 362 ? 2.309 -9.227 -25.844 1 92.06 362 LYS B N 1
ATOM 5837 C CA . LYS B 1 362 ? 2.922 -10.211 -26.719 1 92.06 362 LYS B CA 1
ATOM 5838 C C . LYS B 1 362 ? 3.188 -9.617 -28.109 1 92.06 362 LYS B C 1
ATOM 5840 O O . LYS B 1 362 ? 4.148 -10 -28.781 1 92.06 362 LYS B O 1
ATOM 5845 N N . ASP B 1 363 ? 2.402 -8.664 -28.5 1 89.75 363 ASP B N 1
ATOM 5846 C CA . ASP B 1 363 ? 2.48 -8.094 -29.828 1 89.75 363 ASP B CA 1
ATOM 5847 C C . ASP B 1 363 ? 3.346 -6.836 -29.844 1 89.75 363 ASP B C 1
ATOM 5849 O O . ASP B 1 363 ? 3.568 -6.238 -30.906 1 89.75 363 ASP B O 1
ATOM 5853 N N . GLU B 1 364 ? 3.824 -6.445 -28.703 1 93.56 364 GLU B N 1
ATOM 5854 C CA . GLU B 1 364 ? 4.68 -5.266 -28.625 1 93.56 364 GLU B CA 1
ATOM 5855 C C . GLU B 1 364 ? 6.062 -5.547 -29.203 1 93.56 364 GLU B C 1
ATOM 5857 O O . GLU B 1 364 ? 6.605 -6.637 -29.031 1 93.56 364 GLU B O 1
ATOM 5862 N N . PRO B 1 365 ? 6.668 -4.555 -29.891 1 92.88 365 PRO B N 1
ATOM 5863 C CA . PRO B 1 365 ? 8.008 -4.742 -30.453 1 92.88 365 PRO B CA 1
ATOM 5864 C C . PRO B 1 365 ? 9.047 -5.117 -29.406 1 92.88 365 PRO B C 1
ATOM 5866 O O . PRO B 1 365 ? 9.062 -4.551 -28.312 1 92.88 365 PRO B O 1
ATOM 5869 N N . GLY B 1 366 ? 9.844 -6.152 -29.766 1 94.12 366 GLY B N 1
ATOM 5870 C CA . GLY B 1 366 ? 10.961 -6.543 -28.922 1 94.12 366 GLY B CA 1
ATOM 5871 C C . GLY B 1 366 ? 10.609 -7.637 -27.938 1 94.12 366 GLY B C 1
ATOM 5872 O O . GLY B 1 366 ? 11.492 -8.242 -27.328 1 94.12 366 GLY B O 1
ATOM 5873 N N . TRP B 1 367 ? 9.336 -7.844 -27.781 1 95.62 367 TRP B N 1
ATOM 5874 C CA . TRP B 1 367 ? 8.891 -8.914 -26.891 1 95.62 367 TRP B CA 1
ATOM 5875 C C . TRP B 1 367 ? 8.734 -10.227 -27.656 1 95.62 367 TRP B C 1
ATOM 5877 O O . TRP B 1 367 ? 8.148 -10.25 -28.734 1 95.62 367 TRP B O 1
ATOM 5887 N N . THR B 1 368 ? 9.273 -11.289 -27.125 1 94.5 368 THR B N 1
ATOM 5888 C CA . THR B 1 368 ? 9.141 -12.594 -27.781 1 94.5 368 THR B CA 1
ATOM 5889 C C . THR B 1 368 ? 8.625 -13.641 -26.797 1 94.5 368 THR B C 1
ATOM 5891 O O . THR B 1 368 ? 9.047 -13.664 -25.641 1 94.5 368 THR B O 1
ATOM 5894 N N . TYR B 1 369 ? 7.734 -14.445 -27.312 1 93.06 369 TYR B N 1
ATOM 5895 C CA . TYR B 1 369 ? 7.129 -15.531 -26.547 1 93.06 369 TYR B CA 1
ATOM 5896 C C . TYR B 1 369 ? 7.461 -16.891 -27.156 1 93.06 369 TYR B C 1
ATOM 5898 O O . TYR B 1 369 ? 7.367 -17.062 -28.375 1 93.06 369 TYR B O 1
ATOM 5906 N N . HIS B 1 370 ? 7.895 -17.797 -26.328 1 92.88 370 HIS B N 1
ATOM 5907 C CA . HIS B 1 370 ? 8.164 -19.156 -26.75 1 92.88 370 HIS B CA 1
ATOM 5908 C C . HIS B 1 370 ? 7.492 -20.172 -25.828 1 92.88 370 HIS B C 1
ATOM 5910 O O . HIS B 1 370 ? 7.719 -20.156 -24.625 1 92.88 370 HIS B O 1
ATOM 5916 N N . LEU B 1 371 ? 6.66 -21.016 -26.391 1 92.44 371 LEU B N 1
ATOM 5917 C CA . LEU B 1 371 ? 6.004 -22.078 -25.656 1 92.44 371 LEU B CA 1
ATOM 5918 C C . LEU B 1 371 ? 6.641 -23.438 -25.969 1 92.44 371 LEU B C 1
ATOM 5920 O O . LEU B 1 371 ? 6.582 -23.891 -27.109 1 92.44 371 LEU B O 1
ATOM 5924 N N . ALA B 1 372 ? 7.199 -24.047 -24.953 1 90.88 372 ALA B N 1
ATOM 5925 C CA . ALA B 1 372 ? 7.805 -25.359 -25.125 1 90.88 372 ALA B CA 1
ATOM 5926 C C . ALA B 1 372 ? 6.734 -26.453 -25.156 1 90.88 372 ALA B C 1
ATOM 5928 O O . ALA B 1 372 ? 5.598 -26.234 -24.734 1 90.88 372 ALA B O 1
ATOM 5929 N N . THR B 1 373 ? 7.117 -27.609 -25.609 1 83.38 373 THR B N 1
ATOM 5930 C CA . THR B 1 373 ? 6.188 -28.719 -25.781 1 83.38 373 THR B CA 1
ATOM 5931 C C . THR B 1 373 ? 5.66 -29.188 -24.422 1 83.38 373 THR B C 1
ATOM 5933 O O . THR B 1 373 ? 4.512 -29.641 -24.328 1 83.38 373 THR B O 1
ATOM 5936 N N . GLU B 1 374 ? 6.484 -29.047 -23.469 1 83.75 374 GLU B N 1
ATOM 5937 C CA . GLU B 1 374 ? 6.074 -29.516 -22.141 1 83.75 374 GLU B CA 1
ATOM 5938 C C . GLU B 1 374 ? 5.23 -28.484 -21.422 1 83.75 374 GLU B C 1
ATOM 5940 O O . GLU B 1 374 ? 4.758 -28.719 -20.312 1 83.75 374 GLU B O 1
ATOM 5945 N N . GLY B 1 375 ? 5.098 -27.297 -22.031 1 88.88 375 GLY B N 1
ATOM 5946 C CA . GLY B 1 375 ? 4.137 -26.359 -21.484 1 88.88 375 GLY B CA 1
ATOM 5947 C C . GLY B 1 375 ? 4.793 -25.125 -20.875 1 88.88 375 GLY B C 1
ATOM 5948 O O . GLY B 1 375 ? 4.105 -24.188 -20.469 1 88.88 375 GLY B O 1
ATOM 5949 N N . THR B 1 376 ? 6.148 -24.984 -20.891 1 93.56 376 THR B N 1
ATOM 5950 C CA . THR B 1 376 ? 6.848 -23.844 -20.328 1 93.56 376 THR B CA 1
ATOM 5951 C C . THR B 1 376 ? 6.801 -22.656 -21.281 1 93.56 376 THR B C 1
ATOM 5953 O O . THR B 1 376 ? 7.223 -22.766 -22.438 1 93.56 376 THR B O 1
ATOM 5956 N N . LEU B 1 377 ? 6.227 -21.594 -20.797 1 94.88 377 LEU B N 1
ATOM 5957 C CA . LEU B 1 377 ? 6.266 -20.328 -21.531 1 94.88 377 LEU B CA 1
ATOM 5958 C C . LEU B 1 377 ? 7.484 -19.516 -21.141 1 94.88 377 LEU B C 1
ATOM 5960 O O . LEU B 1 377 ? 7.711 -19.266 -19.953 1 94.88 377 LEU B O 1
ATOM 5964 N N . THR B 1 378 ? 8.297 -19.109 -22.109 1 96.44 378 THR B N 1
ATOM 5965 C CA . THR B 1 378 ? 9.422 -18.203 -21.891 1 96.44 378 THR B CA 1
ATOM 5966 C C . THR B 1 378 ? 9.18 -16.859 -22.562 1 96.44 378 THR B C 1
ATOM 5968 O O . THR B 1 378 ? 8.969 -16.797 -23.781 1 96.44 378 THR B O 1
ATOM 5971 N N . ILE B 1 379 ? 9.141 -15.828 -21.812 1 96.31 379 ILE B N 1
ATOM 5972 C CA . ILE B 1 379 ? 9.016 -14.461 -22.312 1 96.31 379 ILE B CA 1
ATOM 5973 C C . ILE B 1 379 ? 10.383 -13.781 -22.297 1 96.31 379 ILE B C 1
ATOM 5975 O O . ILE B 1 379 ? 11.07 -13.781 -21.266 1 96.31 379 ILE B O 1
ATOM 5979 N N . THR B 1 380 ? 10.844 -13.281 -23.375 1 97.19 380 THR B N 1
ATOM 5980 C CA . THR B 1 380 ? 12.07 -12.492 -23.484 1 97.19 380 THR B CA 1
ATOM 5981 C C . THR B 1 380 ? 11.742 -11.016 -23.688 1 97.19 380 THR B C 1
ATOM 5983 O O . THR B 1 380 ? 10.977 -10.656 -24.594 1 97.19 380 THR B O 1
ATOM 5986 N N . THR B 1 381 ? 12.297 -10.203 -22.828 1 97.56 381 THR B N 1
ATOM 5987 C CA . THR B 1 381 ? 12.031 -8.773 -22.875 1 97.56 381 THR B CA 1
ATOM 5988 C C . THR B 1 381 ? 12.883 -8.094 -23.953 1 97.56 381 THR B C 1
ATOM 5990 O O . THR B 1 381 ? 13.82 -8.703 -24.469 1 97.56 381 THR B O 1
ATOM 5993 N N . PRO B 1 382 ? 12.586 -6.801 -24.203 1 96.25 382 PRO B N 1
ATOM 5994 C CA . PRO B 1 382 ? 13.352 -6.07 -25.219 1 96.25 382 PRO B CA 1
ATOM 5995 C C . PRO B 1 382 ? 14.844 -5.98 -24.891 1 96.25 382 PRO B C 1
ATOM 5997 O O . PRO B 1 382 ? 15.672 -5.887 -25.797 1 96.25 382 PRO B O 1
ATOM 6000 N N . THR B 1 383 ? 15.172 -6.039 -23.609 1 96.81 383 THR B N 1
ATOM 6001 C CA . THR B 1 383 ? 16.578 -5.949 -23.234 1 96.81 383 THR B CA 1
ATOM 6002 C C . THR B 1 383 ? 17.188 -7.34 -23.078 1 96.81 383 THR B C 1
ATOM 6004 O O . THR B 1 383 ? 18.312 -7.477 -22.609 1 96.81 383 THR B O 1
ATOM 6007 N N . GLY B 1 384 ? 16.438 -8.398 -23.312 1 96.38 384 GLY B N 1
ATOM 6008 C CA . GLY B 1 384 ? 16.984 -9.742 -23.406 1 96.38 384 GLY B CA 1
ATOM 6009 C C . GLY B 1 384 ? 16.781 -10.555 -22.125 1 96.38 384 GLY B C 1
ATOM 6010 O O . GLY B 1 384 ? 17.266 -11.688 -22.031 1 96.38 384 GLY B O 1
ATOM 6011 N N . GLN B 1 385 ? 16.125 -10.023 -21.203 1 96.12 385 GLN B N 1
ATOM 6012 C CA . GLN B 1 385 ? 15.844 -10.789 -19.984 1 96.12 385 GLN B CA 1
ATOM 6013 C C . GLN B 1 385 ? 14.773 -11.852 -20.25 1 96.12 385 GLN B C 1
ATOM 6015 O O . GLN B 1 385 ? 13.852 -11.633 -21.031 1 96.12 385 GLN B O 1
ATOM 6020 N N . ARG B 1 386 ? 14.914 -12.969 -19.594 1 96.94 386 ARG B N 1
ATOM 6021 C CA . ARG B 1 386 ? 14.016 -14.094 -19.812 1 96.94 386 ARG B CA 1
ATOM 6022 C C . ARG B 1 386 ? 13.258 -14.453 -18.531 1 96.94 386 ARG B C 1
ATOM 6024 O O . ARG B 1 386 ? 13.844 -14.469 -17.453 1 96.94 386 ARG B O 1
ATOM 6031 N N . TYR B 1 387 ? 12.008 -14.703 -18.656 1 96.69 387 TYR B N 1
ATOM 6032 C CA . TYR B 1 387 ? 11.125 -15.094 -17.562 1 96.69 387 TYR B CA 1
ATOM 6033 C C . TYR B 1 387 ? 10.234 -16.266 -17.969 1 96.69 387 TYR B C 1
ATOM 6035 O O . TYR B 1 387 ? 9.672 -16.266 -19.062 1 96.69 387 TYR B O 1
ATOM 6043 N N . ASP B 1 388 ? 10.102 -17.203 -17.047 1 95.5 388 ASP B N 1
ATOM 6044 C CA . ASP B 1 388 ? 9.406 -18.438 -17.406 1 95.5 388 ASP B CA 1
ATOM 6045 C C . ASP B 1 388 ? 8.172 -18.641 -16.531 1 95.5 388 ASP B C 1
ATOM 6047 O O . ASP B 1 388 ? 8.102 -18.109 -15.414 1 95.5 388 ASP B O 1
ATOM 6051 N N . SER B 1 389 ? 7.199 -19.344 -17.062 1 94.12 389 SER B N 1
ATOM 6052 C CA . SER B 1 389 ? 6.062 -19.844 -16.297 1 94.12 389 SER B CA 1
ATOM 6053 C C . SER B 1 389 ? 5.633 -21.219 -16.797 1 94.12 389 SER B C 1
ATOM 6055 O O . SER B 1 389 ? 5.777 -21.547 -17.969 1 94.12 389 SER B O 1
ATOM 6057 N N . THR B 1 390 ? 5.211 -22.047 -15.93 1 92 390 THR B N 1
ATOM 6058 C CA . THR B 1 390 ? 4.66 -23.359 -16.219 1 92 390 THR B CA 1
ATOM 6059 C C . THR B 1 390 ? 3.271 -23.516 -15.594 1 92 390 THR B C 1
ATOM 6061 O O . THR B 1 390 ? 2.951 -22.859 -14.602 1 92 390 THR B O 1
ATOM 6064 N N . PRO B 1 391 ? 2.428 -24.297 -16.281 1 89.06 391 PRO B N 1
ATOM 6065 C CA . PRO B 1 391 ? 1.16 -24.578 -15.617 1 89.06 391 PRO B CA 1
ATOM 6066 C C . PRO B 1 391 ? 1.354 -25.188 -14.234 1 89.06 391 PRO B C 1
ATOM 6068 O O . PRO B 1 391 ? 2.236 -26.031 -14.047 1 89.06 391 PRO B O 1
ATOM 6071 N N . PRO B 1 392 ? 0.604 -24.75 -13.305 1 87.19 392 PRO B N 1
ATOM 6072 C CA . PRO B 1 392 ? 0.775 -25.297 -11.953 1 87.19 392 PRO B CA 1
ATOM 6073 C C . PRO B 1 392 ? 0.29 -26.734 -11.836 1 87.19 392 PRO B C 1
ATOM 6075 O O . PRO B 1 392 ? -0.674 -27.125 -12.5 1 87.19 392 PRO B O 1
ATOM 6078 N N . SER B 1 393 ? 0.971 -27.484 -10.977 1 84.44 393 SER B N 1
ATOM 6079 C CA . SER B 1 393 ? 0.495 -28.828 -10.656 1 84.44 393 SER B CA 1
ATOM 6080 C C . SER B 1 393 ? -0.704 -28.781 -9.711 1 84.44 393 SER B C 1
ATOM 6082 O O . SER B 1 393 ? -0.79 -27.891 -8.859 1 84.44 393 SER B O 1
ATOM 6084 N N . LEU B 1 394 ? -1.584 -29.625 -9.938 1 79.31 394 LEU B N 1
ATOM 6085 C CA . LEU B 1 394 ? -2.768 -29.641 -9.086 1 79.31 394 LEU B CA 1
ATOM 6086 C C . LEU B 1 394 ? -2.475 -30.344 -7.766 1 79.31 394 LEU B C 1
ATOM 6088 O O . LEU B 1 394 ? -3.201 -30.172 -6.785 1 79.31 394 LEU B O 1
ATOM 6092 N N . HIS B 1 395 ? -1.493 -31.219 -7.766 1 74.94 395 HIS B N 1
ATOM 6093 C CA . HIS B 1 395 ? -1.101 -31.906 -6.539 1 74.94 395 HIS B CA 1
ATOM 6094 C C . HIS B 1 395 ? 0.372 -32.312 -6.578 1 74.94 395 HIS B C 1
ATOM 6096 O O . HIS B 1 395 ? 0.995 -32.281 -7.641 1 74.94 395 HIS B O 1
ATOM 6102 N N . GLU B 1 396 ? 0.896 -32.531 -5.426 1 74.06 396 GLU B N 1
ATOM 6103 C CA . GLU B 1 396 ? 2.254 -33.062 -5.352 1 74.06 396 GLU B CA 1
ATOM 6104 C C . GLU B 1 396 ? 2.324 -34.469 -5.91 1 74.06 396 GLU B C 1
ATOM 6106 O O . GLU B 1 396 ? 1.325 -35.219 -5.91 1 74.06 396 GLU B O 1
ATOM 6111 N N . PRO B 1 397 ? 3.465 -34.812 -6.426 1 74.12 397 PRO B N 1
ATOM 6112 C CA . PRO B 1 397 ? 3.604 -36.156 -6.941 1 74.12 397 PRO B CA 1
ATOM 6113 C C . PRO B 1 397 ? 3.199 -37.219 -5.926 1 74.12 397 PRO B C 1
ATOM 6115 O O . PRO B 1 397 ? 3.545 -37.125 -4.746 1 74.12 397 PRO B O 1
ATOM 6118 N N . ARG B 1 398 ? 2.326 -38.125 -6.27 1 70.81 398 ARG B N 1
ATOM 6119 C CA . ARG B 1 398 ? 1.885 -39.25 -5.445 1 70.81 398 ARG B CA 1
ATOM 6120 C C . ARG B 1 398 ? 2.67 -40.531 -5.773 1 70.81 398 ARG B C 1
ATOM 6122 O O . ARG B 1 398 ? 2.939 -40.812 -6.945 1 70.81 398 ARG B O 1
ATOM 6129 N N . PRO B 1 399 ? 3.457 -41.094 -4.66 1 61.28 399 PRO B N 1
ATOM 6130 C CA . PRO B 1 399 ? 4.164 -42.344 -4.945 1 61.28 399 PRO B CA 1
ATOM 6131 C C . PRO B 1 399 ? 3.309 -43.344 -5.723 1 61.28 399 PRO B C 1
ATOM 6133 O O . PRO B 1 399 ? 2.088 -43.375 -5.547 1 61.28 399 PRO B O 1
ATOM 6136 N N . ALA B 1 400 ? 3.758 -43.875 -6.855 1 54.19 400 ALA B N 1
ATOM 6137 C CA . ALA B 1 400 ? 3.111 -44.938 -7.605 1 54.19 400 ALA B CA 1
ATOM 6138 C C . ALA B 1 400 ? 2.477 -45.969 -6.664 1 54.19 400 ALA B C 1
ATOM 6140 O O . ALA B 1 400 ? 3.09 -46.375 -5.672 1 54.19 400 ALA B O 1
ATOM 6141 N N . ALA B 1 401 ? 1.185 -46.031 -6.547 1 50.97 401 ALA B N 1
ATOM 6142 C CA . ALA B 1 401 ? 0.593 -47.156 -5.797 1 50.97 401 ALA B CA 1
ATOM 6143 C C . ALA B 1 401 ? 1.384 -48.438 -6.008 1 50.97 401 ALA B C 1
ATOM 6145 O O . ALA B 1 401 ? 1.698 -48.812 -7.141 1 50.97 401 ALA B O 1
ATOM 6146 N N . ASP B 1 402 ? 2.164 -48.875 -5.035 1 44.59 402 ASP B N 1
ATOM 6147 C CA . ASP B 1 402 ? 2.469 -50.312 -5.199 1 44.59 402 ASP B CA 1
ATOM 6148 C C . ASP B 1 402 ? 1.29 -51.062 -5.82 1 44.59 402 ASP B C 1
ATOM 6150 O O . ASP B 1 402 ? 0.151 -50.594 -5.758 1 44.59 402 ASP B O 1
ATOM 6154 N N . GLU B 1 403 ? 1.527 -52.438 -6.445 1 42.53 403 GLU B N 1
ATOM 6155 C CA . GLU B 1 403 ? 0.631 -53.469 -6.914 1 42.53 403 GLU B CA 1
ATOM 6156 C C . GLU B 1 403 ? -0.583 -53.625 -6 1 42.53 403 GLU B C 1
ATOM 6158 O O . GLU B 1 403 ? -0.46 -53.531 -4.777 1 42.53 403 GLU B O 1
ATOM 6163 N N . PRO B 1 404 ? -1.793 -53.531 -6.461 1 42.72 404 PRO B N 1
ATOM 6164 C CA . PRO B 1 404 ? -2.889 -53.938 -5.574 1 42.72 404 PRO B CA 1
ATOM 6165 C C . PRO B 1 404 ? -2.5 -55.094 -4.637 1 42.72 404 PRO B C 1
ATOM 6167 O O . PRO B 1 404 ? -1.636 -55.906 -4.973 1 42.72 404 PRO B O 1
ATOM 6170 N N . PRO B 1 405 ? -2.389 -55 -3.305 1 40.88 405 PRO B N 1
ATOM 6171 C CA . PRO B 1 405 ? -2.166 -56.344 -2.801 1 40.88 405 PRO B CA 1
ATOM 6172 C C . PRO B 1 405 ? -2.916 -57.406 -3.605 1 40.88 405 PRO B C 1
ATOM 6174 O O . PRO B 1 405 ? -3.918 -57.094 -4.254 1 40.88 405 PRO B O 1
ATOM 6177 N N . PRO B 1 406 ? -2.188 -58.469 -4.117 1 36.41 406 PRO B N 1
ATOM 6178 C CA . PRO B 1 406 ? -2.973 -59.531 -4.73 1 36.41 406 PRO B CA 1
ATOM 6179 C C . PRO B 1 406 ? -4.312 -59.75 -4.031 1 36.41 406 PRO B C 1
ATOM 6181 O O . PRO B 1 406 ? -4.41 -59.594 -2.814 1 36.41 406 PRO B O 1
ATOM 6184 N N . PHE B 1 407 ? -5.465 -59.625 -4.773 1 29.42 407 PHE B N 1
ATOM 6185 C CA . PHE B 1 407 ? -6.582 -60.344 -4.184 1 29.42 407 PHE B CA 1
ATOM 6186 C C . PHE B 1 407 ? -6.211 -61.812 -3.941 1 29.42 407 PHE B C 1
ATOM 6188 O O . PHE B 1 407 ? -5.512 -62.406 -4.754 1 29.42 407 PHE B O 1
#

Sequence (814 aa):
MALLEGLTDPEVLAAVNDAAIVLDDKDSVALAQAASAGIARLEAVRFRVLAQLNRHREGVRSVVQEVAFALSVTDNHAGAMVAAADALTTCLPRTLNLMDEGKLAGFSAMKVATATAWLSDGDARAVDALLEERIAEKNPDQVRKAANHAANTIDPDGAGKRAERHREGRRLTLRHGETGVASIEVEDGPVEKVAAAYQRIDREARALKTKEEPPALDQLRADVALDLLLGGQGGTSERSEVFLYMDLYTYLGLNNDPAELAGHGTIPAALARHIAAGENSVLRRIVTDPLSGQVLDLGRDRYRPSAGLAEFVRVRDRECRRPGCHRPAQACDLDHAVPWQHGGHTTDTDLIDLCRRDHRLKDEPGWTYHLATEGTLTITTPTGQRYDSTPPSLHEPRPAADEPPPFMALLEGLTDPEVLAAVNDAAIVLDDKDSVALAQAASAGIARLEAVRFRVLAQLNRHREGVRSVVQEVAFALSVTDNHAGAMVAAADALTTCLPRTLNLMDEGKLAGFSAMKVATATAWLSDGDARAVDALLEERIAEKNPDQVRKAANHAANTIDPDGAGKRAERHREGRRLTLRHGETGVASIEVEDGPVEKVAAAYQRIDREARALKTKEEPPALDQLRADVALDLLLGGQGGTSERSEVFLYMDLYTYLGLNNDPAELAGHGTIPAALARHIAAGENSVLRRIVTDPLSGQVLDLGRDRYRPSAGLAEFVRVRDRECRRPGCHRPAQACDLDHAVPWQHGGHTTDTDLIDLCRRDHRLKDEPGWTYHLATEGTLTITTPTGQRYDSTPPSLHEPRPAADEPPPF

Organism: Amycolatopsis orientalis (NCBI:txid31958)

Radius of gyration: 28.2 Å; Cα contacts (8 Å, |Δi|>4): 1479; chains: 2; bounding box: 64×119×79 Å

Solvent-accessible surface area (backbone atoms only — not comparable to full-atom values): 42004 Å² total; per-residue (Å²): 99,70,65,60,49,59,44,53,29,52,76,69,46,45,58,54,54,63,50,32,67,72,49,53,61,52,57,22,53,51,40,35,37,46,30,51,18,36,36,9,28,37,40,41,47,31,29,47,16,43,26,30,38,35,58,76,54,70,62,49,72,66,51,28,53,51,46,9,60,63,64,25,42,51,53,69,57,25,40,52,47,43,55,24,14,44,37,31,76,70,38,20,56,52,55,43,46,36,10,46,71,28,38,33,47,57,72,35,52,39,36,42,32,62,49,36,66,85,48,55,65,68,56,26,36,52,34,27,61,64,42,55,86,67,39,64,67,45,24,46,68,53,29,34,36,52,33,37,38,39,39,28,69,76,35,34,85,52,26,54,58,50,25,51,55,50,42,67,65,15,22,58,44,79,45,69,51,63,48,55,21,14,26,40,30,38,38,30,31,52,32,70,57,43,49,28,29,50,47,51,32,48,53,55,25,55,66,59,43,80,48,94,86,54,70,57,68,46,40,36,23,24,52,45,47,51,35,35,52,47,57,45,100,78,33,70,82,65,84,51,86,76,57,74,48,66,52,69,51,29,69,73,65,73,46,45,53,56,21,36,33,56,57,56,32,44,28,31,30,69,57,48,45,55,60,58,63,40,92,83,54,80,86,76,60,71,40,53,37,58,68,57,14,36,72,72,42,61,76,72,83,80,57,58,69,65,61,41,48,54,50,46,42,32,64,40,40,38,20,20,54,52,74,85,48,50,50,35,17,89,73,29,40,85,36,57,55,42,51,58,94,74,70,38,56,99,41,74,69,31,45,46,31,24,30,70,70,57,46,52,49,58,73,36,87,58,38,46,66,44,63,37,82,89,49,42,34,38,40,31,40,72,70,66,51,74,48,65,32,61,59,61,56,76,42,73,60,48,81,75,76,73,74,70,74,80,128,99,70,65,60,50,58,45,52,27,52,76,67,47,47,59,54,54,62,50,32,66,71,49,54,61,52,56,20,54,52,40,34,37,45,30,50,18,37,36,10,28,36,41,41,48,29,28,45,15,43,26,29,41,36,56,77,52,72,62,50,73,66,53,28,54,51,45,10,61,62,65,27,42,52,53,69,58,25,41,52,48,43,55,24,14,43,37,33,75,70,38,21,57,51,56,42,46,35,9,48,69,28,38,33,47,56,73,36,50,36,35,42,32,61,49,35,66,85,48,55,64,68,55,27,36,51,34,26,61,65,41,56,86,67,38,64,67,43,23,47,69,54,30,35,34,52,33,37,37,40,39,29,68,75,36,34,84,52,27,54,58,50,27,52,55,49,42,67,65,16,23,58,46,79,43,69,52,61,46,55,20,14,26,42,28,38,38,29,30,52,33,71,58,44,50,27,29,50,47,52,31,47,52,56,24,56,67,61,44,81,48,94,87,54,72,58,68,46,38,36,23,24,51,46,47,50,36,35,52,48,58,46,101,76,32,71,82,63,83,52,87,76,56,76,49,65,51,70,50,30,67,71,64,75,45,47,54,56,22,36,34,56,58,56,33,43,29,32,28,69,57,48,46,55,62,60,64,40,92,84,53,81,86,75,63,71,41,52,38,57,68,56,14,35,72,72,44,62,72,73,83,83,56,58,67,68,61,39,48,52,50,44,41,33,64,39,41,40,19,20,54,54,73,85,48,49,50,35,15,89,73,29,42,84,34,56,55,41,50,58,94,74,69,38,55,98,41,76,69,32,44,46,30,25,30,71,70,56,48,53,49,58,71,37,89,60,37,44,66,45,64,38,85,91,49,41,35,37,39,31,40,72,67,64,51,75,49,66,32,62,58,61,55,77,42,73,61,47,79,74,75,73,74,72,74,81,130